Protein AF-A0A952PMK5-F1 (afdb_monomer)

Mean predicted aligned error: 14.44 Å

Foldseek 3Di:
DDDADPDPFDAAACVQAQAEEEECDLQWWVCLVLLLVLLQVLQQVVCVVVVLVDDGDDPVLCQPQPPQDALLRSLQRSCVVSVHAADCDDCTHSVVSSVSSVVSSVVCCVPVNIGTDVLSLVQLVQCVLSNRAYEYEYLAPCVVVNCVSHVPPVSHPYYQYVVNCVVVVHDGFPALRRVVVRCVVVVHQQLNYEYEEAGLRVLLSSVNSNHVFYEHAPCPVCQVSSVVSHHPHYDVTCNSHHHDRDDDDDDDDPPDPPVPPPQDPLPPPLQKDKDWDDDQVCQLLQQQLLWAFAQAKIWTNFALQDDDDPRDDTFIFGFQQKDWDWDDPPVDTDIFIFGDGAWGQSNKWKDFAPDDTDDPVQWAWPIWMWMQGLLLRKIKIWTFTAHPVGWTKIKIKMWHCFNPPRFKIKMKIKIAGAPDWGKMKIKGKTGRVDFAQLADPAPVPRGHNQKDWDDWDWDWQKTKTWIAGPGPRKIKIKMKGKAWVVCHPFGWDWDDDDRMTMIMGMDTGDHGDMTMMMMMMGMDIPPDPPDPHGRVVRVVCNVPPDDPVVSSVNSSVSSNVVCQQQPKDFDFDPVQSSDPLSSLLSSLSSLLSRLFHPVLLPDLHAAFQFRRSFTVVSSWDALLVLLQLLRCLFRPLSSLLSNLVSVQQLQVQQQVVLVVLVFGFGQFFRTDGNRRHHNQDQWDADNVVRDTDGDDQSLASCSLLSSLLSLVLSCLFAVPPVSCLPGNLRSLVRSLRSLLGQWDQDPVLRFTKRWQGDFVFPLQQPAVPDPGTIFIAQPLSLLSSLVSLVVSVVCLVPPDPVSSVVSCVVVVPDVVSNVSSLRNSQGHDWDADPVRATDRGPCLVVAAADPDWLPDPCPLVSVVVCCVVVVNHPNRHNATAADGLLVCLQSDDLVVVLVSCVSNVGHSVNPPLVVVCVPCVRRYNPLDLVRLLSLLSSLLSVLLVDDDDPVVVSVVSVVSSVVSLVCLSCCSVVVSNSPSSSSRGHRSSSSSSSSSCVVCSQWVFDRDPQETETEGDHDPRTQWIWHWTRGNNWIWIWIDGRFKIKIFTAADPGDWGWYHYDHDIDTHDHGDMDMDTRDDSPPPPPPVVPPPPDDDDDDDDDD

Solvent-accessible surface area (backbone atoms only — not comparable to full-atom values): 57722 Å² total; per-residue (Å²): 132,81,89,69,77,84,75,72,87,74,67,50,32,64,90,67,31,55,32,41,39,30,32,39,62,60,45,40,27,58,43,50,62,53,50,48,53,24,47,35,55,47,47,35,53,48,46,60,75,67,65,68,84,68,83,70,68,45,74,65,54,39,65,74,37,31,59,86,50,52,61,50,56,17,47,49,47,45,34,46,75,70,74,44,84,62,49,64,71,59,94,77,11,35,51,41,55,39,50,53,28,49,55,48,37,54,50,47,43,73,75,72,50,60,56,63,35,65,51,39,52,52,47,48,53,49,37,49,75,51,71,25,43,33,30,39,38,39,74,44,72,53,48,69,59,52,28,59,77,55,68,48,60,87,69,37,83,46,72,39,29,30,53,54,35,60,76,69,70,47,50,63,57,48,44,28,48,53,62,52,50,46,29,55,76,71,72,46,58,43,59,30,22,34,33,38,26,54,48,50,46,49,27,30,8,32,48,71,49,51,36,56,38,27,39,21,34,26,75,82,76,45,43,69,56,26,46,77,37,45,22,76,42,70,35,72,46,56,76,79,57,60,67,48,72,77,91,66,95,78,89,90,72,92,69,72,76,74,86,67,61,85,66,58,74,71,87,82,43,62,47,51,53,62,41,68,65,87,52,65,93,49,36,33,36,48,14,21,76,48,36,37,33,29,21,42,40,27,36,28,39,43,56,38,54,58,58,78,60,98,43,33,62,64,42,20,33,46,68,66,44,54,38,63,46,81,46,67,56,100,92,54,72,41,82,44,66,28,48,45,47,42,59,40,64,60,41,48,39,39,24,57,63,90,53,68,71,54,41,81,92,73,41,50,76,77,46,41,38,34,36,36,32,59,59,41,54,35,42,36,38,39,41,33,33,30,44,92,90,62,48,36,38,38,42,38,36,43,35,36,35,31,64,72,55,64,43,36,30,41,40,37,41,35,44,31,30,68,72,38,64,48,39,40,31,41,40,41,34,38,36,51,74,51,50,43,43,65,59,49,67,46,87,91,57,42,68,46,74,52,68,41,80,75,46,69,41,27,54,42,53,36,34,32,42,29,33,30,36,78,69,67,64,53,36,40,12,39,19,33,43,50,47,31,85,94,52,79,88,66,76,44,54,35,38,65,54,99,53,29,18,33,28,36,39,78,42,86,43,49,61,70,39,74,50,52,42,40,35,41,36,20,52,32,36,71,81,58,82,97,61,95,48,27,61,61,50,11,45,51,48,48,71,70,47,72,55,74,67,59,49,51,52,52,25,32,56,45,36,49,58,49,44,75,47,69,47,74,47,74,37,52,36,86,93,50,60,76,54,62,62,55,33,40,42,46,50,24,48,43,52,43,44,22,49,57,24,84,59,30,43,84,42,80,32,67,60,23,50,14,31,65,36,36,34,29,78,33,39,27,25,49,56,42,48,63,36,33,44,74,41,40,30,35,57,44,41,62,40,50,53,19,37,49,47,34,54,57,76,21,42,72,40,7,29,54,46,14,47,74,74,71,19,49,36,29,36,58,42,40,27,26,66,86,70,25,52,70,59,56,55,69,53,46,64,39,74,95,73,74,43,79,40,80,49,65,65,71,32,30,59,46,42,39,37,40,51,41,47,48,49,49,51,43,39,61,32,46,63,46,58,69,53,35,73,74,48,42,49,59,55,33,41,25,34,22,39,16,49,50,49,55,37,42,79,36,79,93,76,72,24,24,41,51,67,52,30,29,51,71,22,66,19,40,45,28,52,72,90,54,94,58,69,24,36,38,26,32,29,53,45,46,52,36,40,23,52,37,25,49,50,34,53,51,49,53,68,74,38,58,69,69,59,35,52,50,51,30,64,73,70,68,62,49,72,67,58,53,51,44,36,58,50,42,36,33,26,44,48,68,34,64,40,97,89,51,37,59,29,60,23,62,69,47,85,78,36,38,76,55,98,55,50,64,87,39,92,62,26,71,62,48,49,54,52,48,31,65,72,46,75,63,35,42,40,59,32,52,46,27,32,22,54,34,64,54,40,52,52,53,77,37,55,72,70,54,49,36,51,54,37,42,56,36,74,42,68,50,74,28,64,40,63,68,64,49,45,70,60,46,55,63,30,34,67,51,66,37,62,56,20,29,41,35,48,24,46,33,37,44,52,50,57,71,71,64,79,73,95,53,61,69,62,47,52,53,41,52,51,50,22,52,52,32,39,51,51,34,51,36,23,60,83,73,39,65,47,89,75,60,55,30,46,18,10,41,51,37,28,30,31,27,22,37,47,32,38,60,52,29,52,34,30,39,54,43,79,53,95,77,28,45,31,35,54,68,51,60,58,92,54,42,52,32,44,36,40,47,36,34,48,46,76,34,47,36,37,40,43,37,43,76,55,33,38,38,43,34,30,49,79,64,90,39,65,69,43,40,42,25,47,83,94,44,77,45,81,46,41,56,58,37,70,50,80,45,78,49,80,72,88,82,61,72,76,71,69,74,73,75,78,80,83,85,90,87,87,80,82,92,79,88,136

Secondary structure (DSSP, 8-state):
-----------B-TTT-SEEEEESBTTTBTHHHHHHHHHHHHHHHHHHHTT--PPPP-HHHIIIIITTS-HHHHHHHHHHHTT----SSSTTSHHHHHHHHHHHHHHHHHHH---B-HHHHHHHHHHHHTT-EEEEE-S-TTHHHHHHHTT-GGG-SEEE-HHHHHHTTPPPTTSSHHHHHHHHHHT--GGGEEEEESSHHHHHHHHHTT-SEEEEE-TTS-HHHHHHTT-SEEESSGGG--B--------------GGGSTT--TTT-TTEEEE-S--GGGHHHHHHHT-EE-SSEEE-S--TT--SSSS----EEETT-EEEEEES-TT--EEEEEE--B-B---EEEEETTSPPP-GGGSEEEEEEEEEETTTTEEEEEEEEE-TT--EEEEEEEEEE-SSSTTEEEEEEEEEESS--EEEEEEEEEE----B-TT--SGGGS-B--EEEEEEEEETTEEEEEEEETTT--EEEEEEEEE-TT-TTPPPEEEEETTEEEEEEEEEE-TT-EEEEEEEEEEEETT-TT-S-HHHHHHHHHHHPPPHHHHHHHHHHHHHHHHHHH--EEEE-GGG---HHHHHHHHHHHHHHHHS-GGGGGS-----TTTTSS-GGGG-B-TTHHHHHHHHHTT-HHHHHHHHHHHHHHHHHHHHHHHHTT-SS----SSB-SS------SEEEETTTTEEEE--GGG-TTHHHHHHHHHHHHHHHH--HHHIIIIIHHHHHHHHHHHHHHSEEETTTTEEE--SB--S-TT-SS-TT-SS--BS--HHHHHHHHHHHHHHHHHHHHS-HHHHHHHHHHHT--HHHHHHHHHHHHHB---B-TTSSBPSSTTGGGSBPPSS-TTSTTHHHHHHHHHHHTTT--TTBS-BSS-SGGGHHHHS-HHHHHHHHHHTT--GGGG-HHHHHHHHGGGB---SHHHHHHHHHHHHHHHHH--SS-HHHHHHHHHHHHHHHHHHHTHHHHT-STT--GGG---HHHHHHHHHHHHHHHH--EEETTEEEE-----TTEEEEEEEEEETTEEEEEEEESSEEEEEEPS-SPPPEEEEETTEEEEE-TT-EEEEE---TTSTTSSSSSSSSS---------

Structure (mmCIF, N/CA/C/O backbone):
data_AF-A0A952PMK5-F1
#
_entry.id   AF-A0A952PMK5-F1
#
loop_
_atom_site.group_PDB
_atom_site.id
_atom_site.type_symbol
_atom_site.label_atom_id
_atom_site.label_alt_id
_atom_site.label_comp_id
_atom_site.label_asym_id
_atom_site.label_entity_id
_atom_site.label_seq_id
_atom_site.pdbx_PDB_ins_code
_atom_site.Cartn_x
_atom_site.Cartn_y
_atom_site.Cartn_z
_atom_site.occupancy
_atom_site.B_iso_or_equiv
_atom_site.auth_seq_id
_atom_site.auth_comp_id
_atom_site.auth_asym_id
_atom_site.auth_atom_id
_atom_site.pdbx_PDB_model_num
ATOM 1 N N . MET A 1 1 ? -0.906 -18.983 42.241 1.00 35.78 1 MET A N 1
ATOM 2 C CA . MET A 1 1 ? 0.050 -18.140 41.499 1.00 35.78 1 MET A CA 1
ATOM 3 C C . MET A 1 1 ? 0.805 -17.336 42.536 1.00 35.78 1 MET A C 1
ATOM 5 O O . MET A 1 1 ? 0.188 -16.537 43.225 1.00 35.78 1 MET A O 1
ATOM 9 N N . GLU A 1 2 ? 2.070 -17.681 42.762 1.00 33.12 2 GLU A N 1
ATOM 10 C CA . GLU A 1 2 ? 2.926 -17.054 43.776 1.00 33.12 2 GLU A CA 1
ATOM 11 C C . GLU A 1 2 ? 3.092 -15.553 43.499 1.00 33.12 2 GLU A C 1
ATOM 13 O O . GLU A 1 2 ? 3.230 -15.149 42.343 1.00 33.12 2 GLU A O 1
ATOM 18 N N . GLN A 1 3 ? 3.046 -14.738 44.559 1.00 31.05 3 GLN A N 1
ATOM 19 C CA . GLN A 1 3 ? 3.328 -13.302 44.518 1.00 31.05 3 GLN A CA 1
ATOM 20 C C . GLN A 1 3 ? 4.788 -13.083 44.105 1.00 31.05 3 GLN A C 1
ATOM 22 O O . GLN A 1 3 ? 5.682 -13.029 44.943 1.00 31.05 3 GLN A O 1
ATOM 27 N N . ILE A 1 4 ? 5.022 -12.940 42.806 1.00 40.47 4 ILE A N 1
ATOM 28 C CA . ILE A 1 4 ? 6.187 -12.220 42.305 1.00 40.47 4 ILE A CA 1
ATOM 29 C C . ILE A 1 4 ? 5.824 -10.749 42.446 1.00 40.47 4 ILE A C 1
ATOM 31 O O . ILE A 1 4 ? 4.832 -10.291 41.873 1.00 40.47 4 ILE A O 1
ATOM 35 N N . SER A 1 5 ? 6.561 -10.027 43.287 1.00 34.00 5 SER A N 1
ATOM 36 C CA . SER A 1 5 ? 6.461 -8.575 43.379 1.00 34.00 5 SER A CA 1
ATOM 37 C C . SER A 1 5 ? 6.538 -7.990 41.969 1.00 34.00 5 SER A C 1
ATOM 39 O O . SER A 1 5 ? 7.529 -8.212 41.279 1.00 34.00 5 SER A O 1
ATOM 41 N N . LYS A 1 6 ? 5.490 -7.275 41.537 1.00 32.09 6 LYS A N 1
ATOM 42 C CA . LYS A 1 6 ? 5.514 -6.456 40.318 1.00 32.09 6 LYS A CA 1
ATOM 43 C C . LYS A 1 6 ? 6.758 -5.566 40.382 1.00 32.09 6 LYS A C 1
ATOM 45 O O . LYS A 1 6 ? 6.817 -4.666 41.216 1.00 32.09 6 LYS A O 1
ATOM 50 N N . VAL A 1 7 ? 7.748 -5.850 39.544 1.00 36.47 7 VAL A N 1
ATOM 51 C CA . VAL A 1 7 ? 8.939 -5.016 39.406 1.00 36.47 7 VAL A CA 1
ATOM 52 C C . VAL A 1 7 ? 8.532 -3.809 38.569 1.00 36.47 7 VAL A C 1
ATOM 54 O O . VAL A 1 7 ? 8.264 -3.924 37.377 1.00 36.47 7 VAL A O 1
ATOM 57 N N . THR A 1 8 ? 8.449 -2.640 39.197 1.00 34.69 8 THR A N 1
ATOM 58 C CA . THR A 1 8 ? 8.642 -1.372 38.487 1.00 34.69 8 THR A CA 1
ATOM 59 C C . THR A 1 8 ? 10.049 -1.432 37.879 1.00 34.69 8 THR A C 1
ATOM 61 O O . THR A 1 8 ? 10.964 -1.747 38.642 1.00 34.69 8 THR A O 1
ATOM 64 N N . PRO A 1 9 ? 10.272 -1.177 36.576 1.00 39.84 9 PRO A N 1
ATOM 65 C CA . PRO A 1 9 ? 11.605 -1.291 35.983 1.00 39.84 9 PRO A CA 1
ATOM 66 C C . PRO A 1 9 ? 12.585 -0.373 36.725 1.00 39.84 9 PRO A C 1
ATOM 68 O O . PRO A 1 9 ? 12.537 0.846 36.572 1.00 39.84 9 PRO A O 1
ATOM 71 N N . GLN A 1 10 ? 13.443 -0.925 37.585 1.00 49.12 10 GLN A N 1
ATOM 72 C CA . GLN A 1 10 ? 14.534 -0.156 38.171 1.00 49.12 10 GLN A CA 1
ATOM 73 C C . GLN A 1 10 ? 15.705 -0.187 37.195 1.00 49.12 10 GLN A C 1
ATOM 75 O O . GLN A 1 10 ? 16.315 -1.223 36.949 1.00 49.12 10 GLN A O 1
ATOM 80 N N . GLN A 1 11 ? 15.967 0.978 36.613 1.00 55.50 11 GLN A N 1
ATOM 81 C CA . GLN A 1 11 ? 16.985 1.229 35.602 1.00 55.50 11 GLN A CA 1
ATOM 82 C C . GLN A 1 11 ? 18.400 0.957 36.141 1.00 55.50 11 GLN A C 1
ATOM 84 O O . GLN A 1 11 ? 18.839 1.601 37.102 1.00 55.50 11 GLN A O 1
ATOM 89 N N . ILE A 1 12 ? 19.135 0.041 35.499 1.00 67.19 12 ILE A N 1
ATOM 90 C CA . ILE A 1 12 ? 20.589 -0.088 35.677 1.00 67.19 12 ILE A CA 1
ATOM 91 C C . ILE A 1 12 ? 21.238 0.974 34.791 1.00 67.19 12 ILE A C 1
ATOM 93 O O . ILE A 1 12 ? 21.326 0.789 33.580 1.00 67.19 12 ILE A O 1
ATOM 97 N N . SER A 1 13 ? 21.659 2.096 35.378 1.00 70.19 13 SER A N 1
ATOM 98 C CA . SER A 1 13 ? 22.316 3.182 34.645 1.00 70.19 13 SER A CA 1
ATOM 99 C C . SER A 1 13 ? 23.808 3.283 34.997 1.00 70.19 13 SER A C 1
ATOM 101 O O . SER A 1 13 ? 24.175 3.061 36.159 1.00 70.19 13 SER A O 1
ATOM 103 N N . PRO A 1 14 ? 24.672 3.692 34.044 1.00 73.56 14 PRO A N 1
ATOM 104 C CA . PRO A 1 14 ? 26.091 3.961 34.308 1.00 73.56 14 PRO A CA 1
ATOM 105 C C . PRO A 1 14 ? 26.322 5.059 35.361 1.00 73.56 14 PRO A C 1
ATOM 107 O O . PRO A 1 14 ? 27.393 5.164 35.953 1.00 73.56 14 PRO A O 1
ATOM 110 N N . GLU A 1 15 ? 25.316 5.900 35.625 1.00 75.75 15 GLU A N 1
ATOM 111 C CA . GLU A 1 15 ? 25.385 6.927 36.669 1.00 75.75 15 GLU A CA 1
ATOM 112 C C . GLU A 1 15 ? 25.345 6.319 38.080 1.00 75.75 15 GLU A C 1
ATOM 114 O O . GLU A 1 15 ? 25.969 6.848 39.010 1.00 75.75 15 GLU A O 1
ATOM 119 N N . LYS A 1 16 ? 24.654 5.183 38.240 1.00 78.94 16 LYS A N 1
ATOM 120 C CA . LYS A 1 16 ? 24.459 4.496 39.525 1.00 78.94 16 LYS A CA 1
ATOM 121 C C . LYS A 1 16 ? 25.433 3.340 39.740 1.00 78.94 16 LYS A C 1
ATOM 123 O O . LYS A 1 16 ? 25.912 3.182 40.861 1.00 78.94 16 LYS A O 1
ATOM 128 N N . PHE A 1 17 ? 25.743 2.574 38.696 1.00 90.31 17 PHE A N 1
ATOM 129 C CA . PHE A 1 17 ? 26.560 1.365 38.801 1.00 90.31 17 PHE A CA 1
ATOM 130 C C . PHE A 1 17 ? 27.661 1.328 37.739 1.00 90.31 17 PHE A C 1
ATOM 132 O O . PHE A 1 17 ? 27.417 1.620 36.573 1.00 90.31 17 PHE A O 1
ATOM 139 N N . ASP A 1 18 ? 28.861 0.913 38.143 1.00 91.38 18 ASP A N 1
ATOM 140 C CA . ASP A 1 18 ? 30.046 0.839 37.281 1.00 91.38 18 ASP A CA 1
ATOM 141 C C . ASP A 1 18 ? 30.396 -0.607 36.881 1.00 91.38 18 ASP A C 1
ATOM 143 O O . ASP A 1 18 ? 31.176 -0.813 35.947 1.00 91.38 18 ASP A O 1
ATOM 147 N N . ALA A 1 19 ? 29.848 -1.616 37.576 1.00 95.81 19 ALA A N 1
ATOM 148 C CA . ALA A 1 19 ? 30.075 -3.028 37.265 1.00 95.81 19 ALA A CA 1
ATOM 149 C C . ALA A 1 19 ? 28.893 -3.952 37.600 1.00 95.81 19 ALA A C 1
ATOM 151 O O . ALA A 1 19 ? 28.117 -3.686 38.520 1.00 95.81 19 ALA A O 1
ATOM 152 N N . VAL A 1 20 ? 28.826 -5.091 36.906 1.00 96.38 20 VAL A N 1
ATOM 153 C CA . VAL A 1 20 ? 27.953 -6.228 37.232 1.00 96.38 20 VAL A CA 1
ATOM 154 C C . VAL A 1 20 ? 28.777 -7.513 37.323 1.00 96.38 20 VAL A C 1
ATOM 156 O O . VAL A 1 20 ? 29.552 -7.844 36.423 1.00 96.38 20 VAL A O 1
ATOM 159 N N . LEU A 1 21 ? 28.622 -8.225 38.436 1.00 97.06 21 LEU A N 1
ATOM 160 C CA . LEU A 1 21 ? 29.323 -9.455 38.772 1.00 97.06 21 LEU A CA 1
ATOM 161 C C . LEU A 1 21 ? 28.330 -10.616 38.675 1.00 97.06 21 LEU A C 1
ATOM 163 O O . LEU A 1 21 ? 27.336 -10.647 39.400 1.00 97.06 21 LEU A O 1
ATOM 167 N N . PHE A 1 22 ? 28.604 -11.559 37.784 1.00 95.94 22 PHE A N 1
ATOM 168 C CA . PHE A 1 22 ? 27.735 -12.689 37.483 1.00 95.94 22 PHE A CA 1
ATOM 169 C C . PHE A 1 22 ? 28.282 -13.964 38.098 1.00 95.94 22 PHE A C 1
ATOM 171 O O . PHE A 1 22 ? 29.460 -14.273 37.906 1.00 95.94 22 PHE A O 1
ATOM 178 N N . ASP A 1 23 ? 27.425 -14.747 38.747 1.00 93.00 23 ASP A N 1
ATOM 179 C CA . ASP A 1 23 ? 27.735 -16.164 38.893 1.00 93.00 23 ASP A CA 1
ATOM 180 C C . ASP A 1 23 ? 27.766 -16.867 37.536 1.00 93.00 23 ASP A C 1
ATOM 182 O O . ASP A 1 23 ? 27.170 -16.415 36.557 1.00 93.00 23 ASP A O 1
ATOM 186 N N . MET A 1 24 ? 28.492 -17.974 37.459 1.00 88.69 24 MET A N 1
ATOM 187 C CA . MET A 1 24 ? 28.540 -18.779 36.250 1.00 88.69 24 MET A CA 1
ATOM 188 C C . MET A 1 24 ? 27.384 -19.775 36.179 1.00 88.69 24 MET A C 1
ATOM 190 O O . MET A 1 24 ? 26.672 -19.819 35.171 1.00 88.69 24 MET A O 1
ATOM 194 N N . ASP A 1 25 ? 27.230 -20.591 37.216 1.00 82.62 25 ASP A N 1
ATOM 195 C CA . ASP A 1 25 ? 26.389 -21.775 37.200 1.00 82.62 25 ASP A CA 1
ATOM 196 C C . ASP A 1 25 ? 24.928 -21.351 37.396 1.00 82.62 25 ASP A C 1
ATOM 198 O O . ASP A 1 25 ? 24.595 -20.676 38.351 1.00 82.62 25 ASP A O 1
ATOM 202 N N . GLY A 1 26 ? 24.041 -21.674 36.449 1.00 77.31 26 GLY A N 1
ATOM 203 C CA . GLY A 1 26 ? 22.619 -21.314 36.558 1.00 77.31 26 GLY A CA 1
ATOM 204 C C . GLY A 1 26 ? 22.286 -19.847 36.240 1.00 77.31 26 GLY A C 1
ATOM 205 O O . GLY A 1 26 ? 21.140 -19.545 35.902 1.00 77.31 26 GLY A O 1
ATOM 206 N N . VAL A 1 27 ? 23.284 -18.962 36.188 1.00 88.19 27 VAL A N 1
ATOM 207 C CA . VAL A 1 27 ? 23.134 -17.567 35.736 1.00 88.19 27 VAL A CA 1
ATOM 208 C C . VAL A 1 27 ? 23.626 -17.377 34.298 1.00 88.19 27 VAL A C 1
ATOM 210 O O . VAL A 1 27 ? 22.841 -16.975 33.436 1.00 88.19 27 VAL A O 1
ATOM 213 N N . VAL A 1 28 ? 24.894 -17.683 34.001 1.00 89.31 28 VAL A N 1
ATOM 214 C CA . VAL A 1 28 ? 25.497 -17.495 32.662 1.00 89.31 28 VAL A CA 1
ATOM 215 C C . VAL A 1 28 ? 25.409 -18.766 31.822 1.00 89.31 28 VAL A C 1
ATOM 217 O O . VAL A 1 28 ? 25.159 -18.691 30.617 1.00 89.31 28 VAL A O 1
ATOM 220 N N . THR A 1 29 ? 25.564 -19.939 32.434 1.00 86.06 29 THR A N 1
ATOM 221 C CA . THR A 1 29 ? 25.568 -21.233 31.741 1.00 86.06 29 THR A CA 1
ATOM 222 C C . THR A 1 29 ? 24.644 -22.257 32.403 1.00 86.06 29 THR A C 1
ATOM 224 O O . THR A 1 29 ? 24.410 -22.251 33.613 1.00 86.06 29 THR A O 1
ATOM 227 N N . ARG A 1 30 ? 24.126 -23.205 31.612 1.00 84.56 30 ARG A N 1
ATOM 228 C CA . ARG A 1 30 ? 23.276 -24.326 32.067 1.00 84.56 30 ARG A CA 1
ATOM 229 C C . ARG A 1 30 ? 24.090 -25.472 32.687 1.00 84.56 30 ARG A C 1
ATOM 231 O O . ARG A 1 30 ? 23.775 -26.652 32.530 1.00 84.56 30 ARG A O 1
ATOM 238 N N . THR A 1 31 ? 25.163 -25.148 33.396 1.00 76.75 31 THR A N 1
ATOM 239 C CA . THR A 1 31 ? 26.104 -26.116 33.981 1.00 76.75 31 THR A CA 1
ATOM 240 C C . THR A 1 31 ? 25.569 -26.806 35.228 1.00 76.75 31 THR A C 1
ATOM 242 O O . THR A 1 31 ? 26.007 -27.920 35.507 1.00 76.75 31 THR A O 1
ATOM 245 N N . ALA A 1 32 ? 24.590 -26.231 35.936 1.00 71.94 32 ALA A N 1
ATOM 246 C CA . ALA A 1 32 ? 23.985 -26.837 37.128 1.00 71.94 32 ALA A CA 1
ATOM 247 C C . ALA A 1 32 ? 23.433 -28.251 36.854 1.00 71.94 32 ALA A C 1
ATOM 249 O O . ALA A 1 32 ? 23.673 -29.185 37.623 1.00 71.94 32 ALA A O 1
ATOM 250 N N . ALA A 1 33 ? 22.786 -28.454 35.699 1.00 76.00 33 ALA A N 1
ATOM 251 C CA . ALA A 1 33 ? 22.315 -29.772 35.281 1.00 76.00 33 ALA A CA 1
ATOM 252 C C . ALA A 1 33 ? 23.484 -30.744 35.052 1.00 76.00 33 ALA A C 1
ATOM 254 O O . ALA A 1 33 ? 23.447 -31.881 35.518 1.00 76.00 33 ALA A O 1
ATOM 255 N N . VAL A 1 34 ? 24.554 -30.305 34.387 1.00 82.25 34 VAL A N 1
ATOM 256 C CA . VAL A 1 34 ? 25.745 -31.134 34.132 1.00 82.25 34 VAL A CA 1
ATOM 257 C C . VAL A 1 34 ? 26.470 -31.477 35.439 1.00 82.25 34 VAL A C 1
ATOM 259 O O . VAL A 1 34 ? 26.890 -32.618 35.647 1.00 82.25 34 VAL A O 1
ATOM 262 N N . HIS A 1 35 ? 26.559 -30.520 36.365 1.00 81.38 35 HIS A N 1
ATOM 263 C CA . HIS A 1 35 ? 27.079 -30.724 37.713 1.00 81.38 35 HIS A CA 1
ATOM 264 C C . HIS A 1 35 ? 26.263 -31.765 38.477 1.00 81.38 35 HIS A C 1
ATOM 266 O O . HIS A 1 35 ? 26.861 -32.685 39.041 1.00 81.38 35 HIS A O 1
ATOM 272 N N . PHE A 1 36 ? 24.933 -31.662 38.458 1.00 84.50 36 PHE A N 1
ATOM 273 C CA . PHE A 1 36 ? 24.046 -32.641 39.079 1.00 84.50 36 PHE A CA 1
ATOM 274 C C . PHE A 1 36 ? 24.262 -34.049 38.514 1.00 84.50 36 PHE A C 1
ATOM 276 O O . PHE A 1 36 ? 24.431 -34.990 39.287 1.00 84.50 36 PHE A O 1
ATOM 283 N N . HIS A 1 37 ? 24.333 -34.203 37.188 1.00 85.44 37 HIS A N 1
ATOM 284 C CA . HIS A 1 37 ? 24.560 -35.509 36.559 1.00 85.44 37 HIS A CA 1
ATOM 285 C C . HIS A 1 37 ? 25.905 -36.121 36.969 1.00 85.44 37 HIS A C 1
ATOM 287 O O . HIS A 1 37 ? 25.951 -37.292 37.347 1.00 85.44 37 HIS A O 1
ATOM 293 N N . ALA A 1 38 ? 26.981 -35.328 36.963 1.00 87.56 38 ALA A N 1
ATOM 294 C CA . ALA A 1 38 ? 28.298 -35.788 37.397 1.00 87.56 38 ALA A CA 1
ATOM 295 C C . ALA A 1 38 ? 28.290 -36.220 38.874 1.00 87.56 38 ALA A C 1
ATOM 297 O O . ALA A 1 38 ? 28.812 -37.281 39.213 1.00 87.56 38 ALA A O 1
ATOM 298 N N . TRP A 1 39 ? 27.657 -35.434 39.750 1.00 90.06 39 TRP A N 1
ATOM 299 C CA . TRP A 1 39 ? 27.522 -35.769 41.169 1.00 90.06 39 TRP A CA 1
ATOM 300 C C . TRP A 1 39 ? 26.688 -37.013 41.412 1.00 90.06 39 TRP A C 1
ATOM 302 O O . TRP A 1 39 ? 27.092 -37.871 42.192 1.00 90.06 39 TRP A O 1
ATOM 312 N N . LYS A 1 40 ? 25.552 -37.128 40.726 1.00 90.69 40 LYS A N 1
ATOM 313 C CA . LYS A 1 40 ? 24.663 -38.277 40.837 1.00 90.69 40 LYS A CA 1
ATOM 314 C C . LYS A 1 40 ? 25.382 -39.562 40.465 1.00 90.69 40 LYS A C 1
ATOM 316 O O . LYS A 1 40 ? 25.350 -40.506 41.240 1.00 90.69 40 LYS A O 1
ATOM 321 N N . GLN A 1 41 ? 26.079 -39.579 39.331 1.00 89.00 41 GLN A N 1
ATOM 322 C CA . GLN A 1 41 ? 26.845 -40.753 38.923 1.00 89.00 41 GLN A CA 1
ATOM 323 C C . GLN A 1 41 ? 27.944 -41.093 39.940 1.00 89.00 41 GLN A C 1
ATOM 325 O O . GLN A 1 41 ? 28.083 -42.252 40.314 1.00 89.00 41 GLN A O 1
ATOM 330 N N . THR A 1 42 ? 28.705 -40.100 40.418 1.00 90.56 42 THR A N 1
ATOM 331 C CA . THR A 1 42 ? 29.776 -40.343 41.397 1.00 90.56 42 THR A CA 1
ATOM 332 C C . THR A 1 42 ? 29.236 -40.861 42.732 1.00 90.56 42 THR A C 1
ATOM 334 O O . THR A 1 42 ? 29.776 -41.826 43.268 1.00 90.56 42 THR A O 1
ATOM 337 N N . PHE A 1 43 ? 28.180 -40.256 43.278 1.00 90.69 43 PHE A N 1
ATOM 338 C CA . PHE A 1 43 ? 27.631 -40.662 44.570 1.00 90.69 43 PHE A CA 1
ATOM 339 C C . PHE A 1 43 ? 26.817 -41.950 44.501 1.00 90.69 43 PHE A C 1
ATOM 341 O O . PHE A 1 43 ? 26.931 -42.753 45.422 1.00 90.69 43 PHE A O 1
ATOM 348 N N . ASP A 1 44 ? 26.036 -42.185 43.446 1.00 88.62 44 ASP A N 1
ATOM 349 C CA . ASP A 1 44 ? 25.254 -43.420 43.319 1.00 88.62 44 ASP A CA 1
ATOM 350 C C . ASP A 1 44 ? 26.180 -44.635 43.197 1.00 88.62 44 ASP A C 1
ATOM 352 O O . ASP A 1 44 ? 26.001 -45.613 43.923 1.00 88.62 44 ASP A O 1
ATOM 356 N N . GLU A 1 45 ? 27.233 -44.546 42.379 1.00 86.19 45 GLU A N 1
ATOM 357 C CA . GLU A 1 45 ? 28.236 -45.613 42.281 1.00 86.19 45 GLU A CA 1
ATOM 358 C C . GLU A 1 45 ? 29.004 -45.811 43.587 1.00 86.19 45 GLU A C 1
ATOM 360 O O . GLU A 1 45 ? 29.307 -46.942 43.972 1.00 86.19 45 GLU A O 1
ATOM 365 N N . PHE A 1 46 ? 29.296 -44.723 44.304 1.00 85.00 46 PHE A N 1
ATOM 366 C CA . PHE A 1 46 ? 29.910 -44.808 45.620 1.00 85.00 46 PHE A CA 1
ATOM 367 C C . PHE A 1 46 ? 28.977 -45.531 46.609 1.00 85.00 46 PHE A C 1
ATOM 369 O O . PHE A 1 46 ? 29.365 -46.526 47.217 1.00 85.00 46 PHE A O 1
ATOM 376 N N . LEU A 1 47 ? 27.718 -45.113 46.737 1.00 85.25 47 LEU A N 1
ATOM 377 C CA . LEU A 1 47 ? 26.748 -45.738 47.645 1.00 85.25 47 LEU A CA 1
ATOM 378 C C . LEU A 1 47 ? 26.491 -47.217 47.303 1.00 85.25 47 LEU A C 1
ATOM 380 O O . LEU A 1 47 ? 26.370 -48.046 48.212 1.00 85.25 47 LEU A O 1
ATOM 384 N N . GLU A 1 48 ? 26.479 -47.567 46.015 1.00 82.38 48 GLU A N 1
ATOM 385 C CA . GLU A 1 48 ? 26.344 -48.945 45.537 1.00 82.38 48 GLU A CA 1
ATOM 386 C C . GLU A 1 48 ? 27.578 -49.798 45.879 1.00 82.38 48 GLU A C 1
ATOM 388 O O . GLU A 1 48 ? 27.441 -50.902 46.421 1.00 82.38 48 GLU A O 1
ATOM 393 N N . LYS A 1 49 ? 28.792 -49.265 45.669 1.00 77.50 49 LYS A N 1
ATOM 394 C CA . LYS A 1 49 ? 30.061 -49.939 45.997 1.00 77.50 49 LYS A CA 1
ATOM 395 C C . LYS A 1 49 ? 30.184 -50.255 47.492 1.00 77.50 49 LYS A C 1
ATOM 397 O O . LYS A 1 49 ? 30.634 -51.346 47.846 1.00 77.50 49 LYS A O 1
ATOM 402 N N . TYR A 1 50 ? 29.751 -49.350 48.371 1.00 70.88 50 TYR A N 1
ATOM 403 C CA . TYR A 1 50 ? 29.822 -49.537 49.830 1.00 70.88 50 TYR A CA 1
ATOM 404 C C . TYR A 1 50 ? 28.604 -50.254 50.430 1.00 70.88 50 TYR A C 1
ATOM 406 O O . TYR A 1 50 ? 28.546 -50.432 51.648 1.00 70.88 50 TYR A O 1
ATOM 414 N N . LYS A 1 51 ? 27.652 -50.706 49.594 1.00 66.12 51 LYS A N 1
ATOM 415 C CA . LYS A 1 51 ? 26.440 -51.453 49.991 1.00 66.12 51 LYS A CA 1
ATOM 416 C C . LYS A 1 51 ? 25.728 -50.841 51.198 1.00 66.12 51 LYS A C 1
ATOM 418 O O . LYS A 1 51 ? 25.268 -51.556 52.089 1.00 66.12 51 LYS A O 1
ATOM 423 N N . THR A 1 52 ? 25.647 -49.517 51.237 1.00 64.25 52 THR A N 1
ATOM 424 C CA . THR A 1 52 ? 25.170 -48.791 52.421 1.00 64.25 52 THR A CA 1
ATOM 425 C C . THR A 1 52 ? 23.667 -48.965 52.648 1.00 64.25 52 THR A C 1
ATOM 427 O O . THR A 1 52 ? 23.185 -48.712 53.746 1.00 64.25 52 THR A O 1
ATOM 430 N N . GLY A 1 53 ? 22.921 -49.431 51.634 1.00 64.25 53 GLY A N 1
ATOM 431 C CA . GLY A 1 53 ? 21.460 -49.564 51.679 1.00 64.25 53 GLY A CA 1
ATOM 432 C C . GLY A 1 53 ? 20.728 -48.216 51.707 1.00 64.25 53 GLY A C 1
ATOM 433 O O . GLY A 1 53 ? 19.509 -48.183 51.870 1.00 64.25 53 GLY A O 1
ATOM 434 N N . GLU A 1 54 ? 21.472 -47.119 51.558 1.00 74.25 54 GLU A N 1
ATOM 435 C CA . GLU A 1 54 ? 20.973 -45.750 51.573 1.00 74.25 54 GLU A CA 1
ATOM 436 C C . GLU A 1 54 ? 20.332 -45.373 50.233 1.00 74.25 54 GLU A C 1
ATOM 438 O O . GLU A 1 54 ? 20.598 -45.969 49.187 1.00 74.25 54 GLU A O 1
ATOM 443 N N . LYS A 1 55 ? 19.454 -44.367 50.266 1.00 80.75 55 LYS A N 1
ATOM 44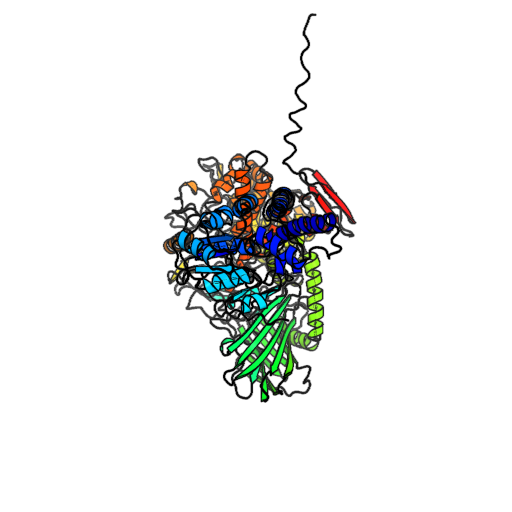4 C CA . LYS A 1 55 ? 18.760 -43.893 49.061 1.00 80.75 55 LYS A CA 1
ATOM 445 C C . LYS A 1 55 ? 19.749 -43.234 48.079 1.00 80.75 55 LYS A C 1
ATOM 447 O O . LYS A 1 55 ? 20.650 -42.533 48.548 1.00 80.75 55 LYS A O 1
ATOM 452 N N . PRO A 1 56 ? 19.541 -43.389 46.753 1.00 86.12 56 PRO A N 1
ATOM 453 C CA . PRO A 1 56 ? 20.330 -42.707 45.725 1.00 86.12 56 PRO A CA 1
ATOM 454 C C . PRO A 1 56 ? 20.355 -41.188 45.903 1.00 86.12 56 PRO A C 1
ATOM 456 O O . PRO A 1 56 ? 19.423 -40.612 46.471 1.00 86.12 56 PRO A O 1
ATOM 459 N N . PHE A 1 57 ? 21.381 -40.539 45.360 1.00 88.75 57 PHE A N 1
ATOM 460 C CA . PHE A 1 57 ? 21.520 -39.088 45.343 1.00 88.75 57 PHE A CA 1
ATOM 461 C C . PHE A 1 57 ? 20.385 -38.444 44.535 1.00 88.75 57 PHE A C 1
ATOM 463 O O . PHE A 1 57 ? 20.123 -38.810 43.378 1.00 88.75 57 PHE A O 1
ATOM 470 N N . THR A 1 58 ? 19.690 -37.492 45.158 1.00 86.25 58 THR A N 1
ATOM 471 C CA . THR A 1 58 ? 18.530 -36.798 44.582 1.00 86.25 58 THR A CA 1
ATOM 472 C C . THR A 1 58 ? 18.816 -35.324 44.305 1.00 86.25 58 THR A C 1
ATOM 474 O O . THR A 1 58 ? 19.773 -34.752 44.821 1.00 86.25 58 THR A O 1
ATOM 477 N N . GLN A 1 59 ? 17.947 -34.677 43.520 1.00 80.00 59 GLN A N 1
ATOM 478 C CA . GLN A 1 59 ? 18.024 -33.231 43.271 1.00 80.00 59 GLN A CA 1
ATOM 479 C C . GLN A 1 59 ? 17.961 -32.418 44.576 1.00 80.00 59 GLN A C 1
ATOM 481 O O . GLN A 1 59 ? 18.646 -31.411 44.710 1.00 80.00 59 GLN A O 1
ATOM 486 N N . GLN A 1 60 ? 17.183 -32.874 45.563 1.00 78.50 60 GLN A N 1
ATOM 487 C CA . GLN A 1 60 ? 17.099 -32.206 46.861 1.00 78.50 60 GLN A CA 1
ATOM 488 C C . GLN A 1 60 ? 18.412 -32.322 47.646 1.00 78.50 60 GLN A C 1
ATOM 490 O O . GLN A 1 60 ? 18.835 -31.352 48.266 1.00 78.50 60 GLN A O 1
ATOM 495 N N . ASP A 1 61 ? 19.084 -33.478 47.590 1.00 84.00 61 ASP A N 1
ATOM 496 C CA . ASP A 1 61 ? 20.399 -33.648 48.219 1.00 84.00 61 ASP A CA 1
ATOM 497 C C . ASP A 1 61 ? 21.449 -32.730 47.578 1.00 84.00 61 ASP A C 1
ATOM 499 O O . ASP A 1 61 ? 22.295 -32.181 48.285 1.00 84.00 61 ASP A O 1
ATOM 503 N N . TYR A 1 62 ? 21.372 -32.527 46.258 1.00 82.81 62 TYR A N 1
ATOM 504 C CA . TYR A 1 62 ? 22.230 -31.581 45.548 1.00 82.81 62 TYR A CA 1
ATOM 505 C C . TYR A 1 62 ? 22.061 -30.161 46.091 1.00 82.81 62 TYR A C 1
ATOM 507 O O . TYR A 1 62 ? 23.037 -29.590 46.571 1.00 82.81 62 TYR A O 1
ATOM 515 N N . LEU A 1 63 ? 20.828 -29.646 46.119 1.00 75.62 63 LEU A N 1
ATOM 516 C CA . LEU A 1 63 ? 20.530 -28.298 46.616 1.00 75.62 63 LEU A CA 1
ATOM 517 C C . LEU A 1 63 ? 20.927 -28.106 48.089 1.00 75.62 63 LEU A C 1
ATOM 519 O O . LEU A 1 63 ? 21.390 -27.041 48.476 1.00 75.62 63 LEU A O 1
ATOM 523 N N . THR A 1 64 ? 20.751 -29.129 48.930 1.00 76.06 64 THR A N 1
ATOM 524 C CA . THR A 1 64 ? 20.993 -29.010 50.378 1.00 76.06 64 THR A CA 1
ATOM 525 C C . THR A 1 64 ? 22.465 -29.167 50.770 1.00 76.06 64 THR A C 1
ATOM 527 O O . THR A 1 64 ? 22.938 -28.476 51.675 1.00 76.06 64 THR A O 1
ATOM 530 N N . TYR A 1 65 ? 23.199 -30.088 50.142 1.00 79.69 65 TYR A N 1
ATOM 531 C CA . TYR A 1 65 ? 24.535 -30.471 50.616 1.00 79.69 65 TYR A CA 1
ATOM 532 C C . TYR A 1 65 ? 25.673 -30.045 49.694 1.00 79.69 65 TYR A C 1
ATOM 534 O O . TYR A 1 65 ? 26.802 -29.953 50.167 1.00 79.69 65 TYR A O 1
ATOM 542 N N . VAL A 1 66 ? 25.405 -29.789 48.413 1.00 80.94 66 VAL A N 1
ATOM 543 C CA . VAL A 1 66 ? 26.451 -29.702 47.382 1.00 80.94 66 VAL A CA 1
ATOM 544 C C . VAL A 1 66 ? 26.438 -28.374 46.632 1.00 80.94 66 VAL A C 1
ATOM 546 O O . VAL A 1 66 ? 27.504 -27.851 46.309 1.00 80.94 66 VAL A O 1
ATOM 549 N N . ASP A 1 67 ? 25.257 -27.846 46.334 1.00 75.44 67 ASP A N 1
ATOM 550 C CA . ASP A 1 67 ? 25.094 -26.656 45.509 1.00 75.44 67 ASP A CA 1
ATOM 551 C C . ASP A 1 67 ? 25.751 -25.422 46.149 1.00 75.44 67 ASP A C 1
ATOM 553 O O . ASP A 1 67 ? 25.690 -25.221 47.365 1.00 75.44 67 ASP A O 1
ATOM 557 N N . GLY A 1 68 ? 26.459 -24.632 45.339 1.00 65.25 68 GLY A N 1
ATOM 558 C CA . GLY A 1 68 ? 27.182 -23.434 45.789 1.00 65.25 68 GLY A CA 1
ATOM 559 C C . GLY A 1 68 ? 28.401 -23.657 46.705 1.00 65.25 68 GLY A C 1
ATOM 560 O O . GLY A 1 68 ? 28.992 -22.672 47.153 1.00 65.25 68 GLY A O 1
ATOM 561 N N . LYS A 1 69 ? 28.814 -24.904 46.990 1.00 71.69 69 LYS A N 1
ATOM 562 C CA . LYS A 1 69 ? 29.943 -25.221 47.893 1.00 71.69 69 LYS A CA 1
ATOM 563 C C . LYS A 1 69 ? 31.189 -25.744 47.162 1.00 71.69 69 LYS A C 1
ATOM 565 O O . LYS A 1 69 ? 31.079 -26.337 46.083 1.00 71.69 69 LYS A O 1
ATOM 570 N N . PRO A 1 70 ? 32.393 -25.600 47.758 1.00 73.75 70 PRO A N 1
ATOM 571 C CA . PRO A 1 70 ? 33.581 -26.318 47.310 1.00 73.75 70 PRO A CA 1
ATOM 572 C C . PRO A 1 70 ? 33.334 -27.828 47.238 1.00 73.75 70 PRO A C 1
ATOM 574 O O . PRO A 1 70 ? 32.572 -28.403 48.016 1.00 73.75 70 PRO A O 1
ATOM 577 N N . ARG A 1 71 ? 33.983 -28.488 46.280 1.00 83.88 71 ARG A N 1
ATOM 578 C CA . ARG A 1 71 ? 33.676 -29.874 45.910 1.00 83.88 71 ARG A CA 1
ATOM 579 C C . ARG A 1 71 ? 33.913 -30.850 47.060 1.00 83.88 71 ARG A C 1
ATOM 581 O O . ARG A 1 71 ? 33.101 -31.737 47.294 1.00 83.88 71 ARG A O 1
ATOM 588 N N . GLU A 1 72 ? 35.020 -30.674 47.760 1.00 83.50 72 GLU A N 1
ATOM 589 C CA . GLU A 1 72 ? 35.452 -31.472 48.900 1.00 83.50 72 GLU A CA 1
ATOM 590 C C . GLU A 1 72 ? 34.489 -31.297 50.091 1.00 83.50 72 GLU A C 1
ATOM 592 O O . GLU A 1 72 ? 34.133 -32.272 50.754 1.00 83.50 72 GLU A O 1
ATOM 597 N N . ASP A 1 73 ? 33.972 -30.082 50.293 1.00 80.75 73 ASP A N 1
ATOM 598 C CA . ASP A 1 73 ? 32.965 -29.791 51.317 1.00 80.75 73 ASP A CA 1
ATOM 599 C C . ASP A 1 73 ? 31.616 -30.433 50.980 1.00 80.75 73 ASP A C 1
ATOM 601 O O . ASP A 1 73 ? 30.999 -31.050 51.846 1.00 80.75 73 ASP A O 1
ATOM 605 N N . GLY A 1 74 ? 31.202 -30.389 49.710 1.00 84.44 74 GLY A N 1
ATOM 606 C CA . GLY A 1 74 ? 29.996 -31.075 49.240 1.00 84.44 74 GLY A CA 1
ATOM 607 C C . GLY A 1 74 ? 30.059 -32.597 49.422 1.00 84.44 74 GLY A C 1
ATOM 608 O O . GLY A 1 74 ? 29.073 -33.213 49.828 1.00 84.44 74 GLY A O 1
ATOM 609 N N . VAL A 1 75 ? 31.229 -33.214 49.194 1.00 88.19 75 VAL A N 1
ATOM 610 C CA . VAL A 1 75 ? 31.461 -34.637 49.514 1.00 88.19 75 VAL A CA 1
ATOM 611 C C . VAL A 1 75 ? 31.315 -34.880 51.012 1.00 88.19 75 VAL A C 1
ATOM 613 O O . VAL A 1 75 ? 30.614 -35.812 51.410 1.00 88.19 75 VAL A O 1
ATOM 616 N N . ARG A 1 76 ? 31.948 -34.047 51.847 1.00 87.25 76 ARG A N 1
ATOM 617 C CA . ARG A 1 76 ? 31.927 -34.206 53.305 1.00 87.25 76 ARG A CA 1
ATOM 618 C C . ARG A 1 76 ? 30.511 -34.094 53.862 1.00 87.25 76 ARG A C 1
ATOM 620 O O . ARG A 1 76 ? 30.095 -34.971 54.620 1.00 87.25 76 ARG A O 1
ATOM 627 N N . ASP A 1 77 ? 29.771 -33.068 53.460 1.00 85.44 77 ASP A N 1
ATOM 628 C CA . ASP A 1 77 ? 28.423 -32.786 53.952 1.00 85.44 77 ASP A CA 1
ATOM 629 C C . ASP A 1 77 ? 27.426 -33.860 53.503 1.00 85.44 77 ASP A C 1
ATOM 631 O O . ASP A 1 77 ? 26.678 -34.397 54.330 1.00 85.44 77 ASP A O 1
ATOM 635 N N . PHE A 1 78 ? 27.447 -34.243 52.220 1.00 89.81 78 PHE A N 1
ATOM 636 C CA . PHE A 1 78 ? 26.539 -35.268 51.710 1.00 89.81 78 PHE A CA 1
ATOM 637 C C . PHE A 1 78 ? 26.821 -36.641 52.334 1.00 89.81 78 PHE A C 1
ATOM 639 O O . PHE A 1 78 ? 25.896 -37.288 52.833 1.00 89.81 78 PHE A O 1
ATOM 646 N N . LEU A 1 79 ? 28.081 -37.084 52.372 1.00 86.75 79 LEU A N 1
ATOM 647 C CA . LEU A 1 79 ? 28.424 -38.389 52.946 1.00 86.75 79 LEU A CA 1
ATOM 648 C C . LEU A 1 79 ? 28.184 -38.426 54.461 1.00 86.75 79 LEU A C 1
ATOM 650 O O . LEU A 1 79 ? 27.634 -39.410 54.966 1.00 86.75 79 LEU A O 1
ATOM 654 N N . SER A 1 80 ? 28.459 -37.332 55.178 1.00 85.44 80 SER A N 1
ATOM 655 C CA . SER A 1 80 ? 28.129 -37.216 56.605 1.00 85.44 80 SER A CA 1
ATOM 656 C C . SER A 1 80 ? 26.621 -37.286 56.853 1.00 85.44 80 SER A C 1
ATOM 658 O O . SER A 1 80 ? 26.197 -37.912 57.827 1.00 85.44 80 SER A O 1
ATOM 660 N N . SER A 1 81 ? 25.790 -36.740 55.951 1.00 85.38 81 SER A N 1
ATOM 661 C CA . SER A 1 81 ? 24.324 -36.887 56.017 1.00 85.38 81 SER A CA 1
ATOM 662 C C . SER A 1 81 ? 23.874 -38.354 55.941 1.00 85.38 81 SER A C 1
ATOM 664 O O . SER A 1 81 ? 22.841 -38.722 56.502 1.00 85.38 81 SER A O 1
ATOM 666 N N . ARG A 1 82 ? 24.677 -39.208 55.294 1.00 86.12 82 ARG A N 1
ATOM 667 C CA . ARG A 1 82 ? 24.496 -40.665 55.199 1.00 86.12 82 ARG A CA 1
ATOM 668 C C . ARG A 1 82 ? 25.310 -41.437 56.244 1.00 86.12 82 ARG A C 1
ATOM 670 O O . ARG A 1 82 ? 25.407 -42.657 56.168 1.00 86.12 82 ARG A O 1
ATOM 677 N N . LYS A 1 83 ? 25.861 -40.743 57.250 1.00 83.81 83 LYS A N 1
ATOM 678 C CA . LYS A 1 83 ? 26.700 -41.290 58.337 1.00 83.81 83 LYS A CA 1
ATOM 679 C C . LYS A 1 83 ? 27.972 -41.988 57.843 1.00 83.81 83 LYS A C 1
ATOM 681 O O . LYS A 1 83 ? 28.504 -42.863 58.526 1.00 83.81 83 LYS A O 1
ATOM 686 N N . ILE A 1 84 ? 28.464 -41.588 56.675 1.00 83.38 84 ILE A N 1
ATOM 687 C CA . ILE A 1 84 ? 29.701 -42.082 56.077 1.00 83.38 84 ILE A CA 1
ATOM 688 C C . ILE A 1 84 ? 30.780 -41.029 56.326 1.00 83.38 84 ILE A C 1
ATOM 690 O O . ILE A 1 84 ? 30.660 -39.891 55.881 1.00 83.38 84 ILE A O 1
ATOM 694 N N . LEU A 1 85 ? 31.832 -41.415 57.045 1.00 82.81 85 LEU A N 1
ATOM 695 C CA . LEU A 1 85 ? 33.001 -40.573 57.292 1.00 82.81 85 LEU A CA 1
ATOM 696 C C . LEU A 1 85 ? 34.180 -41.138 56.509 1.00 82.81 85 LEU A C 1
ATOM 698 O O . LEU A 1 85 ? 34.555 -42.294 56.709 1.00 82.81 85 LEU A O 1
ATOM 702 N N . LEU A 1 86 ? 34.751 -40.321 55.630 1.00 83.31 86 LEU A N 1
ATOM 703 C CA . LEU A 1 86 ? 35.949 -40.663 54.873 1.00 83.31 86 LEU A CA 1
ATOM 704 C C . LEU A 1 86 ? 37.172 -39.938 55.438 1.00 83.31 86 LEU A C 1
ATOM 706 O O . LEU A 1 86 ? 37.032 -38.820 55.939 1.00 83.31 86 LEU A O 1
ATOM 710 N N . PRO A 1 87 ? 38.370 -40.547 55.359 1.00 84.94 87 PRO A N 1
ATOM 711 C CA . PRO A 1 87 ? 39.609 -39.807 55.559 1.00 84.94 87 PRO A CA 1
ATOM 712 C C . PRO A 1 87 ? 39.735 -38.700 54.498 1.00 84.94 87 PRO A C 1
ATOM 714 O O . PRO A 1 87 ? 39.121 -38.781 53.435 1.00 84.94 87 PRO A O 1
ATOM 717 N N . GLU A 1 88 ? 40.523 -37.661 54.776 1.00 82.25 88 GLU A N 1
ATOM 718 C CA . GLU A 1 88 ? 40.709 -36.547 53.829 1.00 82.25 88 GLU A CA 1
ATOM 719 C C . GLU A 1 88 ? 41.563 -36.973 52.613 1.00 82.25 88 GLU A C 1
ATOM 721 O O . GLU A 1 88 ? 41.180 -36.711 51.474 1.00 82.25 88 GLU A O 1
ATOM 726 N N . GLU A 1 89 ? 42.629 -37.757 52.826 1.00 76.94 89 GLU A N 1
ATOM 727 C CA . GLU A 1 89 ? 43.565 -38.222 51.783 1.00 76.94 89 GLU A CA 1
ATOM 728 C C . GLU A 1 89 ? 43.600 -39.764 51.665 1.00 76.94 89 GLU A C 1
ATOM 730 O O . GLU A 1 89 ? 43.336 -40.478 52.639 1.00 76.94 89 GLU A O 1
ATOM 735 N N . GLY A 1 90 ? 43.933 -40.288 50.476 1.00 77.25 90 GLY A N 1
ATOM 736 C CA . GLY A 1 90 ? 44.038 -41.728 50.174 1.00 77.25 90 GLY A CA 1
ATOM 737 C C . GLY A 1 90 ? 43.136 -42.206 49.024 1.00 77.25 90 GLY A C 1
ATOM 738 O O . GLY A 1 90 ? 42.379 -41.431 48.452 1.00 77.25 90 GLY A O 1
ATOM 739 N N . ASP A 1 91 ? 43.201 -43.497 48.679 1.00 71.25 91 ASP A N 1
ATOM 740 C CA . ASP A 1 91 ? 42.466 -44.071 47.529 1.00 71.25 91 ASP A CA 1
ATOM 741 C C . ASP A 1 91 ? 40.934 -44.118 47.722 1.00 71.25 91 ASP A C 1
ATOM 743 O O . ASP A 1 91 ? 40.184 -44.233 46.753 1.00 71.25 91 ASP A O 1
ATOM 747 N N . GLU A 1 92 ? 40.469 -44.012 48.970 1.00 81.56 92 GLU A N 1
ATOM 748 C CA . GLU A 1 92 ? 39.055 -43.971 49.364 1.00 81.56 92 GLU A CA 1
ATOM 749 C C . GLU A 1 92 ? 38.829 -42.840 50.378 1.00 81.56 92 GLU A C 1
ATOM 751 O O . GLU A 1 92 ? 38.504 -43.050 51.546 1.00 81.56 92 GLU A O 1
ATOM 756 N N . SER A 1 93 ? 39.085 -41.620 49.919 1.00 86.19 93 SER A N 1
ATOM 757 C CA . SER A 1 93 ? 39.050 -40.387 50.704 1.00 86.19 93 SER A CA 1
ATOM 758 C C . SER A 1 93 ? 38.094 -39.342 50.121 1.00 86.19 93 SER A C 1
ATOM 760 O O . SER A 1 93 ? 37.636 -39.477 48.979 1.00 86.19 93 SER A O 1
ATOM 762 N N . VAL A 1 94 ? 37.834 -38.268 50.874 1.00 86.69 94 VAL A N 1
ATOM 763 C CA . VAL A 1 94 ? 37.099 -37.082 50.389 1.00 86.69 94 VAL A CA 1
ATOM 764 C C . VAL A 1 94 ? 37.722 -36.551 49.090 1.00 86.69 94 VAL A C 1
ATOM 766 O O . VAL A 1 94 ? 37.008 -36.312 48.111 1.00 86.69 94 VAL A O 1
ATOM 769 N N . GLU A 1 95 ? 39.053 -36.453 49.042 1.00 83.56 95 GLU A N 1
ATOM 770 C CA . GLU A 1 95 ? 39.804 -36.020 47.859 1.00 83.56 95 GLU A CA 1
ATOM 771 C C . GLU A 1 95 ? 39.596 -36.957 46.655 1.00 83.56 95 GLU A C 1
ATOM 773 O O . GLU A 1 95 ? 39.353 -36.495 45.535 1.00 83.56 95 GLU A O 1
ATOM 778 N N . SER A 1 96 ? 39.625 -38.278 46.868 1.00 85.56 96 SER A N 1
ATOM 779 C CA . SER A 1 96 ? 39.461 -39.260 45.787 1.00 85.56 96 SER A CA 1
ATOM 780 C C . SER A 1 96 ? 38.084 -39.172 45.110 1.00 85.56 96 SER A C 1
ATOM 782 O O . SER A 1 96 ? 37.994 -39.202 43.878 1.00 85.56 96 SER A O 1
ATOM 784 N N . VAL A 1 97 ? 37.014 -38.979 45.891 1.00 87.19 97 VAL A N 1
ATOM 785 C CA . VAL A 1 97 ? 35.634 -38.850 45.393 1.00 87.19 97 VAL A CA 1
ATOM 786 C C . VAL A 1 97 ? 35.460 -37.520 44.657 1.00 87.19 97 VAL A C 1
ATOM 788 O O . VAL A 1 97 ? 34.905 -37.479 43.554 1.00 87.19 97 VAL A O 1
ATOM 791 N N . ALA A 1 98 ? 36.010 -36.434 45.207 1.00 85.12 98 ALA A N 1
ATOM 792 C CA . ALA A 1 98 ? 36.008 -35.126 44.556 1.00 85.12 98 ALA A CA 1
ATOM 793 C C . ALA A 1 98 ? 36.753 -35.150 43.205 1.00 85.12 98 ALA A C 1
ATOM 795 O O . ALA A 1 98 ? 36.296 -34.540 42.228 1.00 85.12 98 ALA A O 1
ATOM 796 N N . LYS A 1 99 ? 37.866 -35.890 43.113 1.00 85.81 99 LYS A N 1
ATOM 797 C CA . LYS A 1 99 ? 38.633 -36.072 41.871 1.00 85.81 99 LYS A CA 1
ATOM 798 C C . LYS A 1 99 ? 37.861 -36.878 40.826 1.00 85.81 99 LYS A C 1
ATOM 800 O O . LYS A 1 99 ? 37.824 -36.471 39.664 1.00 85.81 99 LYS A O 1
ATOM 805 N N . GLN A 1 100 ? 37.193 -37.961 41.227 1.00 87.38 100 GLN A N 1
ATOM 806 C CA . GLN A 1 100 ? 36.354 -38.763 40.325 1.00 87.38 100 GLN A CA 1
ATOM 807 C C . GLN A 1 100 ? 35.195 -37.949 39.740 1.00 87.38 100 GLN A C 1
ATOM 809 O O . GLN A 1 100 ? 34.968 -37.993 38.530 1.00 87.38 100 GLN A O 1
ATOM 814 N N . LYS A 1 101 ? 34.517 -37.133 40.560 1.00 88.69 101 LYS A N 1
ATOM 815 C CA . LYS A 1 101 ? 33.487 -36.213 40.054 1.00 88.69 101 LYS A CA 1
ATOM 816 C C . LYS A 1 101 ? 34.055 -35.218 39.049 1.00 88.69 101 LYS A C 1
ATOM 818 O O . LYS A 1 101 ? 33.391 -34.900 38.063 1.00 88.69 101 LYS A O 1
ATOM 823 N N . ASN A 1 102 ? 35.259 -34.690 39.294 1.00 88.12 102 ASN A N 1
ATOM 824 C CA . ASN A 1 102 ? 35.881 -33.741 38.370 1.00 88.12 102 ASN A CA 1
ATOM 825 C C . ASN A 1 102 ? 36.090 -34.343 36.986 1.00 88.12 102 ASN A C 1
ATOM 827 O O . ASN A 1 102 ? 35.772 -33.700 35.994 1.00 88.12 102 ASN A O 1
ATOM 831 N N . GLN A 1 103 ? 36.626 -35.563 36.950 1.00 87.06 103 GLN A N 1
ATOM 832 C CA . GLN A 1 103 ? 36.945 -36.253 35.710 1.00 87.06 103 GLN A CA 1
ATOM 833 C C . GLN A 1 103 ? 35.687 -36.439 34.853 1.00 87.06 103 GLN A C 1
ATOM 835 O O . GLN A 1 103 ? 35.660 -36.016 33.703 1.00 87.06 103 GLN A O 1
ATOM 840 N N . ARG A 1 104 ? 34.604 -36.934 35.462 1.00 86.94 104 ARG A N 1
ATOM 841 C CA . ARG A 1 104 ? 33.307 -37.111 34.786 1.00 86.94 104 ARG A CA 1
ATOM 842 C C . ARG A 1 104 ? 32.696 -35.806 34.319 1.00 86.94 104 ARG A C 1
ATOM 844 O O . ARG A 1 104 ? 32.083 -35.740 33.264 1.00 86.94 104 ARG A O 1
ATOM 851 N N . PHE A 1 105 ? 32.844 -34.756 35.118 1.00 86.62 105 PHE A N 1
ATOM 852 C CA . PHE A 1 105 ? 32.361 -33.442 34.731 1.00 86.62 105 PHE A CA 1
ATOM 853 C C . PHE A 1 105 ? 33.099 -32.914 33.492 1.00 86.62 105 PHE A C 1
ATOM 855 O O . PHE A 1 105 ? 32.444 -32.416 32.585 1.00 86.62 105 PHE A O 1
ATOM 862 N N . LEU A 1 106 ? 34.430 -33.053 33.435 1.00 85.81 106 LEU A N 1
ATOM 863 C CA . LEU A 1 106 ? 35.224 -32.651 32.269 1.00 85.81 106 LEU A CA 1
ATOM 864 C C . LEU A 1 106 ? 34.852 -33.465 31.019 1.00 85.81 106 LEU A C 1
ATOM 866 O O . LEU A 1 106 ? 34.681 -32.893 29.948 1.00 85.81 106 LEU A O 1
ATOM 870 N N . GLU A 1 107 ? 34.655 -34.776 31.161 1.00 84.81 107 GLU A N 1
ATOM 871 C CA . GLU A 1 107 ? 34.175 -35.637 30.070 1.00 84.81 107 GLU A CA 1
ATOM 872 C C . GLU A 1 107 ? 32.809 -35.168 29.547 1.00 84.81 107 GLU A C 1
ATOM 874 O O . GLU A 1 107 ? 32.649 -34.937 28.350 1.00 84.81 107 GLU A O 1
ATOM 879 N N . LEU A 1 108 ? 31.851 -34.913 30.445 1.00 83.62 108 LEU A N 1
ATOM 880 C CA . LEU A 1 108 ? 30.508 -34.469 30.068 1.00 83.62 108 LEU A CA 1
ATOM 881 C C . LEU A 1 108 ? 30.501 -33.121 29.333 1.00 83.62 108 LEU A C 1
ATOM 883 O O . LEU A 1 108 ? 29.757 -32.985 28.363 1.00 83.62 108 LEU A O 1
ATOM 887 N N . ILE A 1 109 ? 31.308 -32.138 29.752 1.00 86.25 109 ILE A N 1
ATOM 888 C CA . ILE A 1 109 ? 31.334 -30.828 29.077 1.00 86.25 109 ILE A CA 1
ATOM 889 C C . ILE A 1 109 ? 32.028 -30.878 27.709 1.00 86.25 109 ILE A C 1
ATOM 891 O O . ILE A 1 109 ? 31.661 -30.100 26.833 1.00 86.25 109 ILE A O 1
ATOM 895 N N . HIS A 1 110 ? 32.998 -31.776 27.498 1.00 81.31 110 HIS A N 1
ATOM 896 C CA . HIS A 1 110 ? 33.662 -31.926 26.198 1.00 81.31 110 HIS A CA 1
ATOM 897 C C . HIS A 1 110 ? 32.845 -32.770 25.212 1.00 81.31 110 HIS A C 1
ATOM 899 O O . HIS A 1 110 ? 32.866 -32.479 24.020 1.00 81.31 110 HIS A O 1
ATOM 905 N N . GLU A 1 111 ? 32.117 -33.784 25.686 1.00 78.88 111 GLU A N 1
ATOM 906 C CA . GLU A 1 111 ? 31.294 -34.643 24.823 1.00 78.88 111 GLU A CA 1
ATOM 907 C C . GLU A 1 111 ? 29.937 -34.025 24.477 1.00 78.88 111 GLU A C 1
ATOM 909 O O . GLU A 1 111 ? 29.484 -34.136 23.340 1.00 78.88 111 GLU A O 1
ATOM 914 N N . LYS A 1 112 ? 29.266 -33.402 25.454 1.00 74.88 112 LYS A N 1
ATOM 915 C CA . LYS A 1 112 ? 27.893 -32.895 25.289 1.00 74.88 112 LYS A CA 1
ATOM 916 C C . LYS A 1 112 ? 27.810 -31.377 25.152 1.00 74.88 112 LYS A C 1
ATOM 918 O O . LYS A 1 112 ? 26.738 -30.865 24.850 1.00 74.88 112 LYS A O 1
ATOM 923 N N . GLY A 1 113 ? 28.919 -30.669 25.362 1.00 78.75 113 GLY A N 1
ATOM 924 C CA . GLY A 1 113 ? 28.935 -29.212 25.406 1.00 78.75 113 GLY A CA 1
ATOM 925 C C . GLY A 1 113 ? 28.251 -28.643 26.653 1.00 78.75 113 GLY A C 1
ATOM 926 O O . GLY A 1 113 ? 27.756 -29.360 27.526 1.00 78.75 113 GLY A O 1
ATOM 927 N N . VAL A 1 114 ? 28.247 -27.315 26.742 1.00 82.06 114 VAL A N 1
ATOM 928 C CA . VAL A 1 114 ? 27.537 -26.546 27.769 1.00 82.06 114 VAL A CA 1
ATOM 929 C C . VAL A 1 114 ? 26.809 -25.411 27.068 1.00 82.06 114 VAL A C 1
ATOM 931 O O . VAL A 1 114 ? 27.427 -24.632 26.349 1.00 82.06 114 VAL A O 1
ATOM 934 N N . GLU A 1 115 ? 25.508 -25.293 27.297 1.00 80.88 115 GLU A N 1
ATOM 935 C CA . GLU A 1 115 ? 24.711 -24.216 26.714 1.00 80.88 115 GLU A CA 1
ATOM 936 C C . GLU A 1 115 ? 24.770 -22.948 27.585 1.00 80.88 115 GLU A C 1
ATOM 938 O O . GLU A 1 115 ? 24.534 -23.027 28.800 1.00 80.88 115 GLU A O 1
ATOM 943 N N . PRO A 1 116 ? 25.068 -21.769 27.011 1.00 87.88 116 PRO A N 1
ATOM 944 C CA . PRO A 1 116 ? 24.855 -20.494 27.686 1.00 87.88 116 PRO A CA 1
ATOM 945 C C . PRO A 1 116 ? 23.363 -20.163 27.822 1.00 87.88 116 PRO A C 1
ATOM 947 O O . PRO A 1 116 ? 22.529 -20.616 27.039 1.00 87.88 116 PRO A O 1
ATOM 950 N N . TYR A 1 117 ? 23.015 -19.309 28.783 1.00 84.06 117 TYR A N 1
ATOM 951 C CA . TYR A 1 117 ? 21.724 -18.623 28.763 1.00 84.06 117 TYR A CA 1
ATOM 952 C C . TYR A 1 117 ? 21.809 -17.424 27.816 1.00 84.06 117 TYR A C 1
ATOM 954 O O . TYR A 1 117 ? 22.453 -16.423 28.129 1.00 84.06 117 TYR A O 1
ATOM 962 N N . GLU A 1 118 ? 21.150 -17.514 26.661 1.00 81.69 118 GLU A N 1
ATOM 963 C CA . GLU A 1 118 ? 21.186 -16.472 25.623 1.00 81.69 118 GLU A CA 1
ATOM 964 C C . GLU A 1 118 ? 20.733 -15.102 26.135 1.00 81.69 118 GLU A C 1
ATOM 966 O O . GLU A 1 118 ? 21.336 -14.084 25.805 1.00 81.69 118 GLU A O 1
ATOM 971 N N . THR A 1 119 ? 19.720 -15.072 27.001 1.00 81.06 119 THR A N 1
ATOM 972 C CA . THR A 1 119 ? 19.217 -13.840 27.618 1.00 81.06 119 THR A CA 1
ATOM 973 C C . THR A 1 119 ? 20.241 -13.202 28.555 1.00 81.06 119 THR A C 1
ATOM 975 O O . THR A 1 119 ? 20.425 -11.986 28.525 1.00 81.06 119 THR A O 1
ATOM 978 N N . THR A 1 120 ? 20.992 -14.006 29.314 1.00 85.75 120 THR A N 1
ATOM 979 C CA . THR A 1 120 ? 22.117 -13.527 30.130 1.00 85.75 120 THR A CA 1
ATOM 980 C C . THR A 1 120 ? 23.251 -12.992 29.254 1.00 85.75 120 THR A C 1
ATOM 982 O O . THR A 1 120 ? 23.811 -11.937 29.548 1.00 85.75 120 THR A O 1
ATOM 985 N N . VAL A 1 121 ? 23.571 -13.665 28.144 1.00 87.81 121 VAL A N 1
ATOM 986 C CA . VAL A 1 121 ? 24.590 -13.201 27.184 1.00 87.81 121 VAL A CA 1
ATOM 987 C C . VAL A 1 121 ? 24.174 -11.880 26.528 1.00 87.81 121 VAL A C 1
ATOM 989 O O . VAL A 1 121 ? 24.993 -10.967 26.406 1.00 87.81 121 VAL A O 1
ATOM 992 N N . ALA A 1 122 ? 22.909 -11.742 26.133 1.00 77.50 122 ALA A N 1
ATOM 993 C CA . ALA A 1 122 ? 22.367 -10.501 25.587 1.00 77.50 122 ALA A CA 1
ATOM 994 C C . ALA A 1 122 ? 22.453 -9.356 26.609 1.00 77.50 122 ALA A C 1
ATOM 996 O O . ALA A 1 122 ? 22.936 -8.272 26.277 1.00 77.50 122 ALA A O 1
ATOM 997 N N . PHE A 1 123 ? 22.082 -9.619 27.863 1.00 83.75 123 PHE A N 1
ATOM 998 C CA . PHE A 1 123 ? 22.174 -8.656 28.958 1.00 83.75 123 PHE A CA 1
ATOM 999 C C . PHE A 1 123 ? 23.623 -8.210 29.230 1.00 83.75 123 PHE A C 1
ATOM 1001 O O . PHE A 1 123 ? 23.901 -7.013 29.298 1.00 83.75 123 PHE A O 1
ATOM 1008 N N . ILE A 1 124 ? 24.582 -9.143 29.282 1.00 88.38 124 ILE A N 1
ATOM 1009 C CA . ILE A 1 124 ? 26.014 -8.824 29.426 1.00 88.38 124 ILE A CA 1
ATOM 1010 C C . ILE A 1 124 ? 26.501 -7.941 28.268 1.00 88.38 124 ILE A C 1
ATOM 1012 O O . ILE A 1 124 ? 27.191 -6.946 28.491 1.00 88.38 124 ILE A O 1
ATOM 1016 N N . ASN A 1 125 ? 26.107 -8.246 27.029 1.00 83.81 125 ASN A N 1
ATOM 1017 C CA . ASN A 1 125 ? 26.455 -7.416 25.874 1.00 83.81 125 ASN A CA 1
ATOM 1018 C C . ASN A 1 125 ? 25.871 -5.998 25.972 1.00 83.81 125 ASN A C 1
ATOM 1020 O O . ASN A 1 125 ? 26.542 -5.040 25.586 1.00 83.81 125 ASN A O 1
ATOM 1024 N N . GLN A 1 126 ? 24.657 -5.842 26.504 1.00 78.56 126 GLN A N 1
ATOM 1025 C CA . GLN A 1 126 ? 24.049 -4.527 26.732 1.00 78.56 126 GLN A CA 1
ATOM 1026 C C . GLN A 1 126 ? 24.791 -3.726 27.810 1.00 78.56 126 GLN A C 1
ATOM 1028 O O . GLN A 1 126 ? 25.085 -2.552 27.591 1.00 78.56 126 GLN A O 1
ATOM 1033 N N . LEU A 1 127 ? 25.183 -4.353 28.923 1.00 83.38 127 LEU A N 1
ATOM 1034 C CA . LEU A 1 127 ? 25.996 -3.702 29.961 1.00 83.38 127 LEU A CA 1
ATOM 1035 C C . LEU A 1 127 ? 27.337 -3.211 29.409 1.00 83.38 127 LEU A C 1
ATOM 1037 O O . LEU A 1 127 ? 27.735 -2.072 29.654 1.00 83.38 127 LEU A O 1
ATOM 1041 N N . ARG A 1 128 ? 27.998 -4.032 28.586 1.00 84.44 128 ARG A N 1
ATOM 1042 C CA . ARG A 1 128 ? 29.253 -3.655 27.921 1.00 84.44 128 ARG A CA 1
ATOM 1043 C C . ARG A 1 128 ? 29.056 -2.504 26.933 1.00 84.44 128 ARG A C 1
ATOM 1045 O O . ARG A 1 128 ? 29.883 -1.596 26.900 1.00 84.44 128 ARG A O 1
ATOM 1052 N N . LYS A 1 129 ? 27.958 -2.499 26.162 1.00 76.00 129 LYS A N 1
ATOM 1053 C CA . LYS A 1 129 ? 27.575 -1.367 25.290 1.00 76.00 129 LYS A CA 1
ATOM 1054 C C . LYS A 1 129 ? 27.364 -0.078 26.106 1.00 76.00 129 LYS A C 1
ATOM 1056 O O . LYS A 1 129 ? 27.743 0.989 25.636 1.00 76.00 129 LYS A O 1
ATOM 1061 N N . ALA A 1 130 ? 26.844 -0.184 27.330 1.00 73.69 130 ALA A N 1
ATOM 1062 C CA . ALA A 1 130 ? 26.675 0.927 28.274 1.00 73.69 130 ALA A CA 1
ATOM 1063 C C . ALA A 1 130 ? 27.956 1.293 29.061 1.00 73.69 130 ALA A C 1
ATOM 1065 O O . ALA A 1 130 ? 27.904 2.116 29.974 1.00 73.69 130 ALA A O 1
ATOM 1066 N N . ASN A 1 131 ? 29.111 0.708 28.715 1.00 82.88 131 ASN A N 1
ATOM 1067 C CA . ASN A 1 131 ? 30.402 0.919 29.379 1.00 82.88 131 ASN A CA 1
ATOM 1068 C C . ASN A 1 131 ? 30.423 0.522 30.874 1.00 82.88 131 ASN A C 1
ATOM 1070 O O . ASN A 1 131 ? 31.227 1.044 31.649 1.00 82.88 131 ASN A O 1
ATOM 1074 N N . ILE A 1 132 ? 29.555 -0.414 31.270 1.00 89.81 132 ILE A N 1
ATOM 1075 C CA . ILE A 1 132 ? 29.531 -1.035 32.598 1.00 89.81 132 ILE A CA 1
ATOM 1076 C C . ILE A 1 132 ? 30.414 -2.286 32.556 1.00 89.81 132 ILE A C 1
ATOM 1078 O O . ILE A 1 132 ? 30.274 -3.130 31.667 1.00 89.81 132 ILE A O 1
ATOM 1082 N N . LYS A 1 133 ? 31.339 -2.406 33.512 1.00 95.31 133 LYS A N 1
ATOM 1083 C CA . LYS A 1 133 ? 32.277 -3.534 33.576 1.00 95.31 133 LYS A CA 1
ATOM 1084 C C . LYS A 1 133 ? 31.573 -4.822 33.984 1.00 95.31 133 LYS A C 1
ATOM 1086 O O . LYS A 1 133 ? 30.563 -4.813 34.682 1.00 95.31 133 LYS A O 1
ATOM 1091 N N . THR A 1 134 ? 32.135 -5.947 33.582 1.00 96.81 134 THR A N 1
ATOM 1092 C CA . THR A 1 134 ? 31.519 -7.265 33.748 1.00 96.81 134 THR A CA 1
ATOM 1093 C C . THR A 1 134 ? 32.529 -8.246 34.320 1.00 96.81 134 THR A C 1
ATOM 1095 O O . THR A 1 134 ? 33.655 -8.338 33.835 1.00 96.81 134 THR A O 1
ATOM 1098 N N . ALA A 1 135 ? 32.145 -8.975 35.363 1.00 96.25 135 ALA A N 1
ATOM 1099 C CA . ALA A 1 135 ? 32.982 -10.000 35.984 1.00 96.25 135 ALA A CA 1
ATOM 1100 C C . ALA A 1 135 ? 32.224 -11.317 36.098 1.00 96.25 135 ALA A C 1
ATOM 1102 O O . ALA A 1 135 ? 31.024 -11.314 36.365 1.00 96.25 135 ALA A O 1
ATOM 1103 N N . LEU A 1 136 ? 32.939 -12.428 35.936 1.00 94.56 136 LEU A N 1
ATOM 1104 C CA . LEU A 1 136 ? 32.427 -13.756 36.258 1.00 94.56 136 LEU A CA 1
ATOM 1105 C C . LEU A 1 136 ? 32.985 -14.209 37.608 1.00 94.56 136 LEU A C 1
ATOM 1107 O O . LEU A 1 136 ? 34.188 -14.114 37.843 1.00 94.56 136 LEU A O 1
ATOM 1111 N N . VAL A 1 137 ? 32.146 -14.753 38.477 1.00 92.25 137 VAL A N 1
ATOM 1112 C CA . VAL A 1 137 ? 32.553 -15.317 39.765 1.00 92.25 137 VAL A CA 1
ATOM 1113 C C . VAL A 1 137 ? 32.050 -16.751 39.838 1.00 92.25 137 VAL A C 1
ATOM 1115 O O . VAL A 1 137 ? 30.888 -17.019 39.577 1.00 92.25 137 VAL A O 1
ATOM 1118 N N . THR A 1 138 ? 32.920 -17.707 40.157 1.00 87.94 138 THR A N 1
ATOM 1119 C CA . THR A 1 138 ? 32.513 -19.107 40.342 1.00 87.94 138 THR A CA 1
ATOM 1120 C C . THR A 1 138 ? 33.406 -19.808 41.357 1.00 87.94 138 THR A C 1
ATOM 1122 O O . THR A 1 138 ? 34.628 -19.664 41.348 1.00 87.94 138 THR A O 1
ATOM 1125 N N . ALA A 1 139 ? 32.806 -20.642 42.209 1.00 78.19 139 ALA A N 1
ATOM 1126 C CA . ALA A 1 139 ? 33.545 -21.520 43.120 1.00 78.19 139 ALA A CA 1
ATOM 1127 C C . ALA A 1 139 ? 34.214 -22.706 42.390 1.00 78.19 139 ALA A C 1
ATOM 1129 O O . ALA A 1 139 ? 35.015 -23.443 42.972 1.00 78.19 139 ALA A O 1
ATOM 1130 N N . SER A 1 140 ? 33.903 -22.918 41.107 1.00 81.88 140 SER A N 1
ATOM 1131 C CA . SER A 1 140 ? 34.444 -24.018 40.316 1.00 81.88 140 SER A CA 1
ATOM 1132 C C . SER A 1 140 ? 35.890 -23.753 39.893 1.00 81.88 140 SER A C 1
ATOM 1134 O O . SER A 1 140 ? 36.205 -22.739 39.269 1.00 81.88 140 SER A O 1
ATOM 1136 N N . LYS A 1 141 ? 36.779 -24.728 40.134 1.00 82.38 141 LYS A N 1
ATOM 1137 C CA . LYS A 1 141 ? 38.142 -24.746 39.564 1.00 82.38 141 LYS A CA 1
ATOM 1138 C C . LYS A 1 141 ? 38.143 -24.885 38.027 1.00 82.38 141 LYS A C 1
ATOM 1140 O O . LYS A 1 141 ? 39.174 -24.676 37.403 1.00 82.38 141 LYS A O 1
ATOM 1145 N N . ASN A 1 142 ? 36.996 -25.207 37.417 1.00 85.06 142 ASN A N 1
ATOM 1146 C CA . ASN A 1 142 ? 36.857 -25.430 35.973 1.00 85.06 142 ASN A CA 1
ATOM 1147 C C . ASN A 1 142 ? 36.281 -24.220 35.213 1.00 85.06 142 ASN A C 1
ATOM 1149 O O . ASN A 1 142 ? 36.010 -24.344 34.022 1.00 85.06 142 ASN A O 1
ATOM 1153 N N . GLY A 1 143 ? 36.076 -23.067 35.867 1.00 83.00 143 GLY A N 1
ATOM 1154 C CA . GLY A 1 143 ? 35.413 -21.906 35.252 1.00 83.00 143 GLY A CA 1
ATOM 1155 C C . GLY A 1 143 ? 36.049 -21.449 33.933 1.00 83.00 143 GLY A C 1
ATOM 1156 O O . GLY A 1 143 ? 35.348 -21.201 32.956 1.00 83.00 143 GLY A O 1
ATOM 1157 N N . VAL A 1 144 ? 37.385 -21.440 33.859 1.00 84.38 144 VAL A N 1
ATOM 1158 C CA . VAL A 1 144 ? 38.119 -21.084 32.629 1.00 84.38 144 VAL A CA 1
ATOM 1159 C C . VAL A 1 144 ? 37.849 -22.071 31.492 1.00 84.38 144 VAL A C 1
ATOM 1161 O O . VAL A 1 144 ? 37.708 -21.662 30.343 1.00 84.38 144 VAL A O 1
ATOM 1164 N N . GLU A 1 145 ? 37.777 -23.366 31.793 1.00 83.81 145 GLU A N 1
ATOM 1165 C CA . GLU A 1 145 ? 37.558 -24.391 30.770 1.00 83.81 145 GLU A CA 1
ATOM 1166 C C . GLU A 1 145 ? 36.128 -24.332 30.224 1.00 83.81 145 GLU A C 1
ATOM 1168 O O . GLU A 1 145 ? 35.922 -24.413 29.015 1.00 83.81 145 GLU A O 1
ATOM 1173 N N . ILE A 1 146 ? 35.149 -24.064 31.092 1.00 85.44 146 ILE A N 1
ATOM 1174 C CA . ILE A 1 146 ? 33.754 -23.852 30.688 1.00 85.44 146 ILE A CA 1
ATOM 1175 C C . ILE A 1 146 ? 33.646 -22.633 29.769 1.00 85.44 146 ILE A C 1
ATOM 1177 O O . ILE A 1 146 ? 33.040 -22.741 28.709 1.00 85.44 146 ILE A O 1
ATOM 1181 N N . LEU A 1 147 ? 34.290 -21.510 30.107 1.00 84.88 147 LEU A N 1
ATOM 1182 C CA . LEU A 1 147 ? 34.307 -20.317 29.251 1.00 84.88 147 LEU A CA 1
ATOM 1183 C C . LEU A 1 147 ? 34.923 -20.563 27.865 1.00 84.88 147 LEU A C 1
ATOM 1185 O O . LEU A 1 147 ? 34.488 -19.948 26.891 1.00 84.88 147 LEU A O 1
ATOM 1189 N N . LYS A 1 148 ? 35.921 -21.449 27.757 1.00 82.94 148 LYS A N 1
ATOM 1190 C CA . LYS A 1 148 ? 36.512 -21.828 26.464 1.00 82.94 148 LYS A CA 1
ATOM 1191 C C . LYS A 1 148 ? 35.559 -22.679 25.635 1.00 82.94 148 LYS A C 1
ATOM 1193 O O . LYS A 1 148 ? 35.379 -22.392 24.454 1.00 82.94 148 LYS A O 1
ATOM 1198 N N . VAL A 1 149 ? 34.944 -23.694 26.246 1.00 82.81 149 VAL A N 1
ATOM 1199 C CA . VAL A 1 149 ? 33.985 -24.582 25.568 1.00 82.81 149 VAL A CA 1
ATOM 1200 C C . VAL A 1 149 ? 32.758 -23.797 25.095 1.00 82.81 149 VAL A C 1
ATOM 1202 O O . VAL A 1 149 ? 32.282 -24.024 23.986 1.00 82.81 149 VAL A O 1
ATOM 1205 N N . THR A 1 150 ? 32.294 -22.817 25.877 1.00 82.19 150 THR A N 1
ATOM 1206 C CA . THR A 1 150 ? 31.154 -21.954 25.521 1.00 82.19 150 THR A CA 1
ATOM 1207 C C . THR A 1 150 ? 31.527 -20.726 24.686 1.00 82.19 150 THR A C 1
ATOM 1209 O O . THR A 1 150 ? 30.638 -20.009 24.232 1.00 82.19 150 THR A O 1
ATOM 1212 N N . LYS A 1 151 ? 32.823 -20.472 24.455 1.00 87.88 151 LYS A N 1
ATOM 1213 C CA . LYS A 1 151 ? 33.355 -19.290 23.746 1.00 87.88 151 LYS A CA 1
ATOM 1214 C C . LYS A 1 151 ? 32.926 -17.941 24.359 1.00 87.88 151 LYS A C 1
ATOM 1216 O O . LYS A 1 151 ? 32.818 -16.948 23.645 1.00 87.88 151 LYS A O 1
ATOM 1221 N N . LEU A 1 152 ? 32.722 -17.877 25.678 1.00 88.94 152 LEU A N 1
ATOM 1222 C CA . LEU A 1 152 ? 32.243 -16.673 26.382 1.00 88.94 152 LEU A CA 1
ATOM 1223 C C . LEU A 1 152 ? 33.355 -15.843 27.038 1.00 88.94 152 LEU A C 1
ATOM 1225 O O . LEU A 1 152 ? 33.067 -14.821 27.658 1.00 88.94 152 LEU A O 1
ATOM 1229 N N . SER A 1 153 ? 34.625 -16.246 26.925 1.00 87.19 153 SER A N 1
ATOM 1230 C CA . SER A 1 153 ? 35.741 -15.569 27.605 1.00 87.19 153 SER A CA 1
ATOM 1231 C C . SER A 1 153 ? 35.828 -14.065 27.316 1.00 87.19 153 SER A C 1
ATOM 1233 O O . SER A 1 153 ? 36.244 -13.308 28.183 1.00 87.19 153 SER A O 1
ATOM 1235 N N . SER A 1 154 ? 35.421 -13.615 26.124 1.00 86.94 154 SER A N 1
ATOM 1236 C CA . SER A 1 154 ? 35.468 -12.200 25.725 1.00 86.94 154 SER A CA 1
ATOM 1237 C C . SER A 1 154 ? 34.380 -11.323 26.353 1.00 86.94 154 SER A C 1
ATOM 1239 O O . SER A 1 154 ? 34.388 -10.111 26.140 1.00 86.94 154 SER A O 1
ATOM 1241 N N . LEU A 1 155 ? 33.419 -11.914 27.067 1.00 90.50 155 LEU A N 1
ATOM 1242 C CA . LEU A 1 155 ? 32.294 -11.190 27.660 1.00 90.50 155 LEU A CA 1
ATOM 1243 C C . LEU A 1 155 ? 32.594 -10.618 29.046 1.00 90.50 155 LEU A C 1
ATOM 1245 O O . LEU A 1 155 ? 31.803 -9.816 29.526 1.00 90.50 155 LEU A O 1
ATOM 1249 N N . PHE A 1 156 ? 33.706 -10.999 29.674 1.00 93.81 156 PHE A N 1
ATOM 1250 C CA . PHE A 1 156 ? 34.047 -10.586 31.032 1.00 93.81 156 PHE A CA 1
ATOM 1251 C C . PHE A 1 156 ? 35.408 -9.894 31.055 1.00 93.81 156 PHE A C 1
ATOM 1253 O O . PHE A 1 156 ? 36.365 -10.360 30.439 1.00 93.81 156 PHE A O 1
ATOM 1260 N N . ASP A 1 157 ? 35.495 -8.781 31.780 1.00 93.25 157 ASP A N 1
ATOM 1261 C CA . ASP A 1 157 ? 36.729 -8.010 31.952 1.00 93.25 157 ASP A CA 1
ATOM 1262 C C . ASP A 1 157 ? 37.659 -8.657 32.991 1.00 93.25 157 ASP A C 1
ATOM 1264 O O . ASP A 1 157 ? 38.874 -8.478 32.932 1.00 93.25 157 ASP A O 1
ATOM 1268 N N . THR A 1 158 ? 37.098 -9.436 33.922 1.00 93.31 158 THR A N 1
ATOM 1269 C CA . THR A 1 158 ? 37.846 -10.336 34.809 1.00 93.31 158 THR A CA 1
ATOM 1270 C C . THR A 1 158 ? 37.006 -11.551 35.210 1.00 93.31 158 THR A C 1
ATOM 1272 O O . THR A 1 158 ? 35.781 -11.557 35.057 1.00 93.31 158 THR A O 1
ATOM 1275 N N . TYR A 1 159 ? 37.650 -12.587 35.740 1.00 91.31 159 TYR A N 1
ATOM 1276 C CA . TYR A 1 159 ? 36.985 -13.765 36.283 1.00 91.31 159 TYR A CA 1
ATOM 1277 C C . TYR A 1 159 ? 37.671 -14.241 37.564 1.00 91.31 159 TYR A C 1
ATOM 1279 O O . TYR A 1 159 ? 38.870 -14.488 37.558 1.00 91.31 159 TYR A O 1
ATOM 1287 N N . VAL A 1 160 ? 36.895 -14.440 38.632 1.00 89.88 160 VAL A N 1
ATOM 1288 C CA . VAL A 1 160 ? 37.359 -15.041 39.891 1.00 89.88 160 VAL A CA 1
ATOM 1289 C C . VAL A 1 160 ? 36.865 -16.478 39.948 1.00 89.88 160 VAL A C 1
ATOM 1291 O O . VAL A 1 160 ? 35.664 -16.740 40.018 1.00 89.88 160 VAL A O 1
ATOM 1294 N N . THR A 1 161 ? 37.797 -17.428 39.886 1.00 87.00 161 THR A N 1
ATOM 1295 C CA . THR A 1 161 ? 37.479 -18.867 39.845 1.00 87.00 161 THR A CA 1
ATOM 1296 C C . THR A 1 161 ? 37.882 -19.584 41.130 1.00 87.00 161 THR A C 1
ATOM 1298 O O . THR A 1 161 ? 38.608 -19.049 41.973 1.00 87.00 161 THR A O 1
ATOM 1301 N N . GLY A 1 162 ? 37.481 -20.851 41.267 1.00 79.38 162 GLY A N 1
ATOM 1302 C CA . GLY A 1 162 ? 37.881 -21.690 42.398 1.00 79.38 162 GLY A CA 1
ATOM 1303 C C . GLY A 1 162 ? 39.393 -21.945 42.495 1.00 79.38 162 GLY A C 1
ATOM 1304 O O . GLY A 1 162 ? 39.865 -22.342 43.558 1.00 79.38 162 GLY A O 1
ATOM 1305 N N . VAL A 1 163 ? 40.161 -21.728 41.417 1.00 82.44 163 VAL A N 1
ATOM 1306 C CA . VAL A 1 163 ? 41.637 -21.785 41.450 1.00 82.44 163 VAL A CA 1
ATOM 1307 C C . VAL A 1 163 ? 42.186 -20.562 42.180 1.00 82.44 163 VAL A C 1
ATOM 1309 O O . VAL A 1 163 ? 42.909 -20.698 43.161 1.00 82.44 163 VAL A O 1
ATOM 1312 N N . GLU A 1 164 ? 41.755 -19.375 41.764 1.00 80.25 164 GLU A N 1
ATOM 1313 C CA . GLU A 1 164 ? 42.199 -18.103 42.335 1.00 80.25 164 GLU A CA 1
ATOM 1314 C C . GLU A 1 164 ? 41.742 -17.927 43.789 1.00 80.25 164 GLU A C 1
ATOM 1316 O O . GLU A 1 164 ? 42.503 -17.470 44.640 1.00 80.25 164 GLU A O 1
ATOM 1321 N N . THR A 1 165 ? 40.532 -18.395 44.110 1.00 82.38 165 THR A N 1
ATOM 1322 C CA . THR A 1 165 ? 40.012 -18.434 45.488 1.00 82.38 165 THR A CA 1
ATOM 1323 C C . THR A 1 165 ? 40.958 -19.205 46.420 1.00 82.38 165 THR A C 1
ATOM 1325 O O . THR A 1 165 ? 41.187 -18.787 47.556 1.00 82.38 165 THR A O 1
ATOM 1328 N N . ALA A 1 166 ? 41.541 -20.312 45.942 1.00 79.88 166 ALA A N 1
ATOM 1329 C CA . ALA A 1 166 ? 42.470 -21.131 46.718 1.00 79.88 166 ALA A CA 1
ATOM 1330 C C . ALA A 1 166 ? 43.864 -20.492 46.835 1.00 79.88 166 ALA A C 1
ATOM 1332 O O . ALA A 1 166 ? 44.458 -20.540 47.913 1.00 79.88 166 ALA A O 1
ATOM 1333 N N . GLU A 1 167 ? 44.367 -19.880 45.759 1.00 83.62 167 GLU A N 1
ATOM 1334 C CA . GLU A 1 167 ? 45.664 -19.186 45.735 1.00 83.62 167 GLU A CA 1
ATOM 1335 C C . GLU A 1 167 ? 45.690 -17.958 46.653 1.00 83.62 167 GLU A C 1
ATOM 1337 O O . GLU A 1 167 ? 46.688 -17.706 47.327 1.00 83.62 167 GLU A O 1
ATOM 1342 N N . LEU A 1 168 ? 44.578 -17.223 46.720 1.00 83.44 168 LEU A N 1
ATOM 1343 C CA . LEU A 1 168 ? 44.431 -16.011 47.530 1.00 83.44 168 LEU A CA 1
ATOM 1344 C C . LEU A 1 168 ? 43.862 -16.275 48.936 1.00 83.44 168 LEU A C 1
ATOM 1346 O O . LEU A 1 168 ? 43.657 -15.334 49.701 1.00 83.44 168 LEU A O 1
ATOM 1350 N N . HIS A 1 169 ? 43.622 -17.542 49.299 1.00 85.25 169 HIS A N 1
ATOM 1351 C CA . HIS A 1 169 ? 43.025 -17.954 50.578 1.00 85.25 169 HIS A CA 1
ATOM 1352 C C . HIS A 1 169 ? 41.699 -17.235 50.914 1.00 85.25 169 HIS A C 1
ATOM 1354 O O . HIS A 1 169 ? 41.424 -16.928 52.079 1.00 85.25 169 HIS A O 1
ATOM 1360 N N . LEU A 1 170 ? 40.869 -16.979 49.899 1.00 85.25 170 LEU A N 1
ATOM 1361 C CA . LEU A 1 170 ? 39.575 -16.307 50.044 1.00 85.25 170 LEU A CA 1
ATOM 1362 C C . LEU A 1 170 ? 38.519 -17.271 50.594 1.00 85.25 170 LEU A C 1
ATOM 1364 O O . LEU A 1 170 ? 38.497 -18.457 50.250 1.00 85.25 170 LEU A O 1
ATOM 1368 N N . LYS A 1 171 ? 37.603 -16.774 51.430 1.00 83.56 171 LYS A N 1
ATOM 1369 C CA . LYS A 1 171 ? 36.473 -17.586 51.902 1.00 83.56 171 LYS A CA 1
ATOM 1370 C C . LYS A 1 171 ? 35.398 -17.689 50.815 1.00 83.56 171 LYS A C 1
ATOM 1372 O O . LYS A 1 171 ? 35.002 -16.691 50.223 1.00 83.56 171 LYS A O 1
ATOM 1377 N N . GLY A 1 172 ? 34.900 -18.901 50.569 1.00 78.31 172 GLY A N 1
ATOM 1378 C CA . GLY A 1 172 ? 33.801 -19.134 49.625 1.00 78.31 172 GLY A CA 1
ATOM 1379 C C . GLY A 1 172 ? 32.451 -18.582 50.105 1.00 78.31 172 GLY A C 1
ATOM 1380 O O . GLY A 1 172 ? 32.285 -18.225 51.276 1.00 78.31 172 GLY A O 1
ATOM 1381 N N . LYS A 1 173 ? 31.463 -18.552 49.200 1.00 84.31 173 LYS A N 1
ATOM 1382 C CA . LYS A 1 173 ? 30.064 -18.198 49.506 1.00 84.31 173 LYS A CA 1
ATOM 1383 C C . LYS A 1 173 ? 29.559 -19.056 50.693 1.00 84.31 173 LYS A C 1
ATOM 1385 O O . LYS A 1 173 ? 29.842 -20.254 50.717 1.00 84.31 173 LYS A O 1
ATOM 1390 N N . PRO A 1 174 ? 28.870 -18.486 51.703 1.00 82.81 174 PRO A N 1
ATOM 1391 C CA . PRO A 1 174 ? 28.227 -17.171 51.716 1.00 82.81 174 PRO A CA 1
ATOM 1392 C C . PRO A 1 174 ? 29.108 -16.012 52.221 1.00 82.81 174 PRO A C 1
ATOM 1394 O O . PRO A 1 174 ? 28.589 -14.931 52.498 1.00 82.81 174 PRO A O 1
ATOM 1397 N N . ALA A 1 175 ? 30.422 -16.194 52.396 1.00 88.19 175 ALA A N 1
ATOM 1398 C CA . ALA A 1 175 ? 31.313 -15.059 52.650 1.00 88.19 175 ALA A CA 1
ATOM 1399 C C . ALA A 1 175 ? 31.442 -14.192 51.374 1.00 88.19 175 ALA A C 1
ATOM 1401 O O . ALA A 1 175 ? 31.393 -14.742 50.270 1.00 88.19 175 ALA A O 1
ATOM 1402 N N . PRO A 1 176 ? 31.569 -12.856 51.488 1.00 92.75 176 PRO A N 1
ATOM 1403 C CA . PRO A 1 176 ? 31.596 -11.948 50.336 1.00 92.75 176 PRO A CA 1
ATOM 1404 C C . PRO A 1 176 ? 32.943 -11.901 49.600 1.00 92.75 176 PRO A C 1
ATOM 1406 O O . PRO A 1 176 ? 33.041 -11.254 48.561 1.00 92.75 176 PRO A O 1
ATOM 1409 N N . ASP A 1 177 ? 33.980 -12.562 50.124 1.00 92.31 177 ASP A N 1
ATOM 1410 C CA . ASP A 1 177 ? 35.381 -12.421 49.710 1.00 92.31 177 ASP A CA 1
ATOM 1411 C C . ASP A 1 177 ? 35.590 -12.597 48.191 1.00 92.31 177 ASP A C 1
ATOM 1413 O O . ASP A 1 177 ? 36.346 -11.843 47.588 1.00 92.31 177 ASP A O 1
ATOM 1417 N N . THR A 1 178 ? 34.885 -13.537 47.549 1.00 91.00 178 THR A N 1
ATOM 1418 C CA . THR A 1 178 ? 35.011 -13.801 46.098 1.00 91.00 178 THR A CA 1
ATOM 1419 C C . THR A 1 178 ? 34.407 -12.698 45.220 1.00 91.00 178 THR A C 1
ATOM 1421 O O . THR A 1 178 ? 35.029 -12.290 44.239 1.00 91.00 178 THR A O 1
ATOM 1424 N N . PHE A 1 179 ? 33.243 -12.152 45.586 1.00 94.44 179 PHE A N 1
ATOM 1425 C CA . PHE A 1 179 ? 32.665 -10.998 44.891 1.00 94.44 179 PHE A CA 1
ATOM 1426 C C . PHE A 1 179 ? 33.453 -9.712 45.174 1.00 94.44 179 PHE A C 1
ATOM 1428 O O . PHE A 1 179 ? 33.651 -8.901 44.270 1.00 94.44 179 PHE A O 1
ATOM 1435 N N . LEU A 1 180 ? 33.947 -9.526 46.404 1.00 95.12 180 LEU A N 1
ATOM 1436 C CA . LEU A 1 180 ? 34.788 -8.377 46.760 1.00 95.12 180 LEU A CA 1
ATOM 1437 C C . LEU A 1 180 ? 36.103 -8.377 45.974 1.00 95.12 180 LEU A C 1
ATOM 1439 O O . LEU A 1 180 ? 36.494 -7.331 45.459 1.00 95.12 180 LEU A O 1
ATOM 1443 N N . GLN A 1 181 ? 36.730 -9.544 45.808 1.00 94.94 181 GLN A N 1
ATOM 1444 C CA . GLN A 1 181 ? 37.924 -9.699 44.980 1.00 94.94 181 GLN A CA 1
ATOM 1445 C C . GLN A 1 181 ? 37.657 -9.324 43.515 1.00 94.94 181 GLN A C 1
ATOM 1447 O O . GLN A 1 181 ? 38.459 -8.621 42.901 1.00 94.94 181 GLN A O 1
ATOM 1452 N N . ALA A 1 182 ? 36.527 -9.755 42.946 1.00 95.12 182 ALA A N 1
ATOM 1453 C CA . ALA A 1 182 ? 36.157 -9.407 41.574 1.00 95.12 182 ALA A CA 1
ATOM 1454 C C . ALA A 1 182 ? 35.918 -7.894 41.410 1.00 95.12 182 ALA A C 1
ATOM 1456 O O . ALA A 1 182 ? 36.378 -7.295 40.437 1.00 95.12 182 ALA A O 1
ATOM 1457 N N . ALA A 1 183 ? 35.261 -7.250 42.380 1.00 95.25 183 ALA A N 1
ATOM 1458 C CA . ALA A 1 183 ? 35.078 -5.798 42.385 1.00 95.25 183 ALA A CA 1
ATOM 1459 C C . ALA A 1 183 ? 36.420 -5.047 42.493 1.00 95.25 183 ALA A C 1
ATOM 1461 O O . ALA A 1 183 ? 36.645 -4.079 41.762 1.00 95.25 183 ALA A O 1
ATOM 1462 N N . GLU A 1 184 ? 37.339 -5.529 43.337 1.00 95.25 184 GLU A N 1
ATOM 1463 C CA . GLU A 1 184 ? 38.693 -4.982 43.478 1.00 95.25 184 GLU A CA 1
ATOM 1464 C C . GLU A 1 184 ? 39.493 -5.088 42.171 1.00 95.25 184 GLU A C 1
ATOM 1466 O O . GLU A 1 184 ? 40.073 -4.093 41.731 1.00 95.25 184 GLU A O 1
ATOM 1471 N N . GLN A 1 185 ? 39.463 -6.242 41.495 1.00 95.50 185 GLN A N 1
ATOM 1472 C CA . GLN A 1 185 ? 40.123 -6.434 40.195 1.00 95.50 185 GLN A CA 1
ATOM 1473 C C . GLN A 1 185 ? 39.552 -5.525 39.098 1.00 95.50 185 GLN A C 1
ATOM 1475 O O . GLN A 1 185 ? 40.298 -5.026 38.254 1.00 95.50 185 GLN A O 1
ATOM 1480 N N . LEU A 1 186 ? 38.241 -5.262 39.121 1.00 95.12 186 LEU A N 1
ATOM 1481 C CA . LEU A 1 186 ? 37.603 -4.296 38.221 1.00 95.12 186 LEU A CA 1
ATOM 1482 C C . LEU A 1 186 ? 37.876 -2.833 38.613 1.00 95.12 186 LEU A C 1
ATOM 1484 O O . LEU A 1 186 ? 37.580 -1.926 37.825 1.00 95.12 186 LEU A O 1
ATOM 1488 N N . GLY A 1 187 ? 38.437 -2.579 39.798 1.00 94.12 187 GLY A N 1
ATOM 1489 C CA . GLY A 1 187 ? 38.653 -1.241 40.344 1.00 94.12 187 GLY A CA 1
ATOM 1490 C C . GLY A 1 187 ? 37.351 -0.507 40.679 1.00 94.12 187 GLY A C 1
ATOM 1491 O O . GLY A 1 187 ? 37.295 0.715 40.535 1.00 94.12 187 GLY A O 1
ATOM 1492 N N . VAL A 1 188 ? 36.301 -1.236 41.072 1.00 95.12 188 VAL A N 1
ATOM 1493 C CA . VAL A 1 188 ? 34.959 -0.703 41.365 1.00 95.12 188 VAL A CA 1
ATOM 1494 C C . VAL A 1 188 ? 34.625 -0.897 42.844 1.00 95.12 188 VAL A C 1
ATOM 1496 O O . VAL A 1 188 ? 34.936 -1.927 43.437 1.00 95.12 188 VAL A O 1
ATOM 1499 N N . LYS A 1 189 ? 33.994 0.106 43.468 1.00 95.06 189 LYS A N 1
ATOM 1500 C CA . LYS A 1 189 ? 33.533 -0.008 44.859 1.00 95.06 189 LYS A CA 1
ATOM 1501 C C . LYS A 1 189 ? 32.289 -0.908 44.940 1.00 95.06 189 LYS A C 1
ATOM 1503 O O . LYS A 1 189 ? 31.435 -0.785 44.064 1.00 95.06 189 LYS A O 1
ATOM 1508 N N . PRO A 1 190 ? 32.130 -1.749 45.982 1.00 95.44 190 PRO A N 1
ATOM 1509 C CA . PRO A 1 190 ? 30.979 -2.652 46.093 1.00 95.44 190 PRO A CA 1
ATOM 1510 C C . PRO A 1 190 ? 29.620 -1.944 45.989 1.00 95.44 190 PRO A C 1
ATOM 1512 O O . PRO A 1 190 ? 28.739 -2.405 45.270 1.00 95.44 190 PRO A O 1
ATOM 1515 N N . ASP A 1 191 ? 29.471 -0.768 46.602 1.00 94.62 191 ASP A N 1
ATOM 1516 C CA . ASP A 1 191 ? 28.243 0.042 46.568 1.00 94.62 191 ASP A CA 1
ATOM 1517 C C . ASP A 1 191 ? 27.883 0.593 45.173 1.00 94.62 191 ASP A C 1
ATOM 1519 O O . ASP A 1 191 ? 26.752 1.023 44.958 1.00 94.62 191 ASP A O 1
ATOM 1523 N N . ARG A 1 192 ? 28.817 0.539 44.214 1.00 93.75 192 ARG A N 1
ATOM 1524 C CA . ARG A 1 192 ? 28.612 0.862 42.792 1.00 93.75 192 ARG A CA 1
ATOM 1525 C C . ARG A 1 192 ? 28.617 -0.373 41.888 1.00 93.75 192 ARG A C 1
ATOM 1527 O O . ARG A 1 192 ? 28.740 -0.236 40.674 1.00 93.75 192 ARG A O 1
ATOM 1534 N N . ALA A 1 193 ? 28.476 -1.572 42.443 1.00 94.94 193 ALA A N 1
ATOM 1535 C CA . ALA A 1 193 ? 28.426 -2.810 41.678 1.00 94.94 193 ALA A CA 1
ATOM 1536 C C . ALA A 1 193 ? 27.175 -3.642 41.992 1.00 94.94 193 ALA A C 1
ATOM 1538 O O . ALA A 1 193 ? 26.641 -3.600 43.102 1.00 94.94 193 ALA A O 1
ATOM 1539 N N . ILE A 1 194 ? 26.723 -4.399 40.993 1.00 96.00 194 ILE A N 1
ATOM 1540 C CA . ILE A 1 194 ? 25.568 -5.300 41.075 1.00 96.00 194 ILE A CA 1
ATOM 1541 C C . ILE A 1 194 ? 26.064 -6.745 41.134 1.00 96.00 194 ILE A C 1
ATOM 1543 O O . ILE A 1 194 ? 26.972 -7.105 40.388 1.00 96.00 194 ILE A O 1
ATOM 1547 N N . VAL A 1 195 ? 25.450 -7.581 41.971 1.00 96.56 195 VAL A N 1
ATOM 1548 C CA . VAL A 1 195 ? 25.675 -9.038 41.992 1.00 96.56 195 VAL A CA 1
ATOM 1549 C C . VAL A 1 195 ? 24.467 -9.758 41.399 1.00 96.56 195 VAL A C 1
ATOM 1551 O O . VAL A 1 195 ? 23.336 -9.431 41.752 1.00 96.56 195 VAL A O 1
ATOM 1554 N N . VAL A 1 196 ? 24.698 -10.736 40.522 1.00 95.88 196 VAL A N 1
ATOM 1555 C CA . VAL A 1 196 ? 23.655 -11.566 39.899 1.00 95.88 196 VAL A CA 1
ATOM 1556 C C . VAL A 1 196 ? 23.884 -13.039 40.230 1.00 95.88 196 VAL A C 1
ATOM 1558 O O . VAL A 1 196 ? 24.926 -13.590 39.874 1.00 95.88 196 VAL A O 1
ATOM 1561 N N . GLU A 1 197 ? 22.904 -13.672 40.877 1.00 93.25 197 GLU A N 1
ATOM 1562 C CA . GLU A 1 197 ? 23.025 -15.021 41.445 1.00 93.25 197 GLU A CA 1
ATOM 1563 C C . GLU A 1 197 ? 21.707 -15.816 41.368 1.00 93.25 197 GLU A C 1
ATOM 1565 O O . GLU A 1 197 ? 20.635 -15.230 41.491 1.00 93.25 197 GLU A O 1
ATOM 1570 N N . ASP A 1 198 ? 21.754 -17.146 41.239 1.00 90.31 198 ASP A N 1
ATOM 1571 C CA . ASP A 1 198 ? 20.583 -18.040 41.297 1.00 90.31 198 ASP A CA 1
ATOM 1572 C C . ASP A 1 198 ? 20.470 -18.901 42.584 1.00 90.31 198 ASP A C 1
ATOM 1574 O O . ASP A 1 198 ? 19.424 -19.517 42.814 1.00 90.31 198 ASP A O 1
ATOM 1578 N N . ALA A 1 199 ? 21.493 -18.912 43.452 1.00 86.56 199 ALA A N 1
ATOM 1579 C CA . ALA A 1 199 ? 21.561 -19.669 44.709 1.00 86.56 199 ALA A CA 1
ATOM 1580 C C . ALA A 1 199 ? 21.499 -18.802 45.991 1.00 86.56 199 ALA A C 1
ATOM 1582 O O . ALA A 1 199 ? 22.053 -17.704 46.072 1.00 86.56 199 ALA A O 1
ATOM 1583 N N . GLU A 1 200 ? 20.897 -19.347 47.059 1.00 89.12 200 GLU A N 1
ATOM 1584 C CA . GLU A 1 200 ? 20.714 -18.670 48.361 1.00 89.12 200 GLU A CA 1
ATOM 1585 C C . GLU A 1 200 ? 22.042 -18.196 48.980 1.00 89.12 200 GLU A C 1
ATOM 1587 O O . GLU A 1 200 ? 22.161 -17.047 49.410 1.00 89.12 200 GLU A O 1
ATOM 1592 N N . ALA A 1 201 ? 23.075 -19.048 48.967 1.00 84.56 201 ALA A N 1
ATOM 1593 C CA . ALA A 1 201 ? 24.384 -18.725 49.539 1.00 84.56 201 ALA A CA 1
ATOM 1594 C C . ALA A 1 201 ? 25.108 -17.594 48.784 1.00 84.56 201 ALA A C 1
ATOM 1596 O O . ALA A 1 201 ? 25.858 -16.827 49.392 1.00 84.56 201 ALA A O 1
ATOM 1597 N N . GLY A 1 202 ? 24.907 -17.474 47.469 1.00 86.50 202 GLY A N 1
ATOM 1598 C CA . GLY A 1 202 ? 25.511 -16.401 46.680 1.00 86.50 202 GLY A CA 1
ATOM 1599 C C . GLY A 1 202 ? 24.763 -15.074 46.810 1.00 86.50 202 GLY A C 1
ATOM 1600 O O . GLY A 1 202 ? 25.406 -14.030 46.906 1.00 86.50 202 GLY A O 1
ATOM 1601 N N . VAL A 1 203 ? 23.434 -15.107 46.947 1.00 92.06 203 VAL A N 1
ATOM 1602 C CA . VAL A 1 203 ? 22.638 -13.916 47.279 1.00 92.06 203 VAL A CA 1
ATOM 1603 C C . VAL A 1 203 ? 23.042 -13.373 48.653 1.00 92.06 203 VAL A C 1
ATOM 1605 O O . VAL A 1 203 ? 23.299 -12.176 48.797 1.00 92.06 203 VAL A O 1
ATOM 1608 N N . GLU A 1 204 ? 23.195 -14.252 49.649 1.00 90.75 204 GLU A N 1
ATOM 1609 C CA . GLU A 1 204 ? 23.658 -13.865 50.987 1.00 90.75 204 GLU A CA 1
ATOM 1610 C C . GLU A 1 204 ? 25.085 -13.278 50.949 1.00 90.75 204 GLU A C 1
ATOM 1612 O O . GLU A 1 204 ? 25.387 -12.309 51.653 1.00 90.75 204 GLU A O 1
ATOM 1617 N N . SER A 1 205 ? 25.953 -13.826 50.090 1.00 91.00 205 SER A N 1
ATOM 1618 C CA . SER A 1 205 ? 27.305 -13.312 49.834 1.00 91.00 205 SER A CA 1
ATOM 1619 C C . SER A 1 205 ? 27.275 -11.892 49.251 1.00 91.00 205 SER A C 1
ATOM 1621 O O . SER A 1 205 ? 27.927 -10.996 49.796 1.00 91.00 205 SER A O 1
ATOM 1623 N N . GLY A 1 206 ? 26.449 -11.642 48.228 1.00 92.62 206 GLY A N 1
ATOM 1624 C CA . GLY A 1 206 ? 26.233 -10.304 47.668 1.00 92.62 206 GLY A CA 1
ATOM 1625 C C . GLY A 1 206 ? 25.703 -9.313 48.711 1.00 92.62 206 GLY A C 1
ATOM 1626 O O . GLY A 1 206 ? 26.216 -8.199 48.841 1.00 92.62 206 GLY A O 1
ATOM 1627 N N . LYS A 1 207 ? 24.747 -9.729 49.549 1.00 93.25 207 LYS A N 1
ATOM 1628 C CA . LYS A 1 207 ? 24.186 -8.851 50.586 1.00 93.25 207 LYS A CA 1
ATOM 1629 C C . LYS A 1 207 ? 25.208 -8.488 51.665 1.00 93.25 207 LYS A C 1
ATOM 1631 O O . LYS A 1 207 ? 25.321 -7.320 52.039 1.00 93.25 207 LYS A O 1
ATOM 1636 N N . LYS A 1 208 ? 25.986 -9.463 52.151 1.00 94.00 208 LYS A N 1
ATOM 1637 C CA . LYS A 1 208 ? 27.056 -9.249 53.149 1.00 94.00 208 LYS A CA 1
ATOM 1638 C C . LYS A 1 208 ? 28.210 -8.405 52.612 1.00 94.00 208 LYS A C 1
ATOM 1640 O O . LYS A 1 208 ? 28.870 -7.729 53.398 1.00 94.00 208 LYS A O 1
ATOM 1645 N N . GLY A 1 209 ? 28.446 -8.439 51.300 1.00 92.25 209 GLY A N 1
ATOM 1646 C CA . GLY A 1 209 ? 29.471 -7.639 50.629 1.00 92.25 209 GLY A CA 1
ATOM 1647 C C . GLY A 1 209 ? 29.141 -6.149 50.528 1.00 92.25 209 GLY A C 1
ATOM 1648 O O . GLY A 1 209 ? 30.017 -5.367 50.171 1.00 92.25 209 GLY A O 1
ATOM 1649 N N . GLY A 1 210 ? 27.909 -5.743 50.862 1.00 93.00 210 GLY A N 1
ATOM 1650 C CA . GLY A 1 210 ? 27.475 -4.349 50.760 1.00 93.00 210 GLY A CA 1
ATOM 1651 C C . GLY A 1 210 ? 27.371 -3.866 49.313 1.00 93.00 210 GLY A C 1
ATOM 1652 O O . GLY A 1 210 ? 27.620 -2.691 49.049 1.00 93.00 210 GLY A O 1
ATOM 1653 N N . PHE A 1 211 ? 27.052 -4.775 48.385 1.00 95.62 211 PHE A N 1
ATOM 1654 C CA . PHE A 1 211 ? 26.876 -4.435 46.980 1.00 95.62 211 PHE A CA 1
ATOM 1655 C C . PHE A 1 211 ? 25.655 -3.536 46.771 1.00 95.62 211 PHE A C 1
ATOM 1657 O O . PHE A 1 211 ? 24.664 -3.648 47.495 1.00 95.62 211 PHE A O 1
ATOM 1664 N N . GLY A 1 212 ? 25.739 -2.628 45.798 1.00 87.69 212 GLY A N 1
ATOM 1665 C CA . GLY A 1 212 ? 24.711 -1.612 45.558 1.00 87.69 212 GLY A CA 1
ATOM 1666 C C . GLY A 1 212 ? 23.351 -2.194 45.160 1.00 87.69 212 GLY A C 1
ATOM 1667 O O . GLY A 1 212 ? 22.326 -1.560 45.402 1.00 87.69 212 GLY A O 1
ATOM 1668 N N . MET A 1 213 ? 23.343 -3.398 44.578 1.00 93.19 213 MET A N 1
ATOM 1669 C CA . MET A 1 213 ? 22.137 -4.185 44.316 1.00 93.19 213 MET A CA 1
ATOM 1670 C C . MET A 1 213 ? 22.474 -5.674 44.152 1.00 93.19 213 MET A C 1
ATOM 1672 O O . MET A 1 213 ? 23.493 -6.024 43.551 1.00 93.19 213 MET A O 1
ATOM 1676 N N . VAL A 1 214 ? 21.597 -6.553 44.636 1.00 94.81 214 VAL A N 1
ATOM 1677 C CA . VAL A 1 214 ? 21.667 -8.008 44.433 1.00 94.81 214 VAL A CA 1
ATOM 1678 C C . VAL A 1 214 ? 20.437 -8.486 43.658 1.00 94.81 214 VAL A C 1
ATOM 1680 O O . VAL A 1 214 ? 19.307 -8.345 44.128 1.00 94.81 214 VAL A O 1
ATOM 1683 N N . ILE A 1 215 ? 20.656 -9.067 42.478 1.00 94.00 215 ILE A N 1
ATOM 1684 C CA . ILE A 1 215 ? 19.619 -9.638 41.612 1.00 94.00 215 ILE A CA 1
ATOM 1685 C C . ILE A 1 215 ? 19.627 -11.163 41.763 1.00 94.00 215 ILE A C 1
ATOM 1687 O O . ILE A 1 215 ? 20.609 -11.825 41.429 1.00 94.00 215 ILE A O 1
ATOM 1691 N N . GLY A 1 216 ? 18.513 -11.717 42.237 1.00 92.81 216 GLY A N 1
ATOM 1692 C CA . GLY A 1 216 ? 18.262 -13.155 42.290 1.00 92.81 216 GLY A CA 1
ATOM 1693 C C . GLY A 1 216 ? 17.587 -13.663 41.012 1.00 92.81 216 GLY A C 1
ATOM 1694 O O . GLY A 1 216 ? 16.525 -13.159 40.646 1.00 92.81 216 GLY A O 1
ATOM 1695 N N . VAL A 1 217 ? 18.139 -14.681 40.350 1.00 91.38 217 VAL A N 1
ATOM 1696 C CA . VAL A 1 217 ? 17.538 -15.314 39.160 1.00 91.38 217 VAL A CA 1
ATOM 1697 C C . VAL A 1 217 ? 16.872 -16.635 39.554 1.00 91.38 217 VAL A C 1
ATOM 1699 O O . VAL A 1 217 ? 17.533 -17.634 39.813 1.00 91.38 217 VAL A O 1
ATOM 1702 N N . ALA A 1 218 ? 15.542 -16.671 39.580 1.00 87.19 218 ALA A N 1
ATOM 1703 C CA . ALA A 1 218 ? 14.751 -17.793 40.089 1.00 87.19 218 ALA A CA 1
ATOM 1704 C C . ALA A 1 218 ? 14.615 -18.969 39.092 1.00 87.19 218 ALA A C 1
ATOM 1706 O O . ALA A 1 218 ? 13.501 -19.430 38.819 1.00 87.19 218 ALA A O 1
ATOM 1707 N N . ARG A 1 219 ? 15.730 -19.481 38.547 1.00 75.81 219 ARG A N 1
ATOM 1708 C CA . ARG A 1 219 ? 15.745 -20.567 37.537 1.00 75.81 219 ARG A CA 1
ATOM 1709 C C . ARG A 1 219 ? 15.121 -21.879 38.020 1.00 75.81 219 ARG A C 1
ATOM 1711 O O . ARG A 1 219 ? 14.589 -22.634 37.211 1.00 75.81 219 ARG A O 1
ATOM 1718 N N . SER A 1 220 ? 15.148 -22.127 39.328 1.00 67.06 220 SER A N 1
ATOM 1719 C CA . SER A 1 220 ? 14.685 -23.375 39.951 1.00 67.06 220 SER A CA 1
ATOM 1720 C C . SER A 1 220 ? 13.347 -23.226 40.689 1.00 67.06 220 SER A C 1
ATOM 1722 O O . SER A 1 220 ? 12.989 -24.083 41.495 1.00 67.06 220 SER A O 1
ATOM 1724 N N . GLY A 1 221 ? 12.613 -22.127 40.466 1.00 70.94 221 GLY A N 1
ATOM 1725 C CA . GLY A 1 221 ? 11.381 -21.824 41.210 1.00 70.94 221 GLY A CA 1
ATOM 1726 C C . GLY A 1 221 ? 11.623 -21.422 42.673 1.00 70.94 221 GLY A C 1
ATOM 1727 O O . GLY A 1 221 ? 10.706 -21.443 43.485 1.00 70.94 221 GLY A O 1
ATOM 1728 N N . ASN A 1 222 ? 12.854 -21.038 43.021 1.00 79.75 222 ASN A N 1
ATOM 1729 C CA . ASN A 1 222 ? 13.312 -20.688 44.370 1.00 79.75 222 ASN A CA 1
ATOM 1730 C C . ASN A 1 222 ? 13.176 -19.188 44.710 1.00 79.75 222 ASN A C 1
ATOM 1732 O O . ASN A 1 222 ? 13.794 -18.709 45.658 1.00 79.75 222 ASN A O 1
ATOM 1736 N N . GLY A 1 223 ? 12.360 -18.430 43.970 1.00 83.88 223 GLY A N 1
ATOM 1737 C CA . GLY A 1 223 ? 12.332 -16.964 44.063 1.00 83.88 223 GLY A CA 1
ATOM 1738 C C . GLY A 1 223 ? 12.029 -16.409 45.462 1.00 83.88 223 GLY A C 1
ATOM 1739 O O . GLY A 1 223 ? 12.631 -15.420 45.876 1.00 83.88 223 GLY A O 1
ATOM 1740 N N . LYS A 1 224 ? 11.162 -17.078 46.233 1.00 81.31 224 LYS A N 1
ATOM 1741 C CA . LYS A 1 224 ? 10.870 -16.692 47.623 1.00 81.31 224 LYS A CA 1
ATOM 1742 C C . LYS A 1 224 ? 12.094 -16.840 48.535 1.00 81.31 224 LYS A C 1
ATOM 1744 O O . LYS A 1 224 ? 12.359 -15.955 49.340 1.00 81.31 224 LYS A O 1
ATOM 1749 N N . ALA A 1 225 ? 12.845 -17.929 48.379 1.00 82.06 225 ALA A N 1
ATOM 1750 C CA . ALA A 1 225 ? 14.042 -18.180 49.171 1.00 82.06 225 ALA A CA 1
ATOM 1751 C C . ALA A 1 225 ? 15.159 -17.179 48.831 1.00 82.06 225 ALA A C 1
ATOM 1753 O O . ALA A 1 225 ? 15.814 -16.675 49.738 1.00 82.06 225 ALA A O 1
ATOM 1754 N N . LEU A 1 226 ? 15.319 -16.816 47.551 1.00 88.75 226 LEU A N 1
ATOM 1755 C CA . LEU A 1 226 ? 16.272 -15.781 47.126 1.00 88.75 226 LEU A CA 1
ATOM 1756 C C . LEU A 1 226 ? 15.945 -14.412 47.745 1.00 88.75 226 LEU A C 1
ATOM 1758 O O . LEU A 1 226 ? 16.838 -13.739 48.256 1.00 88.75 226 LEU A O 1
ATOM 1762 N N . ALA A 1 227 ? 14.667 -14.022 47.774 1.00 86.19 227 ALA A N 1
ATOM 1763 C CA . ALA A 1 227 ? 14.240 -12.786 48.433 1.00 86.19 227 ALA A CA 1
ATOM 1764 C C . ALA A 1 227 ? 14.512 -12.810 49.952 1.00 86.19 227 ALA A C 1
ATOM 1766 O O . ALA A 1 227 ? 15.041 -11.845 50.502 1.00 86.19 227 ALA A O 1
ATOM 1767 N N . GLU A 1 228 ? 14.204 -13.920 50.635 1.00 87.75 228 GLU A N 1
ATOM 1768 C CA . GLU A 1 228 ? 14.436 -14.083 52.082 1.00 87.75 228 GLU A CA 1
ATOM 1769 C C . GLU A 1 228 ? 15.930 -14.031 52.464 1.00 87.75 228 GLU A C 1
ATOM 1771 O O . GLU A 1 228 ? 16.261 -13.568 53.557 1.00 87.75 228 GLU A O 1
ATOM 1776 N N . HIS A 1 229 ? 16.830 -14.435 51.560 1.00 86.69 229 HIS A N 1
ATOM 1777 C CA . HIS A 1 229 ? 18.286 -14.419 51.766 1.00 86.69 229 HIS A CA 1
ATOM 1778 C C . HIS A 1 229 ? 18.973 -13.111 51.341 1.00 86.69 229 HIS A C 1
ATOM 1780 O O . HIS A 1 229 ? 20.192 -12.982 51.475 1.00 86.69 229 HIS A O 1
ATOM 1786 N N . GLY A 1 230 ? 18.203 -12.109 50.903 1.00 85.81 230 GLY A N 1
ATOM 1787 C CA . GLY A 1 230 ? 18.688 -10.740 50.728 1.00 85.81 230 GLY A CA 1
ATOM 1788 C C . GLY A 1 230 ? 18.812 -10.248 49.289 1.00 85.81 230 GLY A C 1
ATOM 1789 O O . GLY A 1 230 ? 19.495 -9.243 49.089 1.00 85.81 230 GLY A O 1
ATOM 1790 N N . ALA A 1 231 ? 18.169 -10.901 48.312 1.00 89.69 231 ALA A N 1
ATOM 1791 C CA . ALA A 1 231 ? 18.045 -10.355 46.961 1.00 89.69 231 ALA A CA 1
ATOM 1792 C C . ALA A 1 231 ? 17.153 -9.106 46.990 1.00 89.69 231 ALA A C 1
ATOM 1794 O O . ALA A 1 231 ? 16.045 -9.140 47.526 1.00 89.69 231 ALA A O 1
ATOM 1795 N N . ASP A 1 232 ? 17.629 -8.007 46.409 1.00 86.81 232 ASP A N 1
ATOM 1796 C CA . ASP A 1 232 ? 16.868 -6.758 46.326 1.00 86.81 232 ASP A CA 1
ATOM 1797 C C . ASP A 1 232 ? 15.810 -6.835 45.210 1.00 86.81 232 ASP A C 1
ATOM 1799 O O . ASP A 1 232 ? 14.734 -6.246 45.327 1.00 86.81 232 ASP A O 1
ATOM 1803 N N . ILE A 1 233 ? 16.092 -7.608 44.153 1.00 87.38 233 ILE A N 1
ATOM 1804 C CA . ILE A 1 233 ? 15.160 -7.937 43.068 1.00 87.38 233 ILE A CA 1
ATOM 1805 C C . ILE A 1 233 ? 15.255 -9.434 42.772 1.00 87.38 233 ILE A C 1
ATOM 1807 O O . ILE A 1 233 ? 16.347 -9.999 42.761 1.00 87.38 233 ILE A O 1
ATOM 1811 N N . VAL A 1 234 ? 14.115 -10.070 42.494 1.00 85.81 234 VAL A N 1
ATOM 1812 C CA . VAL A 1 234 ? 14.057 -11.454 42.015 1.00 85.81 234 VAL A CA 1
ATOM 1813 C C . VAL A 1 234 ? 13.366 -11.492 40.659 1.00 85.81 234 VAL A C 1
ATOM 1815 O O . VAL A 1 234 ? 12.224 -11.052 40.539 1.00 85.81 234 VAL A O 1
ATOM 1818 N N . VAL A 1 235 ? 14.050 -12.042 39.659 1.00 84.12 235 VAL A N 1
ATOM 1819 C CA . VAL A 1 235 ? 13.557 -12.188 38.282 1.00 84.12 235 VAL A CA 1
ATOM 1820 C C . VAL A 1 235 ? 13.538 -13.648 37.863 1.00 84.12 235 VAL A C 1
ATOM 1822 O O . VAL A 1 235 ? 14.295 -14.463 38.396 1.00 84.12 235 VAL A O 1
ATOM 1825 N N . ARG A 1 236 ? 12.687 -14.012 36.903 1.00 82.56 236 ARG A N 1
ATOM 1826 C CA . ARG A 1 236 ? 12.723 -15.376 36.332 1.00 82.56 236 ARG A CA 1
ATOM 1827 C C . ARG A 1 236 ? 13.815 -15.520 35.279 1.00 82.56 236 ARG A C 1
ATOM 1829 O O . ARG A 1 236 ? 14.365 -16.605 35.085 1.00 82.56 236 ARG A O 1
ATOM 1836 N N . ASP A 1 237 ? 14.111 -14.419 34.605 1.00 83.00 237 ASP A N 1
ATOM 1837 C CA . ASP A 1 237 ? 15.100 -14.317 33.549 1.00 83.00 237 ASP A CA 1
ATOM 1838 C C . ASP A 1 237 ? 15.666 -12.891 33.515 1.00 83.00 237 ASP A C 1
ATOM 1840 O O . ASP A 1 237 ? 14.959 -11.934 33.824 1.00 83.00 237 ASP A O 1
ATOM 1844 N N . LEU A 1 238 ? 16.937 -12.732 33.140 1.00 81.50 238 LEU A N 1
ATOM 1845 C CA . LEU A 1 238 ? 17.568 -11.410 33.075 1.00 81.50 238 LEU A CA 1
ATOM 1846 C C . LEU A 1 238 ? 17.004 -10.513 31.965 1.00 81.50 238 LEU A C 1
ATOM 1848 O O . LEU A 1 238 ? 17.219 -9.309 32.023 1.00 81.50 238 LEU A O 1
ATOM 1852 N N . ALA A 1 239 ? 16.221 -11.045 31.021 1.00 74.88 239 ALA A N 1
ATOM 1853 C CA . ALA A 1 239 ? 15.432 -10.244 30.083 1.00 74.88 239 ALA A CA 1
ATOM 1854 C C . ALA A 1 239 ? 14.392 -9.339 30.777 1.00 74.88 239 ALA A C 1
ATOM 1856 O O . ALA A 1 239 ? 13.927 -8.373 30.179 1.00 74.88 239 ALA A O 1
ATOM 1857 N N . GLU A 1 240 ? 14.036 -9.624 32.035 1.00 72.19 240 GLU A N 1
ATOM 1858 C CA . GLU A 1 240 ? 13.143 -8.787 32.849 1.00 72.19 240 GLU A CA 1
ATOM 1859 C C . GLU A 1 240 ? 13.851 -7.534 33.412 1.00 72.19 240 GLU A C 1
ATOM 1861 O O . GLU A 1 240 ? 13.196 -6.670 33.996 1.00 72.19 240 GLU A O 1
ATOM 1866 N N . VAL A 1 241 ? 15.174 -7.411 33.233 1.00 70.19 241 VAL A N 1
ATOM 1867 C CA . VAL A 1 241 ? 15.981 -6.267 33.682 1.00 70.19 241 VAL A CA 1
ATOM 1868 C C . VAL A 1 241 ? 16.660 -5.613 32.479 1.00 70.19 241 VAL A C 1
ATOM 1870 O O . VAL A 1 241 ? 17.447 -6.242 31.779 1.00 70.19 241 VAL A O 1
ATOM 1873 N N . LEU A 1 242 ? 16.392 -4.326 32.249 1.00 57.97 242 LEU A N 1
ATOM 1874 C CA . LEU A 1 242 ? 16.967 -3.570 31.133 1.00 57.97 242 LEU A CA 1
ATOM 1875 C C . LEU A 1 242 ? 17.940 -2.495 31.650 1.00 57.97 242 LEU A C 1
ATOM 1877 O O . LEU A 1 242 ? 17.551 -1.684 32.500 1.00 57.97 242 LEU A O 1
ATOM 1881 N N . PRO A 1 243 ? 19.192 -2.446 31.156 1.00 49.53 243 PRO A N 1
ATOM 1882 C CA . PRO A 1 243 ? 20.076 -1.310 31.384 1.00 49.53 243 PRO A CA 1
ATOM 1883 C C . PRO A 1 243 ? 19.550 -0.067 30.658 1.00 49.53 243 PRO A C 1
ATOM 1885 O O . PRO A 1 243 ? 19.121 -0.143 29.508 1.00 49.53 243 PRO A O 1
ATOM 1888 N N . GLU A 1 244 ? 19.602 1.089 31.313 1.00 41.88 244 GLU A N 1
ATOM 1889 C CA . GLU A 1 244 ? 19.289 2.371 30.685 1.00 41.88 244 GLU A CA 1
ATOM 1890 C C . GLU A 1 244 ? 20.462 2.756 29.777 1.00 41.88 244 GLU A C 1
ATOM 1892 O O . GLU A 1 244 ? 21.557 3.080 30.244 1.00 41.88 244 GLU A O 1
ATOM 1897 N N . LEU A 1 245 ? 20.254 2.645 28.464 1.00 39.75 245 LEU A N 1
ATOM 1898 C CA . LEU A 1 245 ? 21.242 3.043 27.469 1.00 39.75 245 LEU A CA 1
ATOM 1899 C C . LEU A 1 245 ? 21.337 4.571 27.471 1.00 39.75 245 LEU A C 1
ATOM 1901 O O . LEU A 1 245 ? 20.405 5.260 27.059 1.00 39.75 245 LEU A O 1
ATOM 1905 N N . THR A 1 246 ? 22.468 5.106 27.929 1.00 31.53 246 THR A N 1
ATOM 1906 C CA . THR A 1 246 ? 22.798 6.513 27.714 1.00 31.53 246 THR A CA 1
ATOM 1907 C C . THR A 1 246 ? 23.014 6.734 26.220 1.00 31.53 246 THR A C 1
ATOM 1909 O O . THR A 1 246 ? 23.935 6.194 25.607 1.00 31.53 246 THR A O 1
ATOM 1912 N N . ASP A 1 247 ? 22.112 7.507 25.625 1.00 36.16 247 ASP A N 1
ATOM 1913 C CA . ASP A 1 247 ? 22.120 7.856 24.212 1.00 36.16 247 ASP A CA 1
ATOM 1914 C C . ASP A 1 247 ? 23.383 8.651 23.851 1.00 36.16 247 ASP A C 1
ATOM 1916 O O . ASP A 1 247 ? 23.500 9.842 24.138 1.00 36.16 247 ASP A O 1
ATOM 1920 N N . LEU A 1 248 ? 24.346 7.975 23.224 1.00 27.12 248 LEU A N 1
ATOM 1921 C CA . LEU A 1 248 ? 25.436 8.588 22.475 1.00 27.12 248 LEU A CA 1
ATOM 1922 C C . LEU A 1 248 ? 25.779 7.702 21.275 1.00 27.12 248 LEU A C 1
ATOM 1924 O O . LEU A 1 248 ? 26.641 6.830 21.339 1.00 27.12 248 LEU A O 1
ATOM 1928 N N . SER A 1 249 ? 25.135 8.000 20.148 1.00 34.62 249 SER A N 1
ATOM 1929 C CA . SER A 1 249 ? 25.739 8.025 18.808 1.00 34.62 249 SER A CA 1
ATOM 1930 C C . SER A 1 249 ? 27.008 7.171 18.618 1.00 34.62 249 SER A C 1
ATOM 1932 O O . SER A 1 249 ? 28.125 7.683 18.668 1.00 34.62 249 SER A O 1
ATOM 1934 N N . ASN A 1 250 ? 26.861 5.879 18.314 1.00 28.70 250 ASN A N 1
ATOM 1935 C CA . ASN A 1 250 ? 27.936 5.113 17.687 1.00 28.70 250 ASN A CA 1
ATOM 1936 C C . ASN A 1 250 ? 27.402 3.996 16.786 1.00 28.70 250 ASN A C 1
ATOM 1938 O O . ASN A 1 250 ? 26.753 3.049 17.207 1.00 28.70 250 ASN A O 1
ATOM 1942 N N . CYS A 1 251 ? 27.683 4.173 15.501 1.00 26.14 251 CYS A N 1
ATOM 1943 C CA . CYS A 1 251 ? 27.241 3.346 14.393 1.00 26.14 251 CYS A CA 1
ATOM 1944 C C . CYS A 1 251 ? 27.990 2.022 14.285 1.00 26.14 251 CYS A C 1
ATOM 1946 O O . CYS A 1 251 ? 29.158 1.936 14.664 1.00 26.14 251 CYS A O 1
ATOM 1948 N N . GLY A 1 252 ? 27.353 1.083 13.584 1.00 30.75 252 GLY A N 1
ATOM 1949 C CA . GLY A 1 252 ? 28.045 -0.026 12.937 1.00 30.75 252 GLY A CA 1
ATOM 1950 C C . GLY A 1 252 ? 27.457 -1.408 13.178 1.00 30.75 252 GLY A C 1
ATOM 1951 O O . GLY A 1 252 ? 28.204 -2.361 13.019 1.00 30.75 252 GLY A O 1
ATOM 1952 N N . LYS A 1 253 ? 26.182 -1.532 13.571 1.00 27.88 253 LYS A N 1
ATOM 1953 C CA . LYS A 1 253 ? 25.362 -2.746 13.421 1.00 27.88 253 LYS A CA 1
ATOM 1954 C C . LYS A 1 253 ? 23.901 -2.309 13.301 1.00 27.88 253 LYS A C 1
ATOM 1956 O O . LYS A 1 253 ? 23.366 -1.768 14.264 1.00 27.88 253 LYS A O 1
ATOM 1961 N N . ASN A 1 254 ? 23.288 -2.500 12.136 1.00 28.30 254 ASN A N 1
ATOM 1962 C CA . ASN A 1 254 ? 21.839 -2.418 11.978 1.00 28.30 254 ASN A CA 1
ATOM 1963 C C . ASN A 1 254 ? 21.223 -3.642 12.681 1.00 28.30 254 ASN A C 1
ATOM 1965 O O . ASN A 1 254 ? 20.903 -4.642 12.054 1.00 28.30 254 ASN A O 1
ATOM 1969 N N . GLU A 1 255 ? 21.117 -3.602 14.010 1.00 27.97 255 GLU A N 1
ATOM 1970 C CA . GLU A 1 255 ? 20.030 -4.322 14.673 1.00 27.97 255 GLU A CA 1
ATOM 1971 C C . GLU A 1 255 ? 18.772 -3.485 14.389 1.00 27.97 255 GLU A C 1
ATOM 1973 O O . GLU A 1 255 ? 18.755 -2.290 14.695 1.00 27.97 255 GLU A O 1
ATOM 1978 N N . LEU A 1 256 ? 17.768 -4.093 13.737 1.00 29.84 256 LEU A N 1
ATOM 1979 C CA . LEU A 1 256 ? 16.415 -3.545 13.550 1.00 29.84 256 LEU A CA 1
ATOM 1980 C C . LEU A 1 256 ? 15.973 -2.758 14.802 1.00 29.84 256 LEU A C 1
ATOM 1982 O O . LEU A 1 256 ? 16.327 -3.183 15.905 1.00 29.84 256 LEU A O 1
ATOM 1986 N N . PRO A 1 257 ? 15.195 -1.661 14.687 1.00 27.16 257 PRO A N 1
ATOM 1987 C CA . PRO A 1 257 ? 14.824 -0.829 15.831 1.00 27.16 257 PRO A CA 1
ATOM 1988 C C . PRO A 1 257 ? 14.249 -1.668 16.988 1.00 27.16 257 PRO A C 1
ATOM 1990 O O . PRO A 1 257 ? 13.086 -2.068 16.973 1.00 27.16 257 PRO A O 1
ATOM 1993 N N . GLN A 1 258 ? 15.060 -1.922 18.023 1.00 30.75 258 GLN A N 1
ATOM 1994 C CA . GLN A 1 258 ? 14.665 -2.700 19.208 1.00 30.75 258 GLN A CA 1
ATOM 1995 C C . GLN A 1 258 ? 13.533 -2.029 20.007 1.00 30.75 258 GLN A C 1
ATOM 1997 O O . GLN A 1 258 ? 12.932 -2.666 20.865 1.00 30.75 258 GLN A O 1
ATOM 2002 N N . MET A 1 259 ? 13.183 -0.776 19.691 1.00 29.56 259 MET A N 1
ATOM 2003 C CA . MET A 1 259 ? 12.087 -0.034 20.322 1.00 29.56 259 MET A CA 1
ATOM 2004 C C . MET A 1 259 ? 10.672 -0.460 19.891 1.00 29.56 259 MET A C 1
ATOM 2006 O O . MET A 1 259 ? 9.721 0.037 20.478 1.00 29.56 259 MET A O 1
ATOM 2010 N N . ALA A 1 260 ? 10.494 -1.375 18.929 1.00 33.94 260 ALA A N 1
ATOM 2011 C CA . ALA A 1 260 ? 9.154 -1.784 18.470 1.00 33.94 260 ALA A CA 1
ATOM 2012 C C . ALA A 1 260 ? 8.753 -3.234 18.813 1.00 33.94 260 ALA A C 1
ATOM 2014 O O . ALA A 1 260 ? 7.620 -3.636 18.554 1.00 33.94 260 ALA A O 1
ATOM 2015 N N . MET A 1 261 ? 9.657 -4.042 19.379 1.00 30.42 261 MET A N 1
ATOM 2016 C CA . MET A 1 261 ? 9.383 -5.461 19.666 1.00 30.42 261 MET A CA 1
ATOM 2017 C C . MET A 1 261 ? 8.797 -5.727 21.059 1.00 30.42 261 MET A C 1
ATOM 2019 O O . MET A 1 261 ? 8.331 -6.836 21.303 1.00 30.42 261 MET A O 1
ATOM 2023 N N . SER A 1 262 ? 8.802 -4.752 21.972 1.00 33.31 262 SER A N 1
ATOM 2024 C CA . SER A 1 262 ? 8.288 -4.943 23.338 1.00 33.31 262 SER A CA 1
ATOM 2025 C C . SER A 1 262 ? 6.760 -4.991 23.433 1.00 33.31 262 SER A C 1
ATOM 2027 O O . SER A 1 262 ? 6.240 -5.417 24.460 1.00 33.31 262 SER A O 1
ATOM 2029 N N . ASP A 1 263 ? 6.050 -4.575 22.381 1.00 32.34 263 ASP A N 1
ATOM 2030 C CA . ASP A 1 263 ? 4.586 -4.439 22.392 1.00 32.34 263 ASP A CA 1
ATOM 2031 C C . ASP A 1 263 ? 3.848 -5.605 21.706 1.00 32.34 263 ASP A C 1
ATOM 2033 O O . ASP A 1 263 ? 2.616 -5.642 21.704 1.00 32.34 263 ASP A O 1
ATOM 2037 N N . LEU A 1 264 ? 4.580 -6.575 21.144 1.00 35.31 264 LEU A N 1
ATOM 2038 C CA . LEU A 1 264 ? 4.019 -7.718 20.421 1.00 35.31 264 LEU A CA 1
ATOM 2039 C C . LEU A 1 264 ? 4.154 -9.008 21.240 1.00 35.31 264 LEU A C 1
ATOM 2041 O O . LEU A 1 264 ? 5.253 -9.518 21.455 1.00 35.31 264 LEU A O 1
ATOM 2045 N N . ASP A 1 265 ? 3.023 -9.589 21.639 1.00 32.78 265 ASP A N 1
ATOM 2046 C CA . ASP A 1 265 ? 2.976 -10.964 22.146 1.00 32.78 265 ASP A CA 1
ATOM 2047 C C . ASP A 1 265 ? 3.009 -11.947 20.959 1.00 32.78 265 ASP A C 1
ATOM 2049 O O . ASP A 1 265 ? 1.985 -12.399 20.443 1.00 32.78 265 ASP A O 1
ATOM 2053 N N . VAL A 1 266 ? 4.220 -12.246 20.473 1.00 36.84 266 VAL A N 1
ATOM 2054 C CA . VAL A 1 266 ? 4.469 -13.058 19.260 1.00 36.84 266 VAL A CA 1
ATOM 2055 C C . VAL A 1 266 ? 4.254 -14.561 19.488 1.00 36.84 266 VAL A C 1
ATOM 2057 O O . VAL A 1 266 ? 4.583 -15.379 18.635 1.00 36.84 266 VAL A O 1
ATOM 2060 N N . THR A 1 267 ? 3.710 -14.983 20.631 1.00 35.84 267 THR A N 1
ATOM 2061 C CA . THR A 1 267 ? 3.630 -16.419 20.933 1.00 35.84 267 THR A CA 1
ATOM 2062 C C . THR A 1 267 ? 2.400 -17.117 20.337 1.00 35.84 267 THR A C 1
ATOM 2064 O O . THR A 1 267 ? 2.377 -18.348 20.310 1.00 35.84 267 THR A O 1
ATOM 2067 N N . LYS A 1 268 ? 1.413 -16.374 19.791 1.00 36.97 268 LYS A N 1
ATOM 2068 C CA . LYS A 1 268 ? 0.216 -16.925 19.099 1.00 36.97 268 LYS A CA 1
ATOM 2069 C C . LYS A 1 268 ? -0.420 -16.047 17.990 1.00 36.97 268 LYS A C 1
ATOM 2071 O O . LYS A 1 268 ? -1.453 -16.443 17.455 1.00 36.97 268 LYS A O 1
ATOM 2076 N N . ALA A 1 269 ? 0.126 -14.875 17.639 1.00 52.81 269 ALA A N 1
ATOM 2077 C CA . ALA A 1 269 ? -0.646 -13.798 16.992 1.00 52.81 269 ALA A CA 1
ATOM 2078 C C . ALA A 1 269 ? -0.111 -13.275 15.630 1.00 52.81 269 ALA A C 1
ATOM 2080 O O . ALA A 1 269 ? 0.002 -12.069 15.441 1.00 52.81 269 ALA A O 1
ATOM 2081 N N . ASN A 1 270 ? 0.139 -14.137 14.632 1.00 73.94 270 ASN A N 1
ATOM 2082 C CA . ASN A 1 270 ? 0.565 -13.701 13.277 1.00 73.94 270 ASN A CA 1
ATOM 2083 C C . ASN A 1 270 ? -0.516 -12.946 12.465 1.00 73.94 270 ASN A C 1
ATOM 2085 O O . ASN A 1 270 ? -0.278 -12.566 11.324 1.00 73.94 270 ASN A O 1
ATOM 2089 N N . TRP A 1 271 ? -1.708 -12.744 13.027 1.00 87.56 271 TRP A N 1
ATOM 2090 C CA . TRP A 1 271 ? -2.868 -12.140 12.357 1.00 87.56 271 TRP A CA 1
ATOM 2091 C C . TRP A 1 271 ? -3.399 -10.892 13.067 1.00 87.56 271 TRP A C 1
ATOM 2093 O O . TRP A 1 271 ? -4.419 -10.343 12.654 1.00 87.56 271 TRP A O 1
ATOM 2103 N N . ILE A 1 272 ? -2.758 -10.468 14.158 1.00 90.12 272 ILE A N 1
ATOM 2104 C CA . ILE A 1 272 ? -3.255 -9.382 15.001 1.00 90.12 272 ILE A CA 1
ATOM 2105 C C . ILE A 1 272 ? -2.197 -8.292 15.088 1.00 90.12 272 ILE A C 1
ATOM 2107 O O . ILE A 1 272 ? -1.121 -8.510 15.639 1.00 90.12 272 ILE A O 1
ATOM 2111 N N . VAL A 1 273 ? -2.533 -7.100 14.600 1.00 90.19 273 VAL A N 1
ATOM 2112 C CA . VAL A 1 273 ? -1.759 -5.889 14.885 1.00 90.19 273 VAL A CA 1
ATOM 2113 C C . VAL A 1 273 ? -2.285 -5.296 16.187 1.00 90.19 273 VAL A C 1
ATOM 2115 O O . VAL A 1 273 ? -3.463 -4.949 16.259 1.00 90.19 273 VAL A O 1
ATOM 2118 N N . SER A 1 274 ? -1.445 -5.212 17.221 1.00 88.81 274 SER A N 1
ATOM 2119 C CA . SER A 1 274 ? -1.843 -4.772 18.563 1.00 88.81 274 SER A CA 1
ATOM 2120 C C . SER A 1 274 ? -1.117 -3.512 19.022 1.00 88.81 274 SER A C 1
ATOM 2122 O O . SER A 1 274 ? 0.103 -3.425 18.919 1.00 88.81 274 SER A O 1
ATOM 2124 N N . TYR A 1 275 ? -1.864 -2.596 19.631 1.00 89.31 275 TYR A N 1
ATOM 2125 C CA . TYR A 1 275 ? -1.364 -1.417 20.330 1.00 89.31 275 TYR A CA 1
ATOM 2126 C C . TYR A 1 275 ? -1.836 -1.476 21.781 1.00 89.31 275 TYR A C 1
ATOM 2128 O O . TYR A 1 275 ? -3.034 -1.569 22.032 1.00 89.31 275 TYR A O 1
ATOM 2136 N N . ASN A 1 276 ? -0.911 -1.416 22.740 1.00 91.75 276 ASN A N 1
ATOM 2137 C CA . ASN A 1 276 ? -1.228 -1.538 24.173 1.00 91.75 276 ASN A CA 1
ATOM 2138 C C . ASN A 1 276 ? -1.147 -0.198 24.923 1.00 91.75 276 ASN A C 1
ATOM 2140 O O . ASN A 1 276 ? -1.172 -0.160 26.151 1.00 91.75 276 ASN A O 1
ATOM 2144 N N . LYS A 1 277 ? -0.987 0.908 24.187 1.00 91.69 277 LYS A N 1
ATOM 2145 C CA . LYS A 1 277 ? -0.947 2.270 24.725 1.00 91.69 277 LYS A CA 1
ATOM 2146 C C . LYS A 1 277 ? -1.627 3.246 23.774 1.00 91.69 277 LYS A C 1
ATOM 2148 O O . LYS A 1 277 ? -1.498 3.131 22.551 1.00 91.69 277 LYS A O 1
ATOM 2153 N N . TYR A 1 278 ? -2.314 4.219 24.352 1.00 93.50 278 TYR A N 1
ATOM 2154 C CA . TYR A 1 278 ? -2.763 5.408 23.645 1.00 93.50 278 TYR A CA 1
ATOM 2155 C C . TYR A 1 278 ? -1.602 6.403 23.545 1.00 93.50 278 TYR A C 1
ATOM 2157 O O . TYR A 1 278 ? -0.933 6.657 24.548 1.00 93.50 278 TYR A O 1
ATOM 2165 N N . ASP A 1 279 ? -1.331 6.903 22.341 1.00 92.00 279 ASP A N 1
ATOM 2166 C CA . ASP A 1 279 ? -0.265 7.873 22.082 1.00 92.00 279 ASP A CA 1
ATOM 2167 C C . ASP A 1 279 ? -0.727 8.879 21.014 1.00 92.00 279 ASP A C 1
ATOM 2169 O O . ASP A 1 279 ? -0.665 8.555 19.821 1.00 92.00 279 ASP A O 1
ATOM 2173 N N . PRO A 1 280 ? -1.162 10.087 21.426 1.00 92.44 280 PRO A N 1
ATOM 2174 C CA . PRO A 1 280 ? -1.684 11.111 20.524 1.00 92.44 280 PRO A CA 1
ATOM 2175 C C . PRO A 1 280 ? -0.763 11.443 19.343 1.00 92.44 280 PRO A C 1
ATOM 2177 O O . PRO A 1 280 ? -1.238 11.734 18.248 1.00 92.44 280 PRO A O 1
ATOM 2180 N N . GLU A 1 281 ? 0.562 11.367 19.512 1.00 90.06 281 GLU A N 1
ATOM 2181 C CA . GLU A 1 281 ? 1.502 11.728 18.441 1.00 90.06 281 GLU A CA 1
ATOM 2182 C C . GLU A 1 281 ? 1.474 10.741 17.261 1.00 90.06 281 GLU A C 1
ATOM 2184 O O . GLU A 1 281 ? 1.904 11.079 16.153 1.00 90.06 281 GLU A O 1
ATOM 2189 N N . THR A 1 282 ? 0.961 9.523 17.472 1.00 89.44 282 THR A N 1
ATOM 2190 C CA . THR A 1 282 ? 0.944 8.455 16.461 1.00 89.44 282 THR A CA 1
ATOM 2191 C C . THR A 1 282 ? -0.454 8.069 15.981 1.00 89.44 282 THR A C 1
ATOM 2193 O O . THR A 1 282 ? -0.563 7.224 15.084 1.00 89.44 282 THR A O 1
ATOM 2196 N N . GLU A 1 283 ? -1.513 8.701 16.497 1.00 92.19 283 GLU A N 1
ATOM 2197 C CA . GLU A 1 283 ? -2.902 8.322 16.204 1.00 92.19 283 GLU A CA 1
ATOM 2198 C C . GLU A 1 283 ? -3.245 8.439 14.716 1.00 92.19 283 GLU A C 1
ATOM 2200 O O . GLU A 1 283 ? -3.658 7.443 14.132 1.00 92.19 283 GLU A O 1
ATOM 2205 N N . MET A 1 284 ? -2.949 9.544 14.021 1.00 92.06 284 MET A N 1
ATOM 2206 C CA . MET A 1 284 ? -3.228 9.630 12.570 1.00 92.06 284 MET A CA 1
ATOM 2207 C C . MET A 1 284 ? -2.562 8.516 11.740 1.00 92.06 284 MET A C 1
ATOM 2209 O O . MET A 1 284 ? -3.107 8.071 10.727 1.00 92.06 284 MET A O 1
ATOM 2213 N N . LYS A 1 285 ? -1.377 8.034 12.140 1.00 91.31 285 LYS A N 1
ATOM 2214 C CA . LYS A 1 285 ? -0.743 6.872 11.492 1.00 91.31 285 LYS A CA 1
ATOM 2215 C C . LYS A 1 285 ? -1.510 5.594 11.818 1.00 91.31 285 LYS A C 1
ATOM 2217 O O . LYS A 1 285 ? -1.786 4.792 10.924 1.00 91.31 285 LYS A O 1
ATOM 2222 N N . ARG A 1 286 ? -1.850 5.401 13.093 1.00 93.50 286 ARG A N 1
ATOM 2223 C CA . ARG A 1 286 ? -2.631 4.257 13.572 1.00 93.50 286 ARG A CA 1
ATOM 2224 C C . ARG A 1 286 ? -3.983 4.180 12.871 1.00 93.50 286 ARG A C 1
ATOM 2226 O O . ARG A 1 286 ? -4.378 3.105 12.445 1.00 93.50 286 ARG A O 1
ATOM 2233 N N . GLU A 1 287 ? -4.646 5.307 12.669 1.00 95.88 287 GLU A N 1
ATOM 2234 C CA . GLU A 1 287 ? -5.895 5.419 11.925 1.00 95.88 287 GLU A CA 1
ATOM 2235 C C . GLU A 1 287 ? -5.763 4.970 10.464 1.00 95.88 287 GLU A C 1
ATOM 2237 O O . GLU A 1 287 ? -6.661 4.299 9.959 1.00 95.88 287 GLU A O 1
ATOM 2242 N N . SER A 1 288 ? -4.655 5.283 9.781 1.00 94.88 288 SER A N 1
ATOM 2243 C CA . SER A 1 288 ? -4.391 4.754 8.434 1.00 94.88 288 SER A CA 1
ATOM 2244 C C . SER A 1 288 ? -4.186 3.236 8.457 1.00 94.88 288 SER A C 1
ATOM 2246 O O . SER A 1 288 ? -4.784 2.515 7.662 1.00 94.88 288 SER A O 1
ATOM 2248 N N . LEU A 1 289 ? -3.355 2.736 9.380 1.00 94.94 289 LEU A N 1
ATOM 2249 C CA . LEU A 1 289 ? -3.011 1.311 9.479 1.00 94.94 289 LEU A CA 1
ATOM 2250 C C . LEU A 1 289 ? -4.197 0.438 9.909 1.00 94.94 289 LEU A C 1
ATOM 2252 O O . LEU A 1 289 ? -4.316 -0.698 9.454 1.00 94.94 289 LEU A O 1
ATOM 2256 N N . CYS A 1 290 ? -5.070 0.983 10.755 1.00 97.06 290 CYS A N 1
ATOM 2257 C CA . CYS A 1 290 ? -6.291 0.361 11.260 1.00 97.06 290 CYS A CA 1
ATOM 2258 C C . CYS A 1 290 ? -7.537 0.718 10.433 1.00 97.06 290 CYS A C 1
ATOM 2260 O O . CYS A 1 290 ? -8.654 0.486 10.903 1.00 97.06 290 CYS A O 1
ATOM 2262 N N . ALA A 1 291 ? -7.367 1.306 9.244 1.00 97.88 291 ALA A N 1
ATOM 2263 C CA . ALA A 1 291 ? -8.470 1.584 8.335 1.00 97.88 291 ALA A CA 1
ATOM 2264 C C . ALA A 1 291 ? -9.160 0.285 7.897 1.00 97.88 291 ALA A C 1
ATOM 2266 O O . ALA A 1 291 ? -8.509 -0.737 7.660 1.00 97.88 291 ALA A O 1
ATOM 2267 N N . LEU A 1 292 ? -10.483 0.353 7.774 1.00 98.62 292 LEU A N 1
ATOM 2268 C CA . LEU A 1 292 ? -11.341 -0.751 7.364 1.00 98.62 292 LEU A CA 1
ATOM 2269 C C . LEU A 1 292 ? -12.031 -0.405 6.045 1.00 98.62 292 LEU A C 1
ATOM 2271 O O . LEU A 1 292 ? -12.500 0.718 5.874 1.00 98.62 292 LEU A O 1
ATOM 2275 N N . GLY A 1 293 ? -12.118 -1.359 5.126 1.00 97.94 293 GLY A N 1
ATOM 2276 C CA . GLY A 1 293 ? -12.772 -1.183 3.835 1.00 97.94 293 GLY A CA 1
ATOM 2277 C C . GLY A 1 293 ? -12.962 -2.489 3.075 1.00 97.94 293 GLY A C 1
ATOM 2278 O O . GLY A 1 293 ? -12.497 -3.549 3.493 1.00 97.94 293 GLY A O 1
ATOM 2279 N N . ASN A 1 294 ? -13.667 -2.408 1.951 1.00 97.75 294 ASN A N 1
ATOM 2280 C CA . ASN A 1 294 ? -14.101 -3.583 1.189 1.00 97.75 294 ASN A CA 1
ATOM 2281 C C . ASN A 1 294 ? -13.977 -3.417 -0.334 1.00 97.75 294 ASN A C 1
ATOM 2283 O O . ASN A 1 294 ? -14.617 -4.148 -1.081 1.00 97.75 294 ASN A O 1
ATOM 2287 N N . GLY A 1 295 ? -13.200 -2.453 -0.822 1.00 95.88 295 GLY A N 1
ATOM 2288 C CA . GLY A 1 295 ? -13.027 -2.171 -2.253 1.00 95.88 295 GLY A CA 1
ATOM 2289 C C . GLY A 1 295 ? -14.095 -1.246 -2.838 1.00 95.88 295 GLY A C 1
ATOM 2290 O O . GLY A 1 295 ? -13.883 -0.711 -3.926 1.00 95.88 295 GLY A O 1
ATOM 2291 N N . TYR A 1 296 ? -15.197 -1.020 -2.114 1.00 97.62 296 TYR A N 1
ATOM 2292 C CA . TYR A 1 296 ? -16.230 -0.037 -2.443 1.00 97.62 296 TYR A CA 1
ATOM 2293 C C . TYR A 1 296 ? -16.093 1.216 -1.571 1.00 97.62 296 TYR A C 1
ATOM 2295 O O . TYR A 1 296 ? -15.848 2.304 -2.100 1.00 97.62 296 TYR A O 1
ATOM 2303 N N . PHE A 1 297 ? -16.169 1.064 -0.244 1.00 97.12 297 PHE A N 1
ATOM 2304 C CA . PHE A 1 297 ? -15.996 2.168 0.702 1.00 97.12 297 PHE A CA 1
ATOM 2305 C C . PHE A 1 297 ? -15.072 1.816 1.867 1.00 97.12 297 PHE A C 1
ATOM 2307 O O . PHE A 1 297 ? -14.771 0.649 2.132 1.00 97.12 297 PHE A O 1
ATOM 2314 N N . PHE A 1 298 ? -14.575 2.862 2.521 1.00 97.44 298 PHE A N 1
ATOM 2315 C CA . PHE A 1 298 ? -13.514 2.801 3.515 1.00 97.44 298 PHE A CA 1
ATOM 2316 C C . PHE A 1 298 ? -13.801 3.775 4.637 1.00 97.44 298 PHE A C 1
ATOM 2318 O O . PHE A 1 298 ? -14.298 4.874 4.400 1.00 97.44 298 PHE A O 1
ATOM 2325 N N . THR A 1 299 ? -13.408 3.400 5.846 1.00 97.50 299 THR A N 1
ATOM 2326 C CA . THR A 1 299 ? -13.334 4.304 6.984 1.00 97.50 299 THR A CA 1
ATOM 2327 C C . THR A 1 299 ? -11.971 4.171 7.641 1.00 97.50 299 THR A C 1
ATOM 2329 O O . THR A 1 299 ? -11.460 3.066 7.848 1.00 97.50 299 THR A O 1
ATOM 2332 N N . ARG A 1 300 ? -11.361 5.302 7.987 1.00 97.81 300 ARG A N 1
ATOM 2333 C CA . ARG A 1 300 ? -10.133 5.317 8.783 1.00 97.81 300 ARG A CA 1
ATOM 2334 C C . ARG A 1 300 ? -10.381 4.691 10.150 1.00 97.81 300 ARG A C 1
ATOM 2336 O O . ARG A 1 300 ? -11.493 4.719 10.676 1.00 97.81 300 ARG A O 1
ATOM 2343 N N . GLY A 1 301 ? -9.320 4.162 10.744 1.00 96.88 301 GLY A N 1
ATOM 2344 C CA . GLY A 1 301 ? -9.309 3.542 12.063 1.00 96.88 301 GLY A CA 1
ATOM 2345 C C . GLY A 1 301 ? -9.459 4.517 13.239 1.00 96.88 301 GLY A C 1
ATOM 2346 O O . GLY A 1 301 ? -9.025 4.164 14.333 1.00 96.88 301 GLY A O 1
ATOM 2347 N N . ALA A 1 302 ? -10.068 5.691 13.041 1.00 95.75 302 ALA A N 1
ATOM 2348 C CA . ALA A 1 302 ? -10.344 6.695 14.078 1.00 95.75 302 ALA A CA 1
ATOM 2349 C C . ALA A 1 302 ? -11.362 6.175 15.094 1.00 95.75 302 ALA A C 1
ATOM 2351 O O . ALA A 1 302 ? -12.234 5.399 14.726 1.00 95.75 302 ALA A O 1
ATOM 2352 N N . ALA A 1 303 ? -11.254 6.531 16.368 1.00 94.94 303 ALA A N 1
ATOM 2353 C CA . ALA A 1 303 ? -12.180 6.068 17.405 1.00 94.94 303 ALA A CA 1
ATOM 2354 C C . ALA A 1 303 ? -13.625 6.581 17.196 1.00 94.94 303 ALA A C 1
ATOM 2356 O O . ALA A 1 303 ? -13.832 7.560 16.483 1.00 94.94 303 ALA A O 1
ATOM 2357 N N . SER A 1 304 ? -14.637 5.948 17.806 1.00 96.06 304 SER A N 1
ATOM 2358 C CA . SER A 1 304 ? -16.034 6.422 17.692 1.00 96.06 304 SER A CA 1
ATOM 2359 C C . SER A 1 304 ? -16.297 7.731 18.450 1.00 96.06 304 SER A C 1
ATOM 2361 O O . SER A 1 304 ? -17.297 8.398 18.184 1.00 96.06 304 SER A O 1
ATOM 2363 N N . ASP A 1 305 ? -15.407 8.107 19.373 1.00 94.81 305 ASP A N 1
ATOM 2364 C CA . ASP A 1 305 ? -15.378 9.397 20.070 1.00 94.81 305 ASP A CA 1
ATOM 2365 C C . ASP A 1 305 ? -14.472 10.444 19.399 1.00 94.81 305 ASP A C 1
ATOM 2367 O O . ASP A 1 305 ? -14.473 11.603 19.811 1.00 94.81 305 ASP A O 1
ATOM 2371 N N . ALA A 1 306 ? -13.726 10.066 18.355 1.00 94.69 306 ALA A N 1
ATOM 2372 C CA . ALA A 1 306 ? -12.778 10.959 17.701 1.00 94.69 306 ALA A CA 1
ATOM 2373 C C . ALA A 1 306 ? -13.480 12.045 16.873 1.00 94.69 306 ALA A C 1
ATOM 2375 O O . ALA A 1 306 ? -14.420 11.788 16.113 1.00 94.69 306 ALA A O 1
ATOM 2376 N N . VAL A 1 307 ? -12.946 13.259 16.964 1.00 92.19 307 VAL A N 1
ATOM 2377 C CA . VAL A 1 307 ? -13.300 14.404 16.121 1.00 92.19 307 VAL A CA 1
ATOM 2378 C C . VAL A 1 307 ? -12.091 14.796 15.278 1.00 92.19 307 VAL A C 1
ATOM 2380 O O . VAL A 1 307 ? -10.964 14.501 15.647 1.00 92.19 307 VAL A O 1
ATOM 2383 N N . ALA A 1 308 ? -12.304 15.425 14.122 1.00 91.94 308 ALA A N 1
ATOM 2384 C CA . ALA A 1 308 ? -11.184 15.863 13.292 1.00 91.94 308 ALA A CA 1
ATOM 2385 C C . ALA A 1 308 ? -10.439 17.040 13.946 1.00 91.94 308 ALA A C 1
ATOM 2387 O O . ALA A 1 308 ? -11.016 18.118 14.112 1.00 91.94 308 ALA A O 1
ATOM 2388 N N . ASP A 1 309 ? -9.166 16.837 14.280 1.00 90.88 309 ASP A N 1
ATOM 2389 C CA . ASP A 1 309 ? -8.280 17.818 14.910 1.00 90.88 309 ASP A CA 1
ATOM 2390 C C . ASP A 1 309 ? -6.789 17.545 14.580 1.00 90.88 309 ASP A C 1
ATOM 2392 O O . ASP A 1 309 ? -6.465 16.994 13.527 1.00 90.88 309 ASP A O 1
ATOM 2396 N N . ASP A 1 310 ? -5.860 18.007 15.428 1.00 87.44 310 ASP A N 1
ATOM 2397 C CA . ASP A 1 310 ? -4.414 17.814 15.238 1.00 87.44 310 ASP A CA 1
ATOM 2398 C C . ASP A 1 310 ? -3.924 16.399 15.632 1.00 87.44 310 ASP A C 1
ATOM 2400 O O . ASP A 1 310 ? -2.797 16.035 15.282 1.00 87.44 310 ASP A O 1
ATOM 2404 N N . VAL A 1 311 ? -4.744 15.607 16.333 1.00 91.19 311 VAL A N 1
ATOM 2405 C CA . VAL A 1 311 ? -4.454 14.239 16.812 1.00 91.19 311 VAL A CA 1
ATOM 2406 C C . VAL A 1 311 ? -5.184 13.198 15.963 1.00 91.19 311 VAL A C 1
ATOM 2408 O O . VAL A 1 311 ? -4.593 12.194 15.555 1.00 91.19 311 VAL A O 1
ATOM 2411 N N . HIS A 1 312 ? -6.449 13.465 15.655 1.00 94.12 312 HIS A N 1
ATOM 2412 C CA . HIS A 1 312 ? -7.377 12.546 15.022 1.00 94.12 312 HIS A CA 1
ATOM 2413 C C . HIS A 1 312 ? -7.841 13.037 13.655 1.00 94.12 312 HIS A C 1
ATOM 2415 O O . HIS A 1 312 ? -8.133 14.216 13.441 1.00 94.12 312 HIS A O 1
ATOM 2421 N N . TYR A 1 313 ? -7.964 12.106 12.712 1.00 94.31 313 TYR A N 1
ATOM 2422 C CA . TYR A 1 313 ? -8.480 12.381 11.378 1.00 94.31 313 TYR A CA 1
ATOM 2423 C C . TYR A 1 313 ? -9.483 11.308 10.936 1.00 94.31 313 TYR A C 1
ATOM 2425 O O . TYR A 1 313 ? -9.152 10.439 10.118 1.00 94.31 313 TYR A O 1
ATOM 2433 N N . PRO A 1 314 ? -10.733 11.335 11.441 1.00 95.69 314 PRO A N 1
ATOM 2434 C CA . PRO A 1 314 ? -11.777 10.469 10.920 1.00 95.69 314 PRO A CA 1
ATOM 2435 C C . PRO A 1 314 ? -12.032 10.801 9.447 1.00 95.69 314 PRO A C 1
ATOM 2437 O O . PRO A 1 314 ? -12.239 11.954 9.067 1.00 95.69 314 PRO A O 1
ATOM 2440 N N . GLY A 1 315 ? -12.018 9.770 8.606 1.00 96.12 315 GLY A N 1
ATOM 2441 C CA . GLY A 1 315 ? -12.267 9.921 7.180 1.00 96.12 315 GLY A CA 1
ATOM 2442 C C . GLY A 1 315 ? -13.021 8.731 6.623 1.00 96.12 315 GLY A C 1
ATOM 2443 O O . GLY A 1 315 ? -12.649 7.590 6.906 1.00 96.12 315 GLY A O 1
ATOM 2444 N N . THR A 1 316 ? -14.067 9.011 5.850 1.00 98.00 316 THR A N 1
ATOM 2445 C CA . THR A 1 316 ? -14.851 8.012 5.114 1.00 98.00 316 THR A CA 1
ATOM 2446 C C . THR A 1 316 ? -14.697 8.283 3.622 1.00 98.00 316 THR A C 1
ATOM 2448 O O . THR A 1 316 ? -14.851 9.417 3.186 1.00 98.00 316 THR A O 1
ATOM 2451 N N . TYR A 1 317 ? -14.398 7.264 2.822 1.00 97.88 317 TYR A N 1
ATOM 2452 C CA . TYR A 1 317 ? -14.118 7.424 1.392 1.00 97.88 317 TYR A CA 1
ATOM 2453 C C . TYR A 1 317 ? -14.844 6.360 0.572 1.00 97.88 317 TYR A C 1
ATOM 2455 O O . TYR A 1 317 ? -15.060 5.248 1.046 1.00 97.88 317 TYR A O 1
ATOM 2463 N N . ILE A 1 318 ? -15.170 6.684 -0.680 1.00 96.88 318 ILE A N 1
ATOM 2464 C CA . ILE A 1 318 ? -15.669 5.730 -1.681 1.00 96.88 318 ILE A CA 1
ATOM 2465 C C . ILE A 1 318 ? -14.685 5.686 -2.846 1.00 96.88 318 ILE A C 1
ATOM 2467 O O . ILE A 1 318 ? -14.172 6.724 -3.277 1.00 96.88 318 ILE A O 1
ATOM 2471 N N . ALA A 1 319 ? -14.429 4.488 -3.368 1.00 96.31 319 ALA A N 1
ATOM 2472 C CA . ALA A 1 319 ? -13.514 4.282 -4.480 1.00 96.31 319 ALA A CA 1
ATOM 2473 C C . ALA A 1 319 ? -13.917 5.138 -5.698 1.00 96.31 319 ALA A C 1
ATOM 2475 O O . ALA A 1 319 ? -15.033 5.060 -6.216 1.00 96.31 319 ALA A O 1
ATOM 2476 N N . GLY A 1 320 ? -12.994 5.988 -6.154 1.00 94.25 320 GLY A N 1
ATOM 2477 C CA . GLY A 1 320 ? -13.199 6.880 -7.299 1.00 94.25 320 GLY A CA 1
ATOM 2478 C C . GLY A 1 320 ? -14.080 8.114 -7.039 1.00 94.25 320 GLY A C 1
ATOM 2479 O O . GLY A 1 320 ? -14.443 8.814 -7.995 1.00 94.25 320 GLY A O 1
ATOM 2480 N N . ALA A 1 321 ? -14.461 8.408 -5.792 1.00 96.06 321 ALA A N 1
ATOM 2481 C CA . ALA A 1 321 ? -15.270 9.578 -5.442 1.00 96.06 321 ALA A CA 1
ATOM 2482 C C . ALA A 1 321 ? -14.428 10.866 -5.404 1.00 96.06 321 ALA A C 1
ATOM 2484 O O . ALA A 1 321 ? -13.987 11.307 -4.347 1.00 96.06 321 ALA A O 1
ATOM 2485 N N . TYR A 1 322 ? -14.220 11.475 -6.573 1.00 96.06 322 TYR A N 1
ATOM 2486 C CA . TYR A 1 322 ? -13.467 12.722 -6.710 1.00 96.06 322 TYR A CA 1
ATOM 2487 C C . TYR A 1 322 ? -14.356 13.967 -6.824 1.00 96.06 322 TYR A C 1
ATOM 2489 O O . TYR A 1 322 ? -15.489 13.919 -7.328 1.00 96.06 322 TYR A O 1
ATOM 2497 N N . ASN A 1 323 ? -13.812 15.106 -6.404 1.00 95.31 323 ASN A N 1
ATOM 2498 C CA . ASN A 1 323 ? -14.394 16.424 -6.624 1.00 95.31 323 ASN A CA 1
ATOM 2499 C C . ASN A 1 323 ? -13.292 17.479 -6.782 1.00 95.31 323 ASN A C 1
ATOM 2501 O O . ASN A 1 323 ? -12.213 17.339 -6.210 1.00 95.31 323 ASN A O 1
ATOM 2505 N N . SER A 1 324 ? -13.550 18.535 -7.555 1.00 91.19 324 SER A N 1
ATOM 2506 C CA . SER A 1 324 ? -12.538 19.565 -7.817 1.00 91.19 324 SER A CA 1
ATOM 2507 C C . SER A 1 324 ? -12.653 20.758 -6.869 1.00 91.19 324 SER A C 1
ATOM 2509 O O . SER A 1 324 ? -13.741 21.140 -6.437 1.00 91.19 324 SER A O 1
ATOM 2511 N N . SER A 1 325 ? -11.508 21.361 -6.563 1.00 86.00 325 SER A N 1
ATOM 2512 C CA . SER A 1 325 ? -11.368 22.665 -5.916 1.00 86.00 325 SER A CA 1
ATOM 2513 C C . SER A 1 325 ? -10.383 23.545 -6.704 1.00 86.00 325 SER A C 1
ATOM 2515 O O . SER A 1 325 ? -9.629 23.056 -7.548 1.00 86.00 325 SER A O 1
ATOM 2517 N N . ARG A 1 326 ? -10.412 24.866 -6.479 1.00 80.94 326 ARG A N 1
ATOM 2518 C CA . ARG A 1 326 ? -9.467 25.822 -7.085 1.00 80.94 326 ARG A CA 1
ATOM 2519 C C . ARG A 1 326 ? -8.358 26.129 -6.086 1.00 80.94 326 ARG A C 1
ATOM 2521 O O . ARG A 1 326 ? -8.648 26.606 -4.990 1.00 80.94 326 ARG A O 1
ATOM 2528 N N . LEU A 1 327 ? -7.111 25.861 -6.471 1.00 75.00 327 LEU A N 1
ATOM 2529 C CA . LEU A 1 327 ? -5.927 25.999 -5.620 1.00 75.00 327 LEU A CA 1
ATOM 2530 C C . LEU A 1 327 ? -4.738 26.556 -6.403 1.00 75.00 327 LEU A C 1
ATOM 2532 O O . LEU A 1 327 ? -4.640 26.360 -7.609 1.00 75.00 327 LEU A O 1
ATOM 2536 N N . GLY A 1 328 ? -3.820 27.240 -5.721 1.00 67.94 328 GLY A N 1
ATOM 2537 C CA . GLY A 1 328 ? -2.571 27.717 -6.316 1.00 67.94 328 GLY A CA 1
ATOM 2538 C C . GLY A 1 328 ? -2.086 29.047 -5.735 1.00 67.94 328 GLY A C 1
ATOM 2539 O O . GLY A 1 328 ? -2.744 29.635 -4.874 1.00 67.94 328 GLY A O 1
ATOM 2540 N N . PRO A 1 329 ? -0.918 29.547 -6.177 1.00 69.38 329 PRO A N 1
ATOM 2541 C CA . PRO A 1 329 ? -0.498 30.906 -5.858 1.00 69.38 329 PRO A CA 1
ATOM 2542 C C . PRO A 1 329 ? -1.524 31.918 -6.386 1.00 69.38 329 PRO A C 1
ATOM 2544 O O . PRO A 1 329 ? -2.127 31.713 -7.433 1.00 69.38 329 PRO A O 1
ATOM 2547 N N . SER A 1 330 ? -1.653 33.077 -5.734 1.00 70.88 330 SER A N 1
ATOM 2548 C CA . SER A 1 330 ? -2.607 34.127 -6.144 1.00 70.88 330 SER A CA 1
ATOM 2549 C C . SER A 1 330 ? -2.431 34.633 -7.585 1.00 70.88 330 SER A C 1
ATOM 2551 O O . SER A 1 330 ? -3.322 35.282 -8.128 1.00 70.88 330 SER A O 1
ATOM 2553 N N . SER A 1 331 ? -1.279 34.364 -8.206 1.00 68.94 331 SER A N 1
ATOM 2554 C CA . SER A 1 331 ? -0.987 34.675 -9.606 1.00 68.94 331 SER A CA 1
ATOM 2555 C C . SER A 1 331 ? -1.499 33.634 -10.608 1.00 68.94 331 SER A C 1
ATOM 2557 O O . SER A 1 331 ? -1.603 33.963 -11.787 1.00 68.94 331 SER A O 1
ATOM 2559 N N . GLU A 1 332 ? -1.755 32.396 -10.177 1.00 76.19 332 GLU A N 1
ATOM 2560 C CA . GLU A 1 332 ? -2.146 31.273 -11.036 1.00 76.19 332 GLU A CA 1
ATOM 2561 C C . GLU A 1 332 ? -2.880 30.193 -10.217 1.00 76.19 332 GLU A C 1
ATOM 2563 O O . GLU A 1 332 ? -2.255 29.322 -9.614 1.00 76.19 332 GLU A O 1
ATOM 2568 N N . GLU A 1 333 ? -4.215 30.247 -10.205 1.00 76.19 333 GLU A N 1
ATOM 2569 C CA . GLU A 1 333 ? -5.056 29.171 -9.667 1.00 76.19 333 GLU A CA 1
ATOM 2570 C C . GLU A 1 333 ? -5.280 28.081 -10.723 1.00 76.19 333 GLU A C 1
ATOM 2572 O O . GLU A 1 333 ? -5.503 28.365 -11.904 1.00 76.19 333 GLU A O 1
ATOM 2577 N N . PHE A 1 334 ? -5.277 26.825 -10.291 1.00 78.62 334 PHE A N 1
ATOM 2578 C CA . PHE A 1 334 ? -5.533 25.648 -11.111 1.00 78.62 334 PHE A CA 1
ATOM 2579 C C . PHE A 1 334 ? -6.562 24.725 -10.444 1.00 78.62 334 PHE A C 1
ATOM 2581 O O . PHE A 1 334 ? -6.871 24.849 -9.259 1.00 78.62 334 PHE A O 1
ATOM 2588 N N . ASP A 1 335 ? -7.151 23.832 -11.241 1.00 83.44 335 ASP A N 1
ATOM 2589 C CA . ASP A 1 335 ? -8.056 22.798 -10.732 1.00 83.44 335 ASP A CA 1
ATOM 2590 C C . ASP A 1 335 ? -7.248 21.720 -10.007 1.00 83.44 335 ASP A C 1
ATOM 2592 O O . ASP A 1 335 ? -6.389 21.081 -10.621 1.00 83.44 335 ASP A O 1
ATOM 2596 N N . ARG A 1 336 ? -7.550 21.486 -8.730 1.00 86.00 336 ARG A N 1
ATOM 2597 C CA . ARG A 1 336 ? -7.081 20.323 -7.975 1.00 86.00 336 ARG A CA 1
ATOM 2598 C C . ARG A 1 336 ? -8.270 19.405 -7.742 1.00 86.00 336 ARG A C 1
ATOM 2600 O O . ARG A 1 336 ? -9.209 19.750 -7.031 1.00 86.00 336 ARG A O 1
ATOM 2607 N N . GLU A 1 337 ? -8.250 18.265 -8.413 1.00 91.75 337 GLU A N 1
ATOM 2608 C CA . GLU A 1 337 ? -9.216 17.199 -8.178 1.00 91.75 337 GLU A CA 1
ATOM 2609 C C . GLU A 1 337 ? -8.731 16.353 -6.997 1.00 91.75 337 GLU A C 1
ATOM 2611 O O . GLU A 1 337 ? -7.533 16.128 -6.862 1.00 91.75 337 GLU A O 1
ATOM 2616 N N . GLU A 1 338 ? -9.633 15.971 -6.094 1.00 92.00 338 GLU A N 1
ATOM 2617 C CA . GLU A 1 338 ? -9.282 15.308 -4.835 1.00 92.00 338 GLU A CA 1
ATOM 2618 C C . GLU A 1 338 ? -10.298 14.229 -4.477 1.00 92.00 338 GLU A C 1
ATOM 2620 O O . GLU A 1 338 ? -11.494 14.382 -4.738 1.00 92.00 338 GLU A O 1
ATOM 2625 N N . LEU A 1 339 ? -9.823 13.138 -3.870 1.00 95.19 339 LEU A N 1
ATOM 2626 C CA . LEU A 1 339 ? -10.669 12.143 -3.215 1.00 95.19 339 LEU A CA 1
ATOM 2627 C C . LEU A 1 339 ? -11.458 12.807 -2.084 1.00 95.19 339 LEU A C 1
ATOM 2629 O O . LEU A 1 339 ? -10.869 13.401 -1.187 1.00 95.19 339 LEU A O 1
ATOM 2633 N N . VAL A 1 340 ? -12.782 12.695 -2.107 1.00 96.31 340 VAL A N 1
ATOM 2634 C CA . VAL A 1 340 ? -13.660 13.407 -1.172 1.00 96.31 340 VAL A CA 1
ATOM 2635 C C . VAL A 1 340 ? -13.766 12.668 0.159 1.00 96.31 340 VAL A C 1
ATOM 2637 O O . VAL A 1 340 ? -14.137 11.495 0.175 1.00 96.31 340 VAL A O 1
ATOM 2640 N N . ASN A 1 341 ? -13.532 13.374 1.268 1.00 97.00 341 ASN A N 1
ATOM 2641 C CA . ASN A 1 341 ? -13.909 12.903 2.598 1.00 97.00 341 ASN A CA 1
ATOM 2642 C C . ASN A 1 341 ? -15.437 13.015 2.771 1.00 97.00 341 ASN A C 1
ATOM 2644 O O . ASN A 1 341 ? -16.006 14.110 2.718 1.00 97.00 341 ASN A O 1
ATOM 2648 N N . LEU A 1 342 ? -16.102 11.870 2.899 1.00 97.62 342 LEU A N 1
ATOM 2649 C CA . LEU A 1 342 ? -17.553 11.699 2.995 1.00 97.62 342 LEU A CA 1
ATOM 2650 C C . LEU A 1 342 ? -18.049 11.825 4.442 1.00 97.62 342 LEU A C 1
ATOM 2652 O O . LEU A 1 342 ? -17.233 11.778 5.364 1.00 97.62 342 LEU A O 1
ATOM 2656 N N . PRO A 1 343 ? -19.372 11.987 4.669 1.00 98.25 343 PRO A N 1
ATOM 2657 C CA . PRO A 1 343 ? -19.904 12.133 6.017 1.00 98.25 343 PRO A CA 1
ATOM 2658 C C . PRO A 1 343 ? -19.441 11.019 6.956 1.00 98.25 343 PRO A C 1
ATOM 2660 O O . PRO A 1 343 ? -19.452 9.838 6.601 1.00 98.25 343 PRO A O 1
ATOM 2663 N N . ASN A 1 344 ? -19.033 11.408 8.160 1.00 98.19 344 ASN A N 1
ATOM 2664 C CA . ASN A 1 344 ? -18.496 10.491 9.150 1.00 98.19 344 ASN A CA 1
ATOM 2665 C C . ASN A 1 344 ? -19.640 9.802 9.904 1.00 98.19 344 ASN A C 1
ATOM 2667 O O . ASN A 1 344 ? -20.389 10.440 10.643 1.00 98.19 344 ASN A O 1
ATOM 2671 N N . TRP A 1 345 ? -19.762 8.488 9.728 1.00 98.31 345 TRP A N 1
ATOM 2672 C CA . TRP A 1 345 ? -20.784 7.664 10.379 1.00 98.31 345 TRP A CA 1
ATOM 2673 C C . TRP A 1 345 ? -20.326 7.070 11.721 1.00 98.31 345 TRP A C 1
ATOM 2675 O O . TRP A 1 345 ? -21.148 6.518 12.452 1.00 98.31 345 TRP A O 1
ATOM 2685 N N . LEU A 1 346 ? -19.035 7.167 12.059 1.00 98.25 346 LEU A N 1
ATOM 2686 C CA . LEU A 1 346 ? -18.460 6.589 13.278 1.00 98.25 346 LEU A CA 1
ATOM 2687 C C . LEU A 1 346 ? -18.960 7.186 14.607 1.00 98.25 346 LEU A C 1
ATOM 2689 O O . LEU A 1 346 ? -18.954 6.434 15.580 1.00 98.25 346 LEU A O 1
ATOM 2693 N N . PRO A 1 347 ? -19.399 8.458 14.718 1.00 98.06 347 PRO A N 1
ATOM 2694 C CA . PRO A 1 347 ? -19.786 9.033 16.002 1.00 98.06 347 PRO A CA 1
ATOM 2695 C C . PRO A 1 347 ? -20.801 8.177 16.778 1.00 98.06 347 PRO A C 1
ATOM 2697 O O . PRO A 1 347 ? -21.958 8.001 16.369 1.00 98.06 347 PRO A O 1
ATOM 2700 N N . LEU A 1 348 ? -20.329 7.617 17.895 1.00 98.06 348 LEU A N 1
ATOM 2701 C CA . LEU A 1 348 ? -21.092 6.861 18.886 1.00 98.06 348 LEU A CA 1
ATOM 2702 C C . LEU A 1 348 ? -20.355 6.974 20.224 1.00 98.06 348 LEU A C 1
ATOM 2704 O O . LEU A 1 348 ? -19.295 6.378 20.415 1.00 98.06 348 LEU A O 1
ATOM 2708 N N . THR A 1 349 ? -20.898 7.789 21.122 1.00 97.31 349 THR A N 1
ATOM 2709 C CA . THR A 1 349 ? -20.266 8.152 22.397 1.00 97.31 349 THR A CA 1
ATOM 2710 C C . THR A 1 349 ? -21.306 8.191 23.518 1.00 97.31 349 THR A C 1
ATOM 2712 O O . THR A 1 349 ? -22.508 8.029 23.287 1.00 97.31 349 THR A O 1
ATOM 2715 N N . PHE A 1 350 ? -20.850 8.394 24.748 1.00 97.38 350 PHE A N 1
ATOM 2716 C CA . PHE A 1 350 ? -21.690 8.446 25.934 1.00 97.38 350 PHE A CA 1
ATOM 2717 C C . PHE A 1 350 ? -21.224 9.523 26.915 1.00 97.38 350 PHE A C 1
ATOM 2719 O O . PHE A 1 350 ? -20.101 10.012 26.825 1.00 97.38 350 PHE A O 1
ATOM 2726 N N . SER A 1 351 ? -22.082 9.899 27.856 1.00 97.19 351 SER A N 1
ATOM 2727 C CA . SER A 1 351 ? -21.707 10.676 29.036 1.00 97.19 351 SER A CA 1
ATOM 2728 C C . SER A 1 351 ? -22.367 10.108 30.289 1.00 97.19 351 SER A C 1
ATOM 2730 O O . SER A 1 351 ? -23.390 9.420 30.219 1.00 97.19 351 SER A O 1
ATOM 2732 N N . ILE A 1 352 ? -21.745 10.367 31.438 1.00 96.44 352 ILE A N 1
ATOM 2733 C CA . ILE A 1 352 ? -22.221 9.931 32.752 1.00 96.44 352 ILE A CA 1
ATOM 2734 C C . ILE A 1 352 ? -22.871 11.135 33.438 1.00 96.44 352 ILE A C 1
ATOM 2736 O O . ILE A 1 352 ? -22.257 12.197 33.557 1.00 96.44 352 ILE A O 1
ATOM 2740 N N . ASP A 1 353 ? -24.124 10.975 33.860 1.00 93.31 353 ASP A N 1
ATOM 2741 C CA . ASP A 1 353 ? -24.973 12.016 34.436 1.00 93.31 353 ASP A CA 1
ATOM 2742 C C . ASP A 1 353 ? -24.977 13.303 33.588 1.00 93.31 353 ASP A C 1
ATOM 2744 O O . ASP A 1 353 ? -25.393 13.293 32.428 1.00 93.31 353 ASP A O 1
ATOM 2748 N N . ASP A 1 354 ? -24.543 14.428 34.154 1.00 89.75 354 ASP A N 1
ATOM 2749 C CA . ASP A 1 354 ? -24.441 15.728 33.480 1.00 89.75 354 ASP A CA 1
ATOM 2750 C C . ASP A 1 354 ? -22.991 16.082 33.095 1.00 89.75 354 ASP A C 1
ATOM 2752 O O . ASP A 1 354 ? -22.677 17.249 32.858 1.00 89.75 354 ASP A O 1
ATOM 2756 N N . GLY A 1 355 ? -22.107 15.080 33.035 1.00 90.19 355 GLY A N 1
ATOM 2757 C CA . GLY A 1 355 ? -20.721 15.226 32.595 1.00 90.19 355 GLY A CA 1
ATOM 2758 C C . GLY A 1 355 ? -20.562 15.475 31.089 1.00 90.19 355 GLY A C 1
ATOM 2759 O O . GLY A 1 355 ? -21.523 15.460 30.313 1.00 90.19 355 GLY A O 1
ATOM 2760 N N . ASN A 1 356 ? -19.311 15.686 30.672 1.00 93.50 356 ASN A N 1
ATOM 2761 C CA . ASN A 1 356 ? -18.945 15.824 29.261 1.00 93.50 356 ASN A CA 1
ATOM 2762 C C . ASN A 1 356 ? -19.137 14.501 28.503 1.00 93.50 356 ASN A C 1
ATOM 2764 O O . ASN A 1 356 ? -19.061 13.419 29.087 1.00 93.50 356 ASN A O 1
ATOM 2768 N N . TRP A 1 357 ? -19.337 14.592 27.185 1.00 96.00 357 TRP A N 1
ATOM 2769 C CA . TRP A 1 357 ? -19.218 13.433 26.299 1.00 96.00 357 TRP A CA 1
ATOM 2770 C C . TRP A 1 357 ? -17.824 12.820 26.426 1.00 96.00 357 TRP A C 1
ATOM 2772 O O . TRP A 1 357 ? -16.835 13.550 26.516 1.00 96.00 357 TRP A O 1
ATOM 2782 N N . PHE A 1 358 ? -17.759 11.492 26.446 1.00 96.94 358 PHE A N 1
ATOM 2783 C CA . PHE A 1 358 ? -16.510 10.757 26.530 1.00 96.94 358 PHE A CA 1
ATOM 2784 C C . PHE A 1 358 ? -15.587 11.153 25.374 1.00 96.94 358 PHE A C 1
ATOM 2786 O O . PHE A 1 358 ? -16.000 11.152 24.213 1.00 96.94 358 PHE A O 1
ATOM 2793 N N . SER A 1 359 ? -14.349 11.474 25.739 1.00 95.38 359 SER A N 1
ATOM 2794 C CA . SER A 1 359 ? -13.206 11.662 24.857 1.00 95.38 359 SER A CA 1
ATOM 2795 C C . SER A 1 359 ? -12.002 11.044 25.553 1.00 95.38 359 SER A C 1
ATOM 2797 O O . SER A 1 359 ? -11.747 11.333 26.730 1.00 95.38 359 SER A O 1
ATOM 2799 N N . ILE A 1 360 ? -11.269 10.192 24.839 1.00 95.06 360 ILE A N 1
ATOM 2800 C CA . ILE A 1 360 ? -10.071 9.538 25.374 1.00 95.06 360 ILE A CA 1
ATOM 2801 C C . ILE A 1 360 ? -8.998 10.542 25.840 1.00 95.06 360 ILE A C 1
ATOM 2803 O O . ILE A 1 360 ? -8.276 10.261 26.796 1.00 95.06 360 ILE A O 1
ATOM 2807 N N . ASP A 1 361 ? -8.943 11.732 25.235 1.00 92.06 361 ASP A N 1
ATOM 2808 C CA . ASP A 1 361 ? -7.994 12.799 25.579 1.00 92.06 361 ASP A CA 1
ATOM 2809 C C . ASP A 1 361 ? -8.321 13.519 26.896 1.00 92.06 361 ASP A C 1
ATOM 2811 O O . ASP A 1 361 ? -7.486 14.246 27.441 1.00 92.06 361 ASP A O 1
ATOM 2815 N N . GLU A 1 362 ? -9.531 13.334 27.431 1.00 93.31 362 GLU A N 1
ATOM 2816 C CA . GLU A 1 362 ? -9.999 14.017 28.640 1.00 93.31 362 GLU A CA 1
ATOM 2817 C C . GLU A 1 362 ? -10.003 13.147 29.909 1.00 93.31 362 GLU A C 1
ATOM 2819 O O . GLU A 1 362 ? -10.386 13.639 30.980 1.00 93.31 362 GLU A O 1
ATOM 2824 N N . VAL A 1 363 ? -9.585 11.880 29.816 1.00 96.00 363 VAL A N 1
ATOM 2825 C CA . VAL A 1 363 ? -9.689 10.886 30.900 1.00 96.00 363 VAL A CA 1
ATOM 2826 C C . VAL A 1 363 ? -8.333 10.336 31.350 1.00 96.00 363 VAL A C 1
ATOM 2828 O O . VAL A 1 363 ? -7.344 10.362 30.621 1.00 96.00 363 VAL A O 1
ATOM 2831 N N . GLU A 1 364 ? -8.279 9.799 32.570 1.00 97.38 364 GLU A N 1
ATOM 2832 C CA . GLU A 1 364 ? -7.119 9.052 33.063 1.00 97.38 364 GLU A CA 1
ATOM 2833 C C . GLU A 1 364 ? -7.213 7.595 32.586 1.00 97.38 364 GLU A C 1
ATOM 2835 O O . GLU A 1 364 ? -8.080 6.842 33.029 1.00 97.38 364 GLU A O 1
ATOM 2840 N N . ILE A 1 365 ? -6.332 7.189 31.670 1.00 97.88 365 ILE A N 1
ATOM 2841 C CA . ILE A 1 365 ? -6.309 5.829 31.115 1.00 97.88 365 ILE A CA 1
ATOM 2842 C C . ILE A 1 365 ? -5.586 4.882 32.085 1.00 97.88 365 ILE A C 1
ATOM 2844 O O . ILE A 1 365 ? -4.396 5.043 32.354 1.00 97.88 365 ILE A O 1
ATOM 2848 N N . GLU A 1 366 ? -6.292 3.862 32.571 1.00 97.62 366 GLU A N 1
ATOM 2849 C CA . GLU A 1 366 ? -5.737 2.792 33.410 1.00 97.62 366 GLU A CA 1
ATOM 2850 C C . GLU A 1 366 ? -5.142 1.653 32.569 1.00 97.62 366 GLU A C 1
ATOM 2852 O O . GLU A 1 366 ? -4.115 1.075 32.928 1.00 97.62 366 GLU A O 1
ATOM 2857 N N . ASP A 1 367 ? -5.816 1.301 31.472 1.00 97.75 367 ASP A N 1
ATOM 2858 C CA . ASP A 1 367 ? -5.451 0.209 30.570 1.00 97.75 367 ASP A CA 1
ATOM 2859 C C . ASP A 1 367 ? -5.986 0.508 29.166 1.00 97.75 367 ASP A C 1
ATOM 2861 O O . ASP A 1 367 ? -7.105 1.006 29.013 1.00 97.75 367 ASP A O 1
ATOM 2865 N N . PHE A 1 368 ? -5.199 0.198 28.140 1.00 97.25 368 PHE A N 1
ATOM 2866 C CA . PHE A 1 368 ? -5.563 0.433 26.746 1.00 97.25 368 PHE A CA 1
ATOM 2867 C C . PHE A 1 368 ? -5.139 -0.753 25.890 1.00 97.25 368 PHE A C 1
ATOM 2869 O O . PHE A 1 368 ? -4.003 -1.221 25.963 1.00 97.25 368 PHE A O 1
ATOM 2876 N N . SER A 1 369 ? -6.028 -1.202 25.013 1.00 95.62 369 SER A N 1
ATOM 2877 C CA . SER A 1 369 ? -5.690 -2.169 23.981 1.00 95.62 369 SER A CA 1
ATOM 2878 C C . SER A 1 369 ? -6.478 -1.894 22.711 1.00 95.62 369 SER A C 1
ATOM 2880 O O . SER A 1 369 ? -7.697 -1.805 22.744 1.00 95.62 369 SER A O 1
ATOM 2882 N N . GLN A 1 370 ? -5.805 -1.821 21.572 1.00 96.12 370 GLN A N 1
ATOM 2883 C CA . GLN A 1 370 ? -6.426 -1.774 20.254 1.00 96.12 370 GLN A CA 1
ATOM 2884 C C . GLN A 1 370 ? -5.835 -2.883 19.394 1.00 96.12 370 GLN A C 1
ATOM 2886 O O . GLN A 1 370 ? -4.618 -3.058 19.355 1.00 96.12 370 GLN A O 1
ATOM 2891 N N . LYS A 1 371 ? -6.687 -3.663 18.730 1.00 96.06 371 LYS A N 1
ATOM 2892 C CA . LYS A 1 371 ? -6.285 -4.854 17.975 1.00 96.06 371 LYS A CA 1
ATOM 2893 C C . LYS A 1 371 ? -6.987 -4.889 16.629 1.00 96.06 371 LYS A C 1
ATOM 2895 O O . LYS A 1 371 ? -8.206 -5.022 16.584 1.00 96.06 371 LYS A O 1
ATOM 2900 N N . LEU A 1 372 ? -6.234 -4.819 15.538 1.00 97.44 372 LEU A N 1
ATOM 2901 C CA . LEU A 1 372 ? -6.743 -5.116 14.202 1.00 97.44 372 LEU A CA 1
ATOM 2902 C C . LEU A 1 372 ? -6.553 -6.607 13.933 1.00 97.44 372 LEU A C 1
ATOM 2904 O O . LEU A 1 372 ? -5.419 -7.077 13.834 1.00 97.44 372 LEU A O 1
ATOM 2908 N N . ASN A 1 373 ? -7.655 -7.346 13.816 1.00 96.50 373 ASN A N 1
ATOM 2909 C CA . ASN A 1 373 ? -7.624 -8.742 13.406 1.00 96.50 373 ASN A CA 1
ATOM 2910 C C . ASN A 1 373 ? -7.710 -8.833 11.879 1.00 96.50 373 ASN A C 1
ATOM 2912 O O . ASN A 1 373 ? -8.787 -8.706 11.297 1.00 96.50 373 ASN A O 1
ATOM 2916 N N . LEU A 1 374 ? -6.570 -9.091 11.243 1.00 96.19 374 LEU A N 1
ATOM 2917 C CA . LEU A 1 374 ? -6.421 -9.177 9.789 1.00 96.19 374 LEU A CA 1
ATOM 2918 C C . LEU A 1 374 ? -7.160 -10.386 9.202 1.00 96.19 374 LEU A C 1
ATOM 2920 O O . LEU A 1 374 ? -7.660 -10.329 8.081 1.00 96.19 374 LEU A O 1
ATOM 2924 N N . GLN A 1 375 ? -7.271 -11.477 9.968 1.00 93.44 375 GLN A N 1
ATOM 2925 C CA . GLN A 1 375 ? -7.964 -12.691 9.531 1.00 93.44 375 GLN A CA 1
ATOM 2926 C C . GLN A 1 375 ? -9.483 -12.493 9.452 1.00 93.44 375 GLN A C 1
ATOM 2928 O O . GLN A 1 375 ? -10.156 -13.188 8.695 1.00 93.44 375 GLN A O 1
ATOM 2933 N N . GLN A 1 376 ? -10.019 -11.573 10.255 1.00 95.12 376 GLN A N 1
ATOM 2934 C CA . GLN A 1 376 ? -11.454 -11.312 10.371 1.00 95.12 376 GLN A CA 1
ATOM 2935 C C . GLN A 1 376 ? -11.874 -9.986 9.727 1.00 95.12 376 GLN A C 1
ATOM 2937 O O . GLN A 1 376 ? -13.060 -9.781 9.502 1.00 95.12 376 GLN A O 1
ATOM 2942 N N . GLY A 1 377 ? -10.932 -9.070 9.482 1.00 97.19 377 GLY A N 1
ATOM 2943 C CA . GLY A 1 377 ? -11.231 -7.694 9.089 1.00 97.19 377 GLY A CA 1
ATOM 2944 C C . GLY A 1 377 ? -12.080 -6.961 10.125 1.00 97.19 377 GLY A C 1
ATOM 2945 O O . GLY A 1 377 ? -13.060 -6.305 9.769 1.00 97.19 377 GLY A O 1
ATOM 2946 N N . ILE A 1 378 ? -11.727 -7.120 11.406 1.00 98.50 378 ILE A N 1
ATOM 2947 C CA . ILE A 1 378 ? -12.404 -6.483 12.543 1.00 98.50 378 ILE A CA 1
ATOM 2948 C C . ILE A 1 378 ? -11.371 -5.728 13.373 1.00 98.50 378 ILE A C 1
ATOM 2950 O O . ILE A 1 378 ? -10.319 -6.273 13.723 1.00 98.50 378 ILE A O 1
ATOM 2954 N N . LEU A 1 379 ? -11.683 -4.478 13.710 1.00 98.62 379 LEU A N 1
ATOM 2955 C CA . LEU A 1 379 ? -10.907 -3.695 14.664 1.00 98.62 379 LEU A CA 1
ATOM 2956 C C . LEU A 1 379 ? -11.576 -3.739 16.033 1.00 98.62 379 LEU A C 1
ATOM 2958 O O . LEU A 1 379 ? -12.767 -3.456 16.142 1.00 98.62 379 LEU A O 1
ATOM 2962 N N . TYR A 1 380 ? -10.787 -4.035 17.058 1.00 98.31 380 TYR A N 1
ATOM 2963 C CA . TYR A 1 380 ? -11.185 -4.041 18.458 1.00 98.31 380 TYR A CA 1
ATOM 2964 C C . TYR A 1 380 ? -10.486 -2.921 19.221 1.00 98.31 380 TYR A C 1
ATOM 2966 O O . TYR A 1 380 ? -9.308 -2.652 18.969 1.00 98.31 380 TYR A O 1
ATOM 2974 N N . ARG A 1 381 ? -11.171 -2.327 20.197 1.00 97.94 381 ARG A N 1
ATOM 2975 C CA . ARG A 1 381 ? -10.589 -1.391 21.166 1.00 97.94 381 ARG A CA 1
ATOM 2976 C C . ARG A 1 381 ? -11.137 -1.692 22.558 1.00 97.94 381 ARG A C 1
ATOM 2978 O O . ARG A 1 381 ? -12.322 -1.936 22.707 1.00 97.94 381 ARG A O 1
ATOM 2985 N N . GLU A 1 382 ? -10.290 -1.708 23.574 1.00 98.31 382 GLU A N 1
ATOM 2986 C CA . GLU A 1 382 ? -10.672 -1.765 24.984 1.00 98.31 382 GLU A CA 1
ATOM 2987 C C . GLU A 1 382 ? -9.940 -0.644 25.719 1.00 98.31 382 GLU A C 1
ATOM 2989 O O . GLU A 1 382 ? -8.718 -0.518 25.613 1.00 98.31 382 GLU A O 1
ATOM 2994 N N . VAL A 1 383 ? -10.688 0.163 26.464 1.00 98.38 383 VAL A N 1
ATOM 2995 C CA . VAL A 1 383 ? -10.157 1.242 27.295 1.00 98.38 383 VAL A CA 1
ATOM 2996 C C . VAL A 1 383 ? -10.745 1.098 28.691 1.00 98.38 383 VAL A C 1
ATOM 2998 O O . VAL A 1 383 ? -11.964 1.096 28.865 1.00 98.38 383 VAL A O 1
ATOM 3001 N N . LYS A 1 384 ? -9.880 0.983 29.697 1.00 98.38 384 LYS A N 1
ATOM 3002 C CA . LYS A 1 384 ? -10.255 1.142 31.104 1.00 98.38 384 LYS A CA 1
ATOM 3003 C C . LYS A 1 384 ? -9.774 2.508 31.537 1.00 98.38 384 LYS A C 1
ATOM 3005 O O . LYS A 1 384 ? -8.589 2.807 31.396 1.00 98.38 384 LYS A O 1
ATOM 3010 N N . PHE A 1 385 ? -10.677 3.335 32.030 1.00 98.00 385 PHE A N 1
ATOM 3011 C CA . PHE A 1 385 ? -10.348 4.710 32.361 1.00 98.00 385 PHE A CA 1
ATOM 3012 C C . PHE A 1 385 ? -11.111 5.186 33.585 1.00 98.00 385 PHE A C 1
ATOM 3014 O O . PHE A 1 385 ? -12.109 4.587 34.003 1.00 98.00 385 PHE A O 1
ATOM 3021 N N . LYS A 1 386 ? -10.633 6.302 34.118 1.00 97.75 386 LYS A N 1
ATOM 3022 C CA . LYS A 1 386 ? -11.261 7.061 35.181 1.00 97.75 386 LYS A CA 1
ATOM 3023 C C . LYS A 1 386 ? -11.529 8.486 34.705 1.00 97.75 386 LYS A C 1
ATOM 3025 O O . LYS A 1 386 ? -10.632 9.151 34.186 1.00 97.75 386 LYS A O 1
ATOM 3030 N N . ASP A 1 387 ? -12.768 8.943 34.847 1.00 95.25 387 ASP A N 1
ATOM 3031 C CA . ASP A 1 387 ? -13.134 10.321 34.506 1.00 95.25 387 ASP A CA 1
ATOM 3032 C C . ASP A 1 387 ? -12.748 11.327 35.615 1.00 95.25 387 ASP A C 1
ATOM 3034 O O . ASP A 1 387 ? -12.212 10.966 36.668 1.00 95.25 387 ASP A O 1
ATOM 3038 N N . LYS A 1 388 ? -13.028 12.616 35.382 1.00 93.56 388 LYS A N 1
ATOM 3039 C CA . LYS A 1 388 ? -12.709 13.711 36.320 1.00 93.56 388 LYS A CA 1
ATOM 3040 C C . LYS A 1 388 ? -13.489 13.636 37.643 1.00 93.56 388 LYS A C 1
ATOM 3042 O O . LYS A 1 388 ? -13.000 14.151 38.647 1.00 93.56 388 LYS A O 1
ATOM 3047 N N . GLU A 1 389 ? -14.658 12.998 37.651 1.00 93.62 389 GLU A N 1
ATOM 3048 C CA . GLU A 1 389 ? -15.495 12.787 38.845 1.00 93.62 389 GLU A CA 1
ATOM 3049 C C . GLU A 1 389 ? -15.111 11.496 39.597 1.00 93.62 389 GLU A C 1
ATOM 3051 O O . GLU A 1 389 ? -15.525 11.266 40.735 1.00 93.62 389 GLU A O 1
ATOM 3056 N N . GLY A 1 390 ? -14.239 10.676 39.007 1.00 94.31 390 GLY A N 1
ATOM 3057 C CA . GLY A 1 390 ? -13.689 9.462 39.591 1.00 94.31 390 GLY A CA 1
ATOM 3058 C C . GLY A 1 390 ? -14.435 8.181 39.223 1.00 94.31 390 GLY A C 1
ATOM 3059 O O . GLY A 1 390 ? -14.169 7.138 39.835 1.00 94.31 390 GLY A O 1
ATOM 3060 N N . HIS A 1 391 ? -15.325 8.237 38.234 1.00 95.81 391 HIS A N 1
ATOM 3061 C CA . HIS A 1 391 ? -16.013 7.069 37.705 1.00 95.81 391 HIS A CA 1
ATOM 3062 C C . HIS A 1 391 ? -15.041 6.194 36.913 1.00 95.81 391 HIS A C 1
ATOM 3064 O O . HIS A 1 391 ? -14.471 6.617 35.909 1.00 95.81 391 HIS A O 1
ATOM 3070 N N . GLU A 1 392 ? -14.872 4.953 37.356 1.00 97.44 392 GLU A N 1
ATOM 3071 C CA . GLU A 1 392 ? -14.133 3.912 36.652 1.00 97.44 392 GLU A CA 1
ATOM 3072 C C . GLU A 1 392 ? -15.069 3.213 35.666 1.00 97.44 392 GLU A C 1
ATOM 3074 O O . GLU A 1 392 ? -16.084 2.620 36.052 1.00 97.44 392 GLU A O 1
ATOM 3079 N N . THR A 1 393 ? -14.701 3.246 34.390 1.00 97.88 393 THR A N 1
ATOM 3080 C CA . THR A 1 393 ? -15.501 2.697 33.294 1.00 97.88 393 THR A CA 1
ATOM 3081 C C . THR A 1 393 ? -14.628 1.819 32.408 1.00 97.88 393 THR A C 1
ATOM 3083 O O . THR A 1 393 ? -13.445 2.098 32.201 1.00 97.88 393 THR A O 1
ATOM 3086 N N . THR A 1 394 ? -15.189 0.717 31.910 1.00 98.38 394 THR A N 1
ATOM 3087 C CA . THR A 1 394 ? -14.576 -0.044 30.812 1.00 98.38 394 THR A CA 1
ATOM 3088 C C . THR A 1 394 ? -15.408 0.129 29.554 1.00 98.38 394 THR A C 1
ATOM 3090 O O . THR A 1 394 ? -16.605 -0.141 29.568 1.00 98.38 394 THR A O 1
ATOM 3093 N N . LEU A 1 395 ? -14.755 0.574 28.487 1.00 98.44 395 LEU A N 1
ATOM 3094 C CA . LEU A 1 395 ? -15.302 0.698 27.144 1.00 98.44 395 LEU A CA 1
ATOM 3095 C C . LEU A 1 395 ? -14.680 -0.391 26.274 1.00 98.44 395 LEU A C 1
ATOM 3097 O O . LEU A 1 395 ? -13.453 -0.499 26.214 1.00 98.44 395 LEU A O 1
ATOM 3101 N N . ARG A 1 396 ? -15.506 -1.192 25.606 1.00 98.50 396 ARG A N 1
ATOM 3102 C CA . ARG A 1 396 ? -15.068 -2.157 24.590 1.00 98.50 396 ARG A CA 1
ATOM 3103 C C . ARG A 1 396 ? -15.743 -1.836 23.279 1.00 98.50 396 ARG A C 1
ATOM 3105 O O . ARG A 1 396 ? -16.931 -1.561 23.259 1.00 98.50 396 ARG A O 1
ATOM 3112 N N . GLU A 1 397 ? -15.005 -1.922 22.193 1.00 98.38 397 GLU A N 1
ATOM 3113 C CA . GLU A 1 397 ? -15.499 -1.619 20.862 1.00 98.38 397 GLU A CA 1
ATOM 3114 C C . GLU A 1 397 ? -15.080 -2.705 19.894 1.00 98.38 397 GLU A C 1
ATOM 3116 O O . GLU A 1 397 ? -13.963 -3.233 19.970 1.00 98.38 397 GLU A O 1
ATOM 3121 N N . ARG A 1 398 ? -15.959 -2.997 18.941 1.00 97.75 398 ARG A N 1
ATOM 3122 C CA . ARG A 1 398 ? -15.608 -3.754 17.741 1.00 97.75 398 ARG A CA 1
ATOM 3123 C C . ARG A 1 398 ? -16.296 -3.164 16.524 1.00 97.75 398 ARG A C 1
ATOM 3125 O O . ARG A 1 398 ? -17.441 -2.727 16.610 1.00 97.75 398 ARG A O 1
ATOM 3132 N N . ARG A 1 399 ? -15.613 -3.168 15.381 1.00 97.81 399 ARG A N 1
ATOM 3133 C CA . ARG A 1 399 ? -16.165 -2.645 14.124 1.00 97.81 399 ARG A CA 1
ATOM 3134 C C . ARG A 1 399 ? -15.626 -3.329 12.878 1.00 97.81 399 ARG A C 1
ATOM 3136 O O . ARG A 1 399 ? -14.516 -3.864 12.888 1.00 97.81 399 ARG A O 1
ATOM 3143 N N . PHE A 1 400 ? -16.395 -3.232 11.800 1.00 98.69 400 PHE A N 1
ATOM 3144 C CA . PHE A 1 400 ? -16.069 -3.758 10.478 1.00 98.69 400 PHE A CA 1
ATOM 3145 C C . PHE A 1 400 ? -16.686 -2.895 9.367 1.00 98.69 400 PHE A C 1
ATOM 3147 O O . PHE A 1 400 ? -17.758 -2.315 9.536 1.00 98.69 400 PHE A O 1
ATOM 3154 N N . VAL A 1 401 ? -16.027 -2.867 8.207 1.00 98.69 401 VAL A N 1
ATOM 3155 C CA . VAL A 1 401 ? -16.669 -2.576 6.917 1.00 98.69 401 VAL A CA 1
ATOM 3156 C C . VAL A 1 401 ? -16.893 -3.923 6.242 1.00 98.69 401 VAL A C 1
ATOM 3158 O O . VAL A 1 401 ? -15.967 -4.738 6.160 1.00 98.69 401 VAL A O 1
ATOM 3161 N N . HIS A 1 402 ? -18.135 -4.213 5.871 1.00 98.62 402 HIS A N 1
ATOM 3162 C CA . HIS A 1 402 ? -18.546 -5.577 5.582 1.00 98.62 402 HIS A CA 1
ATOM 3163 C C . HIS A 1 402 ? -18.073 -6.014 4.189 1.00 98.62 402 HIS A C 1
ATOM 3165 O O . HIS A 1 402 ? -18.270 -5.322 3.195 1.00 98.62 402 HIS A O 1
ATOM 3171 N N . MET A 1 403 ? -17.410 -7.165 4.104 1.00 97.69 403 MET A N 1
ATOM 3172 C CA . MET A 1 403 ? -16.745 -7.627 2.885 1.00 97.69 403 MET A CA 1
ATOM 3173 C C . MET A 1 403 ? -17.697 -8.361 1.933 1.00 97.69 403 MET A C 1
ATOM 3175 O O . MET A 1 403 ? -17.444 -8.399 0.735 1.00 97.69 403 MET A O 1
ATOM 3179 N N . HIS A 1 404 ? -18.803 -8.930 2.422 1.00 96.25 404 HIS A N 1
ATOM 3180 C CA . HIS A 1 404 ? -19.793 -9.586 1.556 1.00 96.25 404 HIS A CA 1
ATOM 3181 C C . HIS A 1 404 ? -20.838 -8.594 1.024 1.00 96.25 404 HIS A C 1
ATOM 3183 O O . HIS A 1 404 ? -20.910 -8.371 -0.178 1.00 96.25 404 HIS A O 1
ATOM 3189 N N . PHE A 1 405 ? -21.592 -7.946 1.912 1.00 97.38 405 PHE A N 1
ATOM 3190 C CA . PHE A 1 405 ? -22.441 -6.786 1.599 1.00 97.38 405 PHE A CA 1
ATOM 3191 C C . PHE A 1 405 ? -21.611 -5.501 1.445 1.00 97.38 405 PHE A C 1
ATOM 3193 O O . PHE A 1 405 ? -21.211 -4.905 2.444 1.00 97.38 405 PHE A O 1
ATOM 3200 N N . SER A 1 406 ? -21.356 -5.073 0.205 1.00 96.19 406 SER A N 1
ATOM 3201 C CA . SER A 1 406 ? -20.479 -3.936 -0.129 1.00 96.19 406 SER A CA 1
ATOM 3202 C C . SER A 1 406 ? -20.904 -2.598 0.479 1.00 96.19 406 SER A C 1
ATOM 3204 O O . SER A 1 406 ? -20.052 -1.738 0.693 1.00 96.19 406 SER A O 1
ATOM 3206 N N . HIS A 1 407 ? -22.195 -2.417 0.758 1.00 98.31 407 HIS A N 1
ATOM 3207 C CA . HIS A 1 407 ? -22.762 -1.154 1.232 1.00 98.31 407 HIS A CA 1
ATOM 3208 C C . HIS A 1 407 ? -22.855 -1.049 2.757 1.00 98.31 407 HIS A C 1
ATOM 3210 O O . HIS A 1 407 ? -23.153 0.034 3.249 1.00 98.31 407 HIS A O 1
ATOM 3216 N N . LEU A 1 408 ? -22.592 -2.130 3.504 1.00 98.75 408 LEU A N 1
ATOM 3217 C CA . LEU A 1 408 ? -22.808 -2.187 4.951 1.00 98.75 408 LEU A CA 1
ATOM 3218 C C . LEU A 1 408 ? -21.516 -2.043 5.768 1.00 98.75 408 LEU A C 1
ATOM 3220 O O . LEU A 1 408 ? -20.457 -2.573 5.429 1.00 98.75 408 LEU A O 1
ATOM 3224 N N . ALA A 1 409 ? -21.631 -1.385 6.916 1.00 98.81 409 ALA A N 1
ATOM 3225 C CA . ALA A 1 409 ? -20.656 -1.402 8.001 1.00 98.81 409 ALA A CA 1
ATOM 3226 C C . ALA A 1 409 ? -21.359 -1.516 9.354 1.00 98.81 409 ALA A C 1
ATOM 3228 O O . ALA A 1 409 ? -22.546 -1.215 9.490 1.00 98.81 409 ALA A O 1
ATOM 3229 N N . GLY A 1 410 ? -20.611 -1.938 10.368 1.00 98.50 410 GLY A N 1
ATOM 3230 C CA . GLY A 1 410 ? -21.112 -2.051 11.729 1.00 98.50 410 GLY A CA 1
ATOM 3231 C C . GLY A 1 410 ? -20.081 -1.600 12.752 1.00 98.50 410 GLY A C 1
ATOM 3232 O O . GLY A 1 410 ? -18.882 -1.843 12.592 1.00 98.50 410 GLY A O 1
ATOM 3233 N N . GLN A 1 411 ? -20.556 -0.987 13.832 1.00 98.50 411 GLN A N 1
ATOM 3234 C CA . GLN A 1 411 ? -19.795 -0.813 15.064 1.00 98.50 411 GLN A CA 1
ATOM 3235 C C . GLN A 1 411 ? -20.643 -1.144 16.294 1.00 98.50 411 GLN A C 1
ATOM 3237 O O . GLN A 1 411 ? -21.846 -0.898 16.320 1.00 98.50 411 GLN A O 1
ATOM 3242 N N . GLU A 1 412 ? -20.004 -1.676 17.324 1.00 98.62 412 GLU A N 1
ATOM 3243 C CA . GLU A 1 412 ? -20.600 -1.918 18.632 1.00 98.62 412 GLU A CA 1
ATOM 3244 C C . GLU A 1 412 ? -19.706 -1.297 19.700 1.00 98.62 412 GLU A C 1
ATOM 3246 O O . GLU A 1 412 ? -18.484 -1.460 19.631 1.00 98.62 412 GLU A O 1
ATOM 3251 N N . ILE A 1 413 ? -20.318 -0.630 20.683 1.00 98.50 413 ILE A N 1
ATOM 3252 C CA . ILE A 1 413 ? -19.661 -0.274 21.942 1.00 98.50 413 ILE A CA 1
ATOM 3253 C C . ILE A 1 413 ? -20.349 -0.992 23.109 1.00 98.50 413 ILE A C 1
ATOM 3255 O O . ILE A 1 413 ? -21.573 -1.013 23.199 1.00 98.50 413 ILE A O 1
ATOM 3259 N N . GLU A 1 414 ? -19.570 -1.574 24.013 1.00 98.25 414 GLU A N 1
ATOM 3260 C CA . GLU A 1 414 ? -20.013 -2.111 25.298 1.00 98.25 414 GLU A CA 1
ATOM 3261 C C . GLU A 1 414 ? -19.437 -1.239 26.415 1.00 98.25 414 GLU A C 1
ATOM 3263 O O . GLU A 1 414 ? -18.222 -1.039 26.499 1.00 98.25 414 GLU A O 1
ATOM 3268 N N . ILE A 1 415 ? -20.311 -0.743 27.287 1.00 98.25 415 ILE A N 1
ATOM 3269 C CA . ILE A 1 415 ? -19.950 0.106 28.424 1.00 98.25 415 ILE A CA 1
ATOM 3270 C C . ILE A 1 415 ? -20.223 -0.663 29.715 1.00 98.25 415 ILE A C 1
ATOM 3272 O O . ILE A 1 415 ? -21.323 -1.178 29.913 1.00 98.25 415 ILE A O 1
ATOM 3276 N N . GLU A 1 416 ? -19.228 -0.722 30.600 1.00 97.81 416 GLU A N 1
ATOM 3277 C CA . GLU A 1 416 ? -19.293 -1.369 31.914 1.00 97.81 416 GLU A CA 1
ATOM 3278 C C . GLU A 1 416 ? -18.993 -0.356 33.031 1.00 97.81 416 GLU A C 1
ATOM 3280 O O . GLU A 1 416 ? -17.885 0.190 33.105 1.00 97.81 416 GLU A O 1
ATOM 3285 N N . ALA A 1 417 ? -19.958 -0.138 33.930 1.00 96.50 417 ALA A N 1
ATOM 3286 C CA 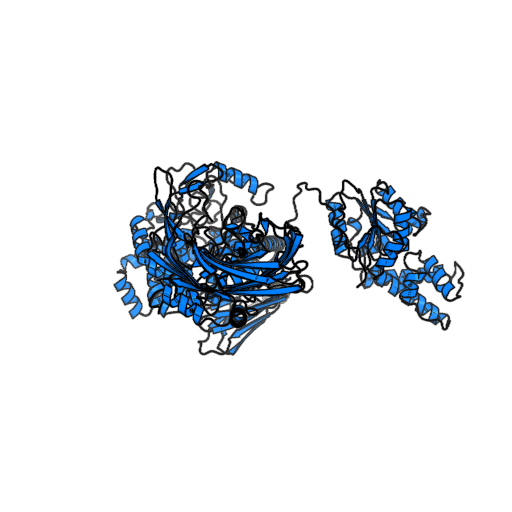. ALA A 1 417 ? -19.815 0.763 35.077 1.00 96.50 417 ALA A CA 1
ATOM 3287 C C . ALA A 1 417 ? -19.153 0.051 36.264 1.00 96.50 417 ALA A C 1
ATOM 3289 O O . ALA A 1 417 ? -19.808 -0.680 37.008 1.00 96.50 417 ALA A O 1
ATOM 3290 N N . ARG A 1 418 ? -17.847 0.240 36.485 1.00 96.75 418 ARG A N 1
ATOM 3291 C CA . ARG A 1 418 ? -17.106 -0.551 37.489 1.00 96.75 418 ARG A CA 1
ATOM 3292 C C . ARG A 1 418 ? -17.360 -0.105 38.927 1.00 96.75 418 ARG A C 1
ATOM 3294 O O . ARG A 1 418 ? -17.447 -0.949 39.824 1.00 96.75 418 ARG A O 1
ATOM 3301 N N . ASN A 1 419 ? -17.459 1.203 39.161 1.00 96.75 419 ASN A N 1
ATOM 3302 C CA . ASN A 1 419 ? -17.552 1.772 40.511 1.00 96.75 419 ASN A CA 1
ATOM 3303 C C . ASN A 1 419 ? -18.682 2.806 40.692 1.00 96.75 419 ASN A C 1
ATOM 3305 O O . ASN A 1 419 ? -18.704 3.490 41.714 1.00 96.75 419 ASN A O 1
ATOM 3309 N N . TRP A 1 420 ? -19.606 2.924 39.735 1.00 96.62 420 TRP A N 1
ATOM 3310 C CA . TRP A 1 420 ? -20.618 3.980 39.725 1.00 96.62 420 TRP A CA 1
ATOM 3311 C C . TRP A 1 420 ? -22.015 3.470 39.352 1.00 96.62 420 TRP A C 1
ATOM 3313 O O . TRP A 1 420 ? -22.192 2.359 38.859 1.00 96.62 420 TRP A O 1
ATOM 3323 N N . SER A 1 421 ? -23.033 4.267 39.663 1.00 97.25 421 SER A N 1
ATOM 3324 C CA . SER A 1 421 ? -24.431 4.073 39.263 1.00 97.25 421 SER A CA 1
ATOM 3325 C C . SER A 1 421 ? -25.037 5.450 39.043 1.00 97.25 421 SER A C 1
ATOM 3327 O O . SER A 1 421 ? -24.754 6.358 39.822 1.00 97.25 421 SER A O 1
ATOM 3329 N N . GLY A 1 422 ? -25.849 5.615 38.009 1.00 95.62 422 GLY A N 1
ATOM 3330 C CA . GLY A 1 422 ? -26.317 6.931 37.584 1.00 95.62 422 GLY A CA 1
ATOM 3331 C C . GLY A 1 422 ? -27.004 6.864 36.233 1.00 95.62 422 GLY A C 1
ATOM 3332 O O . GLY A 1 422 ? -27.485 5.805 35.829 1.00 95.62 422 GLY A O 1
ATOM 3333 N N . LYS A 1 423 ? -27.050 7.992 35.531 1.00 96.25 423 LYS A N 1
ATOM 3334 C CA . LYS A 1 423 ? -27.623 8.072 34.188 1.00 96.25 423 LYS A CA 1
ATOM 3335 C C . LYS A 1 423 ? -26.535 7.936 33.134 1.00 96.25 423 LYS A C 1
ATOM 3337 O O . LYS A 1 423 ? -25.601 8.729 33.109 1.00 96.25 423 LYS A O 1
ATOM 3342 N N . LEU A 1 424 ? -26.687 6.981 32.227 1.00 96.69 424 LEU A N 1
ATOM 3343 C CA . LEU A 1 424 ? -25.871 6.880 31.023 1.00 96.69 424 LEU A CA 1
ATOM 3344 C C . LEU A 1 424 ? -26.604 7.572 29.873 1.00 96.69 424 LEU A C 1
ATOM 3346 O O . LEU A 1 424 ? -27.653 7.102 29.429 1.00 96.69 424 LEU A O 1
ATOM 3350 N N . LYS A 1 425 ? -26.059 8.680 29.375 1.00 97.25 425 LYS A N 1
ATOM 3351 C CA . LYS A 1 425 ? -26.535 9.308 28.139 1.00 97.25 425 LYS A CA 1
ATOM 3352 C C . LYS A 1 425 ? -25.750 8.729 26.974 1.00 97.25 425 LYS A C 1
ATOM 3354 O O . LYS A 1 425 ? -24.528 8.693 27.035 1.00 97.25 425 LYS A O 1
ATOM 3359 N N . VAL A 1 426 ? -26.427 8.296 25.919 1.00 97.25 426 VAL A N 1
ATOM 3360 C CA . VAL A 1 426 ? -25.792 7.769 24.700 1.00 97.25 426 VAL A CA 1
ATOM 3361 C C . VAL A 1 426 ? -26.135 8.694 23.547 1.00 97.25 426 VAL A C 1
ATOM 3363 O O . VAL A 1 426 ? -27.281 9.126 23.438 1.00 97.25 426 VAL A O 1
ATOM 3366 N N . LYS A 1 427 ? -25.154 8.975 22.688 1.00 97.19 427 LYS A N 1
ATOM 3367 C CA . LYS A 1 427 ? -25.308 9.787 21.480 1.00 97.19 427 LYS A CA 1
ATOM 3368 C C . LYS A 1 427 ? -24.769 9.042 20.268 1.00 97.19 427 LYS A C 1
ATOM 3370 O O . LYS A 1 427 ? -23.620 8.603 20.272 1.00 97.19 427 LYS A O 1
ATOM 3375 N N . THR A 1 428 ? -25.581 8.965 19.222 1.00 98.00 428 THR A N 1
ATOM 3376 C CA . THR A 1 428 ? -25.212 8.471 17.891 1.00 98.00 428 THR A CA 1
ATOM 3377 C C . THR A 1 428 ? -25.392 9.596 16.876 1.00 98.00 428 THR A C 1
ATOM 3379 O O . THR A 1 428 ? -26.332 10.385 16.988 1.00 98.00 428 THR A O 1
ATOM 3382 N N . GLU A 1 429 ? -24.475 9.716 15.917 1.00 97.88 429 GLU A N 1
ATOM 3383 C CA . GLU A 1 429 ? -24.473 10.830 14.961 1.00 97.88 429 GLU A CA 1
ATOM 3384 C C . GLU A 1 429 ? -23.974 10.400 13.569 1.00 97.88 429 GLU A C 1
ATOM 3386 O O . GLU A 1 429 ? -23.169 9.473 13.440 1.00 97.88 429 GLU A O 1
ATOM 3391 N N . ILE A 1 430 ? -24.476 11.061 12.523 1.00 98.50 430 ILE A N 1
ATOM 3392 C CA . ILE A 1 430 ? -23.853 11.120 11.195 1.00 98.50 430 ILE A CA 1
ATOM 3393 C C . ILE A 1 430 ? -23.391 12.563 10.988 1.00 98.50 430 ILE A C 1
ATOM 3395 O O . ILE A 1 430 ? -24.220 13.475 10.924 1.00 98.50 430 ILE A O 1
ATOM 3399 N N . ASP A 1 431 ? -22.081 12.765 10.864 1.00 97.75 431 ASP A N 1
ATOM 3400 C CA . ASP A 1 431 ? -21.480 14.091 10.733 1.00 97.75 431 ASP A CA 1
ATOM 3401 C C . ASP A 1 431 ? -21.200 14.450 9.265 1.00 97.75 431 ASP A C 1
ATOM 3403 O O . ASP A 1 431 ? -20.249 13.959 8.654 1.00 97.75 431 ASP A O 1
ATOM 3407 N N . GLY A 1 432 ? -22.020 15.335 8.690 1.00 96.94 432 GLY A N 1
ATOM 3408 C CA . GLY A 1 432 ? -21.829 15.901 7.350 1.00 96.94 432 GLY A CA 1
ATOM 3409 C C . GLY A 1 432 ? -20.910 17.122 7.296 1.00 96.94 432 GLY A C 1
ATOM 3410 O O . GLY A 1 432 ? -20.602 17.605 6.201 1.00 96.94 432 GLY A O 1
ATOM 3411 N N . SER A 1 433 ? -20.442 17.620 8.445 1.00 94.94 433 SER A N 1
ATOM 3412 C CA . SER A 1 433 ? -19.626 18.837 8.534 1.00 94.94 433 SER A CA 1
ATOM 3413 C C . SER A 1 433 ? -18.175 18.655 8.064 1.00 94.94 433 SER A C 1
ATOM 3415 O O . SER A 1 433 ? -17.471 19.650 7.894 1.00 94.94 433 SER A O 1
ATOM 3417 N N . VAL A 1 434 ? -17.779 17.425 7.713 1.00 94.75 434 VAL A N 1
ATOM 3418 C CA . VAL A 1 434 ? -16.441 17.030 7.238 1.00 94.75 434 VAL A CA 1
ATOM 3419 C C . VAL A 1 434 ? -15.854 17.929 6.139 1.00 94.75 434 VAL A C 1
ATOM 3421 O O . VAL A 1 434 ? -16.562 18.485 5.287 1.00 94.75 434 VAL A O 1
ATOM 3424 N N . THR A 1 435 ? -14.525 18.031 6.145 1.00 93.62 435 THR A N 1
ATOM 3425 C CA . THR A 1 435 ? -13.712 18.726 5.137 1.00 93.62 435 THR A CA 1
ATOM 3426 C C . THR A 1 435 ? -12.519 17.865 4.744 1.00 93.62 435 THR A C 1
ATOM 3428 O O . THR A 1 435 ? -12.079 17.038 5.538 1.00 93.62 435 THR A O 1
ATOM 3431 N N . ASN A 1 436 ? -11.963 18.111 3.561 1.00 92.00 436 ASN A N 1
ATOM 3432 C CA . ASN A 1 436 ? -10.662 17.586 3.169 1.00 92.00 436 ASN A CA 1
ATOM 3433 C C . ASN A 1 436 ? -9.556 18.460 3.769 1.00 92.00 436 ASN A C 1
ATOM 3435 O O . ASN A 1 436 ? -9.432 19.639 3.418 1.00 92.00 436 ASN A O 1
ATOM 3439 N N . SER A 1 437 ? -8.780 17.893 4.690 1.00 86.44 437 SER A N 1
ATOM 3440 C CA . SER A 1 437 ? -7.621 18.536 5.319 1.00 86.44 437 SER A CA 1
ATOM 3441 C C . SER A 1 437 ? -6.431 17.598 5.537 1.00 86.44 437 SER A C 1
ATOM 3443 O O . SER A 1 437 ? -5.357 18.066 5.928 1.00 86.44 437 SER A O 1
ATOM 3445 N N . GLY A 1 438 ? -6.587 16.302 5.253 1.00 74.62 438 GLY A N 1
ATOM 3446 C CA . GLY A 1 438 ? -5.655 15.228 5.610 1.00 74.62 438 GLY A CA 1
ATOM 3447 C C . GLY A 1 438 ? -4.337 15.226 4.830 1.00 74.62 438 GLY A C 1
ATOM 3448 O O . GLY A 1 438 ? -3.374 14.605 5.269 1.00 74.62 438 GLY A O 1
ATOM 3449 N N . ASP A 1 439 ? -4.266 15.943 3.705 1.00 73.56 439 ASP A N 1
ATOM 3450 C CA . ASP A 1 439 ? -3.057 16.105 2.872 1.00 73.56 439 ASP A CA 1
ATOM 3451 C C . ASP A 1 439 ? -2.706 17.589 2.628 1.00 73.56 439 ASP A C 1
ATOM 3453 O O . ASP A 1 439 ? -1.979 17.940 1.695 1.00 73.56 439 ASP A O 1
ATOM 3457 N N . SER A 1 440 ? -3.249 18.508 3.438 1.00 62.78 440 SER A N 1
ATOM 3458 C CA . SER A 1 440 ? -3.055 19.946 3.220 1.00 62.78 440 SER A CA 1
ATOM 3459 C C . SER A 1 440 ? -1.652 20.403 3.651 1.00 62.78 440 SER A C 1
ATOM 3461 O O . SER A 1 440 ? -1.315 20.507 4.831 1.00 62.78 440 SER A O 1
ATOM 3463 N N . VAL A 1 441 ? -0.792 20.684 2.666 1.00 57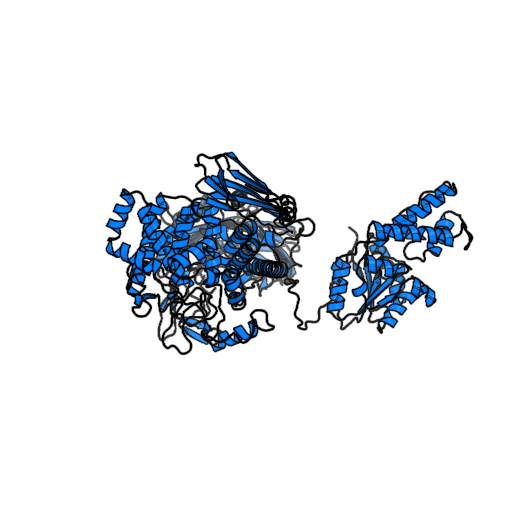.81 441 VAL A N 1
ATOM 3464 C CA . VAL A 1 441 ? 0.567 21.216 2.893 1.00 57.81 441 VAL A CA 1
ATOM 3465 C C . VAL A 1 441 ? 0.620 22.744 2.912 1.00 57.81 441 VAL A C 1
ATOM 3467 O O . VAL A 1 441 ? 1.485 23.300 3.595 1.00 57.81 441 VAL A O 1
ATOM 3470 N N . ASP A 1 442 ? -0.298 23.430 2.220 1.00 63.34 442 ASP A N 1
ATOM 3471 C CA . ASP A 1 442 ? -0.407 24.892 2.273 1.00 63.34 442 ASP A CA 1
ATOM 3472 C C . ASP A 1 442 ? -1.296 25.321 3.460 1.00 63.34 442 ASP A C 1
ATOM 3474 O O . ASP A 1 442 ? -2.483 24.986 3.493 1.00 63.34 442 ASP A O 1
ATOM 3478 N N . PRO A 1 443 ? -0.772 26.099 4.428 1.00 61.00 443 PRO A N 1
ATOM 3479 C CA . PRO A 1 443 ? -1.561 26.610 5.546 1.00 61.00 443 PRO A CA 1
ATOM 3480 C C . PRO A 1 443 ? -2.747 27.508 5.143 1.00 61.00 443 PRO A C 1
ATOM 3482 O O . PRO A 1 443 ? -3.644 27.689 5.964 1.00 61.00 443 PRO A O 1
ATOM 3485 N N . ASN A 1 444 ? -2.778 28.058 3.925 1.00 59.34 444 ASN A N 1
ATOM 3486 C CA . ASN A 1 444 ? -3.904 28.852 3.414 1.00 59.34 444 ASN A CA 1
ATOM 3487 C C . ASN A 1 444 ? -5.074 27.994 2.911 1.00 59.34 444 ASN A C 1
ATOM 3489 O O . ASN A 1 444 ? -6.183 28.502 2.764 1.00 59.34 444 ASN A O 1
ATOM 3493 N N . TYR A 1 445 ? -4.836 26.704 2.674 1.00 63.50 445 TYR A N 1
ATOM 3494 C CA . TYR A 1 445 ? -5.794 25.776 2.078 1.00 63.50 445 TYR A CA 1
ATOM 3495 C C . TYR A 1 445 ? -5.919 24.508 2.919 1.00 63.50 445 TYR A C 1
ATOM 3497 O O . TYR A 1 445 ? -5.859 23.387 2.421 1.00 63.50 445 TYR A O 1
ATOM 3505 N N . LYS A 1 446 ? -6.067 24.709 4.233 1.00 63.84 446 LYS A N 1
ATOM 3506 C CA . LYS A 1 446 ? -6.180 23.611 5.193 1.00 63.84 446 LYS A CA 1
ATOM 3507 C C . LYS A 1 446 ? -7.503 22.864 5.127 1.00 63.84 446 LYS A C 1
ATOM 3509 O O . LYS A 1 446 ? -7.510 21.703 5.485 1.00 63.84 446 LYS A O 1
ATOM 3514 N N . HIS A 1 447 ? -8.595 23.501 4.705 1.00 78.19 447 HIS A N 1
ATOM 3515 C CA . HIS A 1 447 ? -9.930 22.904 4.768 1.00 78.19 447 HIS A CA 1
ATOM 3516 C C . HIS A 1 447 ? -10.694 23.146 3.470 1.00 78.19 447 HIS A C 1
ATOM 3518 O O . HIS A 1 447 ? -11.238 24.232 3.249 1.00 78.19 447 HIS A O 1
ATOM 3524 N N . THR A 1 448 ? -10.766 22.124 2.624 1.00 86.88 448 THR A N 1
ATOM 3525 C CA . THR A 1 448 ? -11.587 22.163 1.413 1.00 86.88 448 THR A CA 1
ATOM 3526 C C . THR A 1 448 ? -12.942 21.522 1.701 1.00 86.88 448 THR A C 1
ATOM 3528 O O . THR A 1 448 ? -13.043 20.330 1.993 1.00 86.88 448 THR A O 1
ATOM 3531 N N . LYS A 1 449 ? -14.020 22.311 1.625 1.00 91.62 449 LYS A N 1
ATOM 3532 C CA . LYS A 1 449 ? -15.394 21.805 1.765 1.00 91.62 449 LYS A CA 1
ATOM 3533 C C . LYS A 1 449 ? -15.916 21.360 0.401 1.00 91.62 449 LYS A C 1
ATOM 3535 O O . LYS A 1 449 ? -16.267 22.200 -0.426 1.00 91.62 449 LYS A O 1
ATOM 3540 N N . HIS A 1 450 ? -15.993 20.051 0.172 1.00 94.88 450 HIS A N 1
ATOM 3541 C CA . HIS A 1 450 ? -16.498 19.481 -1.085 1.00 94.88 450 HIS A CA 1
ATOM 3542 C C . HIS A 1 450 ? -17.992 19.154 -1.073 1.00 94.88 450 HIS A C 1
ATOM 3544 O O . HIS A 1 450 ? -18.581 19.022 -2.144 1.00 94.88 450 HIS A O 1
ATOM 3550 N N . LEU A 1 451 ? -18.603 19.027 0.103 1.00 96.38 451 LEU A N 1
ATOM 3551 C CA . LEU A 1 451 ? -19.967 18.530 0.263 1.00 96.38 451 LEU A CA 1
ATOM 3552 C C . LEU A 1 451 ? -20.949 19.638 0.630 1.00 96.38 451 LEU A C 1
ATOM 3554 O O . LEU A 1 451 ? -20.598 20.610 1.299 1.00 96.38 451 LEU A O 1
ATOM 3558 N N . LYS A 1 452 ? -22.196 19.450 0.209 1.00 96.38 452 LYS A N 1
ATOM 3559 C CA . LYS A 1 452 ? -23.365 20.204 0.663 1.00 96.38 452 LYS A CA 1
ATOM 3560 C C . LYS A 1 452 ? -24.429 19.215 1.116 1.00 96.38 452 LYS A C 1
ATOM 3562 O O . LYS A 1 452 ? -24.719 18.268 0.384 1.00 96.38 452 LYS A O 1
ATOM 3567 N N . VAL A 1 453 ? -25.022 19.450 2.283 1.00 97.19 453 VAL A N 1
ATOM 3568 C CA . VAL A 1 453 ? -26.163 18.657 2.757 1.00 97.19 453 VAL A CA 1
ATOM 3569 C C . VAL A 1 453 ? -27.388 18.960 1.896 1.00 97.19 453 VAL A C 1
ATOM 3571 O O . VAL A 1 453 ? -27.724 20.119 1.651 1.00 97.19 453 VAL A O 1
ATOM 3574 N N . VAL A 1 454 ? -28.019 17.900 1.399 1.00 97.38 454 VAL A N 1
ATOM 3575 C CA . VAL A 1 454 ? -29.236 17.929 0.578 1.00 97.38 454 VAL A CA 1
ATOM 3576 C C . VAL A 1 454 ? -30.452 17.583 1.428 1.00 97.38 454 VAL A C 1
ATOM 3578 O O . VAL A 1 454 ? -31.488 18.230 1.307 1.00 97.38 454 VAL A O 1
ATOM 3581 N N . GLU A 1 455 ? -30.320 16.575 2.287 1.00 97.88 455 GLU A N 1
ATOM 3582 C CA . GLU A 1 455 ? -31.394 16.053 3.129 1.00 97.88 455 GLU A CA 1
ATOM 3583 C C . GLU A 1 455 ? -30.784 15.543 4.435 1.00 97.88 455 GLU A C 1
ATOM 3585 O O . GLU A 1 455 ? -29.719 14.925 4.421 1.00 97.88 455 GLU A O 1
ATOM 3590 N N . CYS A 1 456 ? -31.445 15.831 5.551 1.00 98.00 456 CYS A N 1
ATOM 3591 C CA . CYS A 1 456 ? -31.083 15.343 6.874 1.00 98.00 456 CYS A CA 1
ATOM 3592 C C . CYS A 1 456 ? -32.367 14.928 7.574 1.00 98.00 456 CYS A C 1
ATOM 3594 O O . CYS A 1 456 ? -33.303 15.729 7.661 1.00 98.00 456 CYS A O 1
ATOM 3596 N N . GLU A 1 457 ? -32.391 13.704 8.082 1.00 97.56 457 GLU A N 1
ATOM 3597 C CA . GLU A 1 457 ? -33.478 13.194 8.905 1.00 97.56 457 GLU A CA 1
ATOM 3598 C C . GLU A 1 457 ? -32.888 12.433 10.094 1.00 97.56 457 GLU A C 1
ATOM 3600 O O . GLU A 1 457 ? -31.869 11.753 9.988 1.00 97.56 457 GLU A O 1
ATOM 3605 N N . ALA A 1 458 ? -33.528 12.569 11.246 1.00 96.69 458 ALA A N 1
ATOM 3606 C CA . ALA A 1 458 ? -33.191 11.831 12.450 1.00 96.69 458 ALA A CA 1
ATOM 3607 C C . ALA A 1 458 ? -34.511 11.450 13.109 1.00 96.69 458 ALA A C 1
ATOM 3609 O O . ALA A 1 458 ? -35.218 12.318 13.628 1.00 96.69 458 ALA A O 1
ATOM 3610 N N . GLN A 1 459 ? -34.866 10.174 13.022 1.00 91.19 459 GLN A N 1
ATOM 3611 C CA . GLN A 1 459 ? -36.115 9.645 13.540 1.00 91.19 459 GLN A CA 1
ATOM 3612 C C . GLN A 1 459 ? -35.800 8.475 14.458 1.00 91.19 459 GLN A C 1
ATOM 3614 O O . GLN A 1 459 ? -35.250 7.468 14.028 1.00 91.19 459 GLN A O 1
ATOM 3619 N N . ASP A 1 460 ? -36.168 8.617 15.728 1.00 89.44 460 ASP A N 1
ATOM 3620 C CA . ASP A 1 460 ? -35.937 7.608 16.751 1.00 89.44 460 ASP A CA 1
ATOM 3621 C C . ASP A 1 460 ? -34.474 7.114 16.738 1.00 89.44 460 ASP A C 1
ATOM 3623 O O . ASP A 1 460 ? -33.540 7.888 16.977 1.00 89.44 460 ASP A O 1
ATOM 3627 N N . ASN A 1 461 ? -34.262 5.832 16.455 1.00 92.06 461 ASN A N 1
ATOM 3628 C CA . ASN A 1 461 ? -32.960 5.182 16.438 1.00 92.06 461 ASN A CA 1
ATOM 3629 C C . ASN A 1 461 ? -32.299 5.138 15.046 1.00 92.06 461 ASN A C 1
ATOM 3631 O O . ASN A 1 461 ? -31.228 4.536 14.893 1.00 92.06 461 ASN A O 1
ATOM 3635 N N . GLU A 1 462 ? -32.924 5.769 14.053 1.00 96.69 462 GLU A N 1
ATOM 3636 C CA . GLU A 1 462 ? -32.478 5.838 12.669 1.00 96.69 462 GLU A CA 1
ATOM 3637 C C . GLU A 1 462 ? -32.054 7.258 12.289 1.00 96.69 462 GLU A C 1
ATOM 3639 O O . GLU A 1 462 ? -32.740 8.253 12.536 1.00 96.69 462 GLU A O 1
ATOM 3644 N N . LEU A 1 463 ? -30.882 7.356 11.670 1.00 98.62 463 LEU A N 1
ATOM 3645 C CA . LEU A 1 463 ? -30.330 8.606 11.161 1.00 98.62 463 LEU A CA 1
ATOM 3646 C C . LEU A 1 463 ? -30.148 8.492 9.660 1.00 98.62 463 LEU A C 1
ATOM 3648 O O . LEU A 1 463 ? -29.726 7.446 9.172 1.00 98.62 463 LEU A O 1
ATOM 3652 N N . PHE A 1 464 ? -30.393 9.581 8.945 1.00 98.69 464 PHE A N 1
ATOM 3653 C CA . PHE A 1 464 ? -30.219 9.662 7.507 1.00 98.69 464 PHE A CA 1
ATOM 3654 C C . PHE A 1 464 ? -29.586 10.993 7.112 1.00 98.69 464 PHE A C 1
ATOM 3656 O O . PHE A 1 464 ? -29.999 12.067 7.556 1.00 98.69 464 PHE A O 1
ATOM 3663 N N . LEU A 1 465 ? -28.596 10.922 6.227 1.00 98.69 465 LEU A N 1
ATOM 3664 C CA . LEU A 1 465 ? -27.951 12.093 5.659 1.00 98.69 465 LEU A CA 1
ATOM 3665 C C . LEU A 1 465 ? -27.661 11.877 4.176 1.00 98.69 465 LEU A C 1
ATOM 3667 O O . LEU A 1 465 ? -26.965 10.940 3.785 1.00 98.69 465 LEU A O 1
ATOM 3671 N N . LYS A 1 466 ? -28.137 12.803 3.347 1.00 98.69 466 LYS A N 1
ATOM 3672 C CA . LYS A 1 466 ? -27.855 12.856 1.914 1.00 98.69 466 LYS A CA 1
ATOM 3673 C C . LYS A 1 466 ? -27.069 14.111 1.598 1.00 98.69 466 LYS A C 1
ATOM 3675 O O . LYS A 1 466 ? -27.486 15.220 1.932 1.00 98.69 466 LYS A O 1
ATOM 3680 N N . VAL A 1 467 ? -25.952 13.946 0.907 1.00 98.56 467 VAL A N 1
ATOM 3681 C CA . VAL A 1 467 ? -25.057 15.028 0.497 1.00 98.56 467 VAL A CA 1
ATOM 3682 C C . VAL A 1 467 ? -24.839 15.006 -1.011 1.00 98.56 467 VAL A C 1
ATOM 3684 O O . VAL A 1 467 ? -25.009 13.980 -1.670 1.00 98.56 467 VAL A O 1
ATOM 3687 N N . ALA A 1 468 ? -24.442 16.147 -1.564 1.00 98.19 468 ALA A N 1
ATOM 3688 C CA . ALA A 1 468 ? -23.972 16.261 -2.937 1.00 98.19 468 ALA A CA 1
ATOM 3689 C C . ALA A 1 468 ? -22.602 16.939 -2.975 1.00 98.19 468 ALA A C 1
ATOM 3691 O O . ALA A 1 468 ? -22.361 17.906 -2.242 1.00 98.19 468 ALA A O 1
ATOM 3692 N N . THR A 1 469 ? -21.715 16.468 -3.850 1.00 97.69 469 THR A N 1
ATOM 3693 C CA . THR A 1 469 ? -20.478 17.191 -4.145 1.00 97.69 469 THR A CA 1
ATOM 3694 C C . THR A 1 469 ? -20.793 18.505 -4.857 1.00 97.69 469 THR A C 1
ATOM 3696 O O . THR A 1 469 ? -21.727 18.610 -5.655 1.00 97.69 469 THR A O 1
ATOM 3699 N N . ASN A 1 470 ? -20.030 19.547 -4.539 1.00 94.50 470 ASN A N 1
ATOM 3700 C CA . ASN A 1 470 ? -20.323 20.908 -4.981 1.00 94.50 470 ASN A CA 1
ATOM 3701 C C . ASN A 1 470 ? -19.930 21.221 -6.439 1.00 94.50 470 ASN A C 1
ATOM 3703 O O . ASN A 1 470 ? -20.382 22.254 -6.936 1.00 94.50 470 ASN A O 1
ATOM 3707 N N . ASP A 1 471 ? -19.151 20.356 -7.099 1.00 94.00 471 ASP A N 1
ATOM 3708 C CA . ASP A 1 471 ? -18.704 20.512 -8.491 1.00 94.00 471 ASP A CA 1
ATOM 3709 C C . ASP A 1 471 ? -19.045 19.272 -9.344 1.00 94.00 471 ASP A C 1
ATOM 3711 O O . ASP A 1 471 ? -19.771 19.390 -10.330 1.00 94.00 471 ASP A O 1
ATOM 3715 N N . SER A 1 472 ? -18.645 18.063 -8.926 1.00 94.88 472 SER A N 1
ATOM 3716 C CA . SER A 1 472 ? -18.870 16.831 -9.703 1.00 94.88 472 SER A CA 1
ATOM 3717 C C . SER A 1 472 ? -20.321 16.323 -9.720 1.00 94.88 472 SER A C 1
ATOM 3719 O O . SER A 1 472 ? -20.661 15.477 -10.548 1.00 94.88 472 SER A O 1
ATOM 3721 N N . GLY A 1 473 ? -21.187 16.821 -8.829 1.00 95.75 473 GLY A N 1
ATOM 3722 C CA . GLY A 1 473 ? -22.602 16.441 -8.743 1.00 95.75 473 GLY A CA 1
ATOM 3723 C C . GLY A 1 473 ? -22.863 15.010 -8.250 1.00 95.75 473 GLY A C 1
ATOM 3724 O O . GLY A 1 473 ? -23.973 14.503 -8.410 1.00 95.75 473 GLY A O 1
ATOM 3725 N N . LEU A 1 474 ? -21.860 14.348 -7.666 1.00 97.56 474 LEU A N 1
ATOM 3726 C CA . LEU A 1 474 ? -22.001 13.040 -7.031 1.00 97.56 474 LEU A CA 1
ATOM 3727 C C . LEU A 1 474 ? -22.919 13.171 -5.813 1.00 97.56 474 LEU A C 1
ATOM 3729 O O . LEU A 1 474 ? -22.645 13.969 -4.918 1.00 97.56 474 LEU A O 1
ATOM 3733 N N . ILE A 1 475 ? -23.987 12.378 -5.773 1.00 98.50 475 ILE A N 1
ATOM 3734 C CA . ILE A 1 475 ? -24.886 12.292 -4.620 1.00 98.50 475 ILE A CA 1
ATOM 3735 C C . ILE A 1 475 ? -24.455 11.091 -3.789 1.00 98.50 475 ILE A C 1
ATOM 3737 O O . ILE A 1 475 ? -24.229 10.020 -4.351 1.00 98.50 475 ILE A O 1
ATOM 3741 N N . VAL A 1 476 ? -24.370 11.264 -2.475 1.00 98.62 476 VAL A N 1
ATOM 3742 C CA . VAL A 1 476 ? -24.048 10.205 -1.511 1.00 98.62 476 VAL A CA 1
ATOM 3743 C C . VAL A 1 476 ? -25.099 10.225 -0.407 1.00 98.62 476 VAL A C 1
ATOM 3745 O O . VAL A 1 476 ? -25.464 11.300 0.068 1.00 98.62 476 VAL A O 1
ATOM 3748 N N . ALA A 1 477 ? -25.600 9.059 -0.017 1.00 98.75 477 ALA A N 1
ATOM 3749 C CA . ALA A 1 477 ? -26.571 8.901 1.056 1.00 98.75 477 ALA A CA 1
ATOM 3750 C C . ALA A 1 477 ? -26.072 7.878 2.079 1.00 98.75 477 ALA A C 1
ATOM 3752 O O . ALA A 1 477 ? -25.646 6.782 1.709 1.00 98.75 477 ALA A O 1
ATOM 3753 N N . LEU A 1 478 ? -26.151 8.248 3.354 1.00 98.69 478 LEU A N 1
ATOM 3754 C CA . LEU A 1 478 ? -25.843 7.402 4.498 1.00 98.69 478 LEU A CA 1
ATOM 3755 C C . LEU A 1 478 ? -27.098 7.258 5.352 1.00 98.69 478 LEU A C 1
ATOM 3757 O O . LEU A 1 478 ? -27.797 8.243 5.592 1.00 98.69 478 LEU A O 1
ATOM 3761 N N . ALA A 1 479 ? -27.353 6.048 5.832 1.00 98.75 479 ALA A N 1
ATOM 3762 C CA . ALA A 1 479 ? -28.362 5.779 6.840 1.00 98.75 479 ALA A CA 1
ATOM 3763 C C . ALA A 1 479 ? -27.744 4.902 7.921 1.00 98.75 479 ALA A C 1
ATOM 3765 O O . ALA A 1 479 ? -26.882 4.068 7.631 1.00 98.75 479 ALA A O 1
ATOM 3766 N N . THR A 1 480 ? -28.163 5.087 9.167 1.00 98.69 480 THR A N 1
ATOM 3767 C CA . THR A 1 480 ? -27.700 4.254 10.275 1.00 98.69 480 THR A CA 1
ATOM 3768 C C . THR A 1 480 ? -28.849 3.864 11.176 1.00 98.69 480 THR A C 1
ATOM 3770 O O . THR A 1 480 ? -29.640 4.735 11.520 1.00 98.69 480 THR A O 1
ATOM 3773 N N . ARG A 1 481 ? -28.866 2.616 11.644 1.00 97.88 481 ARG A N 1
ATOM 3774 C CA . ARG A 1 481 ? -29.776 2.122 12.686 1.00 97.88 481 ARG A CA 1
ATOM 3775 C C . ARG A 1 481 ? -28.971 1.777 13.926 1.00 97.88 481 ARG A C 1
ATOM 3777 O O . ARG A 1 481 ? -28.061 0.947 13.864 1.00 97.88 481 ARG A O 1
ATOM 3784 N N . THR A 1 482 ? -29.301 2.412 15.045 1.00 98.06 482 THR A N 1
ATOM 3785 C CA . THR A 1 482 ? -28.682 2.138 16.348 1.00 98.06 482 THR A CA 1
ATOM 3786 C C . THR A 1 482 ? -29.638 1.306 17.201 1.00 98.06 482 THR A C 1
ATOM 3788 O O . THR A 1 482 ? -30.837 1.547 17.218 1.00 98.06 482 THR A O 1
ATOM 3791 N N . THR A 1 483 ? -29.152 0.285 17.894 1.00 96.94 483 THR A N 1
ATOM 3792 C CA . THR A 1 483 ? -29.976 -0.601 18.726 1.00 96.94 483 THR A CA 1
ATOM 3793 C C . THR A 1 483 ? -29.269 -0.905 20.034 1.00 96.94 483 THR A C 1
ATOM 3795 O O . THR A 1 483 ? -28.041 -0.891 20.114 1.00 96.94 483 THR A O 1
ATOM 3798 N N . ILE A 1 484 ? -30.057 -1.173 21.071 1.00 96.50 484 ILE A N 1
ATOM 3799 C CA . ILE A 1 484 ? -29.566 -1.604 22.377 1.00 96.50 484 ILE A CA 1
ATOM 3800 C C . ILE A 1 484 ? -30.310 -2.890 22.706 1.00 96.50 484 ILE A C 1
ATOM 3802 O O . ILE A 1 484 ? -31.445 -2.821 23.176 1.00 96.50 484 ILE A O 1
ATOM 3806 N N . PRO A 1 485 ? -29.728 -4.071 22.434 1.00 93.94 485 PRO A N 1
ATOM 3807 C CA . PRO A 1 485 ? -30.452 -5.337 22.542 1.00 93.94 485 PRO A CA 1
ATOM 3808 C C . PRO A 1 485 ? -31.071 -5.590 23.923 1.00 93.94 485 PRO A C 1
ATOM 3810 O O . PRO A 1 485 ? -32.132 -6.201 24.026 1.00 93.94 485 PRO A O 1
ATOM 3813 N N . SER A 1 486 ? -30.438 -5.099 24.993 1.00 93.12 486 SER A N 1
ATOM 3814 C CA . SER A 1 486 ? -30.965 -5.211 26.357 1.00 93.12 486 SER A CA 1
ATOM 3815 C C . SER A 1 486 ? -32.116 -4.241 26.659 1.00 93.12 486 SER A C 1
ATOM 3817 O O . SER A 1 486 ? -32.819 -4.440 27.646 1.00 93.12 486 SER A O 1
ATOM 3819 N N . HIS A 1 487 ? -32.305 -3.204 25.840 1.00 92.06 487 HIS A N 1
ATOM 3820 C CA . HIS A 1 487 ? -33.256 -2.110 26.041 1.00 92.06 487 HIS A CA 1
ATOM 3821 C C . HIS A 1 487 ? -33.975 -1.753 24.718 1.00 92.06 487 HIS A C 1
ATOM 3823 O O . HIS A 1 487 ? -33.774 -0.664 24.181 1.00 92.06 487 HIS A O 1
ATOM 3829 N N . PRO A 1 488 ? -34.804 -2.657 24.160 1.00 87.50 488 PRO A N 1
ATOM 3830 C CA . PRO A 1 488 ? -35.400 -2.470 22.833 1.00 87.50 488 PRO A CA 1
ATOM 3831 C C . PRO A 1 488 ? -36.464 -1.361 22.766 1.00 87.50 488 PRO A C 1
ATOM 3833 O O . PRO A 1 488 ? -36.668 -0.791 21.702 1.00 87.50 488 PRO A O 1
ATOM 3836 N N . ASP A 1 489 ? -37.117 -1.036 23.887 1.00 89.38 489 ASP A N 1
ATOM 3837 C CA . ASP A 1 489 ? -38.268 -0.118 23.944 1.00 89.38 489 ASP A CA 1
ATOM 3838 C C . ASP A 1 489 ? -37.901 1.296 24.451 1.00 89.38 489 ASP A C 1
ATOM 3840 O O . ASP A 1 489 ? -38.732 1.987 25.046 1.00 89.38 489 ASP A O 1
ATOM 3844 N N . VAL A 1 490 ? -36.642 1.722 24.293 1.00 90.38 490 VAL A N 1
ATOM 3845 C CA . VAL A 1 490 ? -36.189 3.050 24.750 1.00 90.38 490 VAL A CA 1
ATOM 3846 C C . VAL A 1 490 ? -36.600 4.156 23.787 1.00 90.38 490 VAL A C 1
ATOM 3848 O O . VAL A 1 490 ? -36.568 3.988 22.571 1.00 90.38 490 VAL A O 1
ATOM 3851 N N . GLU A 1 491 ? -36.970 5.309 24.343 1.00 92.56 491 GLU A N 1
ATOM 3852 C CA . GLU A 1 491 ? -37.355 6.487 23.566 1.00 92.56 491 GLU A CA 1
ATOM 3853 C C . GLU A 1 491 ? -36.110 7.273 23.150 1.00 92.56 491 GLU A C 1
ATOM 3855 O O . GLU A 1 491 ? -35.362 7.769 23.997 1.00 92.56 491 GLU A O 1
ATOM 3860 N N . TRP A 1 492 ? -35.905 7.383 21.841 1.00 94.88 492 TRP A N 1
ATOM 3861 C CA . TRP A 1 492 ? -34.807 8.121 21.231 1.00 94.88 492 TRP A CA 1
ATOM 3862 C C . TRP A 1 492 ? -35.231 9.546 20.878 1.00 94.88 492 TRP A C 1
ATOM 3864 O O . TRP A 1 492 ? -36.342 9.783 20.411 1.00 94.88 492 TRP A O 1
ATOM 3874 N N . ASN A 1 493 ? -34.325 10.503 21.062 1.00 95.25 493 ASN A N 1
ATOM 3875 C CA . ASN A 1 493 ? -34.549 11.903 20.716 1.00 95.25 493 ASN A CA 1
ATOM 3876 C C . ASN A 1 493 ? -33.699 12.307 19.504 1.00 95.25 493 ASN A C 1
ATOM 3878 O O . ASN A 1 493 ? -32.588 12.830 19.651 1.00 95.25 493 ASN A O 1
ATOM 3882 N N . GLY A 1 494 ? -34.241 12.044 18.313 1.00 95.69 494 GLY A N 1
ATOM 3883 C CA . GLY A 1 494 ? -33.639 12.385 17.027 1.00 95.69 494 GLY A CA 1
ATOM 3884 C C . GLY A 1 494 ? -33.826 13.857 16.648 1.00 95.69 494 GLY A C 1
ATOM 3885 O O . GLY A 1 494 ? -34.904 14.431 16.810 1.00 95.69 494 GLY A O 1
ATOM 3886 N N . ARG A 1 495 ? -32.773 14.481 16.118 1.00 96.62 495 ARG A N 1
ATOM 3887 C CA . ARG A 1 495 ? -32.801 15.842 15.565 1.00 96.62 495 ARG A CA 1
ATOM 3888 C C . ARG A 1 495 ? -31.715 16.056 14.513 1.00 96.62 495 ARG A C 1
ATOM 3890 O O . ARG A 1 495 ? -30.666 15.419 14.542 1.00 96.62 495 ARG A O 1
ATOM 3897 N N . CYS A 1 496 ? -31.956 17.008 13.619 1.00 96.75 496 CYS A N 1
ATOM 3898 C CA . CYS A 1 496 ? -30.937 17.531 12.714 1.00 96.75 496 CYS A CA 1
ATOM 3899 C C . CYS A 1 496 ? -30.419 18.871 13.233 1.00 96.75 496 CYS A C 1
ATOM 3901 O O . CYS A 1 496 ? -31.205 19.789 13.481 1.00 96.75 496 CYS A O 1
ATOM 3903 N N . GLU A 1 497 ? -29.103 18.989 13.371 1.00 94.00 497 GLU A N 1
ATOM 3904 C CA . GLU A 1 497 ? -28.418 20.203 13.815 1.00 94.00 497 GLU A CA 1
ATOM 3905 C C . GLU A 1 497 ? -27.326 20.556 12.806 1.00 94.00 497 GLU A C 1
ATOM 3907 O O . GLU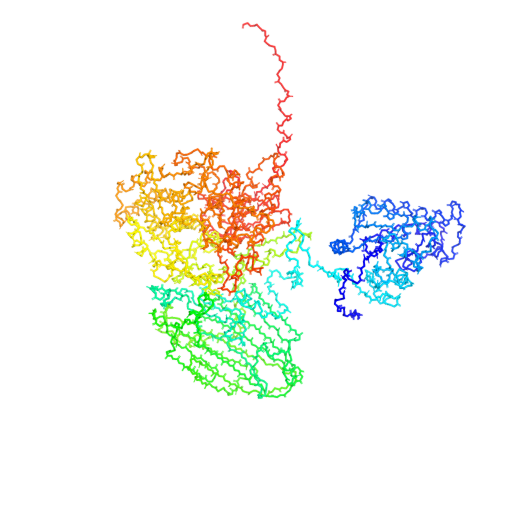 A 1 497 ? -26.423 19.765 12.552 1.00 94.00 497 GLU A O 1
ATOM 3912 N N . GLU A 1 498 ? -27.412 21.751 12.218 1.00 89.19 498 GLU A N 1
ATOM 3913 C CA . GLU A 1 498 ? -26.491 22.218 11.173 1.00 89.19 498 GLU A CA 1
ATOM 3914 C C . GLU A 1 498 ? -26.394 21.242 9.982 1.00 89.19 498 GLU A C 1
ATOM 3916 O O . GLU A 1 498 ? -27.305 21.180 9.158 1.00 89.19 498 GLU A O 1
ATOM 3921 N N . GLU A 1 499 ? -25.295 20.492 9.889 1.00 95.19 499 GLU A N 1
ATOM 3922 C CA . GLU A 1 499 ? -25.007 19.498 8.849 1.00 95.19 499 GLU A CA 1
ATOM 3923 C C . GLU A 1 499 ? -24.948 18.066 9.419 1.00 95.19 499 GLU A C 1
ATOM 3925 O O . GLU A 1 499 ? -24.318 17.187 8.831 1.00 95.19 499 GLU A O 1
ATOM 3930 N N . ARG A 1 500 ? -25.564 17.831 10.584 1.00 97.12 500 ARG A N 1
ATOM 3931 C CA . ARG A 1 500 ? -25.465 16.586 11.358 1.00 97.12 500 ARG A CA 1
ATOM 3932 C C . ARG A 1 500 ? -26.844 16.015 11.668 1.00 97.12 500 ARG A C 1
ATOM 3934 O O . ARG A 1 500 ? -27.751 16.752 12.057 1.00 97.12 500 ARG A O 1
ATOM 3941 N N . ALA A 1 501 ? -26.977 14.698 11.547 1.00 98.19 501 ALA A N 1
ATOM 3942 C CA . ALA A 1 501 ? -28.117 13.945 12.068 1.00 98.19 501 ALA A CA 1
ATOM 3943 C C . ALA A 1 501 ? -27.701 13.322 13.404 1.00 98.19 501 ALA A C 1
ATOM 3945 O O . ALA A 1 501 ? -26.680 12.639 13.455 1.00 98.19 501 ALA A O 1
ATOM 3946 N N . ILE A 1 502 ? -28.445 13.574 14.481 1.00 97.88 502 ILE A N 1
ATOM 3947 C CA . ILE A 1 502 ? -28.072 13.190 15.850 1.00 97.88 502 ILE A CA 1
ATOM 3948 C C . ILE A 1 502 ? -29.268 12.524 16.523 1.00 97.88 502 ILE A C 1
ATOM 3950 O O . ILE A 1 502 ? -30.395 12.993 16.382 1.00 97.88 502 ILE A O 1
ATOM 3954 N N . SER A 1 503 ? -29.030 11.469 17.299 1.00 97.50 503 SER A N 1
ATOM 3955 C CA . SER A 1 503 ? -30.031 10.923 18.216 1.00 97.50 503 SER A CA 1
ATOM 3956 C C . SER A 1 503 ? -29.415 10.578 19.567 1.00 97.50 503 SER A C 1
ATOM 3958 O O . SER A 1 503 ? -28.269 10.125 19.654 1.00 97.50 503 SER A O 1
ATOM 3960 N N . GLU A 1 504 ? -30.173 10.834 20.630 1.00 96.88 504 GLU A N 1
ATOM 3961 C CA . GLU A 1 504 ? -29.743 10.652 22.015 1.00 96.88 504 GLU A CA 1
ATOM 3962 C C . GLU A 1 504 ? -30.771 9.873 22.831 1.00 96.88 504 GLU A C 1
ATOM 3964 O O . GLU A 1 504 ? -31.978 10.008 22.627 1.00 96.88 504 GLU A O 1
ATOM 3969 N N . ILE A 1 505 ? -30.284 9.117 23.813 1.00 96.25 505 ILE A N 1
ATOM 3970 C CA . ILE A 1 505 ? -31.104 8.452 24.832 1.00 96.25 505 ILE A CA 1
ATOM 3971 C C . ILE A 1 505 ? -30.489 8.635 26.214 1.00 96.25 505 ILE A C 1
ATOM 3973 O O . ILE A 1 505 ? -29.319 8.994 26.359 1.00 96.25 505 ILE A O 1
ATOM 3977 N N . THR A 1 506 ? -31.265 8.334 27.250 1.00 96.12 506 THR A N 1
ATOM 3978 C CA . THR A 1 506 ? -30.775 8.235 28.626 1.00 96.12 506 THR A CA 1
ATOM 3979 C C . THR A 1 506 ? -31.244 6.926 29.242 1.00 96.12 506 THR A C 1
ATOM 3981 O O . THR A 1 506 ? -32.435 6.625 29.211 1.00 96.12 506 THR A O 1
ATOM 3984 N N . LEU A 1 507 ? -30.311 6.176 29.817 1.00 95.31 507 LEU A N 1
ATOM 3985 C CA . LEU A 1 507 ? -30.547 4.912 30.507 1.00 95.31 507 LEU A CA 1
ATOM 3986 C C . LEU A 1 507 ? -30.176 5.057 31.983 1.00 95.31 507 LEU A C 1
ATOM 3988 O O . LEU A 1 507 ? -29.215 5.753 32.312 1.00 95.31 507 LEU A O 1
ATOM 3992 N N . ASP A 1 508 ? -30.907 4.385 32.866 1.00 93.44 508 ASP A N 1
ATOM 3993 C CA . ASP A 1 508 ? -30.458 4.196 34.244 1.00 93.44 508 ASP A CA 1
ATOM 3994 C C . ASP A 1 508 ? -29.441 3.050 34.275 1.00 93.44 508 ASP A C 1
ATOM 3996 O O . ASP A 1 508 ? -29.662 2.006 33.666 1.00 93.44 508 ASP A O 1
ATOM 4000 N N . PHE A 1 509 ? -28.328 3.250 34.974 1.00 92.62 509 PHE A N 1
ATOM 4001 C CA . PHE A 1 509 ? -27.199 2.326 35.004 1.00 92.62 509 PHE A CA 1
ATOM 4002 C C . PHE A 1 509 ? -26.830 1.965 36.440 1.00 92.62 509 PHE A C 1
ATOM 4004 O O . PHE A 1 509 ? -26.714 2.839 37.309 1.00 92.62 509 PHE A O 1
ATOM 4011 N N . THR A 1 510 ? -26.609 0.679 36.694 1.00 93.81 510 THR A N 1
ATOM 4012 C CA . THR A 1 510 ? -26.185 0.168 38.001 1.00 93.81 510 THR A CA 1
ATOM 4013 C C . THR A 1 510 ? -24.737 -0.316 37.992 1.00 93.81 510 THR A C 1
ATOM 4015 O O . THR A 1 510 ? -24.183 -0.709 36.969 1.00 93.81 510 THR A O 1
ATOM 4018 N N . GLN A 1 511 ? -24.085 -0.283 39.154 1.00 94.81 511 GLN A N 1
ATOM 4019 C CA . GLN A 1 511 ? -22.698 -0.724 39.273 1.00 94.81 511 GLN A CA 1
ATOM 4020 C C . GLN A 1 511 ? -22.571 -2.207 38.891 1.00 94.81 511 GLN A C 1
ATOM 4022 O O . GLN A 1 511 ? -23.278 -3.062 39.424 1.00 94.81 511 GLN A O 1
ATOM 4027 N N . GLY A 1 512 ? -21.619 -2.509 38.009 1.00 91.69 512 GLY A N 1
ATOM 4028 C CA . GLY A 1 512 ? -21.361 -3.834 37.445 1.00 91.69 512 GLY A CA 1
ATOM 4029 C C . GLY A 1 512 ? -22.214 -4.170 36.219 1.00 91.69 512 GLY A C 1
ATOM 4030 O O . GLY A 1 512 ? -22.014 -5.230 35.624 1.00 91.69 512 GLY A O 1
ATOM 4031 N N . GLU A 1 513 ? -23.150 -3.301 35.837 1.00 92.12 513 GLU A N 1
ATOM 4032 C CA . GLU A 1 513 ? -23.969 -3.467 34.641 1.00 92.12 513 GLU A CA 1
ATOM 4033 C C . GLU A 1 513 ? -23.156 -3.242 33.363 1.00 92.12 513 GLU A C 1
ATOM 4035 O O . GLU A 1 513 ? -22.205 -2.454 33.335 1.00 92.12 513 GLU A O 1
ATOM 4040 N N . LYS A 1 514 ? -23.546 -3.962 32.305 1.00 95.69 514 LYS A N 1
ATOM 4041 C CA . LYS A 1 514 ? -22.987 -3.855 30.959 1.00 95.69 514 LYS A CA 1
ATOM 4042 C C . LYS A 1 514 ? -24.100 -3.585 29.966 1.00 95.69 514 LYS A C 1
ATOM 4044 O O . LYS A 1 514 ? -25.094 -4.312 29.959 1.00 95.69 514 LYS A O 1
ATOM 4049 N N . VAL A 1 515 ? -23.903 -2.613 29.085 1.00 96.38 515 VAL A N 1
ATOM 4050 C CA . VAL A 1 515 ? -24.817 -2.366 27.965 1.00 96.38 515 VAL A CA 1
ATOM 4051 C C . VAL A 1 515 ? -24.034 -2.311 26.668 1.00 96.38 515 VAL A C 1
ATOM 4053 O O . VAL A 1 515 ? -23.045 -1.589 26.570 1.00 96.38 515 VAL A O 1
ATOM 4056 N N . SER A 1 516 ? -24.504 -3.092 25.694 1.00 97.25 516 SER A N 1
ATOM 4057 C CA . SER A 1 516 ? -24.031 -3.069 24.314 1.00 97.25 516 SER A CA 1
ATOM 4058 C C . SER A 1 516 ? -24.944 -2.186 23.465 1.00 97.25 516 SER A C 1
ATOM 4060 O O . SER A 1 516 ? -26.171 -2.303 23.534 1.00 97.25 516 SER A O 1
ATOM 4062 N N . ILE A 1 517 ? -24.333 -1.308 22.675 1.00 98.31 517 ILE A N 1
ATOM 4063 C CA . ILE A 1 517 ? -24.985 -0.407 21.730 1.00 98.31 517 ILE A CA 1
ATOM 4064 C C . ILE A 1 517 ? -24.417 -0.714 20.348 1.00 98.31 517 ILE A C 1
ATOM 4066 O O . ILE A 1 517 ? -23.222 -0.543 20.105 1.00 98.31 517 ILE A O 1
ATOM 4070 N N . GLN A 1 518 ? -25.280 -1.159 19.442 1.00 98.50 518 GLN A N 1
ATOM 4071 C CA . GLN A 1 518 ? -24.920 -1.629 18.107 1.00 98.50 518 GLN A CA 1
ATOM 4072 C C . GLN A 1 518 ? -25.420 -0.638 17.062 1.00 98.50 518 GLN A C 1
ATOM 4074 O O . GLN A 1 518 ? -26.601 -0.299 17.052 1.00 98.50 518 GLN A O 1
ATOM 4079 N N . LYS A 1 519 ? -24.546 -0.190 16.164 1.00 98.62 519 LYS A N 1
ATOM 4080 C CA . LYS A 1 519 ? -24.866 0.726 15.065 1.00 98.62 519 LYS A CA 1
ATOM 4081 C C . LYS A 1 519 ? -24.501 0.078 13.736 1.00 98.62 519 LYS A C 1
ATOM 4083 O O . LYS A 1 519 ? -23.336 -0.243 13.503 1.00 98.62 519 LYS A O 1
ATOM 4088 N N . ILE A 1 520 ? -25.493 -0.083 12.869 1.00 98.81 520 ILE A N 1
ATOM 4089 C CA . ILE A 1 520 ? -25.324 -0.521 11.478 1.00 98.81 520 ILE A CA 1
ATOM 4090 C C . ILE A 1 520 ? -25.417 0.714 10.586 1.00 98.81 520 ILE A C 1
ATOM 4092 O O . ILE A 1 520 ? -26.250 1.583 10.835 1.00 98.81 520 ILE A O 1
ATOM 4096 N N . CYS A 1 521 ? -24.560 0.799 9.575 1.00 98.81 521 CYS A N 1
ATOM 4097 C CA . CYS A 1 521 ? -24.502 1.881 8.599 1.00 98.81 521 CYS A CA 1
ATOM 4098 C C . CYS A 1 521 ? -24.610 1.304 7.188 1.00 98.81 521 CYS A C 1
ATOM 4100 O O . CYS A 1 521 ? -23.932 0.318 6.894 1.00 98.81 521 CYS A O 1
ATOM 4102 N N . ALA A 1 522 ? -25.403 1.937 6.325 1.00 98.81 522 ALA A N 1
ATOM 4103 C CA . ALA A 1 522 ? -25.365 1.709 4.888 1.00 98.81 522 ALA A CA 1
ATOM 4104 C C . ALA A 1 522 ? -24.897 2.968 4.147 1.00 98.81 522 ALA A C 1
ATOM 4106 O O . ALA A 1 522 ? -25.174 4.092 4.580 1.00 98.81 522 ALA A O 1
ATOM 4107 N N . VAL A 1 523 ? -24.222 2.782 3.010 1.00 98.62 523 VAL A N 1
ATOM 4108 C CA . VAL A 1 523 ? -23.737 3.872 2.153 1.00 98.62 523 VAL A CA 1
ATOM 4109 C C . VAL A 1 523 ? -24.025 3.570 0.683 1.00 98.62 523 VAL A C 1
ATOM 4111 O O . VAL A 1 523 ? -23.588 2.543 0.169 1.00 98.62 523 VAL A O 1
ATOM 4114 N N . TYR A 1 524 ? -24.692 4.498 -0.006 1.00 98.62 524 TYR A N 1
ATOM 4115 C CA . TYR A 1 524 ? -24.913 4.453 -1.456 1.00 98.62 524 TYR A CA 1
ATOM 4116 C C . TYR A 1 524 ? -24.552 5.783 -2.119 1.00 98.62 524 TYR A C 1
ATOM 4118 O O . TYR A 1 524 ? -24.570 6.855 -1.506 1.00 98.62 524 TYR A O 1
ATOM 4126 N N . THR A 1 525 ? -24.277 5.728 -3.415 1.00 98.25 525 THR A N 1
ATOM 4127 C CA . THR A 1 525 ? -23.992 6.862 -4.285 1.00 98.25 525 THR A CA 1
ATOM 4128 C C . THR A 1 525 ? -24.848 6.841 -5.540 1.00 98.25 525 THR A C 1
ATOM 4130 O O . THR A 1 525 ? -25.363 5.812 -5.966 1.00 98.25 525 THR A O 1
ATOM 4133 N N . SER A 1 526 ? -24.931 7.979 -6.229 1.00 97.69 526 SER A N 1
ATOM 4134 C CA . SER A 1 526 ? -25.578 8.052 -7.545 1.00 97.69 526 SER A CA 1
ATOM 4135 C C . SER A 1 526 ? -24.857 7.276 -8.657 1.00 97.69 526 SER A C 1
ATOM 4137 O O . SER A 1 526 ? -25.290 7.350 -9.807 1.00 97.69 526 SER A O 1
ATOM 4139 N N . ARG A 1 527 ? -23.756 6.573 -8.356 1.00 95.62 527 ARG A N 1
ATOM 4140 C CA . ARG A 1 527 ? -23.025 5.712 -9.298 1.00 95.62 527 ARG A CA 1
ATOM 4141 C C . ARG A 1 527 ? -23.355 4.229 -9.144 1.00 95.62 527 ARG A C 1
ATOM 4143 O O . ARG A 1 527 ? -22.908 3.450 -9.981 1.00 95.62 527 ARG A O 1
ATOM 4150 N N . ASP A 1 528 ? -24.105 3.845 -8.116 1.00 96.62 528 ASP A N 1
ATOM 4151 C CA . ASP A 1 528 ? -24.448 2.441 -7.908 1.00 96.62 528 ASP A CA 1
ATOM 4152 C C . ASP A 1 528 ? -25.460 1.957 -8.943 1.00 96.62 528 ASP A C 1
ATOM 4154 O O . ASP A 1 528 ? -26.371 2.676 -9.364 1.00 96.62 528 ASP A O 1
ATOM 4158 N N . ASN A 1 529 ? -25.287 0.710 -9.370 1.00 94.25 529 ASN A N 1
ATOM 4159 C CA . ASN A 1 529 ? -26.139 0.092 -10.372 1.00 94.25 529 ASN A CA 1
ATOM 4160 C C . ASN A 1 529 ? -27.395 -0.502 -9.725 1.00 94.25 529 ASN A C 1
ATOM 4162 O O . ASN A 1 529 ? -27.334 -1.089 -8.651 1.00 94.25 529 ASN A O 1
ATOM 4166 N N . GLY A 1 530 ? -28.530 -0.427 -10.424 1.00 94.25 530 GLY A N 1
ATOM 4167 C CA . GLY A 1 530 ? -29.754 -1.127 -10.017 1.00 94.25 530 GLY A CA 1
ATOM 4168 C C . GLY A 1 530 ? -30.595 -0.435 -8.939 1.00 94.25 530 GLY A C 1
ATOM 4169 O O . GLY A 1 530 ? -31.591 -1.014 -8.520 1.00 94.25 530 GLY A O 1
ATOM 4170 N N . ILE A 1 531 ? -30.258 0.796 -8.544 1.00 96.56 531 ILE A N 1
ATOM 4171 C CA . ILE A 1 531 ? -31.031 1.595 -7.578 1.00 96.56 531 ILE A CA 1
ATOM 4172 C C . ILE A 1 531 ? -31.917 2.646 -8.271 1.00 96.56 531 ILE A C 1
ATOM 4174 O O . ILE A 1 531 ? -31.600 3.109 -9.369 1.00 96.56 531 ILE A O 1
ATOM 4178 N N . TYR A 1 532 ? -33.022 3.053 -7.631 1.00 95.81 532 TYR A N 1
ATOM 4179 C CA . TYR A 1 532 ? -33.833 4.192 -8.096 1.00 95.81 532 TYR A CA 1
ATOM 4180 C C . TYR A 1 532 ? -33.144 5.525 -7.779 1.00 95.81 532 TYR A C 1
ATOM 4182 O O . TYR A 1 532 ? -32.913 6.341 -8.672 1.00 95.81 532 TYR A O 1
ATOM 4190 N N . GLU A 1 533 ? -32.792 5.733 -6.510 1.00 96.94 533 GLU A N 1
ATOM 4191 C CA . GLU A 1 533 ? -31.954 6.839 -6.050 1.00 96.94 533 GLU A CA 1
ATOM 4192 C C . GLU A 1 533 ? -31.276 6.483 -4.712 1.00 96.94 533 GLU A C 1
ATOM 4194 O O . GLU A 1 533 ? -31.823 5.659 -3.970 1.00 96.94 533 GLU A O 1
ATOM 4199 N N . PRO A 1 534 ? -30.113 7.084 -4.379 1.00 98.00 534 PRO A N 1
ATOM 4200 C CA . PRO A 1 534 ? -29.297 6.648 -3.242 1.00 98.00 534 PRO A CA 1
ATOM 4201 C C . PRO A 1 534 ? -30.026 6.675 -1.899 1.00 98.00 534 PRO A C 1
ATOM 4203 O O . PRO A 1 534 ? -29.833 5.781 -1.093 1.00 98.00 534 PRO A O 1
ATOM 4206 N N . GLY A 1 535 ? -30.887 7.666 -1.653 1.00 97.75 535 GLY A N 1
ATOM 4207 C CA . GLY A 1 535 ? -31.572 7.819 -0.370 1.00 97.75 535 GLY A CA 1
ATOM 4208 C C . GLY A 1 535 ? -32.497 6.652 -0.023 1.00 97.75 535 GLY A C 1
ATOM 4209 O O . GLY A 1 535 ? -32.474 6.167 1.103 1.00 97.75 535 GLY A O 1
ATOM 4210 N N . SER A 1 536 ? -33.301 6.203 -0.984 1.00 97.56 536 SER A N 1
ATOM 4211 C CA . SER A 1 536 ? -34.199 5.054 -0.862 1.00 97.56 536 SER A CA 1
ATOM 4212 C C . SER A 1 536 ? -33.421 3.760 -0.661 1.00 97.56 536 SER A C 1
ATOM 4214 O O . SER A 1 536 ? -33.697 3.048 0.296 1.00 97.56 536 SER A O 1
ATOM 4216 N N . ALA A 1 537 ? -32.388 3.524 -1.478 1.00 98.25 537 ALA A N 1
ATOM 4217 C CA . ALA A 1 537 ? -31.557 2.329 -1.383 1.00 98.25 537 ALA A CA 1
ATOM 4218 C C . ALA A 1 537 ? -30.858 2.225 -0.022 1.00 98.25 537 ALA A C 1
ATOM 4220 O O . ALA A 1 537 ? -30.875 1.167 0.593 1.00 98.25 537 ALA A O 1
ATOM 4221 N N . THR A 1 538 ? -30.303 3.328 0.497 1.00 98.00 538 THR A N 1
ATOM 4222 C CA . THR A 1 538 ? -29.630 3.302 1.799 1.00 98.00 538 THR A CA 1
ATOM 4223 C C . THR A 1 538 ? -30.587 3.014 2.958 1.00 98.00 538 THR A C 1
ATOM 4225 O O . THR A 1 538 ? -30.205 2.307 3.886 1.00 98.00 538 THR A O 1
ATOM 4228 N N . ARG A 1 539 ? -31.815 3.551 2.928 1.00 97.50 539 ARG A N 1
ATOM 4229 C CA . ARG A 1 539 ? -32.825 3.270 3.965 1.00 97.50 539 ARG A CA 1
ATOM 4230 C C . ARG A 1 539 ? -33.286 1.812 3.904 1.00 97.50 539 ARG A C 1
ATOM 4232 O O . ARG A 1 539 ? -33.229 1.132 4.919 1.00 97.50 539 ARG A O 1
ATOM 4239 N N . GLU A 1 540 ? -33.632 1.326 2.711 1.00 97.50 540 GLU A N 1
ATOM 4240 C CA . GLU A 1 540 ? -34.020 -0.076 2.488 1.00 97.50 540 GLU A CA 1
ATOM 4241 C C . GLU A 1 540 ? -32.915 -1.046 2.942 1.00 97.50 540 GLU A C 1
ATOM 4243 O O . GLU A 1 540 ? -33.195 -2.011 3.646 1.00 97.50 540 GLU A O 1
ATOM 4248 N N . GLU A 1 541 ? -31.647 -0.755 2.630 1.00 98.00 541 GLU A N 1
ATOM 4249 C CA . GLU A 1 541 ? -30.508 -1.587 3.038 1.00 98.00 541 GLU A CA 1
ATOM 4250 C C . GLU A 1 541 ? -30.342 -1.654 4.564 1.00 98.00 541 GLU A C 1
ATOM 4252 O O . GLU A 1 541 ? -30.012 -2.709 5.101 1.00 98.00 541 GLU A O 1
ATOM 4257 N N . VAL A 1 542 ? -30.563 -0.547 5.283 1.00 97.38 542 VAL A N 1
ATOM 4258 C CA . VAL A 1 542 ? -30.507 -0.535 6.754 1.00 97.38 542 VAL A CA 1
ATOM 4259 C C . VAL A 1 542 ? -31.690 -1.280 7.366 1.00 97.38 542 VAL A C 1
ATOM 4261 O O . VAL A 1 542 ? -31.491 -2.018 8.336 1.00 97.38 542 VAL A O 1
ATOM 4264 N N . ASP A 1 543 ? -32.889 -1.116 6.810 1.00 95.88 543 ASP A N 1
ATOM 4265 C CA . ASP A 1 543 ? -34.099 -1.806 7.263 1.00 95.88 543 ASP A CA 1
ATOM 4266 C C . ASP A 1 543 ? -33.934 -3.325 7.138 1.00 95.88 543 ASP A C 1
ATOM 4268 O O . ASP A 1 543 ? -34.126 -4.056 8.120 1.00 95.88 543 ASP A O 1
ATOM 4272 N N . ASP A 1 544 ? -33.479 -3.777 5.967 1.00 97.06 544 ASP A N 1
ATOM 4273 C CA . ASP A 1 544 ? -33.287 -5.186 5.617 1.00 97.06 544 ASP A CA 1
ATOM 4274 C C . ASP A 1 544 ? -31.981 -5.786 6.172 1.00 97.06 544 ASP A C 1
ATOM 4276 O O . ASP A 1 544 ? -31.781 -7.006 6.099 1.00 97.06 544 ASP A O 1
ATOM 4280 N N . ALA A 1 545 ? -31.090 -4.968 6.749 1.00 97.81 545 ALA A N 1
ATOM 4281 C CA . ALA A 1 545 ? -29.810 -5.434 7.266 1.00 97.81 545 ALA A CA 1
ATOM 4282 C C . ALA A 1 545 ? -29.998 -6.537 8.331 1.00 97.81 545 ALA A C 1
ATOM 4284 O O . ALA A 1 545 ? -30.790 -6.354 9.270 1.00 97.81 545 ALA A O 1
ATOM 4285 N N . PRO A 1 546 ? -29.223 -7.641 8.253 1.00 97.50 546 PRO A N 1
ATOM 4286 C CA . PRO A 1 546 ? -29.171 -8.660 9.298 1.00 97.50 546 PRO A CA 1
ATOM 4287 C C . PRO A 1 546 ? -28.785 -8.092 10.670 1.00 97.50 546 PRO A C 1
ATOM 4289 O O . PRO A 1 546 ? -28.370 -6.935 10.805 1.00 97.50 546 PRO A O 1
ATOM 4292 N N . SER A 1 547 ? -28.890 -8.922 11.712 1.00 96.81 547 SER A N 1
ATOM 4293 C CA . SER A 1 547 ? -28.423 -8.515 13.037 1.00 96.81 547 SER A CA 1
ATOM 4294 C C . SER A 1 547 ? -26.914 -8.244 13.030 1.00 96.81 547 SER A C 1
ATOM 4296 O O . SER A 1 547 ? -26.173 -8.744 12.180 1.00 96.81 547 SER A O 1
ATOM 4298 N N . PHE A 1 548 ? -26.440 -7.454 13.995 1.00 97.62 548 PHE A N 1
ATOM 4299 C CA . PHE A 1 548 ? -25.018 -7.135 14.104 1.00 97.62 548 PHE A CA 1
ATOM 4300 C C . PHE A 1 548 ? -24.148 -8.397 14.206 1.00 97.62 548 PHE A C 1
ATOM 4302 O O . PHE A 1 548 ? -23.119 -8.491 13.541 1.00 97.62 548 PHE A O 1
ATOM 4309 N N . ASP A 1 549 ? -24.572 -9.377 15.008 1.00 95.88 549 ASP A N 1
ATOM 4310 C CA . ASP A 1 549 ? -23.824 -10.620 15.190 1.00 95.88 549 ASP A CA 1
ATOM 4311 C C . ASP A 1 549 ? -23.851 -11.499 13.927 1.00 95.88 549 ASP A C 1
ATOM 4313 O O . ASP A 1 549 ? -22.806 -12.039 13.565 1.00 95.88 549 ASP A O 1
ATOM 4317 N N . ASP A 1 550 ? -24.973 -11.557 13.192 1.00 98.00 550 ASP A N 1
ATOM 4318 C CA . ASP A 1 550 ? -25.033 -12.260 11.897 1.00 98.00 550 ASP A CA 1
ATOM 4319 C C . ASP A 1 550 ? -24.058 -11.641 10.880 1.00 98.00 550 ASP A C 1
ATOM 4321 O O . ASP A 1 550 ? -23.352 -12.360 10.169 1.00 98.00 550 ASP A O 1
ATOM 4325 N N . LEU A 1 551 ? -23.970 -10.304 10.836 1.00 98.50 551 LEU A N 1
ATOM 4326 C CA . LEU A 1 551 ? -23.011 -9.591 9.986 1.00 98.50 551 LEU A CA 1
ATOM 4327 C C . LEU A 1 551 ? -21.558 -9.884 10.388 1.00 98.50 551 LEU A C 1
ATOM 4329 O O . LEU A 1 551 ? -20.697 -10.039 9.521 1.00 98.50 551 LEU A O 1
ATOM 4333 N N . VAL A 1 552 ? -21.259 -9.989 11.687 1.00 97.81 552 VAL A N 1
ATOM 4334 C CA . VAL A 1 552 ? -19.923 -10.386 12.167 1.00 97.81 552 VAL A CA 1
ATOM 4335 C C . VAL A 1 552 ? -19.584 -11.811 11.720 1.00 97.81 552 VAL A C 1
ATOM 4337 O O . VAL A 1 552 ? -18.464 -12.053 11.264 1.00 97.81 552 VAL A O 1
ATOM 4340 N N . GLU A 1 553 ? -20.524 -12.751 11.814 1.00 96.44 553 GLU A N 1
ATOM 4341 C CA . GLU A 1 553 ? -20.314 -14.130 11.358 1.00 96.44 553 GLU A CA 1
ATOM 4342 C C . GLU A 1 553 ? -20.034 -14.187 9.847 1.00 96.44 553 GLU A C 1
ATOM 4344 O O . GLU A 1 553 ? -19.013 -14.752 9.430 1.00 96.44 553 GLU A O 1
ATOM 4349 N N . SER A 1 554 ? -20.857 -13.528 9.021 1.00 97.25 554 SER A N 1
ATOM 4350 C CA . SER A 1 554 ? -20.650 -13.499 7.566 1.00 97.25 554 SER A CA 1
ATOM 4351 C C . SER A 1 554 ? -19.385 -12.746 7.145 1.00 97.25 554 SER A C 1
ATOM 4353 O O . SER A 1 554 ? -18.734 -13.142 6.171 1.00 97.25 554 SER A O 1
ATOM 4355 N N . GLN A 1 555 ? -18.985 -11.705 7.881 1.00 97.19 555 GLN A N 1
ATOM 4356 C CA . GLN A 1 555 ? -17.706 -11.013 7.696 1.00 97.19 555 GLN A CA 1
ATOM 4357 C C . GLN A 1 555 ? -16.536 -11.990 7.868 1.00 97.19 555 GLN A C 1
ATOM 4359 O O . GLN A 1 555 ? -15.687 -12.109 6.979 1.00 97.19 555 GLN A O 1
ATOM 4364 N N . ILE A 1 556 ? -16.505 -12.722 8.986 1.00 95.94 556 ILE A N 1
ATOM 4365 C CA . ILE A 1 556 ? -15.431 -13.672 9.310 1.00 95.94 556 ILE A CA 1
ATOM 4366 C C . ILE A 1 556 ? -15.340 -14.776 8.250 1.00 95.94 556 ILE A C 1
ATOM 4368 O O . ILE A 1 556 ? -14.240 -15.131 7.817 1.00 95.94 556 ILE A O 1
ATOM 4372 N N . ASP A 1 557 ? -16.475 -15.318 7.814 1.00 93.69 557 ASP A N 1
ATOM 4373 C CA . ASP A 1 557 ? -16.509 -16.377 6.801 1.00 93.69 557 ASP A CA 1
ATOM 4374 C C . ASP A 1 557 ? -16.052 -15.885 5.418 1.00 93.69 557 ASP A C 1
ATOM 4376 O O . ASP A 1 557 ? -15.340 -16.599 4.695 1.00 93.69 557 ASP A O 1
ATOM 4380 N N . THR A 1 558 ? -16.384 -14.642 5.069 1.00 96.56 558 THR A N 1
ATOM 4381 C CA . THR A 1 558 ? -15.948 -14.015 3.814 1.00 96.56 558 THR A CA 1
ATOM 4382 C C . THR A 1 558 ? -14.443 -13.775 3.813 1.00 96.56 558 THR A C 1
ATOM 4384 O O . THR A 1 558 ? -13.756 -14.184 2.874 1.00 96.56 558 THR A O 1
ATOM 4387 N N . TRP A 1 559 ? -13.893 -13.210 4.891 1.00 96.25 559 TRP A N 1
ATOM 4388 C CA . TRP A 1 559 ? -12.446 -13.032 5.027 1.00 96.25 559 TRP A CA 1
ATOM 4389 C C . TRP A 1 559 ? -11.692 -14.360 5.043 1.00 96.25 559 TRP A C 1
ATOM 4391 O O . TRP A 1 559 ? -10.658 -14.479 4.386 1.00 96.25 559 TRP A O 1
ATOM 4401 N N . ARG A 1 560 ? -12.223 -15.399 5.702 1.00 91.88 560 ARG A N 1
ATOM 4402 C CA . ARG A 1 560 ? -11.638 -16.750 5.651 1.00 91.88 560 ARG A CA 1
ATOM 4403 C C . ARG A 1 560 ? -11.518 -17.255 4.209 1.00 91.88 560 ARG A C 1
ATOM 4405 O O . ARG A 1 560 ? -10.508 -17.862 3.861 1.00 91.88 560 ARG A O 1
ATOM 4412 N N . SER A 1 561 ? -12.522 -16.990 3.375 1.00 90.69 561 SER A N 1
ATOM 4413 C CA . SER A 1 561 ? -12.542 -17.392 1.961 1.00 90.69 561 SER A CA 1
ATOM 4414 C C . SER A 1 561 ? -11.567 -16.584 1.094 1.00 90.69 561 SER A C 1
ATOM 4416 O O . SER A 1 561 ? -10.967 -17.138 0.170 1.00 90.69 561 SER A O 1
ATOM 4418 N N . LEU A 1 562 ? -11.361 -15.299 1.401 1.00 93.06 562 LEU A N 1
ATOM 4419 C CA . LEU A 1 562 ? -10.327 -14.477 0.761 1.00 93.06 562 LEU A CA 1
ATOM 4420 C C . LEU A 1 562 ? -8.922 -14.967 1.132 1.00 93.06 562 LEU A C 1
ATOM 4422 O O . LEU A 1 562 ? -8.097 -15.198 0.250 1.00 93.06 562 LEU A O 1
ATOM 4426 N N . TRP A 1 563 ? -8.657 -15.225 2.415 1.00 92.50 563 TRP A N 1
ATOM 4427 C CA . TRP A 1 563 ? -7.346 -15.705 2.860 1.00 92.50 563 TRP A CA 1
ATOM 4428 C C . TRP A 1 563 ? -6.975 -17.067 2.264 1.00 92.50 563 TRP A C 1
ATOM 4430 O O . TRP A 1 563 ? -5.824 -17.271 1.902 1.00 92.50 563 TRP A O 1
ATOM 4440 N N . GLN A 1 564 ? -7.934 -17.964 2.012 1.00 85.62 564 GLN A N 1
ATOM 4441 C CA . GLN A 1 564 ? -7.660 -19.213 1.279 1.00 85.62 564 GLN A CA 1
ATOM 4442 C C . GLN A 1 564 ? -7.072 -19.004 -0.130 1.00 85.62 564 GLN A C 1
ATOM 4444 O O . GLN A 1 564 ? -6.452 -19.922 -0.671 1.00 85.62 564 GLN A O 1
ATOM 4449 N N . GLN A 1 565 ? -7.296 -17.837 -0.739 1.00 86.81 565 GLN A N 1
ATOM 4450 C CA . GLN A 1 565 ? -6.790 -17.490 -2.067 1.00 86.81 565 GLN A CA 1
ATOM 4451 C C . GLN A 1 565 ? -5.513 -16.648 -1.999 1.00 86.81 565 GLN A C 1
ATOM 4453 O O . GLN A 1 565 ? -4.643 -16.824 -2.848 1.00 86.81 565 GLN A O 1
ATOM 4458 N N . PHE A 1 566 ? -5.383 -15.765 -1.007 1.00 91.56 566 PHE A N 1
ATOM 4459 C CA . PHE A 1 566 ? -4.322 -14.752 -0.947 1.00 91.56 566 PHE A CA 1
ATOM 4460 C C . PHE A 1 566 ? -3.204 -15.041 0.059 1.00 91.56 566 PHE A C 1
ATOM 4462 O O . PHE A 1 566 ? -2.155 -14.409 -0.035 1.00 91.56 566 PHE A O 1
ATOM 4469 N N . ASP A 1 567 ? -3.392 -15.984 0.985 1.00 89.50 567 ASP A N 1
ATOM 4470 C CA . ASP A 1 567 ? -2.394 -16.289 2.011 1.00 89.50 567 ASP A CA 1
ATOM 4471 C C . ASP A 1 567 ? -1.072 -16.811 1.406 1.00 89.50 567 ASP A C 1
ATOM 4473 O O . ASP A 1 567 ? -1.043 -17.526 0.390 1.00 89.50 567 ASP A O 1
ATOM 4477 N N . LEU A 1 568 ? 0.025 -16.422 2.055 1.00 87.88 568 LEU A N 1
ATOM 4478 C CA . LEU A 1 568 ? 1.389 -16.876 1.814 1.00 87.88 568 LEU A CA 1
ATOM 4479 C C . LEU A 1 568 ? 1.870 -17.542 3.104 1.00 87.88 568 LEU A C 1
ATOM 4481 O O . LEU A 1 568 ? 2.419 -16.893 3.995 1.00 87.88 568 LEU A O 1
ATOM 4485 N N . PHE A 1 569 ? 1.668 -18.854 3.204 1.00 84.81 569 PHE A N 1
ATOM 4486 C CA . PHE A 1 569 ? 2.045 -19.596 4.397 1.00 84.81 569 PHE A CA 1
ATOM 4487 C C . PHE A 1 569 ? 3.566 -19.758 4.464 1.00 84.81 569 PHE A C 1
ATOM 4489 O O . PHE A 1 569 ? 4.167 -20.417 3.609 1.00 84.81 569 PHE A O 1
ATOM 4496 N N . LEU A 1 570 ? 4.167 -19.172 5.501 1.00 83.56 570 LEU A N 1
ATOM 4497 C CA . LEU A 1 570 ? 5.596 -19.231 5.796 1.00 83.56 570 LEU A CA 1
ATOM 4498 C C . LEU A 1 570 ? 5.845 -20.064 7.056 1.00 83.56 570 LEU A C 1
ATOM 4500 O O . LEU A 1 570 ? 5.436 -19.683 8.153 1.00 83.56 570 LEU A O 1
ATOM 4504 N N . GLU A 1 571 ? 6.559 -21.177 6.911 1.00 80.75 571 GLU A N 1
ATOM 4505 C CA . GLU A 1 571 ? 6.989 -22.022 8.027 1.00 80.75 571 GLU A CA 1
ATOM 4506 C C . GLU A 1 571 ? 8.465 -21.751 8.333 1.00 80.75 571 GLU A C 1
ATOM 4508 O O . GLU A 1 571 ? 9.340 -22.135 7.559 1.00 80.75 571 GLU A O 1
ATOM 4513 N N . ALA A 1 572 ? 8.756 -21.067 9.442 1.00 73.56 572 ALA A N 1
ATOM 4514 C CA . ALA A 1 572 ? 10.130 -20.855 9.908 1.00 73.56 572 ALA A CA 1
ATOM 4515 C C . ALA A 1 572 ? 10.681 -22.074 10.655 1.00 73.56 572 ALA A C 1
ATOM 4517 O O . ALA A 1 572 ? 9.925 -22.846 11.247 1.00 73.56 572 ALA A O 1
ATOM 4518 N N . SER A 1 573 ? 12.009 -22.195 10.708 1.00 67.50 573 SER A N 1
ATOM 4519 C CA . SER A 1 573 ? 12.668 -23.128 11.627 1.00 67.50 573 SER A CA 1
ATOM 4520 C C . SER A 1 573 ? 12.438 -22.727 13.093 1.00 67.50 573 SER A C 1
ATOM 4522 O O . SER A 1 573 ? 12.215 -21.553 13.396 1.00 67.50 573 SER A O 1
ATOM 4524 N N . GLU A 1 574 ? 12.502 -23.690 14.024 1.00 59.31 574 GLU A N 1
ATOM 4525 C CA . GLU A 1 574 ? 12.294 -23.441 15.466 1.00 59.31 574 GLU A CA 1
ATOM 4526 C C . GLU A 1 574 ? 13.242 -22.361 16.028 1.00 59.31 574 GLU A C 1
ATOM 4528 O O . GLU A 1 574 ? 12.858 -21.597 16.909 1.00 59.31 574 GLU A O 1
ATOM 4533 N N . GLU A 1 575 ? 14.445 -22.236 15.462 1.00 49.38 575 GLU A N 1
ATOM 4534 C CA . GLU A 1 575 ? 15.454 -21.225 15.812 1.00 49.38 575 GLU A CA 1
ATOM 4535 C C . GLU A 1 575 ? 15.056 -19.795 15.375 1.00 49.38 575 GLU A C 1
ATOM 4537 O O . GLU A 1 575 ? 15.482 -18.812 15.979 1.00 49.38 575 GLU A O 1
ATOM 4542 N N . HIS A 1 576 ? 14.180 -19.662 14.371 1.00 50.25 576 HIS A N 1
ATOM 4543 C CA . HIS A 1 576 ? 13.771 -18.390 13.757 1.00 50.25 576 HIS A CA 1
ATOM 4544 C C . HIS A 1 576 ? 12.260 -18.112 13.889 1.00 50.25 576 HIS A C 1
ATOM 4546 O O . HIS A 1 576 ? 11.725 -17.234 13.211 1.00 50.25 576 HIS A O 1
ATOM 4552 N N . SER A 1 577 ? 11.559 -18.812 14.790 1.00 45.88 577 SER A N 1
ATOM 4553 C CA . SER A 1 577 ? 10.088 -18.844 14.904 1.00 45.88 577 SER A CA 1
ATOM 4554 C C . SER A 1 577 ? 9.402 -17.509 15.258 1.00 45.88 577 SER A C 1
ATOM 4556 O O . SER A 1 577 ? 8.176 -17.445 15.319 1.00 45.88 577 SER A O 1
ATOM 4558 N N . LYS A 1 578 ? 10.158 -16.429 15.493 1.00 47.31 578 LYS A N 1
ATOM 4559 C CA . LYS A 1 578 ? 9.658 -15.090 15.866 1.00 47.31 578 LYS A CA 1
ATOM 4560 C C . LYS A 1 578 ? 9.400 -14.185 14.649 1.00 47.31 578 LYS A C 1
ATOM 4562 O O . LYS A 1 578 ? 9.687 -12.989 14.702 1.00 47.31 578 LYS A O 1
ATOM 4567 N N . LEU A 1 579 ? 8.919 -14.735 13.532 1.00 51.34 579 LEU A N 1
ATOM 4568 C CA . LEU A 1 579 ? 8.819 -14.002 12.266 1.00 51.34 579 LEU A CA 1
ATOM 4569 C C . LEU A 1 579 ? 7.764 -12.872 12.299 1.00 51.34 579 LEU A C 1
ATOM 4571 O O . LEU A 1 579 ? 6.636 -13.035 11.839 1.00 51.34 579 LEU A O 1
ATOM 4575 N N . ILE A 1 580 ? 8.202 -11.675 12.701 1.00 53.94 580 ILE A N 1
ATOM 4576 C CA . ILE A 1 580 ? 7.602 -10.374 12.349 1.00 53.94 580 ILE A CA 1
ATOM 4577 C C . ILE A 1 580 ? 7.210 -10.283 10.851 1.00 53.94 580 ILE A C 1
ATOM 4579 O O . ILE A 1 580 ? 6.162 -9.701 10.566 1.00 53.94 580 ILE A O 1
ATOM 4583 N N . PRO A 1 581 ? 7.943 -10.891 9.886 1.00 70.19 581 PRO A N 1
ATOM 4584 C CA . PRO A 1 581 ? 7.551 -10.875 8.477 1.00 70.19 581 PRO A CA 1
ATOM 4585 C C . PRO A 1 581 ? 6.160 -11.413 8.162 1.00 70.19 581 PRO A C 1
ATOM 4587 O O . PRO A 1 581 ? 5.500 -10.850 7.298 1.00 70.19 581 PRO A O 1
ATOM 4590 N N . SER A 1 582 ? 5.687 -12.463 8.845 1.00 78.69 582 SER A N 1
ATOM 4591 C CA . SER A 1 582 ? 4.374 -13.048 8.526 1.00 78.69 582 SER A CA 1
ATOM 4592 C C . SER A 1 582 ? 3.243 -12.071 8.853 1.00 78.69 582 SER A C 1
ATOM 4594 O O . SER A 1 582 ? 2.373 -11.850 8.016 1.00 78.69 582 SER A O 1
ATOM 4596 N N . LEU A 1 583 ? 3.302 -11.405 10.013 1.00 84.44 583 LEU A N 1
ATOM 4597 C CA . LEU A 1 583 ? 2.316 -10.387 10.382 1.00 84.44 583 LEU A CA 1
ATOM 4598 C C . LEU A 1 583 ? 2.317 -9.208 9.399 1.00 84.44 583 LEU A C 1
ATOM 4600 O O . LEU A 1 583 ? 1.250 -8.762 8.986 1.00 84.44 583 LEU A O 1
ATOM 4604 N N . LEU A 1 584 ? 3.495 -8.707 9.011 1.00 87.75 584 LEU A N 1
ATOM 4605 C CA . LEU A 1 584 ? 3.597 -7.5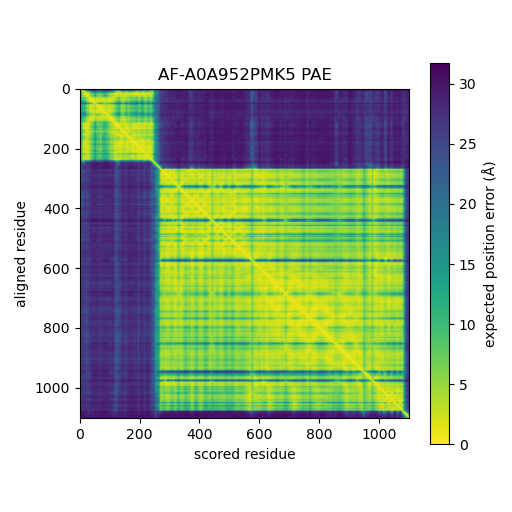87 8.070 1.00 87.75 584 LEU A CA 1
ATOM 4606 C C . LEU A 1 584 ? 3.139 -7.974 6.655 1.00 87.75 584 LEU A C 1
ATOM 4608 O O . LEU A 1 584 ? 2.471 -7.182 5.995 1.00 87.75 584 LEU A O 1
ATOM 4612 N N . LEU A 1 585 ? 3.421 -9.200 6.202 1.00 89.38 585 LEU A N 1
ATOM 4613 C CA . LEU A 1 585 ? 2.908 -9.713 4.928 1.00 89.38 585 LEU A CA 1
ATOM 4614 C C . LEU A 1 585 ? 1.383 -9.827 4.944 1.00 89.38 585 LEU A C 1
ATOM 4616 O O . LEU A 1 585 ? 0.735 -9.433 3.972 1.00 89.38 585 LEU A O 1
ATOM 4620 N N . HIS A 1 586 ? 0.798 -10.305 6.046 1.00 92.06 586 HIS A N 1
ATOM 4621 C CA . HIS A 1 586 ? -0.654 -10.315 6.212 1.00 92.06 586 HIS A CA 1
ATOM 4622 C C . HIS A 1 586 ? -1.223 -8.897 6.268 1.00 92.06 586 HIS A C 1
ATOM 4624 O O . HIS A 1 586 ? -2.255 -8.650 5.659 1.00 92.06 586 HIS A O 1
ATOM 4630 N N . LEU A 1 587 ? -0.564 -7.946 6.938 1.00 94.31 587 LEU A N 1
ATOM 4631 C CA . LEU A 1 587 ? -1.012 -6.551 6.987 1.00 94.31 587 LEU A CA 1
ATOM 4632 C C . LEU A 1 587 ? -1.025 -5.921 5.588 1.00 94.31 587 LEU A C 1
ATOM 4634 O O . LEU A 1 587 ? -2.011 -5.300 5.190 1.00 94.31 587 LEU A O 1
ATOM 4638 N N . ASN A 1 588 ? 0.042 -6.124 4.820 1.00 95.19 588 ASN A N 1
ATOM 4639 C CA . ASN A 1 588 ? 0.155 -5.591 3.468 1.00 95.19 588 ASN A CA 1
ATOM 4640 C C . ASN A 1 588 ? -0.857 -6.260 2.523 1.00 95.19 588 ASN A C 1
ATOM 4642 O O . ASN A 1 588 ? -1.530 -5.572 1.755 1.00 95.19 588 ASN A O 1
ATOM 4646 N N . SER A 1 589 ? -1.041 -7.581 2.630 1.00 95.31 589 SER A N 1
ATOM 4647 C CA . SER A 1 589 ? -2.051 -8.331 1.864 1.00 95.31 589 SER A CA 1
ATOM 4648 C C . SER A 1 589 ? -3.477 -7.912 2.229 1.00 95.31 589 SER A C 1
ATOM 4650 O O . SER A 1 589 ? -4.316 -7.747 1.346 1.00 95.31 589 SER A O 1
ATOM 4652 N N . PHE A 1 590 ? -3.744 -7.684 3.517 1.00 97.25 590 PHE A N 1
ATOM 4653 C CA . PHE A 1 590 ? -5.022 -7.192 4.027 1.00 97.25 590 PHE A CA 1
ATOM 4654 C C . PHE A 1 590 ? -5.375 -5.861 3.365 1.00 97.25 590 PHE A C 1
ATOM 4656 O O . PHE A 1 590 ? -6.437 -5.735 2.767 1.00 97.25 590 PHE A O 1
ATOM 4663 N N . HIS A 1 591 ? -4.455 -4.896 3.363 1.00 97.31 591 HIS A N 1
ATOM 4664 C CA . HIS A 1 591 ? -4.676 -3.599 2.720 1.00 97.31 591 HIS A CA 1
ATOM 4665 C C . HIS A 1 591 ? -4.800 -3.667 1.191 1.00 97.31 591 HIS A C 1
ATOM 4667 O O . HIS A 1 591 ? -5.573 -2.892 0.619 1.00 97.31 591 HIS A O 1
ATOM 4673 N N . CYS A 1 592 ? -4.128 -4.616 0.525 1.00 95.94 592 CYS A N 1
ATOM 4674 C CA . CYS A 1 592 ? -4.370 -4.903 -0.897 1.00 95.94 592 CYS A CA 1
ATOM 4675 C C . CYS A 1 592 ? -5.824 -5.333 -1.131 1.00 95.94 592 CYS A C 1
ATOM 4677 O O . CYS A 1 592 ? -6.503 -4.757 -1.979 1.00 95.94 592 CYS A O 1
ATOM 4679 N N . LEU A 1 593 ? -6.300 -6.306 -0.347 1.00 95.19 593 LEU A N 1
ATOM 4680 C CA . LEU A 1 593 ? -7.655 -6.860 -0.434 1.00 95.19 593 LEU A CA 1
ATOM 4681 C C . LEU A 1 593 ? -8.736 -5.841 -0.092 1.00 95.19 593 LEU A C 1
ATOM 4683 O O . LEU A 1 593 ? -9.804 -5.849 -0.699 1.00 95.19 593 LEU A O 1
ATOM 4687 N N . GLN A 1 594 ? -8.460 -4.955 0.866 1.00 95.06 594 GLN A N 1
ATOM 4688 C CA . GLN A 1 594 ? -9.358 -3.848 1.154 1.00 95.06 594 GLN A CA 1
ATOM 4689 C C . GLN A 1 594 ? -9.397 -2.884 -0.023 1.00 95.06 594 GLN A C 1
ATOM 4691 O O . GLN A 1 594 ? -10.482 -2.488 -0.407 1.00 95.06 594 GLN A O 1
ATOM 4696 N N . THR A 1 595 ? -8.254 -2.507 -0.606 1.00 96.12 595 THR A N 1
ATOM 4697 C CA . THR A 1 595 ? -8.189 -1.488 -1.669 1.00 96.12 595 THR A CA 1
ATOM 4698 C C . THR A 1 595 ? -8.816 -1.953 -2.983 1.00 96.12 595 THR A C 1
ATOM 4700 O O . THR A 1 595 ? -9.487 -1.159 -3.647 1.00 96.12 595 THR A O 1
ATOM 4703 N N . ALA A 1 596 ? -8.603 -3.217 -3.353 1.00 94.00 596 ALA A N 1
ATOM 4704 C CA . ALA A 1 596 ? -9.140 -3.828 -4.561 1.00 94.00 596 ALA A CA 1
ATOM 4705 C C . ALA A 1 596 ? -9.673 -5.235 -4.242 1.00 94.00 596 ALA A C 1
ATOM 4707 O O . ALA A 1 596 ? -8.904 -6.176 -4.043 1.00 94.00 596 ALA A O 1
ATOM 4708 N N . SER A 1 597 ? -11.000 -5.365 -4.200 1.00 94.31 597 SER A N 1
ATOM 4709 C CA . SER A 1 597 ? -11.721 -6.593 -3.845 1.00 94.31 597 SER A CA 1
ATOM 4710 C C . SER A 1 597 ? -12.606 -7.064 -5.008 1.00 94.31 597 SER A C 1
ATOM 4712 O O . SER A 1 597 ? -12.627 -6.453 -6.080 1.00 94.31 597 SER A O 1
ATOM 4714 N N . SER A 1 598 ? -13.400 -8.120 -4.804 1.00 93.06 598 SER A N 1
ATOM 4715 C CA . SER A 1 598 ? -14.431 -8.527 -5.771 1.00 93.06 598 SER A CA 1
ATOM 4716 C C . SER A 1 598 ? -15.415 -7.404 -6.118 1.00 93.06 598 SER A C 1
ATOM 4718 O O . SER A 1 598 ? -15.918 -7.370 -7.237 1.00 93.06 598 SER A O 1
ATOM 4720 N N . HIS A 1 599 ? -15.654 -6.462 -5.202 1.00 95.25 599 HIS A N 1
ATOM 4721 C CA . HIS A 1 599 ? -16.554 -5.325 -5.430 1.00 95.25 599 HIS A CA 1
ATOM 4722 C C . HIS A 1 599 ? -15.977 -4.301 -6.404 1.00 95.25 599 HIS A C 1
ATOM 4724 O O . HIS A 1 599 ? -16.721 -3.524 -6.988 1.00 95.25 599 HIS A O 1
ATOM 4730 N N . THR A 1 600 ? -14.665 -4.318 -6.641 1.00 94.88 600 THR A N 1
ATOM 4731 C CA . THR A 1 600 ? -13.996 -3.413 -7.584 1.00 94.88 600 THR A CA 1
ATOM 4732 C C . THR A 1 600 ? -14.299 -3.750 -9.049 1.00 94.88 600 THR A C 1
ATOM 4734 O O . THR A 1 600 ? -14.150 -2.884 -9.909 1.00 94.88 600 THR A O 1
ATOM 4737 N N . VAL A 1 601 ? -14.753 -4.974 -9.355 1.00 94.44 601 VAL A N 1
ATOM 4738 C CA . VAL A 1 601 ? -14.938 -5.473 -10.734 1.00 94.44 601 VAL A CA 1
ATOM 4739 C C . VAL A 1 601 ? -15.895 -4.606 -11.563 1.00 94.44 601 VAL A C 1
ATOM 4741 O O . VAL A 1 601 ? -15.644 -4.374 -12.751 1.00 94.44 601 VAL A O 1
ATOM 4744 N N . ASP A 1 602 ? -16.950 -4.088 -10.933 1.00 89.75 602 ASP A N 1
ATOM 4745 C CA . ASP A 1 602 ? -17.976 -3.270 -11.589 1.00 89.75 602 ASP A CA 1
ATOM 4746 C C . ASP A 1 602 ? -17.786 -1.760 -11.379 1.00 89.75 602 ASP A C 1
ATOM 4748 O O . ASP A 1 602 ? -18.530 -0.952 -11.945 1.00 89.75 602 ASP A O 1
ATOM 4752 N N . LEU A 1 603 ? -16.767 -1.354 -10.617 1.00 93.75 603 LEU A N 1
ATOM 4753 C CA . LEU A 1 603 ? -16.479 0.052 -10.355 1.00 93.75 603 LEU A CA 1
ATOM 4754 C C . LEU A 1 603 ? -15.645 0.674 -11.475 1.00 93.75 603 LEU A C 1
ATOM 4756 O O . LEU A 1 603 ? -14.843 0.036 -12.162 1.00 93.75 603 LEU A O 1
ATOM 4760 N N . ASP A 1 604 ? -15.819 1.980 -11.655 1.00 94.81 604 ASP A N 1
ATOM 4761 C CA . ASP A 1 604 ? -14.994 2.769 -12.560 1.00 94.81 604 ASP A CA 1
ATOM 4762 C C . ASP A 1 604 ? -13.830 3.429 -11.815 1.00 94.81 604 ASP A C 1
ATOM 4764 O O . ASP A 1 604 ? -13.812 4.642 -11.607 1.00 94.81 604 ASP A O 1
ATOM 4768 N N . THR A 1 605 ? -12.871 2.610 -11.380 1.00 94.25 605 THR A N 1
ATOM 4769 C CA . THR A 1 605 ? -11.758 3.050 -10.535 1.00 94.25 605 THR A CA 1
ATOM 4770 C C . THR A 1 605 ? -10.427 2.393 -10.910 1.00 94.25 605 THR A C 1
ATOM 4772 O O . THR A 1 605 ? -10.400 1.296 -11.468 1.00 94.25 605 THR A O 1
ATOM 4775 N N . GLY A 1 606 ? -9.322 3.086 -10.626 1.00 94.44 606 GLY A N 1
ATOM 4776 C CA . GLY A 1 606 ? -7.963 2.541 -10.673 1.00 94.44 606 GLY A CA 1
ATOM 4777 C C . GLY A 1 606 ? -7.454 2.187 -9.272 1.00 94.44 606 GLY A C 1
ATOM 4778 O O . GLY A 1 606 ? -8.231 2.117 -8.323 1.00 94.44 606 GLY A O 1
ATOM 4779 N N . ILE A 1 607 ? -6.138 2.000 -9.129 1.00 94.75 607 ILE A N 1
ATOM 4780 C CA . ILE A 1 607 ? -5.499 1.835 -7.815 1.00 94.75 607 ILE A CA 1
ATOM 4781 C C . ILE A 1 607 ? -4.780 3.135 -7.435 1.00 94.75 607 ILE A C 1
ATOM 4783 O O . ILE A 1 607 ? -3.831 3.521 -8.122 1.00 94.75 607 ILE A O 1
ATOM 4787 N N . PRO A 1 608 ? -5.187 3.809 -6.350 1.00 95.56 608 PRO A N 1
ATOM 4788 C CA . PRO A 1 608 ? -4.502 4.999 -5.869 1.00 95.56 608 PRO A CA 1
ATOM 4789 C C . PRO A 1 608 ? -3.211 4.647 -5.116 1.00 95.56 608 PRO A C 1
ATOM 4791 O O . PRO A 1 608 ? -3.138 3.638 -4.409 1.00 95.56 608 PRO A O 1
ATOM 4794 N N . ALA A 1 609 ? -2.207 5.527 -5.184 1.00 93.44 609 ALA A N 1
ATOM 4795 C CA . ALA A 1 609 ? -0.901 5.319 -4.536 1.00 93.44 609 ALA A CA 1
ATOM 4796 C C . ALA A 1 609 ? -0.982 5.162 -3.000 1.00 93.44 609 ALA A C 1
ATOM 4798 O O . ALA A 1 609 ? -0.065 4.617 -2.374 1.00 93.44 609 ALA A O 1
ATOM 4799 N N . ARG A 1 610 ? -2.079 5.635 -2.382 1.00 93.56 610 ARG A N 1
ATOM 4800 C CA . ARG A 1 610 ? -2.329 5.573 -0.931 1.00 93.56 610 ARG A CA 1
ATOM 4801 C C . ARG A 1 610 ? -3.424 4.604 -0.482 1.00 93.56 610 ARG A C 1
ATOM 4803 O O . ARG A 1 610 ? -3.899 4.663 0.658 1.00 93.56 610 ARG A O 1
ATOM 4810 N N . GLY A 1 611 ? -3.862 3.730 -1.387 1.00 94.50 611 GLY A N 1
ATOM 4811 C CA . GLY A 1 611 ? -5.134 3.037 -1.206 1.00 94.50 611 GLY A CA 1
ATOM 4812 C C . GLY A 1 611 ? -6.267 4.054 -1.010 1.00 94.50 611 GLY A C 1
ATOM 4813 O O . GLY A 1 611 ? -6.133 5.232 -1.341 1.00 94.50 611 GLY A O 1
ATOM 4814 N N . TRP A 1 612 ? -7.372 3.618 -0.420 1.00 94.56 612 TRP A N 1
ATOM 4815 C CA . TRP A 1 612 ? -8.498 4.498 -0.073 1.00 94.56 612 TRP A CA 1
ATOM 4816 C C . TRP A 1 612 ? -8.499 4.866 1.419 1.00 94.56 612 TRP A C 1
ATOM 4818 O O . TRP A 1 612 ? -9.544 5.063 2.029 1.00 94.56 612 TRP A O 1
ATOM 4828 N N . THR A 1 613 ? -7.312 4.894 2.032 1.00 94.25 613 THR A N 1
ATOM 4829 C CA . THR A 1 613 ? -7.130 5.015 3.493 1.00 94.25 613 THR A CA 1
ATOM 4830 C C . THR A 1 613 ? -6.851 6.447 3.961 1.00 94.25 613 THR A C 1
ATOM 4832 O O . THR A 1 613 ? -6.764 6.713 5.163 1.00 94.25 613 THR A O 1
ATOM 4835 N N . GLY A 1 614 ? -6.719 7.390 3.030 1.00 92.12 614 GLY A N 1
ATOM 4836 C CA . GLY A 1 614 ? -6.468 8.793 3.322 1.00 92.12 614 GLY A CA 1
ATOM 4837 C C . GLY A 1 614 ? -6.323 9.637 2.060 1.00 92.12 614 GLY A C 1
ATOM 4838 O O . GLY A 1 614 ? -6.461 9.149 0.940 1.00 92.12 614 GLY A O 1
ATOM 4839 N N . GLU A 1 615 ? -6.053 10.922 2.261 1.00 92.44 615 GLU A N 1
ATOM 4840 C CA . GLU A 1 615 ? -6.053 11.946 1.208 1.00 92.44 615 GLU A CA 1
ATOM 4841 C C . GLU A 1 615 ? -4.687 12.150 0.543 1.00 92.44 615 GLU A C 1
ATOM 4843 O O . GLU A 1 615 ? -4.562 12.978 -0.360 1.00 92.44 615 GLU A O 1
ATOM 4848 N N . GLY A 1 616 ? -3.655 11.421 0.979 1.00 90.25 616 GLY A N 1
ATOM 4849 C CA . GLY A 1 616 ? -2.315 11.517 0.414 1.00 90.25 616 GLY A CA 1
ATOM 4850 C C . GLY A 1 616 ? -2.316 11.291 -1.100 1.00 90.25 616 GLY A C 1
ATOM 4851 O O . GLY A 1 616 ? -2.993 10.395 -1.608 1.00 90.25 616 GLY A O 1
ATOM 4852 N N . TYR A 1 617 ? -1.567 12.122 -1.830 1.00 90.25 617 TYR A N 1
ATOM 4853 C CA . TYR A 1 617 ? -1.593 12.146 -3.302 1.00 90.25 617 TYR A CA 1
ATOM 4854 C C . TYR A 1 617 ? -3.000 12.345 -3.890 1.00 90.25 617 TYR A C 1
ATOM 4856 O O . TYR A 1 617 ? -3.263 11.934 -5.017 1.00 90.25 617 TYR A O 1
ATOM 4864 N N . GLN A 1 618 ? -3.917 12.949 -3.128 1.00 92.06 618 GLN A N 1
ATOM 4865 C CA . GLN A 1 618 ? -5.289 13.255 -3.541 1.00 92.06 618 GLN A CA 1
ATOM 4866 C C . GLN A 1 618 ? -6.122 12.025 -3.941 1.00 92.06 618 GLN A C 1
ATOM 4868 O O . GLN A 1 618 ? -7.165 12.156 -4.582 1.00 92.06 618 GLN A O 1
ATOM 4873 N N . GLY A 1 619 ? -5.670 10.820 -3.581 1.00 93.56 619 GLY A N 1
ATOM 4874 C CA . GLY A 1 619 ? -6.233 9.567 -4.081 1.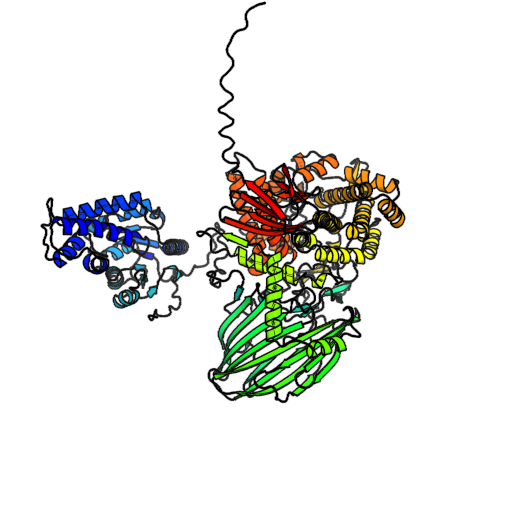00 93.56 619 GLY A CA 1
ATOM 4875 C C . GLY A 1 619 ? -6.025 9.359 -5.585 1.00 93.56 619 GLY A C 1
ATOM 4876 O O . GLY A 1 619 ? -6.786 8.615 -6.197 1.00 93.56 619 GLY A O 1
ATOM 4877 N N . HIS A 1 620 ? -5.049 10.021 -6.211 1.00 96.38 620 HIS A N 1
ATOM 4878 C CA . HIS A 1 620 ? -4.752 9.870 -7.634 1.00 96.38 620 HIS A CA 1
ATOM 4879 C C . HIS A 1 620 ? -4.082 8.535 -7.963 1.00 96.38 620 HIS A C 1
ATOM 4881 O O . HIS A 1 620 ? -3.445 7.882 -7.130 1.00 96.38 620 HIS A O 1
ATOM 4887 N N . ILE A 1 621 ? -4.232 8.152 -9.227 1.00 97.25 621 ILE A N 1
ATOM 4888 C CA . ILE A 1 621 ? -3.765 6.901 -9.810 1.00 97.25 621 ILE A CA 1
ATOM 4889 C C . ILE A 1 621 ? -2.530 7.193 -10.666 1.00 97.25 621 ILE A C 1
ATOM 4891 O O . ILE A 1 621 ? -2.603 7.945 -11.642 1.00 97.25 621 ILE A O 1
ATOM 4895 N N . PHE A 1 622 ? -1.418 6.563 -10.294 1.00 96.56 622 PHE A N 1
ATOM 4896 C CA . PHE A 1 622 ? -0.087 6.705 -10.892 1.00 96.56 622 PHE A CA 1
ATOM 4897 C C . PHE A 1 622 ? 0.290 5.422 -11.649 1.00 96.56 622 PHE A C 1
ATOM 4899 O O . PHE A 1 622 ? -0.575 4.602 -11.952 1.00 96.56 622 PHE A O 1
ATOM 4906 N N . TRP A 1 623 ? 1.577 5.231 -11.936 1.00 96.31 623 TRP A N 1
ATOM 4907 C CA . TRP A 1 623 ? 2.163 3.971 -12.406 1.00 96.31 623 TRP A CA 1
ATOM 4908 C C . TRP A 1 623 ? 2.301 2.882 -11.321 1.00 96.31 623 TRP A C 1
ATOM 4910 O O . TRP A 1 623 ? 2.789 1.794 -11.611 1.00 96.31 623 TRP A O 1
ATOM 4920 N N . ASP A 1 624 ? 1.899 3.151 -10.071 1.00 95.06 624 ASP A N 1
ATOM 4921 C CA . ASP A 1 624 ? 1.996 2.215 -8.938 1.00 95.06 624 ASP A CA 1
ATOM 4922 C C . ASP A 1 624 ? 1.280 0.878 -9.193 1.00 95.06 624 ASP A C 1
ATOM 4924 O O . ASP A 1 624 ? 1.635 -0.137 -8.591 1.00 95.06 624 ASP A O 1
ATOM 4928 N N . ASP A 1 625 ? 0.317 0.846 -10.123 1.00 93.31 625 ASP A N 1
ATOM 4929 C CA . ASP A 1 625 ? -0.316 -0.385 -10.601 1.00 93.31 625 ASP A CA 1
ATOM 4930 C C . ASP A 1 625 ? 0.709 -1.412 -11.123 1.00 93.31 625 ASP A C 1
ATOM 4932 O O . ASP A 1 625 ? 0.504 -2.611 -10.940 1.00 93.31 625 ASP A O 1
ATOM 4936 N N . LEU A 1 626 ? 1.864 -0.968 -11.632 1.00 95.88 626 LEU A N 1
ATOM 4937 C CA . LEU A 1 626 ? 3.017 -1.802 -12.001 1.00 95.88 626 LEU A CA 1
ATOM 4938 C C . LEU A 1 626 ? 3.540 -2.687 -10.857 1.00 95.88 626 LEU A C 1
ATOM 4940 O O . LEU A 1 626 ? 4.052 -3.778 -11.105 1.00 95.88 626 LEU A O 1
ATOM 4944 N N . PHE A 1 627 ? 3.411 -2.230 -9.609 1.00 95.56 627 PHE A N 1
ATOM 4945 C CA . PHE A 1 627 ? 3.848 -2.958 -8.414 1.00 95.56 627 PHE A CA 1
ATOM 4946 C C . PHE A 1 627 ? 2.721 -3.775 -7.775 1.00 95.56 627 PHE A C 1
ATOM 4948 O O . PHE A 1 627 ? 2.994 -4.713 -7.030 1.00 95.56 627 PHE A O 1
ATOM 4955 N N . VAL A 1 628 ? 1.457 -3.456 -8.077 1.00 95.81 628 VAL A N 1
ATOM 4956 C CA . VAL A 1 628 ? 0.298 -4.189 -7.544 1.00 95.81 628 VAL A CA 1
ATOM 4957 C C . VAL A 1 628 ? -0.104 -5.359 -8.439 1.00 95.81 628 VAL A C 1
ATOM 4959 O O . VAL A 1 628 ? -0.422 -6.443 -7.946 1.00 95.81 628 VAL A O 1
ATOM 4962 N N . PHE A 1 629 ? -0.065 -5.167 -9.758 1.00 95.81 629 PHE A N 1
ATOM 4963 C CA . PHE A 1 629 ? -0.511 -6.142 -10.755 1.00 95.81 629 PHE A CA 1
ATOM 4964 C C . PHE A 1 629 ? 0.173 -7.511 -10.656 1.00 95.81 629 PHE A C 1
ATOM 4966 O O . PHE A 1 629 ? -0.543 -8.509 -10.765 1.00 95.81 629 PHE A O 1
ATOM 4973 N N . PRO A 1 630 ? 1.494 -7.612 -10.406 1.00 93.62 630 PRO A N 1
ATOM 4974 C CA . PRO A 1 630 ? 2.153 -8.906 -10.226 1.00 93.62 630 PRO A CA 1
ATOM 4975 C C . PRO A 1 630 ? 1.503 -9.779 -9.141 1.00 93.62 630 PRO A C 1
ATOM 4977 O O . PRO A 1 630 ? 1.371 -10.989 -9.325 1.00 93.62 630 PRO A O 1
ATOM 4980 N N . PHE A 1 631 ? 1.003 -9.164 -8.062 1.00 93.12 631 PHE A N 1
ATOM 4981 C CA . PHE A 1 631 ? 0.275 -9.875 -7.015 1.00 93.12 631 PHE A CA 1
ATOM 4982 C C . PHE A 1 631 ? -1.147 -10.248 -7.455 1.00 93.12 631 PHE A C 1
ATOM 4984 O O . PHE A 1 631 ? -1.528 -11.418 -7.409 1.00 93.12 631 PHE A O 1
ATOM 4991 N N . ILE A 1 632 ? -1.940 -9.268 -7.903 1.00 93.62 632 ILE A N 1
ATOM 4992 C CA . ILE A 1 632 ? -3.379 -9.471 -8.145 1.00 93.62 632 ILE A CA 1
ATOM 4993 C C . ILE A 1 632 ? -3.684 -10.281 -9.412 1.00 93.62 632 ILE A C 1
ATOM 4995 O O . ILE A 1 632 ? -4.641 -11.057 -9.407 1.00 93.62 632 ILE A O 1
ATOM 4999 N N . ASN A 1 633 ? -2.858 -10.185 -10.463 1.00 95.12 633 ASN A N 1
ATOM 5000 C CA . ASN A 1 633 ? -3.051 -10.923 -11.719 1.00 95.12 633 ASN A CA 1
ATOM 5001 C C . ASN A 1 633 ? -3.137 -12.431 -11.468 1.00 95.12 633 ASN A C 1
ATOM 5003 O O . ASN A 1 633 ? -3.979 -13.115 -12.044 1.00 95.12 633 ASN A O 1
ATOM 5007 N N . LEU A 1 634 ? -2.271 -12.932 -10.585 1.00 94.19 634 LEU A N 1
ATOM 5008 C CA . LEU A 1 634 ? -2.134 -14.347 -10.254 1.00 94.19 634 LEU A CA 1
ATOM 5009 C C . LEU A 1 634 ? -3.102 -14.812 -9.160 1.00 94.19 634 LEU A C 1
ATOM 5011 O O . LEU A 1 634 ? -2.962 -15.928 -8.667 1.00 94.19 634 LEU A O 1
ATOM 5015 N N . ARG A 1 635 ? -4.059 -13.982 -8.735 1.00 91.94 635 ARG A N 1
ATOM 5016 C CA . ARG A 1 635 ? -5.029 -14.325 -7.682 1.00 91.94 635 ARG A CA 1
ATOM 5017 C C . ARG A 1 635 ? -6.458 -14.052 -8.141 1.00 91.94 635 ARG A C 1
ATOM 5019 O O . ARG A 1 635 ? -7.281 -14.960 -8.122 1.00 91.94 635 ARG A O 1
ATOM 5026 N N . MET A 1 636 ? -6.728 -12.835 -8.614 1.00 93.06 636 MET A N 1
ATOM 5027 C CA . MET A 1 636 ? -8.043 -12.379 -9.076 1.00 93.06 636 MET A CA 1
ATOM 5028 C C . MET A 1 636 ? -7.911 -11.545 -10.365 1.00 93.06 636 MET A C 1
ATOM 5030 O O . MET A 1 636 ? -8.024 -10.317 -10.323 1.00 93.06 636 MET A O 1
ATOM 5034 N N . PRO A 1 637 ? -7.691 -12.181 -11.532 1.00 94.44 637 PRO A N 1
ATOM 5035 C CA . PRO A 1 637 ? -7.498 -11.469 -12.799 1.00 94.44 637 PRO A CA 1
ATOM 5036 C C . PRO A 1 637 ? -8.690 -10.585 -13.205 1.00 94.44 637 PRO A C 1
ATOM 5038 O O . PRO A 1 637 ? -8.495 -9.583 -13.891 1.00 94.44 637 PRO A O 1
ATOM 5041 N N . ASP A 1 638 ? -9.911 -10.889 -12.760 1.00 94.75 638 ASP A N 1
ATOM 5042 C CA . ASP A 1 638 ? -11.092 -10.064 -13.052 1.00 94.75 638 ASP A CA 1
ATOM 5043 C C . ASP A 1 638 ? -10.964 -8.638 -12.490 1.00 94.75 638 ASP A C 1
ATOM 5045 O O . ASP A 1 638 ? -11.376 -7.671 -13.137 1.00 94.75 638 ASP A O 1
ATOM 5049 N N . ILE A 1 639 ? -10.318 -8.492 -11.325 1.00 95.62 639 ILE A N 1
ATOM 5050 C CA . ILE A 1 639 ? -10.003 -7.187 -10.733 1.00 95.62 639 ILE A CA 1
ATOM 5051 C C . ILE A 1 639 ? -9.003 -6.452 -11.628 1.00 95.62 639 ILE A C 1
ATOM 5053 O O . ILE A 1 639 ? -9.247 -5.306 -12.004 1.00 95.62 639 ILE A O 1
ATOM 5057 N N . SER A 1 640 ? -7.916 -7.107 -12.044 1.00 96.00 640 SER A N 1
ATOM 5058 C CA . SER A 1 640 ? -6.934 -6.512 -12.961 1.00 96.00 640 SER A CA 1
ATOM 5059 C C . SER A 1 640 ? -7.576 -6.029 -14.264 1.00 96.00 640 SER A C 1
ATOM 5061 O O . SER A 1 640 ? -7.280 -4.931 -14.740 1.00 96.00 640 SER A O 1
ATOM 5063 N N . ALA A 1 641 ? -8.513 -6.803 -14.820 1.00 97.06 641 ALA A N 1
ATOM 5064 C CA . ALA A 1 641 ? -9.260 -6.420 -16.013 1.00 97.06 641 ALA A CA 1
ATOM 5065 C C . ALA A 1 641 ? -10.109 -5.159 -15.787 1.00 97.06 641 ALA A C 1
ATOM 5067 O O . ALA A 1 641 ? -10.184 -4.298 -16.668 1.00 97.06 641 ALA A O 1
ATOM 5068 N N . ALA A 1 642 ? -10.761 -5.033 -14.627 1.00 96.44 642 ALA A N 1
ATOM 5069 C CA . ALA A 1 642 ? -11.536 -3.847 -14.259 1.00 96.44 642 ALA A CA 1
ATOM 5070 C C . ALA A 1 642 ? -10.645 -2.601 -14.116 1.00 96.44 642 ALA A C 1
ATOM 5072 O O . ALA A 1 642 ? -10.944 -1.556 -14.700 1.00 96.44 642 ALA A O 1
ATOM 5073 N N . LEU A 1 643 ? -9.495 -2.743 -13.456 1.00 96.88 643 LEU A N 1
ATOM 5074 C CA . LEU A 1 643 ? -8.509 -1.673 -13.279 1.00 96.88 643 LEU A CA 1
ATOM 5075 C C . LEU A 1 643 ? -7.889 -1.214 -14.612 1.00 96.88 643 LEU A C 1
ATOM 5077 O O . LEU A 1 643 ? -7.650 -0.024 -14.823 1.00 96.88 643 LEU A O 1
ATOM 5081 N N . LEU A 1 644 ? -7.684 -2.124 -15.569 1.00 98.12 644 LEU A N 1
ATOM 5082 C CA . LEU A 1 644 ? -7.278 -1.750 -16.929 1.00 98.12 644 LEU A CA 1
ATOM 5083 C C . LEU A 1 644 ? -8.429 -1.127 -17.734 1.00 98.12 644 LEU A C 1
ATOM 5085 O O . LEU A 1 644 ? -8.203 -0.215 -18.532 1.00 98.12 644 LEU A O 1
ATOM 5089 N N . LYS A 1 645 ? -9.677 -1.565 -17.522 1.00 98.06 645 LYS A N 1
ATOM 5090 C CA . LYS A 1 645 ? -10.865 -0.938 -18.132 1.00 98.06 645 LYS A CA 1
ATOM 5091 C C . LYS A 1 645 ? -11.050 0.511 -17.668 1.00 98.06 645 LYS A C 1
ATOM 5093 O O . LYS A 1 645 ? -11.497 1.335 -18.469 1.00 98.06 645 LYS A O 1
ATOM 5098 N N . TYR A 1 646 ? -10.647 0.853 -16.442 1.00 98.00 646 TYR A N 1
ATOM 5099 C CA . TYR A 1 646 ? -10.548 2.250 -16.008 1.00 98.00 646 TYR A CA 1
ATOM 5100 C C . TYR A 1 646 ? -9.647 3.062 -16.956 1.00 98.00 646 TYR A C 1
ATOM 5102 O O . TYR A 1 646 ? -10.101 4.081 -17.484 1.00 98.00 646 TYR A O 1
ATOM 5110 N N . ARG A 1 647 ? -8.434 2.579 -17.277 1.00 97.94 647 ARG A N 1
ATOM 5111 C CA . ARG A 1 647 ? -7.535 3.235 -18.252 1.00 97.94 647 ARG A CA 1
ATOM 5112 C C . ARG A 1 647 ? -8.181 3.325 -19.633 1.00 97.94 647 ARG A C 1
ATOM 5114 O O . ARG A 1 647 ? -8.187 4.398 -20.231 1.00 97.94 647 ARG A O 1
ATOM 5121 N N . TYR A 1 648 ? -8.812 2.252 -20.108 1.00 98.50 648 TYR A N 1
ATOM 5122 C CA . TYR A 1 648 ? -9.485 2.245 -21.412 1.00 98.50 648 TYR A CA 1
ATOM 5123 C C . TYR A 1 648 ? -10.542 3.353 -21.537 1.00 98.50 648 TYR A C 1
ATOM 5125 O O . TYR A 1 648 ? -10.573 4.081 -22.528 1.00 98.50 648 TYR A O 1
ATOM 5133 N N . ARG A 1 649 ? -11.372 3.558 -20.507 1.00 98.19 649 ARG A N 1
ATOM 5134 C CA . ARG A 1 649 ? -12.387 4.629 -20.497 1.00 98.19 649 ARG A CA 1
ATOM 5135 C C . ARG A 1 649 ? -11.780 6.042 -20.547 1.00 98.19 649 ARG A C 1
ATOM 5137 O O . ARG A 1 649 ? -12.458 6.970 -20.981 1.00 98.19 649 ARG A O 1
ATOM 5144 N N . ARG A 1 650 ? -10.506 6.207 -20.165 1.00 98.19 650 ARG A N 1
ATOM 5145 C CA . ARG A 1 650 ? -9.745 7.472 -20.218 1.00 98.19 650 ARG A CA 1
ATOM 5146 C C . ARG A 1 650 ? -8.908 7.622 -21.496 1.00 98.19 650 ARG A C 1
ATOM 5148 O O . ARG A 1 650 ? -8.315 8.678 -21.719 1.00 98.19 650 ARG A O 1
ATOM 5155 N N . LEU A 1 651 ? -8.908 6.624 -22.384 1.00 98.50 651 LEU A N 1
ATOM 5156 C CA . LEU A 1 651 ? -8.171 6.648 -23.650 1.00 98.50 651 LEU A CA 1
ATOM 5157 C C . LEU A 1 651 ? -8.460 7.892 -24.522 1.00 98.50 651 LEU A C 1
ATOM 5159 O O . LEU A 1 651 ? -7.513 8.442 -25.089 1.00 98.50 651 LEU A O 1
ATOM 5163 N N . PRO A 1 652 ? -9.707 8.406 -24.632 1.00 98.25 652 PRO A N 1
ATOM 5164 C CA . PRO A 1 652 ? -9.962 9.636 -25.381 1.00 98.25 652 PRO A CA 1
ATOM 5165 C C . PRO A 1 652 ? -9.212 10.862 -24.847 1.00 98.25 652 PRO A C 1
ATOM 5167 O O . PRO A 1 652 ? -8.797 11.704 -25.640 1.00 98.25 652 PRO A O 1
ATOM 5170 N N . GLU A 1 653 ? -9.029 10.983 -23.530 1.00 98.31 653 GLU A N 1
ATOM 5171 C CA . GLU A 1 653 ? -8.275 12.098 -22.947 1.00 98.31 653 GLU A CA 1
ATOM 5172 C C . GLU A 1 653 ? -6.766 11.890 -23.116 1.00 98.31 653 GLU A C 1
ATOM 5174 O O . GLU A 1 653 ? -6.069 12.821 -23.519 1.00 98.31 653 GLU A O 1
ATOM 5179 N N . ALA A 1 654 ? -6.280 10.653 -22.971 1.00 98.69 654 ALA A N 1
ATOM 5180 C CA . ALA A 1 654 ? -4.890 10.297 -23.266 1.00 98.69 654 ALA A CA 1
ATOM 5181 C C . ALA A 1 654 ? -4.486 10.641 -24.717 1.00 98.69 654 ALA A C 1
ATOM 5183 O O . ALA A 1 654 ? -3.380 11.125 -24.969 1.00 98.69 654 ALA A O 1
ATOM 5184 N N . ARG A 1 655 ? -5.400 10.478 -25.686 1.00 98.62 655 ARG A N 1
ATOM 5185 C CA . ARG A 1 655 ? -5.193 10.921 -27.079 1.00 98.62 655 ARG A CA 1
ATOM 5186 C C . ARG A 1 655 ? -5.040 12.438 -27.204 1.00 98.62 655 ARG A C 1
ATOM 5188 O O . ARG A 1 655 ? -4.193 12.923 -27.952 1.00 98.62 655 ARG A O 1
ATOM 5195 N N . LYS A 1 656 ? -5.826 13.218 -26.452 1.00 98.56 656 LYS A N 1
ATOM 5196 C CA . LYS A 1 656 ? -5.691 14.687 -26.435 1.00 98.56 656 LYS A CA 1
ATOM 5197 C C . LYS A 1 656 ? -4.372 15.125 -25.806 1.00 98.56 656 LYS A C 1
ATOM 5199 O O . LYS A 1 656 ? -3.794 16.110 -26.259 1.00 98.56 656 LYS A O 1
ATOM 5204 N N . ILE A 1 657 ? -3.900 14.417 -24.783 1.00 98.19 657 ILE A N 1
ATOM 5205 C CA . ILE A 1 657 ? -2.594 14.672 -24.167 1.00 98.19 657 ILE A CA 1
ATOM 5206 C C . ILE A 1 657 ? -1.472 14.401 -25.182 1.00 98.19 657 ILE A C 1
ATOM 5208 O O . ILE A 1 657 ? -0.628 15.273 -25.375 1.00 98.19 657 ILE A O 1
ATOM 5212 N N . ALA A 1 658 ? -1.506 13.278 -25.910 1.00 98.38 658 ALA A N 1
ATOM 5213 C CA . ALA A 1 658 ? -0.528 12.990 -26.969 1.00 98.38 658 ALA A CA 1
ATOM 5214 C C . ALA A 1 658 ? -0.456 14.114 -28.022 1.00 98.38 658 ALA A C 1
ATOM 5216 O O . ALA A 1 658 ? 0.632 14.591 -28.350 1.00 98.38 658 ALA A O 1
ATOM 5217 N N . LEU A 1 659 ? -1.612 14.624 -28.466 1.00 98.00 659 LEU A N 1
ATOM 5218 C CA . LEU A 1 659 ? -1.679 15.757 -29.397 1.00 98.00 659 LEU A CA 1
ATOM 5219 C C . LEU A 1 659 ? -1.046 17.036 -28.828 1.00 98.00 659 LEU A C 1
ATOM 5221 O O . LEU A 1 659 ? -0.399 17.774 -29.572 1.00 98.00 659 LEU A O 1
ATOM 5225 N N . LYS A 1 660 ? -1.183 17.303 -27.521 1.00 96.38 660 LYS A N 1
ATOM 5226 C CA . LYS A 1 660 ? -0.519 18.444 -26.857 1.00 96.38 660 LYS A CA 1
ATOM 5227 C C . LYS A 1 660 ? 1.006 18.298 -26.843 1.00 96.38 660 LYS A C 1
ATOM 5229 O O . LYS A 1 660 ? 1.697 19.309 -26.935 1.00 96.38 660 LYS A O 1
ATOM 5234 N N . TYR A 1 661 ? 1.519 17.069 -26.789 1.00 95.06 661 TYR A N 1
ATOM 5235 C CA . TYR A 1 661 ? 2.945 16.767 -26.964 1.00 95.06 661 TYR A CA 1
ATOM 5236 C C . TYR A 1 661 ? 3.404 16.800 -28.434 1.00 95.06 661 TYR A C 1
ATOM 5238 O O . TYR A 1 661 ? 4.588 16.615 -28.713 1.00 95.06 661 TYR A O 1
ATOM 5246 N N . GLY A 1 662 ? 2.498 17.066 -29.383 1.00 96.38 662 GLY A N 1
ATOM 5247 C CA . GLY A 1 662 ? 2.797 17.065 -30.815 1.00 96.38 662 GLY A CA 1
ATOM 5248 C C . GLY A 1 662 ? 2.944 15.664 -31.415 1.00 96.38 662 GLY A C 1
ATOM 5249 O O . GLY A 1 662 ? 3.540 15.534 -32.481 1.00 96.38 662 GLY A O 1
ATOM 5250 N N . ALA A 1 663 ? 2.412 14.638 -30.749 1.00 97.62 663 ALA A N 1
ATOM 5251 C CA . ALA A 1 663 ? 2.430 13.244 -31.183 1.00 97.62 663 ALA A CA 1
ATOM 5252 C C . ALA A 1 663 ? 1.010 12.739 -31.508 1.00 97.62 663 ALA A C 1
ATOM 5254 O O . ALA A 1 663 ? 0.005 13.357 -31.147 1.00 97.62 663 ALA A O 1
ATOM 5255 N N . ARG A 1 664 ? 0.918 11.603 -32.204 1.00 98.06 664 ARG A N 1
ATOM 5256 C CA . ARG A 1 664 ? -0.329 10.830 -32.357 1.00 98.06 664 ARG A CA 1
ATOM 5257 C C . ARG A 1 664 ? -0.397 9.774 -31.247 1.00 98.06 664 ARG A C 1
ATOM 5259 O O . ARG A 1 664 ? 0.511 9.695 -30.432 1.00 98.06 664 ARG A O 1
ATOM 5266 N N . GLY A 1 665 ? -1.439 8.949 -31.200 1.00 98.44 665 GLY A N 1
ATOM 5267 C CA . GLY A 1 665 ? -1.524 7.885 -30.194 1.00 98.44 665 GLY A CA 1
ATOM 5268 C C . GLY A 1 665 ? -2.146 8.331 -28.880 1.00 98.44 665 GLY A C 1
ATOM 5269 O O . GLY A 1 665 ? -2.911 9.293 -28.848 1.00 98.44 665 GLY A O 1
ATOM 5270 N N . ALA A 1 666 ? -1.822 7.625 -27.801 1.00 98.69 666 ALA A N 1
ATOM 5271 C CA . ALA A 1 666 ? -2.289 7.904 -26.451 1.00 98.69 666 ALA A CA 1
ATOM 5272 C C . ALA A 1 666 ? -1.115 8.105 -25.487 1.00 98.69 666 ALA A C 1
ATOM 5274 O O . ALA A 1 666 ? -0.246 7.246 -25.371 1.00 98.69 666 ALA A O 1
ATOM 5275 N N . CYS A 1 667 ? -1.143 9.229 -24.770 1.00 98.62 667 CYS A N 1
ATOM 5276 C CA . CYS A 1 667 ? -0.268 9.526 -23.644 1.00 98.62 667 CYS A CA 1
ATOM 5277 C C . CYS A 1 667 ? -1.143 9.678 -22.399 1.00 98.62 667 CYS A C 1
ATOM 5279 O O . CYS A 1 667 ? -1.772 10.714 -22.194 1.00 98.62 667 CYS A O 1
ATOM 5281 N N . PHE A 1 668 ? -1.232 8.632 -21.589 1.00 98.56 668 PHE A N 1
ATOM 5282 C CA . PHE A 1 668 ? -1.884 8.678 -20.289 1.00 98.56 668 PHE A CA 1
ATOM 5283 C C . PHE A 1 668 ? -1.183 9.686 -19.368 1.00 98.56 668 PHE A C 1
ATOM 5285 O O . PHE A 1 668 ? 0.035 9.862 -19.480 1.00 98.56 668 PHE A O 1
ATOM 5292 N N . PRO A 1 669 ? -1.945 10.368 -18.494 1.00 97.44 669 PRO A N 1
ATOM 5293 C CA . PRO A 1 669 ? -1.382 11.337 -17.564 1.00 97.44 669 PRO A CA 1
ATOM 5294 C C . PRO A 1 669 ? -0.534 10.660 -16.486 1.00 97.44 669 PRO A C 1
ATOM 5296 O O . PRO A 1 669 ? -0.777 9.497 -16.146 1.00 97.44 669 PRO A O 1
ATOM 5299 N N . TRP A 1 670 ? 0.401 11.413 -15.909 1.00 97.44 670 TRP A N 1
ATOM 5300 C CA . TRP A 1 670 ? 1.176 10.969 -14.749 1.00 97.44 670 TRP A CA 1
ATOM 5301 C C . TRP A 1 670 ? 0.274 10.765 -13.529 1.00 97.44 670 TRP A C 1
ATOM 5303 O O . TRP A 1 670 ? 0.313 9.709 -12.898 1.00 97.44 670 TRP A O 1
ATOM 5313 N N . GLN A 1 671 ? -0.606 11.734 -13.255 1.00 96.19 671 GLN A N 1
ATOM 5314 C CA . GLN A 1 671 ? -1.644 11.610 -12.234 1.00 96.19 671 GLN A CA 1
ATOM 5315 C C . GLN A 1 671 ? -3.016 11.561 -12.890 1.00 96.19 671 GLN A C 1
ATOM 5317 O O . GLN A 1 671 ? -3.439 12.510 -13.556 1.00 96.19 671 GLN A O 1
ATOM 5322 N N . SER A 1 672 ? -3.722 10.452 -12.688 1.00 97.00 672 SER A N 1
ATOM 5323 C CA . SER A 1 672 ? -5.077 10.246 -13.191 1.00 97.00 672 SER A CA 1
ATOM 5324 C C . SER A 1 672 ? -6.100 10.210 -12.058 1.00 97.00 672 SER A C 1
ATOM 5326 O O . SER A 1 672 ? -5.803 9.765 -10.952 1.00 97.00 672 SER A O 1
ATOM 5328 N N . ALA A 1 673 ? -7.317 10.662 -12.348 1.00 95.88 673 ALA A N 1
ATOM 5329 C CA . ALA A 1 673 ? -8.435 10.680 -11.407 1.00 95.88 673 ALA A CA 1
ATOM 5330 C C . ALA A 1 673 ? -9.750 10.363 -12.141 1.00 95.88 673 ALA A C 1
ATOM 5332 O O . ALA A 1 673 ? -9.850 9.323 -12.799 1.00 95.88 673 ALA A O 1
ATOM 5333 N N . SER A 1 674 ? -10.763 11.232 -12.068 1.00 94.81 674 SER A N 1
ATOM 5334 C CA . SER A 1 674 ? -12.104 10.906 -12.559 1.00 94.81 674 SER A CA 1
ATOM 5335 C C . SER A 1 674 ? -12.206 10.860 -14.086 1.00 94.81 674 SER A C 1
ATOM 5337 O O . SER A 1 674 ? -12.783 9.919 -14.614 1.00 94.81 674 SER A O 1
ATOM 5339 N N . ASP A 1 675 ? -11.642 11.815 -14.825 1.00 93.62 675 ASP A N 1
ATOM 5340 C CA . ASP A 1 675 ? -11.903 11.980 -16.268 1.00 93.62 675 ASP A CA 1
ATOM 5341 C C . ASP A 1 675 ? -10.702 11.673 -17.175 1.00 93.62 675 ASP A C 1
ATOM 5343 O O . ASP A 1 675 ? -10.829 11.663 -18.400 1.00 93.62 675 ASP A O 1
ATOM 5347 N N . GLY A 1 676 ? -9.542 11.381 -16.583 1.00 94.31 676 GLY A N 1
ATOM 5348 C CA . GLY A 1 676 ? -8.315 11.062 -17.312 1.00 94.31 676 GLY A CA 1
ATOM 5349 C C . GLY A 1 676 ? -7.505 12.261 -17.781 1.00 94.31 676 GLY A C 1
ATOM 5350 O O . GLY A 1 676 ? -6.530 12.061 -18.506 1.00 94.31 676 GLY A O 1
ATOM 5351 N N . LYS A 1 677 ? -7.872 13.488 -17.387 1.00 95.19 677 LYS A N 1
ATOM 5352 C CA . LYS A 1 677 ? -6.999 14.651 -17.586 1.00 95.19 677 LYS A CA 1
ATOM 5353 C C . LYS A 1 677 ? -5.742 14.511 -16.735 1.00 95.19 677 LYS A C 1
ATOM 5355 O O . LYS A 1 677 ? -5.739 13.807 -15.732 1.00 95.19 677 LYS A O 1
ATOM 5360 N N . GLU A 1 678 ? -4.693 15.224 -17.131 1.00 95.12 678 GLU A N 1
ATOM 5361 C CA . GLU A 1 678 ? -3.505 15.381 -16.296 1.00 95.12 678 GLU A CA 1
ATOM 5362 C C . GLU A 1 678 ? -3.860 16.133 -15.012 1.00 95.12 678 GLU A C 1
ATOM 5364 O O . GLU A 1 678 ? -4.329 17.274 -15.077 1.00 95.12 678 GLU A O 1
ATOM 5369 N N . ARG A 1 679 ? -3.666 15.471 -13.866 1.00 93.94 679 ARG A N 1
ATOM 5370 C CA . ARG A 1 679 ? -3.924 16.020 -12.527 1.00 93.94 679 ARG A CA 1
ATOM 5371 C C . ARG A 1 679 ? -2.660 16.344 -11.750 1.00 93.94 679 ARG A C 1
ATOM 5373 O O . ARG A 1 679 ? -2.768 16.797 -10.614 1.00 93.94 679 ARG A O 1
ATOM 5380 N N . THR A 1 680 ? -1.487 16.174 -12.359 1.00 91.50 680 THR A N 1
ATOM 5381 C CA . THR A 1 680 ? -0.236 16.670 -11.788 1.00 91.50 680 THR A CA 1
ATOM 5382 C C . THR A 1 680 ? -0.384 18.172 -11.532 1.00 91.50 680 THR A C 1
ATOM 5384 O O . THR A 1 680 ? -0.633 18.919 -12.485 1.00 91.50 680 THR A O 1
ATOM 5387 N N . PRO A 1 681 ? -0.264 18.634 -10.274 1.00 85.06 681 PRO A N 1
ATOM 5388 C CA . PRO A 1 681 ? -0.346 20.053 -9.955 1.00 85.06 681 PRO A CA 1
ATOM 5389 C C . PRO A 1 681 ? 0.689 20.846 -10.755 1.00 85.06 681 PRO A C 1
ATOM 5391 O O . PRO A 1 681 ? 1.800 20.372 -10.950 1.00 85.06 681 PRO A O 1
ATOM 5394 N N . ASN A 1 682 ? 0.394 22.083 -11.163 1.00 85.31 682 ASN A N 1
ATOM 5395 C CA . ASN A 1 682 ? 1.431 22.941 -11.765 1.00 85.31 682 ASN A CA 1
ATOM 5396 C C . ASN A 1 682 ? 2.530 23.297 -10.747 1.00 85.31 682 ASN A C 1
ATOM 5398 O O . ASN A 1 682 ? 3.675 23.583 -11.114 1.00 85.31 682 ASN A O 1
ATOM 5402 N N . TYR A 1 683 ? 2.157 23.307 -9.466 1.00 86.56 683 TYR A N 1
ATOM 5403 C CA . TYR A 1 683 ? 3.011 23.662 -8.349 1.00 86.56 683 TYR A CA 1
ATOM 5404 C C . TYR A 1 683 ? 2.711 22.789 -7.132 1.00 86.56 683 TYR A C 1
ATOM 5406 O O . TYR A 1 683 ? 1.558 22.444 -6.878 1.00 86.56 683 TYR A O 1
ATOM 5414 N N . TRP A 1 684 ? 3.734 22.532 -6.323 1.00 83.81 684 TRP A N 1
ATOM 5415 C CA . TRP A 1 684 ? 3.598 21.955 -4.987 1.00 83.81 684 TRP A CA 1
ATOM 5416 C C . TRP A 1 684 ? 4.191 22.897 -3.934 1.00 83.81 684 TRP A C 1
ATOM 5418 O O . TRP A 1 684 ? 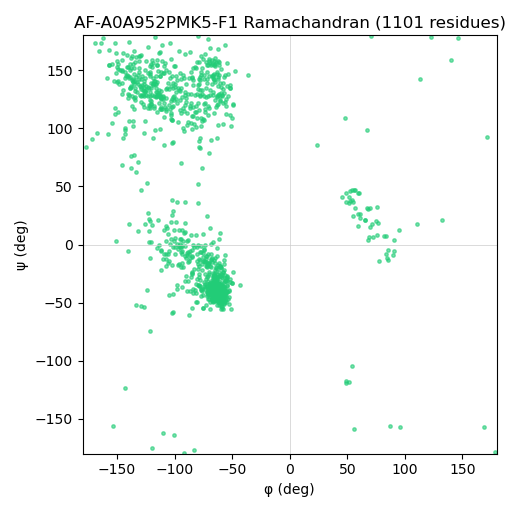5.067 23.717 -4.223 1.00 83.81 684 TRP A O 1
ATOM 5428 N N . TRP A 1 685 ? 3.690 22.815 -2.703 1.00 83.50 685 TRP A N 1
ATOM 5429 C CA . TRP A 1 685 ? 4.125 23.688 -1.614 1.00 83.50 685 TRP A CA 1
ATOM 5430 C C . TRP A 1 685 ? 5.292 23.077 -0.830 1.00 83.50 685 TRP A C 1
ATOM 5432 O O . TRP A 1 685 ? 5.154 22.012 -0.224 1.00 83.50 685 TRP A O 1
ATOM 5442 N N . MET A 1 686 ? 6.437 23.767 -0.788 1.00 84.19 686 MET A N 1
ATOM 5443 C CA . MET A 1 686 ? 7.607 23.326 -0.025 1.00 84.19 686 MET A CA 1
ATOM 5444 C C . MET A 1 686 ? 7.620 23.927 1.380 1.00 84.19 686 MET A C 1
ATOM 5446 O O . MET A 1 686 ? 8.060 25.063 1.593 1.00 84.19 686 MET A O 1
ATOM 5450 N N . LYS A 1 687 ? 7.191 23.134 2.366 1.00 78.44 687 LYS A N 1
ATOM 5451 C CA . LYS A 1 687 ? 7.050 23.553 3.769 1.00 78.44 687 LYS A CA 1
ATOM 5452 C C . LYS A 1 687 ? 8.342 24.121 4.365 1.00 78.44 687 LYS A C 1
ATOM 5454 O O . LYS A 1 687 ? 8.298 25.121 5.071 1.00 78.44 687 LYS A O 1
ATOM 5459 N N . GLU A 1 688 ? 9.501 23.540 4.062 1.00 80.94 688 GLU A N 1
ATOM 5460 C CA . GLU A 1 688 ? 10.800 23.922 4.642 1.00 80.94 688 GLU A CA 1
ATOM 5461 C C . GLU A 1 688 ? 11.310 25.288 4.165 1.00 80.94 688 GLU A C 1
ATOM 5463 O O . GLU A 1 688 ? 12.268 25.828 4.738 1.00 80.94 688 GLU A O 1
ATOM 5468 N N . ARG A 1 689 ? 10.722 25.804 3.081 1.00 83.12 689 ARG A N 1
ATOM 5469 C CA . ARG A 1 689 ? 11.088 27.066 2.430 1.00 83.12 689 ARG A CA 1
ATOM 5470 C C . ARG A 1 689 ? 9.935 28.072 2.375 1.00 83.12 689 ARG A C 1
ATOM 5472 O O . ARG A 1 689 ? 10.203 29.236 2.103 1.00 83.12 689 ARG A O 1
ATOM 5479 N N . HIS A 1 690 ? 8.706 27.644 2.674 1.00 84.38 690 HIS A N 1
ATOM 5480 C CA . HIS A 1 690 ? 7.482 28.438 2.543 1.00 84.38 690 HIS A CA 1
ATOM 5481 C C . HIS A 1 690 ? 7.326 29.051 1.140 1.00 84.38 690 HIS A C 1
ATOM 5483 O O . HIS A 1 690 ? 7.046 30.242 0.999 1.00 84.38 690 HIS A O 1
ATOM 5489 N N . GLU A 1 691 ? 7.553 28.248 0.098 1.00 86.44 691 GLU A N 1
ATOM 5490 C CA . GLU A 1 691 ? 7.447 28.684 -1.297 1.00 86.44 691 GLU A CA 1
ATOM 5491 C C . GLU A 1 691 ? 6.777 27.617 -2.177 1.00 86.44 691 GLU A C 1
ATOM 5493 O O . GLU A 1 691 ? 6.902 26.416 -1.925 1.00 86.44 691 GLU A O 1
ATOM 5498 N N . TRP A 1 692 ? 6.086 28.068 -3.228 1.00 85.12 692 TRP A N 1
ATOM 5499 C CA . TRP A 1 692 ? 5.567 27.208 -4.291 1.00 85.12 692 TRP A CA 1
ATOM 5500 C C . TRP A 1 692 ? 6.693 26.824 -5.253 1.00 85.12 692 TRP A C 1
ATOM 5502 O O . TRP A 1 692 ? 7.391 27.692 -5.786 1.00 85.12 692 TRP A O 1
ATOM 5512 N N . ILE A 1 693 ? 6.850 25.526 -5.498 1.00 87.62 693 ILE A N 1
ATOM 5513 C CA . ILE A 1 693 ? 7.826 24.959 -6.429 1.00 87.62 693 ILE A CA 1
ATOM 5514 C C . ILE A 1 693 ? 7.091 24.444 -7.652 1.00 87.62 693 ILE A C 1
ATOM 5516 O O . ILE A 1 693 ? 6.068 23.778 -7.529 1.00 87.62 693 ILE A O 1
ATOM 5520 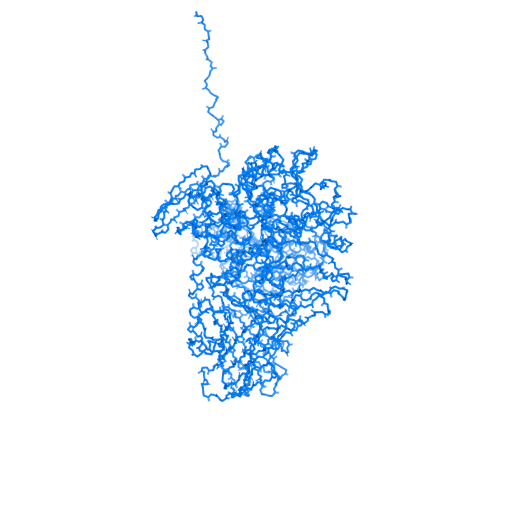N N . LYS A 1 694 ? 7.612 24.763 -8.838 1.00 88.56 694 LYS A N 1
ATOM 5521 C CA . LYS A 1 694 ? 7.045 24.266 -10.088 1.00 88.56 694 LYS A CA 1
ATOM 5522 C C . LYS A 1 694 ? 7.226 22.753 -10.173 1.00 88.56 694 LYS A C 1
ATOM 5524 O O . LYS A 1 694 ? 8.329 22.241 -9.949 1.00 88.56 694 LYS A O 1
ATOM 5529 N N . ASP A 1 695 ? 6.144 22.069 -10.504 1.00 89.94 695 ASP A N 1
ATOM 5530 C CA . ASP A 1 695 ? 6.143 20.635 -10.730 1.00 89.94 695 ASP A CA 1
ATOM 5531 C C . ASP A 1 695 ? 6.316 20.347 -12.227 1.00 89.94 695 ASP A C 1
ATOM 5533 O O . ASP A 1 695 ? 5.711 20.983 -13.100 1.00 89.94 695 ASP A O 1
ATOM 5537 N N . HIS A 1 696 ? 7.189 19.398 -12.529 1.00 92.62 696 HIS A N 1
ATOM 5538 C CA . HIS A 1 696 ? 7.500 18.978 -13.888 1.00 92.62 696 HIS A CA 1
ATOM 5539 C C . HIS A 1 696 ? 7.208 17.494 -14.129 1.00 92.62 696 HIS A C 1
ATOM 5541 O O . HIS A 1 696 ? 7.427 17.031 -15.246 1.00 92.62 696 HIS A O 1
ATOM 5547 N N . THR A 1 697 ? 6.675 16.773 -13.138 1.00 94.06 697 THR A N 1
ATOM 5548 C CA . THR A 1 697 ? 6.467 15.313 -13.173 1.00 94.06 697 THR A CA 1
ATOM 5549 C C . THR A 1 697 ? 5.446 14.857 -14.221 1.00 94.06 697 THR A C 1
ATOM 5551 O O . THR A 1 697 ? 5.517 13.732 -14.688 1.00 94.06 697 THR A O 1
ATOM 5554 N N . HIS A 1 698 ? 4.616 15.754 -14.773 1.00 94.69 698 HIS A N 1
ATOM 5555 C CA . HIS A 1 698 ? 3.813 15.475 -15.979 1.00 94.69 698 HIS A CA 1
ATOM 5556 C C . HIS A 1 698 ? 4.652 15.049 -17.206 1.00 94.69 698 HIS A C 1
ATOM 5558 O O . HIS A 1 698 ? 4.100 14.569 -18.196 1.00 94.69 698 HIS A O 1
ATOM 5564 N N . ARG A 1 699 ? 5.981 15.236 -17.166 1.00 96.75 699 ARG A N 1
ATOM 5565 C CA . ARG A 1 699 ? 6.949 14.773 -18.177 1.00 96.75 699 ARG A CA 1
ATOM 5566 C C . ARG A 1 699 ? 7.381 13.314 -17.995 1.00 96.75 699 ARG A C 1
ATOM 5568 O O . ARG A 1 699 ? 8.145 12.814 -18.824 1.00 96.75 699 ARG A O 1
ATOM 5575 N N . GLU A 1 700 ? 6.903 12.628 -16.962 1.00 97.75 700 GLU A N 1
ATOM 5576 C CA . GLU A 1 700 ? 7.107 11.195 -16.729 1.00 97.75 700 GLU A CA 1
ATOM 5577 C C . GLU A 1 700 ? 6.221 10.347 -17.645 1.00 97.75 700 GLU A C 1
ATOM 5579 O O . GLU A 1 700 ? 5.318 9.619 -17.235 1.00 97.75 700 GLU A O 1
ATOM 5584 N N . ILE A 1 701 ? 6.496 10.428 -18.946 1.00 98.00 701 ILE A N 1
ATOM 5585 C CA . ILE A 1 701 ? 5.724 9.716 -19.969 1.00 98.00 701 ILE A CA 1
ATOM 5586 C C . ILE A 1 701 ? 5.919 8.193 -19.912 1.00 98.00 701 ILE A C 1
ATOM 5588 O O . ILE A 1 701 ? 5.204 7.460 -20.600 1.00 98.00 701 ILE A O 1
ATOM 5592 N N . HIS A 1 702 ? 6.860 7.705 -19.094 1.00 98.06 702 HIS A N 1
ATOM 5593 C CA . HIS A 1 702 ? 7.142 6.281 -18.899 1.00 98.06 702 HIS A CA 1
ATOM 5594 C C . HIS A 1 702 ? 5.963 5.512 -18.280 1.00 98.06 702 HIS A C 1
ATOM 5596 O O . HIS A 1 702 ? 5.836 4.315 -18.544 1.00 98.06 702 HIS A O 1
ATOM 5602 N N . VAL A 1 703 ? 5.016 6.200 -17.619 1.00 98.19 703 VAL A N 1
ATOM 5603 C CA . VAL A 1 703 ? 3.723 5.630 -17.183 1.00 98.19 703 VAL A CA 1
ATOM 5604 C C . VAL A 1 703 ? 2.994 4.896 -18.314 1.00 98.19 703 VAL A C 1
ATOM 5606 O O . VAL A 1 703 ? 2.356 3.870 -18.094 1.00 98.19 703 VAL A O 1
ATOM 5609 N N . ASN A 1 704 ? 3.141 5.359 -19.557 1.00 98.62 704 ASN A N 1
ATOM 5610 C CA . ASN A 1 704 ? 2.557 4.707 -20.726 1.00 98.62 704 ASN A CA 1
ATOM 5611 C C . ASN A 1 704 ? 3.169 3.329 -20.984 1.00 98.62 704 ASN A C 1
ATOM 5613 O O . ASN A 1 704 ? 2.457 2.372 -21.282 1.00 98.62 704 ASN A O 1
ATOM 5617 N N . GLY A 1 705 ? 4.485 3.213 -20.825 1.00 98.38 705 GLY A N 1
ATOM 5618 C CA . GLY A 1 705 ? 5.175 1.935 -20.906 1.00 98.38 705 GLY A CA 1
ATOM 5619 C C . GLY A 1 705 ? 4.780 0.991 -19.767 1.00 98.38 705 GLY A C 1
ATOM 5620 O O . GLY A 1 705 ? 4.597 -0.200 -20.008 1.00 98.38 705 GLY A O 1
ATOM 5621 N N . ALA A 1 706 ? 4.567 1.512 -18.554 1.00 98.31 706 ALA A N 1
ATOM 5622 C CA . ALA A 1 706 ? 4.064 0.729 -17.422 1.00 98.31 706 ALA A CA 1
ATOM 5623 C C . ALA A 1 706 ? 2.643 0.192 -17.680 1.00 98.31 706 ALA A C 1
ATOM 5625 O O . ALA A 1 706 ? 2.380 -0.991 -17.467 1.00 98.31 706 ALA A O 1
ATOM 5626 N N . ILE A 1 707 ? 1.744 1.014 -18.235 1.00 98.69 707 ILE A N 1
ATOM 5627 C CA . ILE A 1 707 ? 0.393 0.587 -18.636 1.00 98.69 707 ILE A CA 1
ATOM 5628 C C . ILE A 1 707 ? 0.463 -0.495 -19.723 1.00 98.69 707 ILE A C 1
ATOM 5630 O O . ILE A 1 707 ? -0.215 -1.518 -19.616 1.00 98.69 707 ILE A O 1
ATOM 5634 N N . ALA A 1 708 ? 1.300 -0.310 -20.748 1.00 98.75 708 ALA A N 1
ATOM 5635 C CA . ALA A 1 708 ? 1.522 -1.315 -21.788 1.00 98.75 708 ALA A CA 1
ATOM 5636 C C . ALA A 1 708 ? 2.057 -2.637 -21.209 1.00 98.75 708 ALA A C 1
ATOM 5638 O O . ALA A 1 708 ? 1.598 -3.717 -21.593 1.00 98.75 708 ALA A O 1
ATOM 5639 N N . TYR A 1 709 ? 2.981 -2.553 -20.250 1.00 98.62 709 TYR A N 1
ATOM 5640 C CA . TYR A 1 709 ? 3.508 -3.702 -19.523 1.00 98.62 709 TYR A CA 1
ATOM 5641 C C . TYR A 1 709 ? 2.415 -4.429 -18.737 1.00 98.62 709 TYR A C 1
ATOM 5643 O O . TYR A 1 709 ? 2.261 -5.641 -18.886 1.00 98.62 709 TYR A O 1
ATOM 5651 N N . ASN A 1 710 ? 1.587 -3.696 -17.993 1.00 98.38 710 ASN A N 1
ATOM 5652 C CA . ASN A 1 710 ? 0.475 -4.256 -17.227 1.00 98.38 710 ASN A CA 1
ATOM 5653 C C . ASN A 1 710 ? -0.567 -4.947 -18.117 1.00 98.38 710 ASN A C 1
ATOM 5655 O O . ASN A 1 710 ? -1.026 -6.035 -17.770 1.00 98.38 710 ASN A O 1
ATOM 5659 N N . ILE A 1 711 ? -0.895 -4.376 -19.285 1.00 98.50 711 ILE A N 1
ATOM 5660 C CA . ILE A 1 711 ? -1.781 -5.011 -20.279 1.00 98.50 711 ILE A CA 1
ATOM 5661 C C . ILE A 1 711 ? -1.201 -6.353 -20.734 1.00 98.50 711 ILE A C 1
ATOM 5663 O O . ILE A 1 711 ? -1.911 -7.360 -20.761 1.00 98.50 711 ILE A O 1
ATOM 5667 N N . TRP A 1 712 ? 0.088 -6.375 -21.084 1.00 97.56 712 TRP A N 1
ATOM 5668 C CA . TRP A 1 712 ? 0.741 -7.586 -21.572 1.00 97.56 712 TRP A CA 1
ATOM 5669 C C . TRP A 1 712 ? 0.840 -8.657 -20.485 1.00 97.56 712 TRP A C 1
ATOM 5671 O O . TRP A 1 712 ? 0.484 -9.806 -20.732 1.00 97.56 712 TRP A O 1
ATOM 5681 N N . GLN A 1 713 ? 1.267 -8.295 -19.273 1.00 96.88 713 GLN A N 1
ATOM 5682 C CA . GLN A 1 713 ? 1.378 -9.238 -18.157 1.00 96.88 713 GLN A CA 1
ATOM 5683 C C . GLN A 1 713 ? 0.019 -9.792 -17.731 1.00 96.88 713 GLN A C 1
ATOM 5685 O O . GLN A 1 713 ? -0.104 -10.992 -17.486 1.00 96.88 713 GLN A O 1
ATOM 5690 N N . TYR A 1 714 ? -1.019 -8.953 -17.709 1.00 97.62 714 TYR A N 1
ATOM 5691 C CA . TYR A 1 714 ? -2.385 -9.416 -17.485 1.00 97.62 714 TYR A CA 1
ATOM 5692 C C . TYR A 1 714 ? -2.783 -10.476 -18.520 1.00 97.62 714 TYR A C 1
ATOM 5694 O O . TYR A 1 714 ? -3.234 -11.559 -18.149 1.00 97.62 714 TYR A O 1
ATOM 5702 N N . TYR A 1 715 ? -2.558 -10.209 -19.810 1.00 96.19 715 TYR A N 1
ATOM 5703 C CA . TYR A 1 715 ? -2.875 -11.169 -20.866 1.00 96.19 715 TYR A CA 1
ATOM 5704 C C . TYR A 1 715 ? -2.055 -12.462 -20.746 1.00 96.19 715 TYR A C 1
ATOM 5706 O O . TYR A 1 715 ? -2.609 -13.547 -20.907 1.00 96.19 715 TYR A O 1
ATOM 5714 N N . GLN A 1 716 ? -0.772 -12.374 -20.380 1.00 94.12 716 GLN A N 1
ATOM 5715 C CA . GLN A 1 716 ? 0.072 -13.553 -20.161 1.00 94.12 716 GLN A CA 1
ATOM 5716 C C . GLN A 1 716 ? -0.462 -14.463 -19.050 1.00 94.12 716 GLN A C 1
ATOM 5718 O O . GLN A 1 716 ? -0.390 -15.691 -19.183 1.00 94.12 716 GLN A O 1
ATOM 5723 N N . VAL A 1 717 ? -1.004 -13.872 -17.982 1.00 96.06 717 VAL A N 1
ATOM 5724 C CA . VAL A 1 717 ? -1.546 -14.590 -16.822 1.00 96.06 717 VAL A CA 1
ATOM 5725 C C . VAL A 1 717 ? -2.959 -15.107 -17.065 1.00 96.06 717 VAL A C 1
ATOM 5727 O O . VAL A 1 717 ? -3.233 -16.277 -16.800 1.00 96.06 717 VAL A O 1
ATOM 5730 N N . ALA A 1 718 ? -3.860 -14.261 -17.559 1.00 95.50 718 ALA A N 1
ATOM 5731 C CA . ALA A 1 718 ? -5.279 -14.583 -17.679 1.00 95.50 718 ALA A CA 1
ATOM 5732 C C . ALA A 1 718 ? -5.624 -15.319 -18.983 1.00 95.50 718 ALA A C 1
ATOM 5734 O O . ALA A 1 718 ? -6.582 -16.088 -19.010 1.00 95.50 718 ALA A O 1
ATOM 5735 N N . LEU A 1 719 ? -4.855 -15.092 -20.057 1.00 94.44 719 LEU A N 1
ATOM 5736 C CA . LEU A 1 719 ? -5.200 -15.471 -21.433 1.00 94.44 719 LEU A CA 1
ATOM 5737 C C . LEU A 1 719 ? -6.611 -14.985 -21.839 1.00 94.44 719 LEU A C 1
ATOM 5739 O O . LEU A 1 719 ? -7.344 -15.648 -22.572 1.00 94.44 719 LEU A O 1
ATOM 5743 N N . ASP A 1 720 ? -7.008 -13.803 -21.353 1.00 95.44 720 ASP A N 1
ATOM 5744 C CA . ASP A 1 720 ? -8.306 -13.207 -21.670 1.00 95.44 720 ASP A CA 1
ATOM 5745 C C . ASP A 1 720 ? -8.277 -12.547 -23.060 1.00 95.44 720 ASP A C 1
ATOM 5747 O O . ASP A 1 720 ? -7.981 -11.359 -23.234 1.00 95.44 720 ASP A O 1
ATOM 5751 N N . HIS A 1 721 ? -8.600 -13.347 -24.076 1.00 94.06 721 HIS A N 1
ATOM 5752 C CA . HIS A 1 721 ? -8.751 -12.885 -25.454 1.00 94.06 721 HIS A CA 1
ATOM 5753 C C . HIS A 1 721 ? -9.858 -11.837 -25.614 1.00 94.06 721 HIS A C 1
ATOM 5755 O O . HIS A 1 721 ? -9.723 -10.933 -26.440 1.00 94.06 721 HIS A O 1
ATOM 5761 N N . GLN A 1 722 ? -10.944 -11.929 -24.838 1.00 94.06 722 GLN A N 1
ATOM 5762 C CA . GLN A 1 722 ? -12.049 -10.980 -24.941 1.00 94.06 722 GLN A CA 1
ATOM 5763 C C . GLN A 1 722 ? -11.586 -9.591 -24.501 1.00 94.06 722 GLN A C 1
ATOM 5765 O O . GLN A 1 722 ? -11.809 -8.619 -25.232 1.00 94.06 722 GLN A O 1
ATOM 5770 N N . PHE A 1 723 ? -10.901 -9.496 -23.360 1.00 97.06 723 PHE A N 1
ATOM 5771 C CA . PHE A 1 723 ? -10.286 -8.251 -22.915 1.00 97.06 723 PHE A CA 1
ATOM 5772 C C . PHE A 1 723 ? -9.246 -7.751 -23.921 1.00 97.06 723 PHE A C 1
ATOM 5774 O O . PHE A 1 723 ? -9.282 -6.582 -24.317 1.00 97.06 723 PHE A O 1
ATOM 5781 N N . MET A 1 724 ? -8.332 -8.622 -24.359 1.00 96.31 724 MET A N 1
ATOM 5782 C CA . MET A 1 724 ? -7.217 -8.215 -25.215 1.00 96.31 724 MET A CA 1
ATOM 5783 C C . MET A 1 724 ? -7.704 -7.671 -26.563 1.00 96.31 724 MET A C 1
ATOM 5785 O O . MET A 1 724 ? -7.250 -6.618 -27.005 1.00 96.31 724 MET A O 1
ATOM 5789 N N . TYR A 1 725 ? -8.677 -8.315 -27.206 1.00 94.06 725 TYR A N 1
ATOM 5790 C CA . TYR A 1 725 ? -9.177 -7.864 -28.509 1.00 94.06 725 TYR A CA 1
ATOM 5791 C C . TYR A 1 725 ? -10.152 -6.685 -28.415 1.00 94.06 725 TYR A C 1
ATOM 5793 O O . TYR A 1 725 ? -10.212 -5.879 -29.341 1.00 94.06 725 TYR A O 1
ATOM 5801 N N . SER A 1 726 ? -10.878 -6.542 -27.302 1.00 93.44 726 SER A N 1
ATOM 5802 C CA . SER A 1 726 ? -11.857 -5.455 -27.138 1.00 93.44 726 SER A CA 1
ATOM 5803 C C . SER A 1 726 ? -11.255 -4.170 -26.566 1.00 93.44 726 SER A C 1
ATOM 5805 O O . SER A 1 726 ? -11.732 -3.086 -26.891 1.00 93.44 726 SER A O 1
ATOM 5807 N N . PHE A 1 727 ? -10.231 -4.279 -25.713 1.00 97.75 727 PHE A N 1
ATOM 5808 C CA . PHE A 1 727 ? -9.699 -3.155 -24.932 1.00 97.75 727 PHE A CA 1
ATOM 5809 C C . PHE A 1 727 ? -8.168 -3.078 -24.968 1.00 97.75 727 PHE A C 1
ATOM 5811 O O . PHE A 1 727 ? -7.610 -2.024 -25.277 1.00 97.75 727 PHE A O 1
ATOM 5818 N N . GLY A 1 728 ? -7.482 -4.184 -24.657 1.00 97.88 728 GLY A N 1
ATOM 5819 C CA . GLY A 1 728 ? -6.027 -4.201 -24.462 1.00 97.88 728 GLY A CA 1
ATOM 5820 C C . GLY A 1 728 ? -5.236 -3.820 -25.714 1.00 97.88 728 GLY A C 1
ATOM 5821 O O . GLY A 1 728 ? -4.337 -2.986 -25.652 1.00 97.88 728 GLY A O 1
ATOM 5822 N N . SER A 1 729 ? -5.616 -4.377 -26.861 1.00 97.62 729 SER A N 1
ATOM 5823 C CA . SER A 1 729 ? -4.969 -4.153 -28.156 1.00 97.62 729 SER A CA 1
ATOM 5824 C C . SER A 1 729 ? -5.024 -2.697 -28.606 1.00 97.62 729 SER A C 1
ATOM 5826 O O . SER A 1 729 ? -4.014 -2.161 -29.048 1.00 97.62 729 SER A O 1
ATOM 5828 N N . GLU A 1 730 ? -6.163 -2.026 -28.438 1.00 98.38 730 GLU A N 1
ATOM 5829 C CA . GLU A 1 730 ? -6.295 -0.611 -28.783 1.00 98.38 730 GLU A CA 1
ATOM 5830 C C . GLU A 1 730 ? -5.433 0.275 -27.888 1.00 98.38 730 GLU A C 1
ATOM 5832 O O . GLU A 1 730 ? -4.727 1.140 -28.401 1.00 98.38 730 GLU A O 1
ATOM 5837 N N . MET A 1 731 ? -5.442 0.046 -26.571 1.00 98.69 731 MET A N 1
ATOM 5838 C CA . MET A 1 731 ? -4.570 0.793 -25.662 1.00 98.69 731 MET A CA 1
ATOM 5839 C C . MET A 1 731 ? -3.095 0.573 -26.005 1.00 98.69 731 MET A C 1
ATOM 5841 O O . MET A 1 731 ? -2.351 1.542 -26.127 1.00 98.69 731 MET A O 1
ATOM 5845 N N . LEU A 1 732 ? -2.680 -0.681 -26.207 1.00 98.56 732 LEU A N 1
ATOM 5846 C CA . LEU A 1 732 ? -1.294 -1.026 -26.521 1.00 98.56 732 LEU A CA 1
ATOM 5847 C C . LEU A 1 732 ? -0.829 -0.383 -27.838 1.00 98.56 732 LEU A C 1
ATOM 5849 O O . LEU A 1 732 ? 0.255 0.196 -27.888 1.00 98.56 732 LEU A O 1
ATOM 5853 N N . MET A 1 733 ? -1.654 -0.439 -28.889 1.00 98.69 733 MET A N 1
ATOM 5854 C CA . MET A 1 733 ? -1.341 0.152 -30.196 1.00 98.69 733 MET A CA 1
ATOM 5855 C C . MET A 1 733 ? -1.315 1.681 -30.154 1.00 98.69 733 MET A C 1
ATOM 5857 O O . MET A 1 733 ? -0.436 2.290 -30.758 1.00 98.69 733 MET A O 1
ATOM 5861 N N . GLU A 1 734 ? -2.228 2.322 -29.424 1.00 98.88 734 GLU A N 1
ATOM 5862 C CA . GLU A 1 734 ? -2.223 3.784 -29.296 1.00 98.88 734 GLU A CA 1
ATOM 5863 C C . GLU A 1 734 ? -1.033 4.280 -28.463 1.00 98.88 734 GLU A C 1
ATOM 5865 O O . GLU A 1 734 ? -0.460 5.322 -28.783 1.00 98.88 734 GLU A O 1
ATOM 5870 N N . ILE A 1 735 ? -0.597 3.533 -27.444 1.00 98.88 735 ILE A N 1
ATOM 5871 C CA . ILE A 1 735 ? 0.641 3.843 -26.712 1.00 98.88 735 ILE A CA 1
ATOM 5872 C C . ILE A 1 735 ? 1.871 3.654 -27.616 1.00 98.88 735 ILE A C 1
ATOM 5874 O O . ILE A 1 735 ? 2.757 4.510 -27.646 1.00 98.88 735 ILE A O 1
ATOM 5878 N N . ALA A 1 736 ? 1.932 2.565 -28.391 1.00 98.88 736 ALA A N 1
ATOM 5879 C CA . ALA A 1 736 ? 3.010 2.340 -29.356 1.00 98.88 736 ALA A CA 1
ATOM 5880 C C . ALA A 1 736 ? 3.082 3.470 -30.396 1.00 98.88 736 ALA A C 1
ATOM 5882 O O . ALA A 1 736 ? 4.158 4.016 -30.645 1.00 98.88 736 ALA A O 1
ATOM 5883 N N . ARG A 1 737 ? 1.930 3.889 -30.934 1.00 98.81 737 ARG A N 1
ATOM 5884 C CA . ARG A 1 737 ? 1.807 5.046 -31.829 1.00 98.81 737 ARG A CA 1
ATOM 5885 C C . ARG A 1 737 ? 2.319 6.329 -31.180 1.00 98.81 737 ARG A C 1
ATOM 5887 O O . ARG A 1 737 ? 2.985 7.117 -31.856 1.00 98.81 737 ARG A O 1
ATOM 5894 N N . PHE A 1 738 ? 2.031 6.544 -29.896 1.00 98.88 738 PHE A N 1
ATOM 5895 C CA . PHE A 1 738 ? 2.555 7.691 -29.161 1.00 98.88 738 PHE A CA 1
ATOM 5896 C C . PHE A 1 738 ? 4.075 7.687 -29.133 1.00 98.88 738 PHE A C 1
ATOM 5898 O O . PHE A 1 738 ? 4.676 8.631 -29.639 1.00 98.88 738 PHE A O 1
ATOM 5905 N N . PHE A 1 739 ? 4.709 6.615 -28.661 1.00 98.81 739 PHE A N 1
ATOM 5906 C CA . PHE A 1 739 ? 6.170 6.551 -28.641 1.00 98.81 739 PHE A CA 1
ATOM 5907 C C . PHE A 1 739 ? 6.789 6.676 -30.039 1.00 98.81 739 PHE A C 1
ATOM 5909 O O . PHE A 1 739 ? 7.734 7.444 -30.215 1.00 98.81 739 PHE A O 1
ATOM 5916 N N . ALA A 1 740 ? 6.229 5.992 -31.040 1.00 98.69 740 ALA A N 1
ATOM 5917 C CA . ALA A 1 740 ? 6.744 6.015 -32.408 1.00 98.69 740 ALA A CA 1
ATOM 5918 C C . ALA A 1 740 ? 6.670 7.403 -33.064 1.00 98.69 740 ALA A C 1
ATOM 5920 O O . ALA A 1 740 ? 7.536 7.750 -33.860 1.00 98.69 740 ALA A O 1
ATOM 5921 N N . THR A 1 741 ? 5.650 8.202 -32.738 1.00 98.44 741 THR A N 1
ATOM 5922 C CA . THR A 1 741 ? 5.470 9.548 -33.316 1.00 98.44 741 THR A CA 1
ATOM 5923 C C . THR A 1 741 ? 6.014 10.673 -32.440 1.00 98.44 741 THR A C 1
ATOM 5925 O O . THR A 1 741 ? 6.236 11.774 -32.940 1.00 98.44 741 THR A O 1
ATOM 5928 N N . TYR A 1 742 ? 6.244 10.414 -31.151 1.00 98.50 742 TYR A N 1
ATOM 5929 C CA . TYR A 1 742 ? 6.916 11.339 -30.242 1.00 98.50 742 TYR A CA 1
ATOM 5930 C C . TYR A 1 742 ? 8.438 11.323 -30.433 1.00 98.50 742 TYR A C 1
ATOM 5932 O O . TYR A 1 742 ? 9.083 12.371 -30.334 1.00 98.50 742 TYR A O 1
ATOM 5940 N N . ALA A 1 743 ? 9.011 10.154 -30.736 1.00 98.50 743 ALA A N 1
ATOM 5941 C CA . ALA A 1 743 ? 10.433 10.012 -31.011 1.00 98.50 743 ALA A CA 1
ATOM 5942 C C . ALA A 1 743 ? 10.839 10.772 -32.286 1.00 98.50 743 ALA A C 1
ATOM 5944 O O . ALA A 1 743 ? 10.133 10.764 -33.296 1.00 98.50 743 ALA A O 1
ATOM 5945 N N . ARG A 1 744 ? 12.000 11.432 -32.254 1.00 97.94 744 ARG A N 1
ATOM 5946 C CA . ARG A 1 744 ? 12.506 12.249 -33.368 1.00 97.94 744 ARG A CA 1
ATOM 5947 C C . ARG A 1 744 ? 13.775 11.651 -33.938 1.00 97.94 744 ARG A C 1
ATOM 5949 O O . ARG A 1 744 ? 14.694 11.353 -33.186 1.00 97.94 744 ARG A O 1
ATOM 5956 N N . TYR A 1 745 ? 13.839 11.502 -35.257 1.00 98.31 745 TYR A N 1
ATOM 5957 C CA . TYR A 1 745 ? 15.050 11.020 -35.911 1.00 98.31 745 TYR A CA 1
ATOM 5958 C C . TYR A 1 745 ? 16.150 12.086 -35.870 1.00 98.31 745 TYR A C 1
ATOM 5960 O O . TYR A 1 745 ? 15.935 13.230 -36.274 1.00 98.31 745 TYR A O 1
ATOM 5968 N N . ASN A 1 746 ? 17.325 11.699 -35.390 1.00 98.06 746 ASN A N 1
ATOM 5969 C CA . ASN A 1 746 ? 18.539 12.494 -35.386 1.00 98.06 746 ASN A CA 1
ATOM 5970 C C . ASN A 1 746 ? 19.456 11.985 -36.506 1.00 98.06 746 ASN A C 1
ATOM 5972 O O . ASN A 1 746 ? 19.988 10.877 -36.425 1.00 98.06 746 ASN A O 1
ATOM 5976 N N . GLU A 1 747 ? 19.639 12.800 -37.549 1.00 96.81 747 GLU A N 1
ATOM 5977 C CA . GLU A 1 747 ? 20.454 12.439 -38.717 1.00 96.81 747 GLU A CA 1
ATOM 5978 C C . GLU A 1 747 ? 21.936 12.240 -38.373 1.00 96.81 747 GLU A C 1
ATOM 5980 O O . GLU A 1 747 ? 22.588 11.402 -38.986 1.00 96.81 747 GLU A O 1
ATOM 5985 N N . GLU A 1 748 ? 22.470 12.958 -37.379 1.00 96.75 748 GLU A N 1
ATOM 5986 C CA . GLU A 1 748 ? 23.883 12.852 -36.988 1.00 96.75 748 GLU A CA 1
ATOM 5987 C C . GLU A 1 748 ? 24.173 11.551 -36.233 1.00 96.75 748 GLU A C 1
ATOM 5989 O O . GLU A 1 748 ? 25.237 10.955 -36.401 1.00 96.75 748 GLU A O 1
ATOM 5994 N N . LYS A 1 749 ? 23.223 11.106 -35.402 1.00 94.81 749 LYS A N 1
ATOM 5995 C CA . LYS A 1 749 ? 23.317 9.850 -34.640 1.00 94.81 749 LYS A CA 1
ATOM 5996 C C . LYS A 1 749 ? 22.763 8.641 -35.408 1.00 94.81 749 LYS A C 1
ATOM 5998 O O . LYS A 1 749 ? 22.901 7.522 -34.921 1.00 94.81 749 LYS A O 1
ATOM 6003 N N . GLU A 1 750 ? 22.114 8.872 -36.553 1.00 97.44 750 GLU A N 1
ATOM 6004 C CA . GLU A 1 750 ? 21.346 7.889 -37.339 1.00 97.44 750 GLU A CA 1
ATOM 6005 C C . GLU A 1 750 ? 20.351 7.072 -36.489 1.00 97.44 750 GLU A C 1
ATOM 6007 O O . GLU A 1 750 ? 20.157 5.867 -36.678 1.00 97.44 750 GLU A O 1
ATOM 6012 N N . ARG A 1 751 ? 19.740 7.726 -35.496 1.00 98.50 751 ARG A N 1
ATOM 6013 C CA . ARG A 1 751 ? 18.917 7.099 -34.451 1.00 98.50 751 ARG A CA 1
ATOM 6014 C C . ARG A 1 751 ? 17.762 8.003 -34.036 1.00 98.50 751 ARG A C 1
ATOM 6016 O O . ARG A 1 751 ? 17.819 9.212 -34.230 1.00 98.50 751 ARG A O 1
ATOM 6023 N N . TYR A 1 752 ? 16.722 7.426 -33.442 1.00 98.81 752 TYR A N 1
ATOM 6024 C CA . TYR A 1 752 ? 15.606 8.172 -32.860 1.00 98.81 752 TYR A CA 1
ATOM 6025 C C . TYR A 1 752 ? 15.890 8.564 -31.411 1.00 98.81 752 TYR A C 1
ATOM 6027 O O . TYR A 1 752 ? 16.446 7.782 -30.645 1.00 98.81 752 TYR A O 1
ATOM 6035 N N . GLU A 1 753 ? 15.450 9.751 -31.019 1.00 98.69 753 GLU A N 1
ATOM 6036 C CA . GLU A 1 753 ? 15.619 10.298 -29.676 1.00 98.69 753 GLU A CA 1
ATOM 6037 C C . GLU A 1 753 ? 14.267 10.618 -29.038 1.00 98.69 753 GLU A C 1
ATOM 6039 O O . GLU A 1 753 ? 13.334 11.075 -29.705 1.00 98.69 753 GLU A O 1
ATOM 6044 N N . ILE A 1 754 ? 14.183 10.415 -27.725 1.00 98.62 754 ILE A N 1
ATOM 6045 C CA . ILE A 1 754 ? 13.064 10.852 -26.886 1.00 98.62 754 ILE A CA 1
ATOM 6046 C C . ILE A 1 754 ? 13.634 11.882 -25.914 1.00 98.62 754 ILE A C 1
ATOM 6048 O O . ILE A 1 754 ? 14.480 11.575 -25.075 1.00 98.62 754 ILE A O 1
ATOM 6052 N N . THR A 1 755 ? 13.199 13.131 -26.055 1.00 97.88 755 THR A N 1
ATOM 6053 C CA . THR A 1 755 ? 13.804 14.289 -25.381 1.00 97.88 755 THR A CA 1
ATOM 6054 C C . THR A 1 755 ? 12.824 14.991 -24.449 1.00 97.88 755 THR A C 1
ATOM 6056 O O . THR A 1 755 ? 11.612 14.953 -24.677 1.00 97.88 755 THR A O 1
ATOM 6059 N N . GLY A 1 756 ? 13.343 15.704 -23.449 1.00 96.94 756 GLY A N 1
ATOM 6060 C CA . GLY A 1 756 ? 12.538 16.546 -22.562 1.00 96.94 756 GLY A CA 1
ATOM 6061 C C . GLY A 1 756 ? 11.626 15.769 -21.607 1.00 96.94 756 GLY A C 1
ATOM 6062 O O . GLY A 1 756 ? 10.545 16.258 -21.271 1.00 96.94 756 GLY A O 1
ATOM 6063 N N . VAL A 1 757 ? 12.039 14.573 -21.192 1.00 98.00 757 VAL A N 1
ATOM 6064 C CA . VAL A 1 757 ? 11.273 13.669 -20.317 1.00 98.00 757 VAL A CA 1
ATOM 6065 C C . VAL A 1 757 ? 11.820 13.674 -18.893 1.00 98.00 757 VAL A C 1
ATOM 6067 O O . VAL A 1 757 ? 12.853 14.282 -18.627 1.00 98.00 757 VAL A O 1
ATOM 6070 N N . ILE A 1 758 ? 11.134 13.002 -17.976 1.00 98.12 758 ILE A N 1
ATOM 6071 C CA . ILE A 1 758 ? 11.653 12.627 -16.656 1.00 98.12 758 ILE A CA 1
ATOM 6072 C C . ILE A 1 758 ? 11.541 11.099 -16.564 1.00 98.12 758 ILE A C 1
ATOM 6074 O O . ILE A 1 758 ? 10.549 10.531 -17.026 1.00 98.12 758 ILE A O 1
ATOM 6078 N N . GLY A 1 759 ? 12.594 10.435 -16.084 1.00 97.44 759 GLY A N 1
ATOM 6079 C CA . GLY A 1 759 ? 12.578 8.989 -15.830 1.00 97.44 759 GLY A CA 1
ATOM 6080 C C . GLY A 1 759 ? 11.956 8.664 -14.467 1.00 97.44 759 GLY A C 1
ATOM 6081 O O . GLY A 1 759 ? 11.545 9.581 -13.763 1.00 97.44 759 GLY A O 1
ATOM 6082 N N . PRO A 1 760 ? 11.929 7.390 -14.043 1.00 97.38 760 PRO A N 1
ATOM 6083 C CA . PRO A 1 760 ? 11.543 7.029 -12.678 1.00 97.38 760 PRO A CA 1
ATOM 6084 C C . PRO A 1 760 ? 12.306 7.805 -11.591 1.00 97.38 760 PRO A C 1
ATOM 6086 O O . PRO A 1 760 ? 11.789 8.025 -10.497 1.00 97.38 760 PRO A O 1
ATOM 6089 N N . ASP A 1 761 ? 13.546 8.211 -11.861 1.00 96.94 761 ASP A N 1
ATOM 6090 C CA . ASP A 1 761 ? 14.305 9.079 -10.972 1.00 96.94 761 ASP A CA 1
ATOM 6091 C C . ASP A 1 761 ? 13.881 10.558 -11.068 1.00 96.94 761 ASP A C 1
ATOM 6093 O O . ASP A 1 761 ? 14.436 11.355 -11.829 1.00 96.94 761 ASP A O 1
ATOM 6097 N N . GLU A 1 762 ? 12.938 10.948 -10.210 1.00 94.75 762 GLU A N 1
ATOM 6098 C CA . GLU A 1 762 ? 12.398 12.314 -10.169 1.00 94.75 762 GLU A CA 1
ATOM 6099 C C . GLU A 1 762 ? 13.365 13.379 -9.622 1.00 94.75 762 GLU A C 1
ATOM 6101 O O . GLU A 1 762 ? 13.061 14.575 -9.685 1.00 94.75 762 GLU A O 1
ATOM 6106 N N . PHE A 1 763 ? 14.531 13.003 -9.073 1.00 95.12 763 PHE A N 1
ATOM 6107 C CA . PHE A 1 763 ? 15.531 14.012 -8.700 1.00 95.12 763 PHE A CA 1
ATOM 6108 C C . PHE A 1 763 ? 16.102 14.729 -9.920 1.00 95.12 763 PHE A C 1
ATOM 6110 O O . PHE A 1 763 ? 16.532 15.878 -9.782 1.00 95.12 763 PHE A O 1
ATOM 6117 N N . HIS A 1 764 ? 16.063 14.079 -11.085 1.00 96.88 764 HIS A N 1
ATOM 6118 C CA . HIS A 1 764 ? 16.559 14.596 -12.350 1.00 96.88 764 HIS A CA 1
ATOM 6119 C C . HIS A 1 764 ? 15.413 15.088 -13.226 1.00 96.88 764 HIS A C 1
ATOM 6121 O O . HIS A 1 764 ? 14.890 14.372 -14.079 1.00 96.88 764 HIS A O 1
ATOM 6127 N N . ASN A 1 765 ? 15.044 16.352 -13.042 1.00 94.44 765 ASN A N 1
ATOM 6128 C CA . ASN A 1 765 ? 14.005 16.996 -13.839 1.00 94.44 765 ASN A CA 1
ATOM 6129 C C . ASN A 1 765 ? 14.538 17.986 -14.881 1.00 94.44 765 ASN A C 1
ATOM 6131 O O . ASN A 1 765 ? 13.738 18.539 -15.632 1.00 94.44 765 ASN A O 1
ATOM 6135 N N . ALA A 1 766 ? 15.846 18.260 -14.911 1.00 96.06 766 ALA A N 1
ATOM 6136 C CA . ALA A 1 766 ? 16.509 19.145 -15.869 1.00 96.06 766 ALA A CA 1
ATOM 6137 C C . ALA A 1 766 ? 18.036 18.943 -15.836 1.00 96.06 766 ALA A C 1
ATOM 6139 O O . ALA A 1 766 ? 18.579 18.399 -14.879 1.00 96.06 766 ALA A O 1
ATOM 6140 N N . TYR A 1 767 ? 18.752 19.464 -16.834 1.00 96.19 767 TYR A N 1
ATOM 6141 C CA . TYR A 1 767 ? 20.215 19.567 -16.772 1.00 96.19 767 TYR A CA 1
ATOM 6142 C C . TYR A 1 767 ? 20.677 20.722 -15.857 1.00 96.19 767 TYR A C 1
ATOM 6144 O O . TYR A 1 767 ? 19.981 21.741 -15.760 1.00 96.19 767 TYR A O 1
ATOM 6152 N N . PRO A 1 768 ? 21.871 20.637 -15.233 1.00 93.88 768 PRO A N 1
ATOM 6153 C CA . PRO A 1 768 ? 22.454 21.733 -14.458 1.00 93.88 768 PRO A CA 1
ATOM 6154 C C . PRO A 1 768 ? 22.449 23.076 -15.200 1.00 93.88 768 PRO A C 1
ATOM 6156 O O . PRO A 1 768 ? 23.030 23.224 -16.274 1.00 93.88 768 PRO A O 1
ATOM 6159 N N . GLY A 1 769 ? 21.787 24.082 -14.620 1.00 89.31 769 GLY A N 1
ATOM 6160 C CA . GLY A 1 769 ? 21.695 25.432 -15.191 1.00 89.31 769 GLY A CA 1
ATOM 6161 C C . GLY A 1 769 ? 20.786 25.572 -16.422 1.00 89.31 769 GLY A C 1
ATOM 6162 O O . GLY A 1 769 ? 20.745 26.656 -17.015 1.00 89.31 769 GLY A O 1
ATOM 6163 N N . ALA A 1 770 ? 20.051 24.526 -16.812 1.00 92.44 770 ALA A N 1
ATOM 6164 C CA . ALA A 1 770 ? 19.099 24.594 -17.914 1.00 92.44 770 ALA A CA 1
ATOM 6165 C C . ALA A 1 770 ? 17.922 25.530 -17.596 1.00 92.44 770 ALA A C 1
ATOM 6167 O O . ALA A 1 770 ? 17.475 25.656 -16.456 1.00 92.44 770 ALA A O 1
ATOM 6168 N N . LYS A 1 771 ? 17.411 26.201 -18.635 1.00 88.25 771 LYS A N 1
ATOM 6169 C CA . LYS A 1 771 ? 16.219 27.061 -18.530 1.00 88.25 771 LYS A CA 1
ATOM 6170 C C . LYS A 1 771 ? 14.912 26.285 -18.681 1.00 88.25 771 LYS A C 1
ATOM 6172 O O . LYS A 1 771 ? 13.877 26.757 -18.222 1.00 88.25 771 LYS A O 1
ATOM 6177 N N . GLU A 1 772 ? 14.966 25.143 -19.356 1.00 89.88 772 GLU A N 1
ATOM 6178 C CA . GLU A 1 772 ? 13.823 24.277 -19.623 1.00 89.88 772 GLU A CA 1
ATOM 6179 C C . GLU A 1 772 ? 13.989 22.958 -18.869 1.00 89.88 772 GLU A C 1
ATOM 6181 O O . GLU A 1 772 ? 15.107 22.471 -18.699 1.00 89.88 772 GLU A O 1
ATOM 6186 N N . ALA A 1 773 ? 12.866 22.415 -18.401 1.00 93.81 773 ALA A N 1
ATOM 6187 C CA . ALA A 1 773 ? 12.816 21.126 -17.728 1.00 93.81 773 ALA A CA 1
ATOM 6188 C C . ALA A 1 773 ? 12.786 19.970 -18.738 1.00 93.81 773 ALA A C 1
ATOM 6190 O O . ALA A 1 773 ? 12.251 20.101 -19.842 1.00 93.81 773 ALA A O 1
ATOM 6191 N N . GLY A 1 774 ? 13.292 18.828 -18.296 1.00 96.50 774 GLY A N 1
ATOM 6192 C CA . GLY A 1 774 ? 13.382 17.571 -19.014 1.00 96.50 774 GLY A CA 1
ATOM 6193 C C . GLY A 1 774 ? 14.828 17.177 -19.317 1.00 96.50 774 GLY A C 1
ATOM 6194 O O . GLY A 1 774 ? 15.670 18.018 -19.637 1.00 96.50 774 GLY A O 1
ATOM 6195 N N . ILE A 1 775 ? 15.092 15.880 -19.224 1.00 97.69 775 ILE A N 1
ATOM 6196 C CA . ILE A 1 775 ? 16.329 15.214 -19.633 1.00 97.69 775 ILE A CA 1
ATOM 6197 C C . ILE A 1 775 ? 16.114 14.487 -20.964 1.00 97.69 775 ILE A C 1
ATOM 6199 O O . ILE A 1 775 ? 14.979 14.204 -21.363 1.00 97.69 775 ILE A O 1
ATOM 6203 N N . ASN A 1 776 ? 17.201 14.197 -21.675 1.00 98.19 776 ASN A N 1
ATOM 6204 C CA . ASN A 1 776 ? 17.142 13.515 -22.963 1.00 98.19 776 ASN A CA 1
ATOM 6205 C C . ASN A 1 776 ? 17.549 12.052 -22.839 1.00 98.19 776 ASN A C 1
ATOM 6207 O O . ASN A 1 776 ? 18.487 11.714 -22.115 1.00 98.19 776 ASN A O 1
ATOM 6211 N N . ASN A 1 777 ? 16.869 11.204 -23.610 1.00 98.50 777 ASN A N 1
ATOM 6212 C CA . ASN A 1 777 ? 17.221 9.807 -23.822 1.00 98.50 777 ASN A CA 1
ATOM 6213 C C . ASN A 1 777 ? 17.383 9.026 -22.508 1.00 98.50 777 ASN A C 1
ATOM 6215 O O . ASN A 1 777 ? 18.369 8.312 -22.325 1.00 98.50 777 ASN A O 1
ATOM 6219 N N . ASN A 1 778 ? 16.421 9.173 -21.585 1.00 98.75 778 ASN A N 1
ATOM 6220 C CA . ASN A 1 778 ? 16.354 8.312 -20.405 1.00 98.75 778 ASN A CA 1
ATOM 6221 C C . ASN A 1 778 ? 16.244 6.850 -20.860 1.00 98.75 778 ASN A C 1
ATOM 6223 O O . ASN A 1 778 ? 15.327 6.484 -21.600 1.00 98.75 778 ASN A O 1
ATOM 6227 N N . ALA A 1 779 ? 17.197 6.022 -20.441 1.00 98.50 779 ALA A N 1
ATOM 6228 C CA . ALA A 1 779 ? 17.348 4.677 -20.974 1.00 98.50 779 ALA A CA 1
ATOM 6229 C C . ALA A 1 779 ? 16.165 3.772 -20.612 1.00 98.50 779 ALA A C 1
ATOM 6231 O O . ALA A 1 779 ? 15.700 3.029 -21.475 1.00 98.50 779 ALA A O 1
ATOM 6232 N N . TYR A 1 780 ? 15.621 3.884 -19.392 1.00 98.50 780 TYR A N 1
ATOM 6233 C CA . TYR A 1 780 ? 14.406 3.165 -18.999 1.00 98.50 780 TYR A CA 1
ATOM 6234 C C . TYR A 1 780 ? 13.237 3.482 -19.944 1.00 98.50 780 TYR A C 1
ATOM 6236 O O . TYR A 1 780 ? 12.635 2.574 -20.519 1.00 98.50 780 TYR A O 1
ATOM 6244 N N . THR A 1 781 ? 12.974 4.771 -20.182 1.00 98.69 781 THR A N 1
ATOM 6245 C CA . THR A 1 781 ? 11.909 5.238 -21.083 1.00 98.69 781 THR A CA 1
ATOM 6246 C C . THR A 1 781 ? 12.111 4.727 -22.510 1.00 98.69 781 THR A C 1
ATOM 6248 O O . THR A 1 781 ? 11.177 4.189 -23.102 1.00 98.69 781 THR A O 1
ATOM 6251 N N . ASN A 1 782 ? 13.322 4.842 -23.064 1.00 98.75 782 ASN A N 1
ATOM 6252 C CA . ASN A 1 782 ? 13.605 4.427 -24.442 1.00 98.75 782 ASN A CA 1
ATOM 6253 C C . ASN A 1 782 ? 13.491 2.906 -24.625 1.00 98.75 782 ASN A C 1
ATOM 6255 O O . ASN A 1 782 ? 12.932 2.442 -25.622 1.00 98.75 782 ASN A O 1
ATOM 6259 N N . ILE A 1 783 ? 13.971 2.117 -23.662 1.00 98.69 783 ILE A N 1
ATOM 6260 C CA . ILE A 1 783 ? 13.872 0.653 -23.715 1.00 98.69 783 ILE A CA 1
ATOM 6261 C C . ILE A 1 783 ? 12.412 0.213 -23.592 1.00 98.69 783 ILE A C 1
ATOM 6263 O O . ILE A 1 783 ? 11.963 -0.636 -24.364 1.00 98.69 783 ILE A O 1
ATOM 6267 N N . LEU A 1 784 ? 11.643 0.817 -22.684 1.00 98.31 784 LEU A N 1
ATOM 6268 C CA . LEU A 1 784 ? 10.234 0.475 -22.504 1.00 98.31 784 LEU A CA 1
ATOM 6269 C C . LEU A 1 784 ? 9.370 0.923 -23.695 1.00 98.31 784 LEU A C 1
ATOM 6271 O O . LEU A 1 784 ? 8.439 0.212 -24.081 1.00 98.31 784 LEU A O 1
ATOM 6275 N N . ALA A 1 785 ? 9.714 2.043 -24.337 1.00 98.81 785 ALA A N 1
ATOM 6276 C CA . ALA A 1 785 ? 9.122 2.479 -25.600 1.00 98.81 785 ALA A CA 1
ATOM 6277 C C . ALA A 1 785 ? 9.384 1.466 -26.727 1.00 98.81 785 ALA A C 1
ATOM 6279 O O . ALA A 1 785 ? 8.440 1.019 -27.381 1.00 98.81 785 ALA A O 1
ATOM 6280 N N . SER A 1 786 ? 10.642 1.040 -26.910 1.00 98.69 786 SER A N 1
ATOM 6281 C CA . SER A 1 786 ? 11.005 -0.010 -27.875 1.00 98.69 786 SER A CA 1
ATOM 6282 C C . SER A 1 786 ? 10.245 -1.309 -27.600 1.00 98.69 786 SER A C 1
ATOM 6284 O O . SER A 1 786 ? 9.609 -1.858 -28.504 1.00 98.69 786 SER A O 1
ATOM 6286 N N . TRP A 1 787 ? 10.235 -1.771 -26.345 1.00 98.62 787 TRP A N 1
ATOM 6287 C CA . TRP A 1 787 ? 9.507 -2.972 -25.937 1.00 98.62 787 TRP A CA 1
ATOM 6288 C C . TRP A 1 787 ? 8.011 -2.861 -26.257 1.00 98.62 787 TRP A C 1
ATOM 6290 O O . TRP A 1 787 ? 7.443 -3.779 -26.849 1.00 98.62 787 TRP A O 1
ATOM 6300 N N . THR A 1 788 ? 7.388 -1.720 -25.953 1.00 98.75 788 THR A N 1
ATOM 6301 C CA . THR A 1 788 ? 5.956 -1.487 -26.192 1.00 98.75 788 THR A CA 1
ATOM 6302 C C . THR A 1 788 ? 5.615 -1.541 -27.678 1.00 98.75 788 THR A C 1
ATOM 6304 O O . THR A 1 788 ? 4.686 -2.248 -28.073 1.00 98.75 788 THR A O 1
ATOM 6307 N N . ILE A 1 789 ? 6.396 -0.853 -28.516 1.00 98.81 789 ILE A N 1
ATOM 6308 C CA . ILE A 1 789 ? 6.195 -0.849 -29.970 1.00 98.81 789 ILE A CA 1
ATOM 6309 C C . ILE A 1 789 ? 6.330 -2.269 -30.532 1.00 98.81 789 ILE A C 1
ATOM 6311 O O . ILE A 1 789 ? 5.480 -2.722 -31.299 1.00 98.81 789 ILE A O 1
ATOM 6315 N N . ARG A 1 790 ? 7.344 -3.024 -30.093 1.00 98.19 790 ARG A N 1
ATOM 6316 C CA . ARG A 1 790 ? 7.535 -4.419 -30.519 1.00 98.19 790 ARG A CA 1
ATOM 6317 C C . ARG A 1 790 ? 6.386 -5.319 -30.083 1.00 98.19 790 ARG A C 1
ATOM 6319 O O . ARG A 1 790 ? 5.982 -6.185 -30.850 1.00 98.19 790 ARG A O 1
ATOM 6326 N N . ARG A 1 791 ? 5.836 -5.128 -28.882 1.00 97.75 791 ARG A N 1
ATOM 6327 C CA . ARG A 1 791 ? 4.678 -5.906 -28.414 1.00 97.75 791 ARG A CA 1
ATOM 6328 C C . ARG A 1 791 ? 3.409 -5.582 -29.191 1.00 97.75 791 ARG A C 1
ATOM 6330 O O . ARG A 1 791 ? 2.649 -6.502 -29.475 1.00 97.75 791 ARG A O 1
ATOM 6337 N N . ALA A 1 792 ? 3.213 -4.331 -29.604 1.00 98.19 792 ALA A N 1
ATOM 6338 C CA . ALA A 1 792 ? 2.127 -3.975 -30.515 1.00 98.19 792 ALA A CA 1
ATOM 6339 C C . ALA A 1 792 ? 2.279 -4.658 -31.888 1.00 98.19 792 ALA A C 1
ATOM 6341 O O . ALA A 1 792 ? 1.295 -5.181 -32.410 1.00 98.19 792 ALA A O 1
ATOM 6342 N N . LEU A 1 793 ? 3.500 -4.717 -32.437 1.00 97.94 793 LEU A N 1
ATOM 6343 C CA . LEU A 1 793 ? 3.795 -5.429 -33.690 1.00 97.94 793 LEU A CA 1
ATOM 6344 C C . LEU A 1 793 ? 3.534 -6.938 -33.572 1.00 97.94 793 LEU A C 1
ATOM 6346 O O . LEU A 1 793 ? 2.837 -7.500 -34.411 1.00 97.94 793 LEU A O 1
ATOM 6350 N N . VAL A 1 794 ? 4.026 -7.577 -32.504 1.00 96.25 794 VAL A N 1
ATOM 6351 C CA . VAL A 1 794 ? 3.771 -9.004 -32.227 1.00 96.25 794 VAL A CA 1
ATOM 6352 C C . VAL A 1 794 ? 2.271 -9.273 -32.110 1.00 96.25 794 VAL A C 1
ATOM 6354 O O . VAL A 1 794 ? 1.759 -10.197 -32.732 1.00 96.25 794 VAL A O 1
ATOM 6357 N N . LEU A 1 795 ? 1.539 -8.432 -31.373 1.00 95.44 795 LEU A N 1
ATOM 6358 C CA . LEU A 1 795 ? 0.096 -8.592 -31.221 1.00 95.44 795 LEU A CA 1
ATOM 6359 C C . LEU A 1 795 ? -0.654 -8.437 -32.553 1.00 95.44 795 LEU A C 1
ATOM 6361 O O . LEU A 1 795 ? -1.620 -9.159 -32.778 1.00 95.44 795 LEU A O 1
ATOM 6365 N N . LEU A 1 796 ? -0.241 -7.517 -33.432 1.00 94.75 796 LEU A N 1
ATOM 6366 C CA . LEU A 1 796 ? -0.850 -7.359 -34.761 1.00 94.75 796 LEU A CA 1
ATOM 6367 C C . LEU A 1 796 ? -0.670 -8.596 -35.649 1.00 94.75 796 LEU A C 1
ATOM 6369 O O . LEU A 1 796 ? -1.585 -8.903 -36.420 1.00 94.75 796 LEU A O 1
ATOM 6373 N N . ASP A 1 797 ? 0.482 -9.263 -35.541 1.00 94.12 797 ASP A N 1
ATOM 6374 C CA . ASP A 1 797 ? 0.839 -10.457 -36.317 1.00 94.12 797 ASP A CA 1
ATOM 6375 C C . ASP A 1 797 ? 0.143 -11.723 -35.790 1.00 94.12 797 ASP A C 1
ATOM 6377 O O . ASP A 1 797 ? -0.436 -12.491 -36.558 1.00 94.12 797 ASP A O 1
ATOM 6381 N N . GLU A 1 798 ? 0.125 -11.916 -34.468 1.00 91.69 798 GLU A N 1
ATOM 6382 C CA . GLU A 1 798 ? -0.441 -13.115 -33.833 1.00 91.69 798 GLU A CA 1
ATOM 6383 C C . GLU A 1 798 ? -1.976 -13.082 -33.714 1.00 91.69 798 GLU A C 1
ATOM 6385 O O . GLU A 1 798 ? -2.625 -14.124 -33.567 1.00 91.69 798 GLU A O 1
ATOM 6390 N N . MET A 1 799 ? -2.591 -11.896 -33.758 1.00 92.31 799 MET A N 1
ATOM 6391 C CA . MET A 1 799 ? -4.041 -11.742 -33.630 1.00 92.31 799 MET A CA 1
ATOM 6392 C C . MET A 1 799 ? -4.792 -12.381 -34.817 1.00 92.31 799 MET A C 1
ATOM 6394 O O . MET A 1 799 ? -4.380 -12.236 -35.970 1.00 92.31 799 MET A O 1
ATOM 6398 N N . PRO A 1 800 ? -5.963 -13.018 -34.589 1.00 94.31 800 PRO A N 1
ATOM 6399 C CA . PRO A 1 800 ? -6.783 -13.554 -35.671 1.00 94.31 800 PRO A CA 1
ATOM 6400 C C . PRO A 1 800 ? -7.075 -12.514 -36.759 1.00 94.31 800 PRO A C 1
ATOM 6402 O O . PRO A 1 800 ? -7.432 -11.373 -36.459 1.00 94.31 800 PRO A O 1
ATOM 6405 N N . SER A 1 801 ? -6.988 -12.926 -38.029 1.00 92.62 801 SER A N 1
ATOM 6406 C CA . SER A 1 801 ? -6.985 -11.990 -39.166 1.00 92.62 801 SER A CA 1
ATOM 6407 C C . SER A 1 801 ? -8.197 -11.050 -39.237 1.00 92.62 801 SER A C 1
ATOM 6409 O O . SER A 1 801 ? -8.055 -9.914 -39.687 1.00 92.62 801 SER A O 1
ATOM 6411 N N . ASP A 1 802 ? -9.372 -11.482 -38.768 1.00 93.19 802 ASP A N 1
ATOM 6412 C CA . ASP A 1 802 ? -10.573 -10.641 -38.731 1.00 93.19 802 ASP A CA 1
ATOM 6413 C C . ASP A 1 802 ? -10.452 -9.522 -37.688 1.00 93.19 802 ASP A C 1
ATOM 6415 O O . ASP A 1 802 ? -10.761 -8.368 -37.987 1.00 93.19 802 ASP A O 1
ATOM 6419 N N . HIS A 1 803 ? -9.923 -9.835 -36.501 1.00 93.44 803 HIS A N 1
ATOM 6420 C CA . HIS A 1 803 ? -9.685 -8.849 -35.446 1.00 93.44 803 HIS A CA 1
ATOM 6421 C C . HIS A 1 803 ? -8.558 -7.883 -35.837 1.00 93.44 803 HIS A C 1
ATOM 6423 O O . HIS A 1 803 ? -8.724 -6.673 -35.688 1.00 93.44 803 HIS A O 1
ATOM 6429 N N . SER A 1 804 ? -7.463 -8.389 -36.422 1.00 94.19 804 SER A N 1
ATOM 6430 C CA . SER A 1 804 ? -6.342 -7.559 -36.896 1.00 94.19 804 SER A CA 1
ATOM 6431 C C . SER A 1 804 ? -6.796 -6.564 -37.980 1.00 94.19 804 SER A C 1
ATOM 6433 O O . SER A 1 804 ? -6.533 -5.364 -37.890 1.00 94.19 804 SER A O 1
ATOM 6435 N N . LYS A 1 805 ? -7.605 -7.002 -38.958 1.00 94.56 805 LYS A N 1
ATOM 6436 C CA . LYS A 1 805 ? -8.209 -6.099 -39.960 1.00 94.56 805 LYS A CA 1
ATOM 6437 C C . LYS A 1 805 ? -9.159 -5.079 -39.336 1.00 94.56 805 LYS A C 1
ATOM 6439 O O . LYS A 1 805 ? -9.139 -3.912 -39.725 1.00 94.56 805 LYS A O 1
ATOM 6444 N N . GLN A 1 806 ? -9.989 -5.504 -38.384 1.00 94.94 806 GLN A N 1
ATOM 6445 C CA . GLN A 1 806 ? -10.943 -4.620 -37.722 1.00 94.94 806 GLN A CA 1
ATOM 6446 C C . GLN A 1 806 ? -10.232 -3.525 -36.925 1.00 94.94 806 GLN A C 1
ATOM 6448 O O . GLN A 1 806 ? -10.607 -2.358 -37.042 1.00 94.94 806 GLN A O 1
ATOM 6453 N N . ILE A 1 807 ? -9.207 -3.867 -36.139 1.00 95.88 807 ILE A N 1
ATOM 6454 C CA . ILE A 1 807 ? -8.486 -2.874 -35.339 1.00 95.88 807 ILE A CA 1
ATOM 6455 C C . ILE A 1 807 ? -7.655 -1.937 -36.212 1.00 95.88 807 ILE A C 1
ATOM 6457 O O . ILE A 1 807 ? -7.716 -0.728 -35.996 1.00 95.88 807 ILE A O 1
ATOM 6461 N N . ARG A 1 808 ? -6.988 -2.448 -37.258 1.00 96.81 808 ARG A N 1
ATOM 6462 C CA . ARG A 1 808 ? -6.287 -1.603 -38.236 1.00 96.81 808 ARG A CA 1
ATOM 6463 C C . ARG A 1 808 ? -7.234 -0.621 -38.916 1.00 96.81 808 ARG A C 1
ATOM 6465 O O . ARG A 1 808 ? -6.923 0.559 -38.983 1.00 96.81 808 ARG A O 1
ATOM 6472 N N . SER A 1 809 ? -8.410 -1.079 -39.350 1.00 96.75 809 SER A N 1
ATOM 6473 C CA . SER A 1 809 ? -9.417 -0.200 -39.954 1.00 96.75 809 SER A CA 1
ATOM 6474 C C . SER A 1 809 ? -9.978 0.821 -38.965 1.00 96.75 809 SER A C 1
ATOM 6476 O O . SER A 1 809 ? -10.256 1.946 -39.359 1.00 96.75 809 SER A O 1
ATOM 6478 N N . ARG A 1 810 ? -10.182 0.437 -37.701 1.00 95.88 810 ARG A N 1
ATOM 6479 C CA . ARG A 1 810 ? -10.768 1.305 -36.670 1.00 95.88 810 ARG A CA 1
ATOM 6480 C C . ARG A 1 810 ? -9.801 2.379 -36.180 1.00 95.88 810 ARG A C 1
ATOM 6482 O O . ARG A 1 810 ? -10.245 3.473 -35.850 1.00 95.88 810 ARG A O 1
ATOM 6489 N N . LEU A 1 811 ? -8.515 2.047 -36.099 1.00 96.75 811 LEU A N 1
ATOM 6490 C CA . LEU A 1 811 ? -7.454 2.956 -35.666 1.00 96.75 811 LEU A CA 1
ATOM 6491 C C . LEU A 1 811 ? -6.733 3.633 -36.832 1.00 96.75 811 LEU A C 1
ATOM 6493 O O . LEU A 1 811 ? -5.835 4.430 -36.571 1.00 96.75 811 LEU A O 1
ATOM 6497 N N . GLU A 1 812 ? -7.104 3.319 -38.075 1.00 97.50 812 GLU A N 1
ATOM 6498 C CA . GLU A 1 812 ? -6.466 3.829 -39.297 1.00 97.50 812 GLU A CA 1
ATOM 6499 C C . GLU A 1 812 ? -4.948 3.542 -39.307 1.00 97.50 812 GLU A C 1
ATOM 6501 O O . GLU A 1 812 ? -4.125 4.426 -39.529 1.00 97.50 812 GLU A O 1
ATOM 6506 N N . ILE A 1 813 ? -4.565 2.297 -38.981 1.00 97.56 813 ILE A N 1
ATOM 6507 C CA . ILE A 1 813 ? -3.164 1.840 -38.997 1.00 97.56 813 ILE A CA 1
ATOM 6508 C C . ILE A 1 813 ? -2.794 1.373 -40.410 1.00 97.56 813 ILE A C 1
ATOM 6510 O O . ILE A 1 813 ? -3.145 0.264 -40.844 1.00 97.56 813 ILE A O 1
ATOM 6514 N N . GLU A 1 814 ? -2.035 2.220 -41.091 1.00 95.94 814 GLU A N 1
ATOM 6515 C CA . GLU A 1 814 ? -1.494 2.003 -42.431 1.00 95.94 814 GLU A CA 1
ATOM 6516 C C . GLU A 1 814 ? -0.101 1.340 -42.394 1.00 95.94 814 GLU A C 1
ATOM 6518 O O . GLU A 1 814 ? 0.556 1.272 -41.352 1.00 95.94 814 GLU A O 1
ATOM 6523 N N . ASP A 1 815 ? 0.348 0.801 -43.531 1.00 96.81 815 ASP A N 1
ATOM 6524 C CA . ASP A 1 815 ? 1.616 0.054 -43.612 1.00 96.81 815 ASP A CA 1
ATOM 6525 C C . ASP A 1 815 ? 2.857 0.945 -43.376 1.00 96.81 815 ASP A C 1
ATOM 6527 O O . ASP A 1 815 ? 3.879 0.465 -42.887 1.00 96.81 815 ASP A O 1
ATOM 6531 N N . ASP A 1 816 ? 2.784 2.245 -43.676 1.00 97.75 816 ASP A N 1
ATOM 6532 C CA . ASP A 1 816 ? 3.854 3.213 -43.396 1.00 97.75 816 ASP A CA 1
ATOM 6533 C C . ASP A 1 816 ? 4.028 3.467 -41.891 1.00 97.75 816 ASP A C 1
ATOM 6535 O O . ASP A 1 816 ? 5.151 3.622 -41.408 1.00 97.75 816 ASP A O 1
ATOM 6539 N N . GLU A 1 817 ? 2.932 3.453 -41.133 1.00 98.25 817 GLU A N 1
ATOM 6540 C CA . GLU A 1 817 ? 2.961 3.532 -39.677 1.00 98.25 817 GLU A CA 1
ATOM 6541 C C . GLU A 1 817 ? 3.580 2.273 -39.058 1.00 98.25 817 GLU A C 1
ATOM 6543 O O . GLU A 1 817 ? 4.407 2.388 -38.156 1.00 98.25 817 GLU A O 1
ATOM 6548 N N . ILE A 1 818 ? 3.264 1.087 -39.588 1.00 98.19 818 ILE A N 1
ATOM 6549 C CA . ILE A 1 818 ? 3.913 -0.171 -39.183 1.00 98.19 818 ILE A CA 1
ATOM 6550 C C . ILE A 1 818 ? 5.418 -0.115 -39.485 1.00 98.19 818 ILE A C 1
ATOM 6552 O O . ILE A 1 818 ? 6.230 -0.467 -38.629 1.00 98.19 818 ILE A O 1
ATOM 6556 N N . GLN A 1 819 ? 5.811 0.399 -40.654 1.00 98.38 819 GLN A N 1
ATOM 6557 C CA . GLN A 1 819 ? 7.225 0.551 -41.000 1.00 98.38 819 GLN A CA 1
ATOM 6558 C C . GLN A 1 819 ? 7.951 1.525 -40.061 1.00 98.38 819 GLN A C 1
ATOM 6560 O O . GLN A 1 819 ? 9.097 1.269 -39.683 1.00 98.38 819 GLN A O 1
ATOM 6565 N N . LEU A 1 820 ? 7.292 2.620 -39.662 1.00 98.56 820 LEU A N 1
ATOM 6566 C CA . LEU A 1 820 ? 7.809 3.546 -38.654 1.00 98.56 820 LEU A CA 1
ATOM 6567 C C . LEU A 1 820 ? 7.978 2.848 -37.299 1.00 98.56 820 LEU A C 1
ATOM 6569 O O . LEU A 1 820 ? 8.987 3.055 -36.630 1.00 98.56 820 LEU A O 1
ATOM 6573 N N . TRP A 1 821 ? 7.019 2.019 -36.887 1.00 98.62 821 TRP A N 1
ATOM 6574 C CA . TRP A 1 821 ? 7.101 1.261 -35.636 1.00 98.62 821 TRP A CA 1
ATOM 6575 C C . TRP A 1 821 ? 8.304 0.312 -35.635 1.00 98.62 821 TRP A C 1
ATOM 6577 O O . TRP A 1 821 ? 9.078 0.294 -34.675 1.00 98.62 821 TRP A O 1
ATOM 6587 N N . GLU A 1 822 ? 8.511 -0.432 -36.720 1.00 98.38 822 GLU A N 1
ATOM 6588 C CA . GLU A 1 822 ? 9.688 -1.291 -36.889 1.00 98.38 822 GLU A CA 1
ATOM 6589 C C . GLU A 1 822 ? 10.997 -0.490 -36.798 1.00 98.38 822 GLU A C 1
ATOM 6591 O O . GLU A 1 822 ? 11.901 -0.863 -36.041 1.00 98.38 822 GLU A O 1
ATOM 6596 N N . ASP A 1 823 ? 11.080 0.639 -37.507 1.00 98.31 823 ASP A N 1
ATOM 6597 C CA . ASP A 1 823 ? 12.284 1.471 -37.570 1.00 98.31 823 ASP A CA 1
ATOM 6598 C C . ASP A 1 823 ? 12.602 2.123 -36.213 1.00 98.31 823 ASP A C 1
ATOM 6600 O O . ASP A 1 823 ? 13.709 1.972 -35.693 1.00 98.31 823 ASP A O 1
ATOM 6604 N N . VAL A 1 824 ? 11.620 2.762 -35.567 1.00 98.75 824 VAL A N 1
ATOM 6605 C CA . VAL A 1 824 ? 11.801 3.382 -34.241 1.00 98.75 824 VAL A CA 1
ATOM 6606 C C . VAL A 1 824 ? 12.181 2.332 -33.202 1.00 98.75 824 VAL A C 1
ATOM 6608 O O . VAL A 1 824 ? 13.121 2.537 -32.432 1.00 98.75 824 VAL A O 1
ATOM 6611 N N . SER A 1 825 ? 11.507 1.179 -33.190 1.00 98.12 825 SER A N 1
ATOM 6612 C CA . SER A 1 825 ? 11.739 0.155 -32.166 1.00 98.12 825 SER A CA 1
ATOM 6613 C C . SER A 1 825 ? 13.144 -0.455 -32.187 1.00 98.12 825 SER A C 1
ATOM 6615 O O . SER A 1 825 ? 13.565 -1.026 -31.181 1.00 98.12 825 SER A O 1
ATOM 6617 N N . THR A 1 826 ? 13.874 -0.328 -33.298 1.00 98.12 826 THR A N 1
ATOM 6618 C CA . THR A 1 826 ? 15.238 -0.856 -33.473 1.00 98.12 826 THR A CA 1
ATOM 6619 C C . THR A 1 826 ? 16.315 0.229 -33.477 1.00 98.12 826 THR A C 1
ATOM 6621 O O . THR A 1 826 ? 17.497 -0.081 -33.342 1.00 98.12 826 THR A O 1
ATOM 6624 N N . LYS A 1 827 ? 15.932 1.507 -33.589 1.00 98.31 827 LYS A N 1
ATOM 6625 C CA . LYS A 1 827 ? 16.870 2.633 -33.707 1.00 98.31 827 LYS A CA 1
ATOM 6626 C C . LYS A 1 827 ? 16.730 3.698 -32.623 1.00 98.31 827 LYS A C 1
ATOM 6628 O O . LYS A 1 827 ? 17.332 4.759 -32.764 1.00 98.31 827 LYS A O 1
ATOM 6633 N N . LEU A 1 828 ? 15.988 3.460 -31.542 1.00 98.56 828 LEU A N 1
ATOM 6634 C CA . LEU A 1 828 ? 16.021 4.363 -30.386 1.00 98.56 828 LEU A CA 1
ATOM 6635 C C . LEU A 1 828 ? 17.444 4.460 -29.811 1.00 98.56 828 LEU A C 1
ATOM 6637 O O . LEU A 1 828 ? 18.162 3.465 -29.687 1.00 98.56 828 LEU A O 1
ATOM 6641 N N . PHE A 1 829 ? 17.868 5.679 -29.494 1.00 98.75 829 PHE A N 1
ATOM 6642 C CA . PHE A 1 829 ? 19.187 5.964 -28.951 1.00 98.75 829 PHE A CA 1
ATOM 6643 C C . PHE A 1 829 ? 19.262 5.577 -27.473 1.00 98.75 829 PHE A C 1
ATOM 6645 O O . PHE A 1 829 ? 18.397 5.949 -26.682 1.00 98.75 829 PHE A O 1
ATOM 6652 N N . LEU A 1 830 ? 20.326 4.872 -27.096 1.00 98.44 830 LEU A N 1
ATOM 6653 C CA . LEU A 1 830 ? 20.703 4.603 -25.714 1.00 98.44 830 LEU A CA 1
ATOM 6654 C C . LEU A 1 830 ? 22.060 5.258 -25.412 1.00 98.44 830 LEU A C 1
ATOM 6656 O O . LEU A 1 830 ? 23.021 5.017 -26.155 1.00 98.44 830 LEU A O 1
ATOM 6660 N N . PRO A 1 831 ? 22.166 6.073 -24.347 1.00 97.50 831 PRO A N 1
ATOM 6661 C CA . PRO A 1 831 ? 23.436 6.654 -23.936 1.00 97.50 831 PRO A CA 1
ATOM 6662 C C . PRO A 1 831 ? 24.310 5.587 -23.265 1.00 97.50 831 PRO A C 1
ATOM 6664 O O . PRO A 1 831 ? 23.879 4.926 -22.324 1.00 97.50 831 PRO A O 1
ATOM 6667 N N . ILE A 1 832 ? 25.550 5.427 -23.727 1.00 97.69 832 ILE A N 1
ATOM 6668 C CA . ILE A 1 832 ? 26.532 4.495 -23.155 1.00 97.69 832 ILE A CA 1
ATOM 6669 C C . ILE A 1 832 ? 27.666 5.313 -22.538 1.00 97.69 832 ILE A C 1
ATOM 6671 O O . ILE A 1 832 ? 28.197 6.213 -23.187 1.00 97.69 832 ILE A O 1
ATOM 6675 N N . MET A 1 833 ? 28.012 5.009 -21.290 1.00 96.88 833 MET A N 1
ATOM 6676 C CA . MET A 1 833 ? 29.084 5.674 -20.550 1.00 96.88 833 MET A CA 1
ATOM 6677 C C . MET A 1 833 ? 30.467 5.253 -21.055 1.00 96.88 833 MET A C 1
ATOM 6679 O O . MET A 1 833 ? 30.630 4.215 -21.702 1.00 96.88 833 MET A O 1
ATOM 6683 N N . GLN A 1 834 ? 31.499 6.016 -20.696 1.00 94.88 834 GLN A N 1
ATOM 6684 C CA . GLN A 1 834 ? 32.888 5.732 -21.089 1.00 94.88 834 GLN A CA 1
ATOM 6685 C C . GLN A 1 834 ? 33.397 4.361 -20.620 1.00 94.88 834 GLN A C 1
ATOM 6687 O O . GLN A 1 834 ? 34.265 3.773 -21.262 1.00 94.88 834 GLN A O 1
ATOM 6692 N N . ASN A 1 835 ? 32.862 3.840 -19.512 1.00 93.44 835 ASN A N 1
ATOM 6693 C CA . ASN A 1 835 ? 33.187 2.506 -19.002 1.00 93.44 835 ASN A CA 1
ATOM 6694 C C . ASN A 1 835 ? 32.444 1.367 -19.731 1.00 93.44 835 ASN A C 1
ATOM 6696 O O . ASN A 1 835 ? 32.652 0.207 -19.391 1.00 93.44 835 ASN A O 1
ATOM 6700 N N . GLY A 1 836 ? 31.597 1.679 -20.716 1.00 96.06 836 GLY A N 1
ATOM 6701 C CA . GLY A 1 836 ? 30.841 0.710 -21.508 1.00 96.06 836 GLY A CA 1
ATOM 6702 C C . GLY A 1 836 ? 29.462 0.349 -20.952 1.00 96.06 836 GLY A C 1
ATOM 6703 O O . GLY A 1 836 ? 28.722 -0.344 -21.648 1.00 96.06 836 GLY A O 1
ATOM 6704 N N . LEU A 1 837 ? 29.090 0.823 -19.758 1.00 97.38 837 LEU A N 1
ATOM 6705 C CA . LEU A 1 837 ? 27.773 0.567 -19.165 1.00 97.38 837 LEU A CA 1
ATOM 6706 C C . LEU A 1 837 ? 26.703 1.515 -19.715 1.00 97.38 837 LEU A C 1
ATOM 6708 O O . LEU A 1 837 ? 26.983 2.655 -20.095 1.00 97.38 837 LEU A O 1
ATOM 6712 N N . LEU A 1 838 ? 25.458 1.047 -19.728 1.00 98.19 838 LEU A N 1
ATOM 6713 C CA . LEU A 1 838 ? 24.287 1.848 -20.062 1.00 98.19 838 LEU A CA 1
ATOM 6714 C C . LEU A 1 838 ? 24.152 3.015 -19.074 1.00 98.19 838 LEU A C 1
ATOM 6716 O O . LEU A 1 838 ? 24.159 2.812 -17.863 1.00 98.19 838 LEU A O 1
ATOM 6720 N N . SER A 1 839 ? 24.032 4.234 -19.597 1.00 98.31 839 SER A N 1
ATOM 6721 C CA . SER A 1 839 ? 23.811 5.440 -18.802 1.00 98.31 839 SER A CA 1
ATOM 6722 C C . SER A 1 839 ? 22.320 5.646 -18.530 1.00 98.31 839 SER A C 1
ATOM 6724 O O . SER A 1 839 ? 21.488 5.328 -19.376 1.00 98.31 839 SER A O 1
ATOM 6726 N N . GLN A 1 840 ? 21.969 6.240 -17.386 1.00 98.44 840 GLN A N 1
ATOM 6727 C CA . GLN A 1 840 ? 20.570 6.491 -17.016 1.00 98.44 840 GLN A CA 1
ATOM 6728 C C . GLN A 1 840 ? 19.893 7.465 -17.981 1.00 98.44 840 GLN A C 1
ATOM 6730 O O . GLN A 1 840 ? 18.738 7.276 -18.358 1.00 98.44 840 GLN A O 1
ATOM 6735 N N . PHE A 1 841 ? 20.619 8.498 -18.398 1.00 98.62 841 PHE A N 1
ATOM 6736 C CA . PHE A 1 841 ? 20.221 9.440 -19.436 1.00 98.62 841 PHE A CA 1
ATOM 6737 C C . PHE A 1 841 ? 21.460 10.099 -20.044 1.00 98.62 841 PHE A C 1
ATOM 6739 O O . PHE A 1 841 ? 22.569 9.989 -19.514 1.00 98.62 841 PHE A O 1
ATOM 6746 N N . GLU A 1 842 ? 21.291 10.783 -21.172 1.00 97.81 842 GLU A N 1
ATOM 6747 C CA . GLU A 1 842 ? 22.403 11.429 -21.870 1.00 97.81 842 GLU A CA 1
ATOM 6748 C C . GLU A 1 842 ? 23.032 12.522 -20.997 1.00 97.81 842 GLU A C 1
ATOM 6750 O O . GLU A 1 842 ? 22.344 13.465 -20.620 1.00 97.81 842 GLU A O 1
ATOM 6755 N N . GLY A 1 843 ? 24.324 12.400 -20.671 1.00 96.56 843 GLY A N 1
ATOM 6756 C CA . GLY A 1 843 ? 25.056 13.341 -19.809 1.00 96.56 843 GLY A CA 1
ATOM 6757 C C . GLY A 1 843 ? 25.042 13.016 -18.308 1.00 96.56 843 GLY A C 1
ATOM 6758 O O . GLY A 1 843 ? 25.593 13.784 -17.523 1.00 96.56 843 GLY A O 1
ATOM 6759 N N . PHE A 1 844 ? 24.463 11.887 -17.876 1.00 97.88 844 PHE A N 1
ATOM 6760 C CA . PHE A 1 844 ? 24.479 11.488 -16.458 1.00 97.88 844 PHE A CA 1
ATOM 6761 C C . PHE A 1 844 ? 25.905 11.279 -15.914 1.00 97.88 844 PHE A C 1
ATOM 6763 O O . PHE A 1 844 ? 26.201 11.618 -14.767 1.00 97.88 844 PHE A O 1
ATOM 6770 N N . GLU A 1 845 ? 26.824 10.755 -16.735 1.00 95.75 845 GLU A N 1
ATOM 6771 C CA . GLU A 1 845 ? 28.210 10.497 -16.317 1.00 95.75 845 GLU A CA 1
ATOM 6772 C C . GLU A 1 845 ? 29.004 11.770 -15.971 1.00 95.75 845 GLU A C 1
ATOM 6774 O O . GLU A 1 845 ? 29.958 11.688 -15.190 1.00 95.75 845 GLU A O 1
ATOM 6779 N N . ASP A 1 846 ? 28.569 12.926 -16.481 1.00 96.38 846 ASP A N 1
ATOM 6780 C CA . ASP A 1 846 ? 29.196 14.235 -16.270 1.00 96.38 846 ASP A CA 1
ATOM 6781 C C . ASP A 1 846 ? 28.747 14.918 -14.967 1.00 96.38 846 ASP A C 1
ATOM 6783 O O . ASP A 1 846 ? 29.331 15.925 -14.549 1.00 96.38 846 ASP A O 1
ATOM 6787 N N . LEU A 1 847 ? 27.712 14.390 -14.305 1.00 97.38 847 LEU A N 1
ATOM 6788 C CA . LEU A 1 847 ? 27.215 14.928 -13.041 1.00 97.38 847 LEU A CA 1
ATOM 6789 C C . LEU A 1 847 ? 28.199 14.669 -11.893 1.00 97.38 847 LEU A C 1
ATOM 6791 O O . LEU A 1 847 ? 29.056 13.782 -11.936 1.00 97.38 847 LEU A O 1
ATOM 6795 N N . LYS A 1 848 ? 28.083 15.452 -10.820 1.00 96.56 848 LYS A N 1
ATOM 6796 C CA . LYS A 1 848 ? 28.965 15.307 -9.656 1.00 96.56 848 LYS A CA 1
ATOM 6797 C C . LYS A 1 848 ? 28.576 14.064 -8.866 1.00 96.56 848 LYS A C 1
ATOM 6799 O O . LYS A 1 848 ? 27.400 13.757 -8.724 1.00 96.56 848 LYS A O 1
ATOM 6804 N N . GLU A 1 849 ? 29.540 13.375 -8.271 1.00 95.12 849 GLU A N 1
ATOM 6805 C CA . GLU A 1 849 ? 29.193 12.403 -7.230 1.00 95.12 849 GLU A CA 1
ATOM 6806 C C . GLU A 1 849 ? 28.552 13.121 -6.038 1.00 95.12 849 GLU A C 1
ATOM 6808 O O . GLU A 1 849 ? 28.901 14.267 -5.722 1.00 95.12 849 GLU A O 1
ATOM 6813 N N . PHE A 1 850 ? 27.608 12.455 -5.372 1.00 93.81 850 PHE A N 1
ATOM 6814 C CA . PHE A 1 850 ? 27.033 13.008 -4.151 1.00 93.81 850 PHE A CA 1
ATOM 6815 C C . PHE A 1 850 ? 28.115 13.071 -3.058 1.00 93.81 850 PHE A C 1
ATOM 6817 O O . PHE A 1 850 ? 28.925 12.148 -2.957 1.00 93.81 850 PHE A O 1
ATOM 6824 N N . PRO A 1 851 ? 28.164 14.124 -2.218 1.00 86.12 851 PRO A N 1
ATOM 6825 C CA . PRO A 1 851 ? 29.268 14.321 -1.270 1.00 86.12 851 PRO A CA 1
ATOM 6826 C C . PRO A 1 851 ? 29.448 13.210 -0.224 1.00 86.12 851 PRO A C 1
ATOM 6828 O O . PRO A 1 851 ? 30.479 13.168 0.446 1.00 86.12 851 PRO A O 1
ATOM 6831 N N . LYS A 1 852 ? 28.437 12.356 -0.044 1.00 82.44 852 LYS A N 1
ATOM 6832 C CA . LYS A 1 852 ? 28.428 11.210 0.868 1.00 82.44 852 LYS A CA 1
ATOM 6833 C C . LYS A 1 852 ? 27.827 9.997 0.167 1.00 82.44 852 LYS A C 1
ATOM 6835 O O . LYS A 1 852 ? 26.827 10.142 -0.528 1.00 82.44 852 LYS A O 1
ATOM 6840 N N . GLY A 1 853 ? 28.374 8.809 0.381 1.00 77.50 853 GLY A N 1
ATOM 6841 C CA . GLY A 1 853 ? 27.722 7.572 -0.044 1.00 77.50 853 GLY A CA 1
ATOM 6842 C C . GLY A 1 853 ? 26.409 7.347 0.713 1.00 77.50 853 GLY A C 1
ATOM 6843 O O . GLY A 1 853 ? 26.267 7.799 1.851 1.00 77.50 853 GLY A O 1
ATOM 6844 N N . ALA A 1 854 ? 25.464 6.617 0.112 1.00 67.94 854 ALA A N 1
ATOM 6845 C CA . ALA A 1 854 ? 24.176 6.287 0.737 1.00 67.94 854 ALA A CA 1
ATOM 6846 C C . ALA A 1 854 ? 24.323 5.596 2.112 1.00 67.94 854 ALA A C 1
ATOM 6848 O O . ALA A 1 854 ? 23.477 5.758 2.988 1.00 67.94 854 ALA A O 1
ATOM 6849 N N . HIS A 1 855 ? 25.438 4.888 2.328 1.00 68.31 855 HIS A N 1
ATOM 6850 C CA . HIS A 1 855 ? 25.759 4.181 3.573 1.00 68.31 855 HIS A CA 1
ATOM 6851 C C . HIS A 1 855 ? 26.613 5.000 4.566 1.00 68.31 855 HIS A C 1
ATOM 6853 O O . HIS A 1 855 ? 26.924 4.522 5.659 1.00 68.31 855 HIS A O 1
ATOM 6859 N N . ASP A 1 856 ? 27.000 6.234 4.226 1.00 76.75 856 ASP A N 1
ATOM 6860 C CA . ASP A 1 856 ? 27.844 7.063 5.087 1.00 76.75 856 ASP A CA 1
ATOM 6861 C C . ASP A 1 856 ? 27.060 7.686 6.252 1.00 76.75 856 ASP A C 1
ATOM 6863 O O . ASP A 1 856 ? 25.918 8.145 6.123 1.00 76.75 856 ASP A O 1
ATOM 6867 N N . LYS A 1 857 ? 27.722 7.833 7.412 1.00 78.44 857 LYS A N 1
ATOM 6868 C CA . LYS A 1 857 ? 27.137 8.534 8.566 1.00 78.44 857 LYS A CA 1
ATOM 6869 C C . LYS A 1 857 ? 26.691 9.950 8.187 1.00 78.44 857 LYS A C 1
ATOM 6871 O O . LYS A 1 857 ? 27.473 10.806 7.754 1.00 78.44 857 LYS A O 1
ATOM 6876 N N . GLY A 1 858 ? 25.420 10.239 8.450 1.00 82.06 858 GLY A N 1
ATOM 6877 C CA . GLY A 1 858 ? 24.824 11.541 8.173 1.00 82.06 858 GLY A CA 1
ATOM 6878 C C . GLY A 1 858 ? 24.506 11.783 6.697 1.00 82.06 858 GLY A C 1
ATOM 6879 O O . GLY A 1 858 ? 24.329 12.948 6.345 1.00 82.06 858 GLY A O 1
ATOM 6880 N N . PHE A 1 859 ? 24.428 10.733 5.868 1.00 85.31 859 PHE A N 1
ATOM 6881 C CA . PHE A 1 859 ? 23.872 10.796 4.514 1.00 85.31 859 PHE A CA 1
ATOM 6882 C C . PHE A 1 859 ? 22.486 11.452 4.511 1.00 85.31 859 PHE A C 1
ATOM 6884 O O . PHE A 1 859 ? 22.329 12.502 3.903 1.00 85.31 859 PHE A O 1
ATOM 6891 N N . HIS A 1 860 ? 21.519 10.952 5.291 1.00 84.88 860 HIS A N 1
ATOM 6892 C CA . HIS A 1 860 ? 20.162 11.527 5.330 1.00 84.88 860 HIS A CA 1
ATOM 6893 C C . HIS A 1 860 ? 20.123 13.005 5.748 1.00 84.88 860 HIS A C 1
ATOM 6895 O O . HIS A 1 860 ? 19.305 13.776 5.251 1.00 84.88 860 HIS A O 1
ATOM 6901 N N . LYS A 1 861 ? 21.013 13.427 6.658 1.00 87.19 861 LYS A N 1
ATOM 6902 C CA . LYS A 1 861 ? 21.118 14.837 7.060 1.00 87.19 861 LYS A CA 1
ATOM 6903 C C . LYS A 1 861 ? 21.615 15.704 5.902 1.00 87.19 861 LYS A C 1
ATOM 6905 O O . LYS A 1 861 ? 21.081 16.790 5.691 1.00 87.19 861 LYS A O 1
ATOM 6910 N N . GLU A 1 862 ? 22.616 15.218 5.171 1.00 90.19 862 GLU A N 1
ATOM 6911 C CA . GLU A 1 862 ? 23.146 15.883 3.980 1.00 90.19 862 GLU A CA 1
ATOM 6912 C C . GLU A 1 862 ? 22.102 15.913 2.860 1.00 90.19 862 GLU A C 1
ATOM 6914 O O . GLU A 1 862 ? 21.810 16.979 2.333 1.00 90.19 862 GLU A O 1
ATOM 6919 N N . LEU A 1 863 ? 21.456 14.782 2.573 1.00 90.12 863 LEU A N 1
ATOM 6920 C CA . LEU A 1 863 ? 20.374 14.664 1.599 1.00 90.12 863 LEU A CA 1
ATOM 6921 C C . LEU A 1 863 ? 19.261 15.681 1.862 1.00 90.12 863 LEU A C 1
ATOM 6923 O O . LEU A 1 863 ? 18.916 16.452 0.972 1.00 90.12 863 LEU A O 1
ATOM 6927 N N . LYS A 1 864 ? 18.751 15.763 3.098 1.00 87.94 864 LYS A N 1
ATOM 6928 C CA . LYS A 1 864 ? 17.729 16.757 3.472 1.00 87.94 864 LYS A CA 1
ATOM 6929 C C . LYS A 1 864 ? 18.215 18.195 3.261 1.00 87.94 864 LYS A C 1
ATOM 6931 O O . LYS A 1 864 ? 17.445 19.040 2.804 1.00 87.94 864 LYS A O 1
ATOM 6936 N N . ALA A 1 865 ? 19.480 18.486 3.570 1.00 89.56 865 ALA A N 1
ATOM 6937 C CA . ALA A 1 865 ? 20.062 19.807 3.346 1.00 89.56 865 ALA A CA 1
ATOM 6938 C C . ALA A 1 865 ? 20.169 20.141 1.848 1.00 89.56 865 ALA A C 1
ATOM 6940 O O . ALA A 1 865 ? 19.771 21.236 1.444 1.00 89.56 865 ALA A O 1
ATOM 6941 N N . GLN A 1 866 ? 20.629 19.192 1.028 1.00 92.00 866 GLN A N 1
ATOM 6942 C CA . GLN A 1 866 ? 20.758 19.352 -0.420 1.00 92.00 866 GLN A CA 1
ATOM 6943 C C . GLN A 1 866 ? 19.391 19.470 -1.100 1.00 92.00 866 GLN A C 1
ATOM 6945 O O . GLN A 1 866 ? 19.179 20.403 -1.869 1.00 92.00 866 GLN A O 1
ATOM 6950 N N . LEU A 1 867 ? 18.409 18.639 -0.740 1.00 89.88 867 LEU A N 1
ATOM 6951 C CA . LEU A 1 867 ? 17.034 18.762 -1.241 1.00 89.88 867 LEU A CA 1
ATOM 6952 C C . LEU A 1 867 ? 16.433 20.129 -0.903 1.00 89.88 867 LEU A C 1
ATOM 6954 O O . LEU A 1 867 ? 15.804 20.760 -1.749 1.00 89.88 867 LEU A O 1
ATOM 6958 N N . LYS A 1 868 ? 16.674 20.645 0.307 1.00 88.44 868 LYS A N 1
ATOM 6959 C CA . LYS A 1 868 ? 16.252 22.002 0.679 1.00 88.44 868 LYS A CA 1
ATOM 6960 C C . LYS A 1 868 ? 16.973 23.085 -0.128 1.00 88.44 868 LYS A C 1
ATOM 6962 O O . LYS A 1 868 ? 16.364 24.097 -0.482 1.00 88.44 868 LYS A O 1
ATOM 6967 N N . MET A 1 869 ? 18.266 22.923 -0.386 1.00 89.81 869 MET A N 1
ATOM 6968 C CA . MET A 1 869 ? 19.060 23.894 -1.139 1.00 89.81 869 MET A CA 1
ATOM 6969 C C . MET A 1 869 ? 18.663 23.926 -2.620 1.00 89.81 869 MET A C 1
ATOM 6971 O O . MET A 1 869 ? 18.496 25.009 -3.180 1.00 89.81 869 MET A O 1
ATOM 6975 N N . HIS A 1 870 ? 18.435 22.758 -3.213 1.00 87.88 870 HIS A N 1
ATOM 6976 C CA . HIS A 1 870 ? 18.126 22.575 -4.629 1.00 87.88 870 HIS A CA 1
ATOM 6977 C C . HIS A 1 870 ? 16.618 22.415 -4.913 1.00 87.88 870 HIS A C 1
ATOM 6979 O O . HIS A 1 870 ? 16.222 21.949 -5.977 1.00 87.88 870 HIS A O 1
ATOM 6985 N N . ARG A 1 871 ? 15.753 22.845 -3.980 1.00 88.38 871 ARG A N 1
ATOM 6986 C CA . ARG A 1 871 ? 14.284 22.889 -4.151 1.00 88.38 871 ARG A CA 1
ATOM 6987 C C . ARG A 1 871 ? 13.660 21.545 -4.567 1.00 88.38 871 ARG A C 1
ATOM 6989 O O . ARG A 1 871 ? 12.738 21.509 -5.373 1.00 88.38 871 ARG A O 1
ATOM 6996 N N . GLY A 1 872 ? 14.169 20.451 -4.010 1.00 83.94 872 GLY A N 1
ATOM 6997 C CA . GLY A 1 872 ? 13.663 19.093 -4.216 1.00 83.94 872 GLY A CA 1
ATOM 6998 C C . GLY A 1 872 ? 14.279 18.322 -5.386 1.00 83.94 872 GLY A C 1
ATOM 6999 O O . GLY A 1 872 ? 14.063 17.117 -5.452 1.00 83.94 872 GLY A O 1
ATOM 7000 N N . TYR A 1 873 ? 15.075 18.960 -6.249 1.00 90.19 873 TYR A N 1
ATOM 7001 C CA . TYR A 1 873 ? 15.672 18.323 -7.430 1.00 90.19 873 TYR A CA 1
ATOM 7002 C C . TYR A 1 873 ? 17.197 18.301 -7.317 1.00 90.19 873 TYR A C 1
ATOM 7004 O O . TYR A 1 873 ? 17.809 19.340 -7.094 1.00 90.19 873 TYR A O 1
ATOM 7012 N N . LEU A 1 874 ? 17.836 17.142 -7.478 1.00 93.94 874 LEU A N 1
ATOM 7013 C CA . LEU A 1 874 ? 19.291 16.981 -7.325 1.00 93.94 874 LEU A CA 1
ATOM 7014 C C . LEU A 1 874 ? 20.022 16.900 -8.670 1.00 93.94 874 LEU A C 1
ATOM 7016 O O . LEU A 1 874 ? 21.019 16.200 -8.782 1.00 93.94 874 LEU A O 1
ATOM 7020 N N . ASN A 1 875 ? 19.577 17.689 -9.653 1.00 95.50 875 ASN A N 1
ATOM 7021 C CA . ASN A 1 875 ? 20.087 17.727 -11.033 1.00 95.50 875 ASN A CA 1
ATOM 7022 C C . ASN A 1 875 ? 21.622 17.832 -11.180 1.00 95.50 875 ASN A C 1
ATOM 7024 O O . ASN A 1 875 ? 22.155 17.502 -12.233 1.00 95.50 875 ASN A O 1
ATOM 7028 N N . ASP A 1 876 ? 22.333 18.343 -10.169 1.00 95.00 876 ASP A N 1
ATOM 7029 C CA . ASP A 1 876 ? 23.794 18.495 -10.166 1.00 95.00 876 ASP A CA 1
ATOM 7030 C C . ASP A 1 876 ? 24.562 17.203 -9.826 1.00 95.00 876 ASP A C 1
ATOM 7032 O O . ASP A 1 876 ? 25.786 17.161 -10.012 1.00 95.00 876 ASP A O 1
ATOM 7036 N N . TYR A 1 877 ? 23.882 16.184 -9.292 1.00 96.38 877 TYR A N 1
ATOM 7037 C CA . TYR A 1 877 ? 24.494 15.011 -8.672 1.00 96.38 877 TYR A CA 1
ATOM 7038 C C . TYR A 1 877 ? 24.043 13.706 -9.319 1.00 96.38 877 TYR A C 1
ATOM 7040 O O . TYR A 1 877 ? 22.879 13.556 -9.632 1.00 96.38 877 TYR A O 1
ATOM 7048 N N . LYS A 1 878 ? 24.907 12.690 -9.363 1.00 96.25 878 LYS A N 1
ATOM 7049 C CA . LYS A 1 878 ? 24.573 11.316 -9.792 1.00 96.25 878 LYS A CA 1
ATOM 7050 C C . LYS A 1 878 ? 23.653 10.552 -8.826 1.00 96.25 878 LYS A C 1
ATOM 7052 O O . LYS A 1 878 ? 23.588 9.332 -8.901 1.00 96.25 878 LYS A O 1
ATOM 7057 N N . LEU A 1 879 ? 23.014 11.227 -7.870 1.00 95.81 879 LEU A N 1
ATOM 7058 C CA . LEU A 1 879 ? 22.174 10.582 -6.865 1.00 95.81 879 LEU A CA 1
ATOM 7059 C C . LEU A 1 879 ? 20.736 10.493 -7.367 1.00 95.81 879 LEU A C 1
ATOM 7061 O O . LEU A 1 879 ? 20.113 11.521 -7.616 1.00 95.81 879 LEU A O 1
ATOM 7065 N N . SER A 1 880 ? 20.205 9.280 -7.425 1.00 95.31 880 SER A N 1
ATOM 7066 C CA . SER A 1 880 ? 18.831 9.001 -7.820 1.00 95.31 880 SER A CA 1
ATOM 7067 C C . SER A 1 880 ? 17.875 8.929 -6.636 1.00 95.31 880 SER A C 1
ATOM 7069 O O . SER A 1 880 ? 18.230 8.450 -5.556 1.00 95.31 880 SER A O 1
ATOM 7071 N N . LYS A 1 881 ? 16.630 9.369 -6.833 1.00 94.19 881 LYS A N 1
ATOM 7072 C CA . LYS A 1 881 ? 15.538 9.256 -5.851 1.00 94.19 881 LYS A CA 1
ATOM 7073 C C . LYS A 1 881 ? 15.195 7.793 -5.578 1.00 94.19 881 LYS A C 1
ATOM 7075 O O . LYS A 1 881 ? 15.008 7.394 -4.424 1.00 94.19 881 LYS A O 1
ATOM 7080 N N . GLN A 1 882 ? 15.084 7.023 -6.655 1.00 94.31 882 GLN A N 1
ATOM 7081 C CA . GLN A 1 882 ? 14.601 5.647 -6.690 1.00 94.31 882 GLN A CA 1
ATOM 7082 C C . GLN A 1 882 ? 15.233 4.876 -7.855 1.00 94.31 882 GLN A C 1
ATOM 7084 O O . GLN A 1 882 ? 15.928 5.474 -8.674 1.00 94.31 882 GLN A O 1
ATOM 7089 N N . ALA A 1 883 ? 14.989 3.566 -7.927 1.00 95.81 883 ALA A N 1
ATOM 7090 C CA . ALA A 1 883 ? 15.413 2.741 -9.054 1.00 95.81 883 ALA A CA 1
ATOM 7091 C C . ALA A 1 883 ? 14.925 3.320 -10.403 1.00 95.81 883 ALA A C 1
ATOM 7093 O O . ALA A 1 883 ? 13.730 3.556 -10.579 1.00 95.81 883 ALA A O 1
ATOM 7094 N N . ASP A 1 884 ? 15.852 3.503 -11.351 1.00 97.56 884 ASP A N 1
ATOM 7095 C CA . ASP A 1 884 ? 15.590 3.925 -12.740 1.00 97.56 884 ASP A CA 1
ATOM 7096 C C . ASP A 1 884 ? 16.118 2.862 -13.717 1.00 97.56 884 ASP A C 1
ATOM 7098 O O . ASP A 1 884 ? 15.354 2.017 -14.175 1.00 97.56 884 ASP A O 1
ATOM 7102 N N . ILE A 1 885 ? 17.440 2.766 -13.918 1.00 96.94 885 ILE A N 1
ATOM 7103 C CA . ILE A 1 885 ? 18.044 1.671 -14.703 1.00 96.94 885 ILE A CA 1
ATOM 7104 C C . ILE A 1 885 ? 17.704 0.300 -14.110 1.00 96.94 885 ILE A C 1
ATOM 7106 O O . ILE A 1 885 ? 17.345 -0.628 -14.836 1.00 96.94 885 ILE A O 1
ATOM 7110 N N . LEU A 1 886 ? 17.757 0.174 -12.781 1.00 96.50 886 LEU A N 1
ATOM 7111 C CA . LEU A 1 886 ? 17.466 -1.088 -12.097 1.00 96.50 886 LEU A CA 1
ATOM 7112 C C . LEU A 1 886 ? 15.985 -1.493 -12.194 1.00 96.50 886 LEU A C 1
ATOM 7114 O O . LEU A 1 886 ? 15.674 -2.663 -11.984 1.00 96.50 886 LEU A O 1
ATOM 7118 N N . MET A 1 887 ? 15.080 -0.600 -12.623 1.00 97.12 887 MET A N 1
ATOM 7119 C CA . MET A 1 887 ? 13.709 -0.997 -12.965 1.00 97.12 887 MET A CA 1
ATOM 7120 C C . MET A 1 887 ? 13.654 -1.932 -14.178 1.00 97.12 887 MET A C 1
ATOM 7122 O O . MET A 1 887 ? 12.730 -2.736 -14.276 1.00 97.12 887 MET A O 1
ATOM 7126 N N . LEU A 1 888 ? 14.641 -1.911 -15.080 1.00 96.25 888 LEU A N 1
ATOM 7127 C CA . LEU A 1 888 ? 14.725 -2.898 -16.166 1.00 96.25 888 LEU A CA 1
ATOM 7128 C C . LEU A 1 888 ? 14.894 -4.308 -15.601 1.00 96.25 888 LEU A C 1
ATOM 7130 O O . LEU A 1 888 ? 14.165 -5.221 -15.984 1.00 96.25 888 LEU A O 1
ATOM 7134 N N . GLY A 1 889 ? 15.796 -4.446 -14.626 1.00 93.69 889 GLY A N 1
ATOM 7135 C CA . GLY A 1 889 ? 15.991 -5.667 -13.854 1.00 93.69 889 GLY A CA 1
ATOM 7136 C C . GLY A 1 889 ? 14.816 -6.000 -12.941 1.00 93.69 889 GLY A C 1
ATOM 7137 O O . GLY A 1 889 ? 14.779 -7.107 -12.419 1.00 93.69 889 GLY A O 1
ATOM 7138 N N . PHE A 1 890 ? 13.857 -5.089 -12.745 1.00 94.12 890 PHE A N 1
ATOM 7139 C CA . PHE A 1 890 ? 12.609 -5.399 -12.057 1.00 94.12 890 PHE A CA 1
ATOM 7140 C C . PHE A 1 890 ? 11.566 -6.017 -13.000 1.00 94.12 890 PHE A C 1
ATOM 7142 O O . PHE A 1 890 ? 10.899 -6.987 -12.630 1.00 94.12 890 PHE A O 1
ATOM 7149 N N . LEU A 1 891 ? 11.456 -5.478 -14.218 1.00 95.06 891 LEU A N 1
ATOM 7150 C CA . LEU A 1 891 ? 10.444 -5.854 -15.211 1.00 95.06 891 LEU A CA 1
ATOM 7151 C C . LEU A 1 891 ? 10.819 -7.073 -16.051 1.00 95.06 891 LEU A C 1
ATOM 7153 O O . LEU A 1 891 ? 9.964 -7.889 -16.371 1.00 95.06 891 LEU A O 1
ATOM 7157 N N . PHE A 1 892 ? 12.087 -7.205 -16.419 1.00 93.81 892 PHE A N 1
ATOM 7158 C CA . PHE A 1 892 ? 12.526 -8.182 -17.410 1.00 93.81 892 PHE A CA 1
ATOM 7159 C C . PHE A 1 892 ? 13.562 -9.122 -16.812 1.00 93.81 892 PHE A C 1
ATOM 7161 O O . PHE A 1 892 ? 14.334 -8.733 -15.931 1.00 93.81 892 PHE A O 1
ATOM 7168 N N . SER A 1 893 ? 13.582 -10.370 -17.273 1.00 90.38 893 SER A N 1
ATOM 7169 C CA . SER A 1 893 ? 14.704 -11.271 -17.006 1.00 90.38 893 SER A CA 1
ATOM 7170 C C . SER A 1 893 ? 15.990 -10.735 -17.669 1.00 90.38 893 SER A C 1
ATOM 7172 O O . SER A 1 893 ? 15.908 -9.985 -18.647 1.00 90.38 893 SER A O 1
ATOM 7174 N N . PRO A 1 894 ? 17.196 -11.113 -17.205 1.00 89.75 894 PRO A N 1
ATOM 7175 C CA . PRO A 1 894 ? 18.447 -10.641 -17.806 1.00 89.75 894 PRO A CA 1
ATOM 7176 C C . PRO A 1 894 ? 18.527 -10.952 -19.306 1.00 89.75 894 PRO A C 1
ATOM 7178 O O . PRO A 1 894 ? 18.888 -10.087 -20.100 1.00 89.75 894 PRO A O 1
ATOM 7181 N N . GLY A 1 895 ? 18.085 -12.148 -19.713 1.00 90.06 895 GLY A N 1
ATOM 7182 C CA . GLY A 1 895 ? 18.043 -12.546 -21.121 1.00 90.06 895 GLY A CA 1
ATOM 7183 C C . GLY A 1 895 ? 17.073 -11.712 -21.965 1.00 90.06 895 GLY A C 1
ATOM 7184 O O . GLY A 1 895 ? 17.356 -11.426 -23.130 1.00 90.06 895 GLY A O 1
ATOM 7185 N N . GLU A 1 896 ? 15.946 -11.271 -21.397 1.00 93.69 896 GLU A N 1
ATOM 7186 C CA . GLU A 1 896 ? 15.041 -10.336 -22.074 1.00 93.69 896 GLU A CA 1
ATOM 7187 C C . GLU A 1 896 ? 15.667 -8.948 -22.229 1.00 93.69 896 GLU A C 1
ATOM 7189 O O . GLU A 1 896 ? 15.544 -8.361 -23.305 1.00 93.69 896 GLU A O 1
ATOM 7194 N N . ILE A 1 897 ? 16.369 -8.442 -21.206 1.00 95.38 897 ILE A N 1
ATOM 7195 C CA . ILE A 1 897 ? 17.081 -7.156 -21.281 1.00 95.38 897 ILE A CA 1
ATOM 7196 C C . ILE A 1 897 ? 18.152 -7.226 -22.369 1.00 95.38 897 ILE A C 1
ATOM 7198 O O . ILE A 1 897 ? 18.149 -6.398 -23.276 1.00 95.38 897 ILE A O 1
ATOM 7202 N N . GLU A 1 898 ? 19.014 -8.244 -22.347 1.00 95.69 898 GLU A N 1
ATOM 7203 C CA . GLU A 1 898 ? 20.040 -8.452 -23.374 1.00 95.69 898 GLU A CA 1
ATOM 7204 C C . GLU A 1 898 ? 19.442 -8.469 -24.783 1.00 95.69 898 GLU A C 1
ATOM 7206 O O . GLU A 1 898 ? 19.927 -7.772 -25.674 1.00 95.69 898 GLU A O 1
ATOM 7211 N N . LYS A 1 899 ? 18.347 -9.214 -24.978 1.00 95.62 899 LYS A N 1
ATOM 7212 C CA . LYS A 1 899 ? 17.660 -9.293 -26.270 1.00 95.62 899 LYS A CA 1
ATOM 7213 C C . LYS A 1 899 ? 17.104 -7.934 -26.696 1.00 95.62 899 LYS A C 1
ATOM 7215 O O . LYS A 1 899 ? 17.151 -7.605 -27.880 1.00 95.62 899 LYS A O 1
ATOM 7220 N N . LEU A 1 900 ? 16.558 -7.137 -25.777 1.00 96.50 900 LEU A N 1
ATOM 7221 C CA . LEU A 1 900 ? 16.078 -5.783 -26.081 1.00 96.50 900 LEU A CA 1
ATOM 7222 C C . LEU A 1 900 ? 17.224 -4.863 -26.522 1.00 96.50 900 LEU A C 1
ATOM 7224 O O . LEU A 1 900 ? 17.083 -4.155 -27.518 1.00 96.50 900 LEU A O 1
ATOM 7228 N N . ILE A 1 901 ? 18.364 -4.925 -25.839 1.00 97.75 901 ILE A N 1
ATOM 7229 C CA . ILE A 1 901 ? 19.559 -4.130 -26.150 1.00 97.75 901 ILE A CA 1
ATOM 7230 C C . ILE A 1 901 ? 20.171 -4.524 -27.498 1.00 97.75 901 ILE A C 1
ATOM 7232 O O . ILE A 1 901 ? 20.491 -3.650 -28.307 1.00 97.75 901 ILE A O 1
ATOM 7236 N N . GLU A 1 902 ? 20.256 -5.821 -27.793 1.00 97.06 902 GLU A N 1
ATOM 7237 C CA . GLU A 1 902 ? 20.711 -6.304 -29.101 1.00 97.06 902 GLU A CA 1
ATOM 7238 C C . GLU A 1 902 ? 19.791 -5.856 -30.236 1.00 97.06 902 GLU A C 1
ATOM 7240 O O . GLU A 1 902 ? 20.271 -5.427 -31.285 1.00 97.06 902 GLU A O 1
ATOM 7245 N N . ASN A 1 903 ? 18.471 -5.903 -30.027 1.00 95.94 903 ASN A N 1
ATOM 7246 C CA . ASN A 1 903 ? 17.500 -5.432 -31.018 1.00 95.94 903 ASN A CA 1
ATOM 7247 C C . ASN A 1 903 ? 17.634 -3.929 -31.314 1.00 95.94 903 ASN A C 1
ATOM 7249 O O . ASN A 1 903 ? 17.294 -3.502 -32.415 1.00 95.94 903 ASN A O 1
ATOM 7253 N N . LEU A 1 904 ? 18.126 -3.141 -30.354 1.00 97.62 904 LEU A N 1
ATOM 7254 C CA . LEU A 1 904 ? 18.444 -1.718 -30.519 1.00 97.62 904 LEU A CA 1
ATOM 7255 C C . LEU A 1 904 ? 19.841 -1.480 -31.130 1.00 97.62 904 LEU A C 1
ATOM 7257 O O . LEU A 1 904 ? 20.263 -0.335 -31.326 1.00 97.62 904 LEU A O 1
ATOM 7261 N N . GLY A 1 905 ? 20.583 -2.549 -31.431 1.00 96.94 905 GLY A N 1
ATOM 7262 C CA . GLY A 1 905 ? 21.911 -2.492 -32.036 1.00 96.94 905 GLY A CA 1
ATOM 7263 C C . GLY A 1 905 ? 23.018 -2.079 -31.066 1.00 96.94 905 GLY A C 1
ATOM 7264 O O . GLY A 1 905 ? 23.962 -1.409 -31.487 1.00 96.94 905 GLY A O 1
ATOM 7265 N N . TYR A 1 906 ? 22.897 -2.433 -29.783 1.00 97.62 906 TYR A N 1
ATOM 7266 C CA . TYR A 1 906 ? 23.899 -2.176 -28.743 1.00 97.62 906 TYR A CA 1
ATOM 7267 C C . TYR A 1 906 ? 24.480 -3.490 -28.188 1.00 97.62 906 TYR A C 1
ATOM 7269 O O . TYR A 1 906 ? 23.828 -4.534 -28.257 1.00 97.62 906 TYR A O 1
ATOM 7277 N N . PRO A 1 907 ? 25.715 -3.479 -27.653 1.00 95.94 907 PRO A N 1
ATOM 7278 C CA . PRO A 1 907 ? 26.336 -4.682 -27.107 1.00 95.94 907 PRO A CA 1
ATOM 7279 C C . PRO A 1 907 ? 25.691 -5.094 -25.778 1.00 95.94 907 PRO A C 1
ATOM 7281 O O . PRO A 1 907 ? 25.556 -4.269 -24.881 1.00 95.94 907 PRO A O 1
ATOM 7284 N N . LYS A 1 908 ? 25.397 -6.390 -25.602 1.00 95.69 908 LYS A N 1
ATOM 7285 C CA . LYS A 1 908 ? 24.856 -6.955 -24.347 1.00 95.69 908 LYS A CA 1
ATOM 7286 C C . LYS A 1 908 ? 25.643 -6.562 -23.093 1.00 95.69 908 LYS A C 1
ATOM 7288 O O . LYS A 1 908 ? 25.064 -6.390 -22.030 1.00 95.69 908 LYS A O 1
ATOM 7293 N N . SER A 1 909 ? 26.959 -6.392 -23.222 1.00 94.44 909 SER A N 1
ATOM 7294 C CA . SER A 1 909 ? 27.835 -6.028 -22.106 1.00 94.44 909 SER A CA 1
ATOM 7295 C C . SER A 1 909 ? 27.489 -4.684 -21.464 1.00 94.44 909 SER A C 1
ATOM 7297 O O . SER A 1 909 ? 27.884 -4.457 -20.330 1.00 94.44 909 SER A O 1
ATOM 7299 N N . CYS A 1 910 ? 26.756 -3.788 -22.142 1.00 96.00 910 CYS A N 1
ATOM 7300 C CA . CYS A 1 910 ? 26.351 -2.524 -21.522 1.00 96.00 910 CYS A CA 1
ATOM 7301 C C . CYS A 1 910 ? 25.248 -2.680 -20.467 1.00 96.00 910 CYS A C 1
ATOM 7303 O O . CYS A 1 910 ? 24.996 -1.743 -19.711 1.00 96.00 910 CYS A O 1
ATOM 7305 N N . VAL A 1 911 ? 24.607 -3.850 -20.401 1.00 95.50 911 VAL A N 1
ATOM 7306 C CA . VAL A 1 911 ? 23.540 -4.176 -19.447 1.00 95.50 911 VAL A CA 1
ATOM 7307 C C . VAL A 1 911 ? 23.859 -5.402 -18.597 1.00 95.50 911 VAL A C 1
ATOM 7309 O O . VAL A 1 911 ? 22.947 -6.083 -18.130 1.00 95.50 911 VAL A O 1
ATOM 7312 N N . ALA A 1 912 ? 25.146 -5.683 -18.382 1.00 91.75 912 ALA A N 1
ATOM 7313 C CA . ALA A 1 912 ? 25.573 -6.672 -17.400 1.00 91.75 912 ALA A CA 1
ATOM 7314 C C . ALA A 1 912 ? 24.974 -6.309 -16.027 1.00 91.75 912 ALA A C 1
ATOM 7316 O O . ALA A 1 912 ? 25.251 -5.244 -15.472 1.00 91.75 912 ALA A O 1
ATOM 7317 N N . LEU A 1 913 ? 24.042 -7.137 -15.538 1.00 89.38 913 LEU A N 1
ATOM 7318 C CA . LEU A 1 913 ? 23.173 -6.774 -14.413 1.00 89.38 913 LEU A CA 1
ATOM 7319 C C . LEU A 1 913 ? 23.965 -6.570 -13.116 1.00 89.38 913 LEU A C 1
ATOM 7321 O O . LEU A 1 913 ? 23.620 -5.697 -12.325 1.00 89.38 913 LEU A O 1
ATOM 7325 N N . ASP A 1 914 ? 25.019 -7.354 -12.909 1.00 88.12 914 ASP A N 1
ATOM 7326 C CA . ASP A 1 914 ? 25.967 -7.190 -11.810 1.00 88.12 914 ASP A CA 1
ATOM 7327 C C . ASP A 1 914 ? 26.662 -5.827 -11.850 1.00 88.12 914 ASP A C 1
ATOM 7329 O O . ASP A 1 914 ? 26.599 -5.095 -10.863 1.00 88.12 914 ASP A O 1
ATOM 7333 N N . ASP A 1 915 ? 27.229 -5.445 -12.994 1.00 91.25 915 ASP A N 1
ATOM 7334 C CA . ASP A 1 915 ? 27.906 -4.154 -13.153 1.00 91.25 915 ASP A CA 1
ATOM 7335 C C . ASP A 1 915 ? 26.937 -2.969 -12.989 1.00 91.25 915 ASP A C 1
ATOM 7337 O O . ASP A 1 915 ? 27.279 -1.939 -12.398 1.00 91.25 915 ASP A O 1
ATOM 7341 N N . LEU A 1 916 ? 25.701 -3.101 -13.489 1.00 94.19 916 LEU A N 1
ATOM 7342 C CA . LEU A 1 916 ? 24.661 -2.086 -13.312 1.00 94.19 916 LEU A CA 1
ATOM 7343 C C . LEU A 1 916 ? 24.251 -1.942 -11.841 1.00 94.19 916 LEU A C 1
ATOM 7345 O O . LEU A 1 916 ? 24.093 -0.815 -11.367 1.00 94.19 916 LEU A O 1
ATOM 7349 N N . VAL A 1 917 ? 24.080 -3.050 -11.115 1.00 91.75 917 VAL A N 1
ATOM 7350 C CA . VAL A 1 917 ? 23.764 -3.032 -9.677 1.00 91.75 917 VAL A CA 1
ATOM 7351 C C . VAL A 1 917 ? 24.889 -2.360 -8.899 1.00 91.75 917 VAL A C 1
ATOM 7353 O O . VAL A 1 917 ? 24.621 -1.419 -8.149 1.00 91.75 917 VAL A O 1
ATOM 7356 N N . ASP A 1 918 ? 26.137 -2.762 -9.134 1.00 89.44 918 ASP A N 1
ATOM 7357 C CA . ASP A 1 918 ? 27.307 -2.211 -8.444 1.00 89.44 918 ASP A CA 1
ATOM 7358 C C . ASP A 1 918 ? 27.473 -0.702 -8.718 1.00 89.44 918 ASP A C 1
ATOM 7360 O O . ASP A 1 918 ? 27.924 0.057 -7.852 1.00 89.44 918 ASP A O 1
ATOM 7364 N N . TYR A 1 919 ? 27.060 -0.229 -9.899 1.00 92.94 919 TYR A N 1
ATOM 7365 C CA . TYR A 1 919 ? 27.111 1.187 -10.255 1.00 92.94 919 TYR A CA 1
ATOM 7366 C C . TYR A 1 919 ? 25.948 2.014 -9.676 1.00 92.94 919 TYR A C 1
ATOM 7368 O O . TYR A 1 919 ? 26.182 3.088 -9.106 1.00 92.94 919 TYR A O 1
ATOM 7376 N N . TYR A 1 920 ? 24.703 1.558 -9.832 1.00 94.62 920 TYR A N 1
ATOM 7377 C CA . TYR A 1 920 ? 23.506 2.360 -9.544 1.00 94.62 920 TYR A CA 1
ATOM 7378 C C . TYR A 1 920 ? 22.983 2.210 -8.115 1.00 94.62 920 TYR A C 1
ATOM 7380 O O . TYR A 1 920 ? 22.469 3.182 -7.552 1.00 94.62 920 TYR A O 1
ATOM 7388 N N . LEU A 1 921 ? 23.141 1.041 -7.487 1.00 90.38 921 LEU A N 1
ATOM 7389 C CA . LEU A 1 921 ? 22.621 0.809 -6.138 1.00 90.38 921 LEU A CA 1
ATOM 7390 C C . LEU A 1 921 ? 23.239 1.770 -5.098 1.00 90.38 921 LEU A C 1
ATOM 7392 O O . LEU A 1 921 ? 22.470 2.414 -4.381 1.00 90.38 921 LEU A O 1
ATOM 7396 N N . PRO A 1 922 ? 24.573 2.002 -5.056 1.00 89.44 922 PRO A N 1
ATOM 7397 C CA . PRO A 1 922 ? 25.174 2.958 -4.113 1.00 89.44 922 PRO A CA 1
ATOM 7398 C C . PRO A 1 922 ? 24.800 4.424 -4.387 1.00 89.44 922 PRO A C 1
ATOM 7400 O O . PRO A 1 922 ? 25.028 5.295 -3.545 1.00 89.44 922 PRO A O 1
ATOM 7403 N N . ARG A 1 923 ? 24.259 4.698 -5.580 1.00 93.00 923 ARG A N 1
ATOM 7404 C CA . ARG A 1 923 ? 23.840 6.017 -6.065 1.00 93.00 923 ARG A CA 1
ATOM 7405 C C . ARG A 1 923 ? 22.334 6.235 -5.955 1.00 93.00 923 ARG A C 1
ATOM 7407 O O . ARG A 1 923 ? 21.833 7.217 -6.487 1.00 93.00 923 ARG A O 1
ATOM 7414 N N . THR A 1 924 ? 21.614 5.378 -5.234 1.00 91.81 924 THR A N 1
ATOM 7415 C CA . THR A 1 924 ? 20.169 5.529 -5.037 1.00 91.81 924 THR A CA 1
ATOM 7416 C C . THR A 1 924 ? 19.831 5.853 -3.583 1.00 91.81 924 THR A C 1
ATOM 7418 O O . THR A 1 924 ? 20.224 5.144 -2.661 1.00 91.81 924 THR A O 1
ATOM 7421 N N . ALA A 1 925 ? 19.071 6.928 -3.368 1.00 89.75 925 ALA A N 1
ATOM 7422 C CA . ALA A 1 925 ? 18.714 7.435 -2.045 1.00 89.75 925 ALA A CA 1
ATOM 7423 C C . ALA A 1 925 ? 17.580 6.654 -1.354 1.00 89.75 925 ALA A C 1
ATOM 7425 O O . ALA A 1 925 ? 17.429 6.762 -0.139 1.00 89.75 925 ALA A O 1
ATOM 7426 N N . ASN A 1 926 ? 16.783 5.883 -2.107 1.00 86.44 926 ASN A N 1
ATOM 7427 C CA . ASN A 1 926 ? 15.601 5.154 -1.620 1.00 86.44 926 ASN A CA 1
ATOM 7428 C C . ASN A 1 926 ? 14.563 6.057 -0.910 1.00 86.44 926 ASN A C 1
ATOM 7430 O O . ASN A 1 926 ? 13.911 5.647 0.057 1.00 86.44 926 ASN A O 1
ATOM 7434 N N . GLU A 1 927 ? 14.378 7.286 -1.407 1.00 84.38 927 GLU A N 1
ATOM 7435 C CA . GLU A 1 927 ? 13.382 8.243 -0.884 1.00 84.38 927 GLU A CA 1
ATOM 7436 C C . GLU A 1 927 ? 11.944 7.884 -1.297 1.00 84.38 927 GLU A C 1
ATOM 7438 O O . GLU A 1 927 ? 10.985 8.384 -0.713 1.00 84.38 927 GLU A O 1
ATOM 7443 N N . SER A 1 928 ? 11.788 6.989 -2.277 1.00 85.12 928 SER A N 1
ATOM 7444 C CA . SER A 1 928 ? 10.519 6.347 -2.627 1.00 85.12 928 SER A CA 1
ATOM 7445 C C . SER A 1 928 ? 10.433 4.948 -2.029 1.00 85.12 928 SER A C 1
ATOM 7447 O O . SER A 1 928 ? 11.396 4.176 -2.093 1.00 85.12 928 SER A O 1
ATOM 7449 N N . THR A 1 929 ? 9.265 4.585 -1.498 1.00 82.12 929 THR A N 1
ATOM 7450 C CA . THR A 1 929 ? 9.010 3.230 -0.986 1.00 82.12 929 THR A CA 1
ATOM 7451 C C . THR A 1 929 ? 9.089 2.172 -2.094 1.00 82.12 929 THR A C 1
ATOM 7453 O O . THR A 1 929 ? 9.523 1.052 -1.831 1.00 82.12 929 THR A O 1
ATOM 7456 N N . LEU A 1 930 ? 8.797 2.541 -3.348 1.00 89.00 930 LEU A N 1
ATOM 7457 C CA . LEU A 1 930 ? 8.891 1.660 -4.521 1.00 89.00 930 LEU A CA 1
ATOM 7458 C C . LEU A 1 930 ? 10.336 1.245 -4.849 1.00 89.00 930 LEU A C 1
ATOM 7460 O O . LEU A 1 930 ? 10.572 0.165 -5.385 1.00 89.00 930 LEU A O 1
ATOM 7464 N N . SER A 1 931 ? 11.320 2.079 -4.493 1.00 91.50 931 SER A N 1
ATOM 7465 C CA . SER A 1 931 ? 12.738 1.817 -4.778 1.00 91.50 931 SER A CA 1
ATOM 7466 C C . SER A 1 931 ? 13.239 0.554 -4.082 1.00 91.50 931 SER A C 1
ATOM 7468 O O . SER A 1 931 ? 13.926 -0.269 -4.681 1.00 91.50 931 SER A O 1
ATOM 7470 N N . ARG A 1 932 ? 12.860 0.377 -2.809 1.00 89.38 932 ARG A N 1
ATOM 7471 C CA . ARG A 1 932 ? 13.270 -0.784 -2.010 1.00 89.38 932 ARG A CA 1
ATOM 7472 C C . ARG A 1 932 ? 12.664 -2.076 -2.553 1.00 89.38 932 ARG A C 1
ATOM 7474 O O . ARG A 1 932 ? 13.354 -3.083 -2.642 1.00 89.38 932 ARG A O 1
ATOM 7481 N N . VAL A 1 933 ? 11.407 -2.015 -2.992 1.00 91.62 933 VAL A N 1
ATOM 7482 C CA . VAL A 1 933 ? 10.734 -3.118 -3.690 1.00 91.62 933 VAL A CA 1
ATOM 7483 C C . VAL A 1 933 ? 11.535 -3.494 -4.941 1.00 91.62 933 VAL A C 1
ATOM 7485 O O . VAL A 1 933 ? 12.009 -4.621 -5.057 1.00 91.62 933 VAL A O 1
ATOM 7488 N N . ALA A 1 934 ? 11.814 -2.542 -5.833 1.00 93.44 934 ALA A N 1
ATOM 7489 C CA . ALA A 1 934 ? 12.585 -2.825 -7.043 1.00 93.44 934 ALA A CA 1
ATOM 7490 C C . ALA A 1 934 ? 13.966 -3.447 -6.753 1.00 93.44 934 ALA A C 1
ATOM 7492 O O . ALA A 1 934 ? 14.319 -4.473 -7.337 1.00 93.44 934 ALA A O 1
ATOM 7493 N N . HIS A 1 935 ? 14.723 -2.870 -5.817 1.00 91.44 935 HIS A N 1
ATOM 7494 C CA . HIS A 1 935 ? 16.050 -3.364 -5.454 1.00 91.44 935 HIS A CA 1
ATOM 7495 C C . HIS A 1 935 ? 16.034 -4.754 -4.814 1.00 91.44 935 HIS A C 1
ATOM 7497 O O . HIS A 1 935 ? 16.892 -5.562 -5.160 1.00 91.44 935 HIS A O 1
ATOM 7503 N N . SER A 1 936 ? 15.075 -5.062 -3.932 1.00 88.62 936 SER A N 1
ATOM 7504 C CA . SER A 1 936 ? 14.969 -6.391 -3.307 1.00 88.62 936 SER A CA 1
ATOM 7505 C C . SER A 1 936 ? 14.828 -7.489 -4.367 1.00 88.62 936 SER A C 1
ATOM 7507 O O . SER A 1 936 ? 15.583 -8.462 -4.354 1.00 88.62 936 SER A O 1
ATOM 7509 N N . TRP A 1 937 ? 13.959 -7.287 -5.362 1.00 89.94 937 TRP A N 1
ATOM 7510 C CA . TRP A 1 937 ? 13.801 -8.250 -6.452 1.00 89.94 937 TRP A CA 1
ATOM 7511 C C . TRP A 1 937 ? 15.055 -8.377 -7.328 1.00 89.94 937 TRP A C 1
ATOM 7513 O O . TRP A 1 937 ? 15.489 -9.490 -7.633 1.00 89.94 937 TRP A O 1
ATOM 7523 N N . VAL A 1 938 ? 15.668 -7.252 -7.706 1.00 91.00 938 VAL A N 1
ATOM 7524 C CA . VAL A 1 938 ? 16.889 -7.245 -8.531 1.00 91.00 938 VAL A CA 1
ATOM 7525 C C . VAL A 1 938 ? 18.042 -7.964 -7.825 1.00 91.00 938 VAL A C 1
ATOM 7527 O O . VAL A 1 938 ? 18.736 -8.769 -8.448 1.00 91.00 938 VAL A O 1
ATOM 7530 N N . LEU A 1 939 ? 18.231 -7.711 -6.527 1.00 87.94 939 LEU A N 1
ATOM 7531 C CA . LEU A 1 939 ? 19.278 -8.342 -5.722 1.00 87.94 939 LEU A CA 1
ATOM 7532 C C . LEU A 1 939 ? 19.039 -9.845 -5.546 1.00 87.94 939 LEU A C 1
ATOM 7534 O O . LEU A 1 939 ? 19.973 -10.625 -5.740 1.00 87.94 939 LEU A O 1
ATOM 7538 N N . SER A 1 940 ? 17.800 -10.261 -5.262 1.00 83.31 940 SER A N 1
ATOM 7539 C CA . SER A 1 940 ? 17.435 -11.683 -5.161 1.00 83.31 940 SER A CA 1
ATOM 7540 C C . SER A 1 940 ? 17.705 -12.428 -6.470 1.00 83.31 940 SER A C 1
ATOM 7542 O O . SER A 1 940 ? 18.320 -13.496 -6.481 1.00 83.31 940 SER A O 1
ATOM 7544 N N . ARG A 1 941 ? 17.324 -11.833 -7.604 1.00 84.56 941 ARG A N 1
ATOM 7545 C CA . ARG A 1 941 ? 17.596 -12.394 -8.930 1.00 84.56 941 ARG A CA 1
ATOM 7546 C C . ARG A 1 941 ? 19.096 -12.523 -9.198 1.00 84.56 941 ARG A C 1
ATOM 7548 O O . ARG A 1 941 ? 19.538 -13.565 -9.677 1.00 84.56 941 ARG A O 1
ATOM 7555 N N . LEU A 1 942 ? 19.885 -11.503 -8.861 1.00 82.75 942 LEU A N 1
ATOM 7556 C CA . LEU A 1 942 ? 21.340 -11.538 -9.019 1.00 82.75 942 LEU A CA 1
ATOM 7557 C C . LEU A 1 942 ? 21.992 -12.649 -8.177 1.00 82.75 942 LEU A C 1
ATOM 7559 O O . LEU A 1 942 ? 22.963 -13.264 -8.619 1.00 82.75 942 LEU A O 1
ATOM 7563 N N . GLU A 1 943 ? 21.448 -12.948 -6.994 1.00 78.00 943 GLU A N 1
ATOM 7564 C CA . GLU A 1 943 ? 21.917 -14.057 -6.154 1.00 78.00 943 GLU A CA 1
ATOM 7565 C C . GLU A 1 943 ? 21.732 -15.433 -6.818 1.00 78.00 943 GLU A C 1
ATOM 7567 O O . GLU A 1 943 ? 22.512 -16.346 -6.545 1.00 78.00 943 GLU A O 1
ATOM 7572 N N . ARG A 1 944 ? 20.720 -15.609 -7.679 1.00 76.94 944 ARG A N 1
ATOM 7573 C CA . ARG A 1 944 ? 20.513 -16.868 -8.424 1.00 76.94 944 ARG A CA 1
ATOM 7574 C C . ARG A 1 944 ? 21.459 -17.004 -9.613 1.00 76.94 944 ARG A C 1
ATOM 7576 O O . ARG A 1 944 ? 21.937 -18.092 -9.894 1.00 76.94 944 ARG A O 1
ATOM 7583 N N . LEU A 1 945 ? 21.774 -15.892 -10.277 1.00 73.81 945 LEU A N 1
ATOM 7584 C CA . LEU A 1 945 ? 22.630 -15.888 -11.471 1.00 73.81 945 LEU A CA 1
ATOM 7585 C C . LEU A 1 945 ? 24.116 -16.122 -11.160 1.00 73.81 945 LEU A C 1
ATOM 7587 O O . LEU A 1 945 ? 24.867 -16.556 -12.030 1.00 73.81 945 LEU A O 1
ATOM 7591 N N . ARG A 1 946 ? 24.574 -15.796 -9.947 1.00 71.19 946 ARG A N 1
ATOM 7592 C CA . ARG A 1 946 ? 25.988 -15.925 -9.566 1.00 71.19 946 ARG A CA 1
ATOM 7593 C C . ARG A 1 946 ? 26.309 -17.357 -9.122 1.00 71.19 946 ARG A C 1
ATOM 7595 O O . ARG A 1 946 ? 26.069 -17.697 -7.967 1.00 71.19 946 ARG A O 1
ATOM 7602 N N . THR A 1 947 ? 26.962 -18.141 -9.977 1.00 55.50 947 THR A N 1
ATOM 7603 C CA . THR A 1 947 ? 27.601 -19.426 -9.625 1.00 55.50 947 THR A CA 1
ATOM 7604 C C . THR A 1 947 ? 29.121 -19.245 -9.403 1.00 55.50 947 THR A C 1
ATOM 7606 O O . THR A 1 947 ? 29.756 -18.412 -10.052 1.00 55.50 947 THR A O 1
ATOM 7609 N N . GLY A 1 948 ? 29.737 -19.982 -8.464 1.00 52.03 948 GLY A N 1
ATOM 7610 C CA . GLY A 1 948 ? 31.206 -20.028 -8.276 1.00 52.03 948 GLY A CA 1
ATOM 7611 C C . GLY A 1 948 ? 31.836 -19.096 -7.210 1.00 52.03 948 GLY A C 1
ATOM 7612 O O . GLY A 1 948 ? 31.194 -18.689 -6.243 1.00 52.03 948 GLY A O 1
ATOM 7613 N N . ASN A 1 949 ? 33.138 -18.786 -7.370 1.00 41.66 949 ASN A N 1
ATOM 7614 C CA . ASN A 1 949 ? 34.095 -18.226 -6.377 1.00 41.66 949 ASN A CA 1
ATOM 7615 C C . ASN A 1 949 ? 33.787 -16.840 -5.745 1.00 41.66 949 ASN A C 1
ATOM 7617 O O . ASN A 1 949 ? 34.622 -16.305 -5.015 1.00 41.66 949 ASN A O 1
ATOM 7621 N N . HIS A 1 950 ? 32.601 -16.262 -5.943 1.00 53.91 950 HIS A N 1
ATOM 7622 C CA . HIS A 1 950 ? 32.205 -14.953 -5.396 1.00 53.91 950 HIS A CA 1
ATOM 7623 C C . HIS A 1 950 ? 31.375 -15.060 -4.102 1.00 53.91 950 HIS A C 1
ATOM 7625 O O . HIS A 1 950 ? 30.458 -14.267 -3.881 1.00 53.91 950 HIS A O 1
ATOM 7631 N N . LYS A 1 951 ? 31.684 -16.032 -3.229 1.00 56.88 951 LYS A N 1
ATOM 7632 C CA . LYS A 1 951 ? 30.927 -16.285 -1.983 1.00 56.88 951 LYS A CA 1
ATOM 7633 C C . LYS A 1 951 ? 30.798 -15.046 -1.083 1.00 56.88 951 LYS A C 1
ATOM 7635 O O . LYS A 1 951 ? 29.765 -14.848 -0.454 1.00 56.88 951 LYS A O 1
ATOM 7640 N N . GLU A 1 952 ? 31.820 -14.191 -1.045 1.00 53.50 952 GLU A N 1
ATOM 7641 C CA . GLU A 1 952 ? 31.815 -12.962 -0.237 1.00 53.50 952 GLU A CA 1
ATOM 7642 C C . GLU A 1 952 ? 30.853 -11.894 -0.796 1.00 53.50 952 GLU A C 1
ATOM 7644 O O . GLU A 1 952 ? 30.074 -11.309 -0.046 1.00 53.50 952 GLU A O 1
ATOM 7649 N N . CYS A 1 953 ? 30.822 -11.700 -2.120 1.00 55.97 953 CYS A N 1
ATOM 7650 C CA . CYS A 1 953 ? 29.875 -10.789 -2.774 1.00 55.97 953 CYS A CA 1
ATOM 7651 C C . CYS A 1 953 ? 28.427 -11.305 -2.716 1.00 55.97 953 CYS A C 1
ATOM 7653 O O . CYS A 1 953 ? 27.498 -10.505 -2.625 1.00 55.97 953 CYS A O 1
ATOM 7655 N N . GLN A 1 954 ? 28.219 -12.626 -2.753 1.00 61.59 954 GLN A N 1
ATOM 7656 C CA . GLN A 1 954 ? 26.895 -13.242 -2.590 1.00 61.59 954 GLN A CA 1
ATOM 7657 C C . GLN A 1 954 ? 26.315 -12.974 -1.198 1.00 61.59 954 GLN A C 1
ATOM 7659 O O . GLN A 1 954 ? 25.164 -12.568 -1.081 1.00 61.59 954 GLN A O 1
ATOM 7664 N N . GLU A 1 955 ? 27.116 -13.142 -0.145 1.00 63.31 955 GLU A N 1
ATOM 7665 C CA . GLU A 1 955 ? 26.671 -12.899 1.229 1.00 63.31 955 GLU A CA 1
ATOM 7666 C C . GLU A 1 955 ? 26.362 -11.414 1.486 1.00 63.31 955 GLU A C 1
ATOM 7668 O O . GLU A 1 955 ? 25.386 -11.093 2.162 1.00 63.31 955 GLU A O 1
ATOM 7673 N N . LEU A 1 956 ? 27.142 -10.493 0.908 1.00 59.97 956 LEU A N 1
ATOM 7674 C CA . LEU A 1 956 ? 26.860 -9.055 0.980 1.00 59.97 956 LEU A CA 1
ATOM 7675 C C . LEU A 1 956 ? 25.535 -8.690 0.300 1.00 59.97 956 LEU A C 1
ATOM 7677 O O . LEU A 1 956 ? 24.738 -7.954 0.878 1.00 59.97 956 LEU A O 1
ATOM 7681 N N . HIS A 1 957 ? 25.278 -9.220 -0.898 1.00 64.38 957 HIS A N 1
ATOM 7682 C CA . HIS A 1 957 ? 24.033 -8.948 -1.621 1.00 64.38 957 HIS A CA 1
ATOM 7683 C C . HIS A 1 957 ? 22.828 -9.604 -0.956 1.00 64.38 957 HIS A C 1
ATOM 7685 O O . HIS A 1 957 ? 21.775 -8.981 -0.904 1.00 64.38 957 HIS A O 1
ATOM 7691 N N . ARG A 1 958 ? 22.986 -10.802 -0.381 1.00 66.75 958 ARG A N 1
ATOM 7692 C CA . ARG A 1 958 ? 21.939 -11.458 0.411 1.00 66.75 958 ARG A CA 1
ATOM 7693 C C . ARG A 1 958 ? 21.568 -10.637 1.644 1.00 66.75 958 ARG A C 1
ATOM 7695 O O . ARG A 1 958 ? 20.394 -10.468 1.943 1.00 66.75 958 ARG A O 1
ATOM 7702 N N . ARG A 1 959 ? 22.558 -10.083 2.349 1.00 64.75 959 ARG A N 1
ATOM 7703 C CA . ARG A 1 959 ? 22.298 -9.172 3.476 1.00 64.75 959 ARG A CA 1
ATOM 7704 C C . ARG A 1 959 ? 21.608 -7.895 3.021 1.00 64.75 959 ARG A C 1
ATOM 7706 O O . ARG A 1 959 ? 20.645 -7.486 3.652 1.00 64.75 959 ARG A O 1
ATOM 7713 N N . ALA A 1 960 ? 22.071 -7.297 1.925 1.00 60.84 960 ALA A N 1
ATOM 7714 C CA . ALA A 1 960 ? 21.449 -6.103 1.364 1.00 60.84 960 ALA A CA 1
ATOM 7715 C C . ALA A 1 960 ? 20.004 -6.368 0.910 1.00 60.84 960 ALA A C 1
ATOM 7717 O O . ALA A 1 960 ? 19.130 -5.552 1.170 1.00 60.84 960 ALA A O 1
ATOM 7718 N N . GLU A 1 961 ? 19.735 -7.512 0.277 1.00 73.12 961 GLU A N 1
ATOM 7719 C CA . GLU A 1 961 ? 18.388 -7.949 -0.100 1.00 73.12 961 GLU A CA 1
ATOM 7720 C C . GLU A 1 961 ? 17.493 -8.076 1.129 1.00 73.12 961 GLU A C 1
ATOM 7722 O O . GLU A 1 961 ? 16.420 -7.476 1.152 1.00 73.12 961 GLU A O 1
ATOM 7727 N N . HIS A 1 962 ? 17.968 -8.771 2.164 1.00 71.62 962 HIS A N 1
ATOM 7728 C CA . HIS A 1 962 ? 17.229 -8.972 3.405 1.00 71.62 962 HIS A CA 1
ATOM 7729 C C . HIS A 1 962 ? 16.934 -7.640 4.105 1.00 71.62 962 HIS A C 1
ATOM 7731 O O . HIS A 1 962 ? 15.787 -7.353 4.433 1.00 71.62 962 HIS A O 1
ATOM 7737 N N . GLU A 1 963 ? 17.927 -6.764 4.254 1.00 71.38 963 GLU A N 1
ATOM 7738 C CA . GLU A 1 963 ? 17.736 -5.437 4.851 1.00 71.38 963 GLU A CA 1
ATOM 7739 C C . GLU A 1 963 ? 16.724 -4.596 4.054 1.00 71.38 963 GLU A C 1
ATOM 7741 O O . GLU A 1 963 ? 15.752 -4.082 4.616 1.00 71.38 963 GLU A O 1
ATOM 7746 N N . VAL A 1 964 ? 16.896 -4.509 2.732 1.00 76.25 964 VAL A N 1
ATOM 7747 C CA . VAL A 1 964 ? 16.030 -3.716 1.848 1.00 76.25 964 VAL A CA 1
ATOM 7748 C C . VAL A 1 964 ? 14.602 -4.269 1.812 1.00 76.25 964 VAL A C 1
ATOM 7750 O O . VAL A 1 964 ? 13.645 -3.489 1.825 1.00 76.25 964 VAL A O 1
ATOM 7753 N N . PHE A 1 965 ? 14.438 -5.593 1.802 1.00 82.38 965 PHE A N 1
ATOM 7754 C CA . PHE A 1 965 ? 13.132 -6.245 1.840 1.00 82.38 965 PHE A CA 1
ATOM 7755 C C . PHE A 1 965 ? 12.391 -5.944 3.144 1.00 82.38 965 PHE A C 1
ATOM 7757 O O . PHE A 1 965 ? 11.226 -5.556 3.101 1.00 82.38 965 PHE A O 1
ATOM 7764 N N . TYR A 1 966 ? 13.047 -6.065 4.301 1.00 79.25 966 TYR A N 1
ATOM 7765 C CA . TYR A 1 966 ? 12.400 -5.823 5.595 1.00 79.25 966 TYR A CA 1
ATOM 7766 C C . TYR A 1 966 ? 12.058 -4.346 5.805 1.00 79.25 966 TYR A C 1
ATOM 7768 O O . TYR A 1 966 ? 10.998 -4.036 6.354 1.00 79.25 966 TYR A O 1
ATOM 7776 N N . GLU A 1 967 ? 12.903 -3.428 5.330 1.00 78.19 967 GLU A N 1
ATOM 7777 C CA . GLU A 1 967 ? 12.572 -2.001 5.307 1.00 78.19 967 GLU A CA 1
ATOM 7778 C C . GLU A 1 967 ? 11.353 -1.710 4.422 1.00 78.19 967 GLU A C 1
ATOM 7780 O O . GLU A 1 967 ? 10.475 -0.932 4.808 1.00 78.19 967 GLU A O 1
ATOM 7785 N N . ALA A 1 968 ? 11.269 -2.334 3.242 1.00 83.75 968 ALA A N 1
ATOM 7786 C CA . ALA A 1 968 ? 10.102 -2.212 2.372 1.00 83.75 968 ALA A CA 1
ATOM 7787 C C . ALA A 1 968 ? 8.848 -2.783 3.054 1.00 83.75 968 ALA A C 1
ATOM 7789 O O . ALA A 1 968 ? 7.819 -2.113 3.126 1.00 83.75 968 ALA A O 1
ATOM 7790 N N . LEU A 1 969 ? 8.953 -3.993 3.608 1.00 85.69 969 LEU A N 1
ATOM 7791 C CA . LEU A 1 969 ? 7.860 -4.725 4.245 1.00 85.69 969 LEU A CA 1
ATOM 7792 C C . LEU A 1 969 ? 7.280 -3.964 5.443 1.00 85.69 969 LEU A C 1
ATOM 7794 O O . LEU A 1 969 ? 6.064 -3.908 5.613 1.00 85.69 969 LEU A O 1
ATOM 7798 N N . GLY A 1 970 ? 8.144 -3.348 6.248 1.00 83.50 970 GLY A N 1
ATOM 7799 C CA . GLY A 1 970 ? 7.766 -2.555 7.414 1.00 83.50 970 GLY A CA 1
ATOM 7800 C C . GLY A 1 970 ? 7.569 -1.062 7.147 1.00 83.50 970 GLY A C 1
ATOM 7801 O O . GLY A 1 970 ? 7.452 -0.311 8.116 1.00 83.50 970 GLY A O 1
ATOM 7802 N N . SER A 1 971 ? 7.546 -0.609 5.885 1.00 82.81 971 SER A N 1
ATOM 7803 C CA . SER A 1 971 ? 7.571 0.822 5.538 1.00 82.81 971 SER A CA 1
ATOM 7804 C C . SER A 1 971 ? 6.453 1.630 6.197 1.00 82.81 971 SER A C 1
ATOM 7806 O O . SER A 1 971 ? 6.744 2.665 6.789 1.00 82.81 971 SER A O 1
ATOM 7808 N N . ASP A 1 972 ? 5.205 1.156 6.151 1.00 86.12 972 ASP A N 1
ATOM 7809 C CA . ASP A 1 972 ? 4.069 1.837 6.791 1.00 86.12 972 ASP A CA 1
ATOM 7810 C C . ASP A 1 972 ? 4.003 1.600 8.307 1.00 86.12 972 ASP A C 1
ATOM 7812 O O . ASP A 1 972 ? 3.634 2.493 9.068 1.00 86.12 972 ASP A O 1
ATOM 7816 N N . TYR A 1 973 ? 4.390 0.406 8.766 1.00 83.81 973 TYR A N 1
ATOM 7817 C CA . TYR A 1 973 ? 4.312 0.036 10.181 1.00 83.81 973 TYR A CA 1
ATOM 7818 C C . TYR A 1 973 ? 5.328 0.816 11.036 1.00 83.81 973 TYR A C 1
ATOM 7820 O O . TYR A 1 973 ? 4.970 1.445 12.039 1.00 83.81 973 TYR A O 1
ATOM 7828 N N . TYR A 1 974 ? 6.591 0.830 10.602 1.00 75.56 974 TYR A N 1
ATOM 7829 C CA . TYR A 1 974 ? 7.681 1.560 11.257 1.00 75.56 974 TYR A CA 1
ATOM 7830 C C . TYR A 1 974 ? 7.825 3.007 10.766 1.00 75.56 974 TYR A C 1
ATOM 7832 O O . TYR A 1 974 ? 8.608 3.752 11.348 1.00 75.56 974 TYR A O 1
ATOM 7840 N N . ASP A 1 975 ? 7.067 3.410 9.739 1.00 68.19 975 ASP A N 1
ATOM 7841 C CA . ASP A 1 975 ? 7.131 4.737 9.108 1.00 68.19 975 ASP A CA 1
ATOM 7842 C C . ASP A 1 975 ? 8.547 5.075 8.591 1.00 68.19 975 ASP A C 1
ATOM 7844 O O . ASP A 1 975 ? 9.109 6.140 8.842 1.00 68.19 975 ASP A O 1
ATOM 7848 N N . VAL A 1 976 ? 9.153 4.115 7.878 1.00 52.97 976 VAL A N 1
ATOM 7849 C CA . VAL A 1 976 ? 10.549 4.171 7.383 1.00 52.97 976 VAL A CA 1
ATOM 7850 C C . VAL A 1 976 ? 10.715 5.169 6.229 1.00 52.97 976 VAL A C 1
ATOM 7852 O O . VAL A 1 976 ? 11.829 5.586 5.904 1.00 52.97 976 VAL A O 1
ATOM 7855 N N . ALA A 1 977 ? 9.616 5.584 5.590 1.00 50.53 977 ALA A N 1
ATOM 7856 C CA . ALA A 1 977 ? 9.655 6.604 4.552 1.00 50.53 977 ALA A CA 1
ATOM 7857 C C . ALA A 1 977 ? 10.228 7.910 5.130 1.00 50.53 977 ALA A C 1
ATOM 7859 O O . ALA A 1 977 ? 9.754 8.416 6.144 1.00 50.53 977 ALA A O 1
ATOM 7860 N N . ALA A 1 978 ? 11.213 8.508 4.451 1.00 39.88 978 ALA A N 1
ATOM 7861 C CA . ALA A 1 978 ? 11.988 9.660 4.934 1.00 39.88 978 ALA A CA 1
ATOM 7862 C C . ALA A 1 978 ? 11.165 10.910 5.339 1.00 39.88 978 ALA A C 1
ATOM 7864 O O . ALA A 1 978 ? 11.719 11.861 5.913 1.00 39.88 978 ALA A O 1
ATOM 7865 N N . ARG A 1 979 ? 9.856 10.906 5.040 1.00 49.34 979 ARG A N 1
ATOM 7866 C CA . ARG A 1 979 ? 8.884 11.984 5.254 1.00 49.34 979 ARG A CA 1
ATOM 7867 C C . ARG A 1 979 ? 7.762 11.678 6.259 1.00 49.34 979 ARG A C 1
ATOM 7869 O O . ARG A 1 979 ? 6.981 12.590 6.515 1.00 49.34 979 ARG A O 1
ATOM 7876 N N . GLY A 1 980 ? 7.671 10.475 6.832 1.00 59.06 980 GLY A N 1
ATOM 7877 C CA . GLY A 1 980 ? 6.647 10.166 7.842 1.00 59.06 980 GLY A CA 1
ATOM 7878 C C . GLY A 1 980 ? 5.205 10.321 7.332 1.00 59.06 980 GLY A C 1
ATOM 7879 O O . GLY A 1 980 ? 4.386 11.020 7.937 1.00 59.06 980 GLY A O 1
ATOM 7880 N N . THR A 1 981 ? 4.926 9.814 6.125 1.00 75.19 981 THR A N 1
ATOM 7881 C CA . THR A 1 981 ? 3.681 10.102 5.386 1.00 75.19 981 THR A CA 1
ATOM 7882 C C . THR A 1 981 ? 2.587 9.058 5.570 1.00 75.19 981 THR A C 1
ATOM 7884 O O . THR A 1 981 ? 1.493 9.272 5.062 1.00 75.19 981 THR A O 1
ATOM 7887 N N . ALA A 1 982 ? 2.821 7.974 6.320 1.00 82.06 982 ALA A N 1
ATOM 7888 C CA . ALA A 1 982 ? 1.800 6.946 6.562 1.00 82.06 982 ALA A CA 1
ATOM 7889 C C . ALA A 1 982 ? 0.522 7.516 7.220 1.00 82.06 982 ALA A C 1
ATOM 7891 O O . ALA A 1 982 ? -0.580 6.996 7.044 1.00 82.06 982 ALA A O 1
ATOM 7892 N N . LYS A 1 983 ? 0.630 8.651 7.922 1.00 86.19 983 LYS A N 1
ATOM 7893 C CA . LYS A 1 983 ? -0.516 9.391 8.474 1.00 86.19 983 LYS A CA 1
ATOM 7894 C C . LYS A 1 983 ? -1.513 9.917 7.431 1.00 86.19 983 LYS A C 1
ATOM 7896 O O . LYS A 1 983 ? -2.670 10.112 7.775 1.00 86.19 983 LYS A O 1
ATOM 7901 N N . THR A 1 984 ? -1.094 10.124 6.177 1.00 88.19 984 THR A N 1
ATOM 7902 C CA . THR A 1 984 ? -1.980 10.584 5.087 1.00 88.19 984 THR A CA 1
ATOM 7903 C C . THR A 1 984 ? -2.534 9.431 4.240 1.00 88.19 984 THR A C 1
ATOM 7905 O O . THR A 1 984 ? -3.300 9.667 3.308 1.00 88.19 984 THR A O 1
ATOM 7908 N N . GLY A 1 985 ? -2.174 8.188 4.576 1.00 92.38 985 GLY A N 1
ATOM 7909 C CA . GLY A 1 985 ? -2.603 6.947 3.932 1.00 92.38 985 GLY A CA 1
ATOM 7910 C C . GLY A 1 985 ? -1.448 5.945 3.811 1.00 92.38 985 GLY A C 1
ATOM 7911 O O . GLY A 1 985 ? -0.280 6.334 3.862 1.00 92.38 985 GLY A O 1
ATOM 7912 N N . ILE A 1 986 ? -1.774 4.660 3.650 1.00 93.88 986 ILE A N 1
ATOM 7913 C CA . ILE A 1 986 ? -0.802 3.564 3.438 1.00 93.88 986 ILE A CA 1
ATOM 7914 C C . ILE A 1 986 ? 0.001 3.743 2.138 1.00 93.88 986 ILE A C 1
ATOM 7916 O O . ILE A 1 986 ? -0.402 4.522 1.287 1.00 93.88 986 ILE A O 1
ATOM 7920 N N . HIS A 1 987 ? 1.080 2.998 1.893 1.00 94.12 987 HIS A N 1
ATOM 7921 C CA . HIS A 1 987 ? 1.797 3.017 0.608 1.00 94.12 987 HIS A CA 1
ATOM 7922 C C . HIS A 1 987 ? 1.424 1.796 -0.246 1.00 94.12 987 HIS A C 1
ATOM 7924 O O . HIS A 1 987 ? 2.107 0.773 -0.211 1.00 94.12 987 HIS A O 1
ATOM 7930 N N . MET A 1 988 ? 0.364 1.900 -1.055 1.00 95.19 988 MET A N 1
ATOM 7931 C CA . MET A 1 988 ? -0.244 0.741 -1.727 1.00 95.19 988 MET A CA 1
ATOM 7932 C C . MET A 1 988 ? 0.723 -0.011 -2.657 1.00 95.19 988 MET A C 1
ATOM 7934 O O . MET A 1 988 ? 0.830 -1.234 -2.575 1.00 95.19 988 MET A O 1
ATOM 7938 N N . GLY A 1 989 ? 1.476 0.704 -3.501 1.00 94.12 989 GLY A N 1
ATOM 7939 C CA . GLY A 1 989 ? 2.459 0.074 -4.390 1.00 94.12 989 GLY A CA 1
ATOM 7940 C C . GLY A 1 989 ? 3.556 -0.680 -3.625 1.00 94.12 989 GLY A C 1
ATOM 7941 O O . GLY A 1 989 ? 3.965 -1.763 -4.033 1.00 94.12 989 GLY A O 1
ATOM 7942 N N . ALA A 1 990 ? 3.980 -0.165 -2.466 1.00 92.00 990 ALA A N 1
ATOM 7943 C CA . ALA A 1 990 ? 4.976 -0.826 -1.624 1.00 92.00 990 ALA A CA 1
ATOM 7944 C C . ALA A 1 990 ? 4.398 -2.026 -0.861 1.00 92.00 990 ALA A C 1
ATOM 7946 O O . ALA A 1 990 ? 5.016 -3.091 -0.822 1.00 92.00 990 ALA A O 1
ATOM 7947 N N . MET A 1 991 ? 3.195 -1.886 -0.299 1.00 93.94 991 MET A N 1
ATOM 7948 C CA . MET A 1 991 ? 2.508 -2.982 0.381 1.00 93.94 991 MET A CA 1
ATOM 7949 C C . MET A 1 991 ? 2.277 -4.159 -0.571 1.00 93.94 991 MET A C 1
ATOM 7951 O O . MET A 1 991 ? 2.726 -5.264 -0.282 1.00 93.94 991 MET A O 1
ATOM 7955 N N . ALA A 1 992 ? 1.673 -3.934 -1.740 1.00 94.44 992 ALA A N 1
ATOM 7956 C CA . ALA A 1 992 ? 1.479 -5.011 -2.712 1.00 94.44 992 ALA A CA 1
ATOM 7957 C C . ALA A 1 992 ? 2.810 -5.557 -3.240 1.00 94.44 992 ALA A C 1
ATOM 7959 O O . ALA A 1 992 ? 2.995 -6.771 -3.310 1.00 94.44 992 ALA A O 1
ATOM 7960 N N . GLY A 1 993 ? 3.755 -4.664 -3.549 1.00 92.62 993 GLY A N 1
ATOM 7961 C CA . GLY A 1 993 ? 5.063 -5.033 -4.071 1.00 92.62 993 GLY A CA 1
ATOM 7962 C C . GLY A 1 993 ? 5.862 -5.919 -3.115 1.00 92.62 993 GLY A C 1
ATOM 7963 O O . GLY A 1 993 ? 6.529 -6.840 -3.561 1.00 92.62 993 GLY A O 1
ATOM 7964 N N . THR A 1 994 ? 5.775 -5.711 -1.801 1.00 91.00 994 THR A N 1
ATOM 7965 C CA . THR A 1 994 ? 6.470 -6.566 -0.815 1.00 91.00 994 THR A CA 1
ATOM 7966 C C . THR A 1 994 ? 5.850 -7.954 -0.689 1.00 91.00 994 THR A C 1
ATOM 7968 O O . THR A 1 994 ? 6.579 -8.932 -0.539 1.00 91.00 994 THR A O 1
ATOM 7971 N N . VAL A 1 995 ? 4.525 -8.066 -0.807 1.00 92.00 995 VAL A N 1
ATOM 7972 C CA . VAL A 1 995 ? 3.834 -9.365 -0.834 1.00 92.00 995 VAL A CA 1
ATOM 7973 C C . VAL A 1 995 ? 4.190 -10.132 -2.107 1.00 92.00 995 VAL A C 1
ATOM 7975 O O . VAL A 1 995 ? 4.545 -11.310 -2.056 1.00 92.00 995 VAL A O 1
ATOM 7978 N N . ASP A 1 996 ? 4.159 -9.451 -3.249 1.00 91.19 996 ASP A N 1
ATOM 7979 C CA . ASP A 1 996 ? 4.595 -10.007 -4.525 1.00 91.19 996 ASP A CA 1
ATOM 7980 C C . ASP A 1 996 ? 6.072 -10.420 -4.503 1.00 91.19 996 ASP A C 1
ATOM 7982 O O . ASP A 1 996 ? 6.412 -11.497 -4.976 1.00 91.19 996 ASP A O 1
ATOM 7986 N N . ILE A 1 997 ? 6.959 -9.624 -3.913 1.00 84.94 997 ILE A N 1
ATOM 7987 C CA . ILE A 1 997 ? 8.378 -9.968 -3.805 1.00 84.94 997 ILE A CA 1
ATOM 7988 C C . ILE A 1 997 ? 8.598 -11.160 -2.885 1.00 84.94 997 ILE A C 1
ATOM 7990 O O . ILE A 1 997 ? 9.397 -12.018 -3.236 1.00 84.94 997 ILE A O 1
ATOM 7994 N N . ALA A 1 998 ? 7.863 -11.309 -1.782 1.00 84.62 998 ALA A N 1
ATOM 7995 C CA . ALA A 1 998 ? 7.928 -12.543 -0.995 1.00 84.62 998 ALA A CA 1
ATOM 7996 C C . ALA A 1 998 ? 7.567 -13.776 -1.848 1.00 84.62 998 ALA A C 1
ATOM 7998 O O . ALA A 1 998 ? 8.197 -14.826 -1.738 1.00 84.62 998 ALA A O 1
ATOM 7999 N N . GLN A 1 999 ? 6.605 -13.639 -2.764 1.00 87.06 999 GLN A N 1
ATOM 8000 C CA . GLN A 1 999 ? 6.288 -14.672 -3.746 1.00 87.06 999 GLN A CA 1
ATOM 8001 C C . GLN A 1 999 ? 7.418 -14.833 -4.784 1.00 87.06 999 GLN A C 1
ATOM 8003 O O . GLN A 1 999 ? 7.947 -15.931 -4.931 1.00 87.06 999 GLN A O 1
ATOM 8008 N N . ARG A 1 1000 ? 7.838 -13.780 -5.495 1.00 88.19 1000 ARG A N 1
ATOM 8009 C CA . ARG A 1 1000 ? 8.817 -13.851 -6.599 1.00 88.19 1000 ARG A CA 1
ATOM 8010 C C . ARG A 1 1000 ? 10.252 -14.134 -6.140 1.00 88.19 1000 ARG A C 1
ATOM 8012 O O . ARG A 1 1000 ? 10.919 -14.969 -6.750 1.00 88.19 1000 ARG A O 1
ATOM 8019 N N . CYS A 1 1001 ? 10.746 -13.507 -5.071 1.00 83.94 1001 CYS A N 1
ATOM 8020 C CA . CYS A 1 1001 ? 12.104 -13.710 -4.538 1.00 83.94 1001 CYS A CA 1
ATOM 8021 C C . CYS A 1 1001 ? 12.334 -15.125 -4.016 1.00 83.94 1001 CYS A C 1
ATOM 8023 O O . CYS A 1 1001 ? 13.409 -15.682 -4.215 1.00 83.94 1001 CYS A O 1
ATOM 8025 N N . TYR A 1 1002 ? 11.341 -15.749 -3.391 1.00 84.12 1002 TYR A N 1
ATOM 8026 C CA . TYR A 1 1002 ? 11.535 -17.099 -2.859 1.00 84.12 1002 TYR A CA 1
ATOM 8027 C C . TYR A 1 1002 ? 11.300 -18.187 -3.904 1.00 84.12 1002 TYR A C 1
ATOM 8029 O O . TYR A 1 1002 ? 11.872 -19.268 -3.799 1.00 84.12 1002 TYR A O 1
ATOM 8037 N N . THR A 1 1003 ? 10.501 -17.911 -4.937 1.00 88.88 1003 THR A N 1
ATOM 8038 C CA . THR A 1 1003 ? 10.107 -18.935 -5.922 1.00 88.88 1003 THR A CA 1
ATOM 8039 C C . THR A 1 1003 ? 10.714 -18.766 -7.308 1.00 88.88 1003 THR A C 1
ATOM 8041 O O . THR A 1 1003 ? 10.589 -19.667 -8.132 1.00 88.88 1003 THR A O 1
ATOM 8044 N N . GLY A 1 1004 ? 11.328 -17.618 -7.595 1.00 88.81 1004 GLY A N 1
ATOM 8045 C CA . GLY A 1 1004 ? 11.775 -17.267 -8.943 1.00 88.81 1004 GLY A CA 1
ATOM 8046 C C . GLY A 1 1004 ? 10.634 -17.089 -9.942 1.00 88.81 1004 GLY A C 1
ATOM 8047 O O . GLY A 1 1004 ? 10.864 -17.206 -11.138 1.00 88.81 1004 GLY A O 1
ATOM 8048 N N . LEU A 1 1005 ? 9.413 -16.831 -9.459 1.00 92.00 1005 LEU A N 1
ATOM 8049 C CA . LEU A 1 1005 ? 8.216 -16.786 -10.290 1.00 92.00 1005 LEU A CA 1
ATOM 8050 C C . LEU A 1 1005 ? 8.282 -15.705 -11.375 1.00 92.00 1005 LEU A C 1
ATOM 8052 O O . LEU A 1 1005 ? 8.376 -14.512 -11.073 1.00 92.00 1005 LEU A O 1
ATOM 8056 N N . GLU A 1 1006 ? 8.124 -16.123 -12.630 1.00 92.00 1006 GLU A N 1
ATOM 8057 C CA . GLU A 1 1006 ? 8.011 -15.241 -13.794 1.00 92.00 1006 GLU A CA 1
ATOM 8058 C C . GLU A 1 1006 ? 6.930 -15.728 -14.769 1.00 92.00 1006 GLU A C 1
ATOM 8060 O O . GLU A 1 1006 ? 6.748 -16.926 -14.993 1.00 92.00 1006 GLU A O 1
ATOM 8065 N N . THR A 1 1007 ? 6.227 -14.788 -15.400 1.00 92.25 1007 THR A N 1
ATOM 8066 C CA . THR A 1 1007 ? 5.205 -15.062 -16.420 1.00 92.25 1007 THR A CA 1
ATOM 8067 C C . THR A 1 1007 ? 5.681 -14.551 -17.773 1.00 92.25 1007 THR A C 1
ATOM 8069 O O . THR A 1 1007 ? 5.578 -13.362 -18.076 1.00 92.25 1007 THR A O 1
ATOM 8072 N N . ARG A 1 1008 ? 6.209 -15.447 -18.611 1.00 91.12 1008 ARG A N 1
ATOM 8073 C CA . ARG A 1 1008 ? 6.702 -15.100 -19.954 1.00 91.12 1008 ARG A CA 1
ATOM 8074 C C . ARG A 1 1008 ? 6.560 -16.260 -20.930 1.00 91.12 1008 ARG A C 1
ATOM 8076 O O . ARG A 1 1008 ? 6.578 -17.419 -20.531 1.00 91.12 1008 ARG A O 1
ATOM 8083 N N . ASP A 1 1009 ? 6.422 -15.923 -22.210 1.00 88.81 1009 ASP A N 1
ATOM 8084 C CA . ASP A 1 1009 ? 6.356 -16.882 -23.321 1.00 88.81 1009 ASP A CA 1
ATOM 8085 C C . ASP A 1 1009 ? 5.308 -18.000 -23.130 1.00 88.81 1009 ASP A C 1
ATOM 8087 O O . ASP A 1 1009 ? 5.568 -19.160 -23.440 1.00 88.81 1009 ASP A O 1
ATOM 8091 N N . ASP A 1 1010 ? 4.122 -17.663 -22.601 1.00 91.75 1010 ASP A N 1
ATOM 8092 C CA . ASP A 1 1010 ? 3.046 -18.620 -22.286 1.00 91.75 1010 ASP A CA 1
ATOM 8093 C C . ASP A 1 1010 ? 3.410 -19.704 -21.247 1.00 91.75 1010 ASP A C 1
ATOM 8095 O O . ASP A 1 1010 ? 2.791 -20.774 -21.215 1.00 91.75 1010 ASP A O 1
ATOM 8099 N N . VAL A 1 1011 ? 4.412 -19.444 -20.402 1.00 94.94 1011 VAL A N 1
ATOM 8100 C CA . VAL A 1 1011 ? 4.906 -20.363 -19.367 1.00 94.94 1011 VAL A CA 1
ATOM 8101 C C . VAL A 1 1011 ? 4.971 -19.654 -18.009 1.00 94.94 1011 VAL A C 1
ATOM 8103 O O . VAL A 1 1011 ? 5.328 -18.475 -17.916 1.00 94.94 1011 VAL A O 1
ATOM 8106 N N . LEU A 1 1012 ? 4.632 -20.393 -16.949 1.00 95.06 1012 LEU A N 1
ATOM 8107 C CA . LEU A 1 1012 ? 4.862 -20.003 -15.559 1.00 95.06 1012 LEU A CA 1
ATOM 8108 C C . LEU A 1 1012 ? 6.221 -20.557 -15.106 1.00 95.06 1012 LEU A C 1
ATOM 8110 O O . LEU A 1 1012 ? 6.326 -21.742 -14.792 1.00 95.06 1012 LEU A O 1
ATOM 8114 N N . TRP A 1 1013 ? 7.261 -19.728 -15.140 1.00 94.00 1013 TRP A N 1
ATOM 8115 C CA . TRP A 1 1013 ? 8.632 -20.116 -14.794 1.00 94.00 1013 TRP A CA 1
ATOM 8116 C C . TRP A 1 1013 ? 8.876 -20.031 -13.290 1.00 94.00 1013 TRP A C 1
ATOM 8118 O O . TRP A 1 1013 ? 8.366 -19.126 -12.630 1.00 94.00 1013 TRP A O 1
ATOM 8128 N N . LEU A 1 1014 ? 9.660 -20.974 -12.771 1.00 92.88 1014 LEU A N 1
ATOM 8129 C CA . LEU A 1 1014 ? 10.018 -21.116 -11.365 1.00 92.88 1014 LEU A CA 1
ATOM 8130 C C . LEU A 1 1014 ? 11.519 -21.396 -11.246 1.00 92.88 1014 LEU A C 1
ATOM 8132 O O . LEU A 1 1014 ? 12.071 -22.222 -11.973 1.00 92.88 1014 LEU A O 1
ATOM 8136 N N . ASP A 1 1015 ? 12.144 -20.743 -10.276 1.00 89.81 1015 ASP A N 1
ATOM 8137 C CA . ASP A 1 1015 ? 13.529 -20.957 -9.858 1.00 89.81 1015 ASP A CA 1
ATOM 8138 C C . ASP A 1 1015 ? 13.628 -20.733 -8.333 1.00 89.81 1015 ASP A C 1
ATOM 8140 O O . ASP A 1 1015 ? 14.097 -19.686 -7.865 1.00 89.81 1015 ASP A O 1
ATOM 8144 N N . PRO A 1 1016 ? 13.020 -21.635 -7.533 1.00 89.44 1016 PRO A N 1
ATOM 8145 C CA . PRO A 1 1016 ? 12.859 -21.440 -6.101 1.00 89.44 1016 PRO A CA 1
ATOM 8146 C C . PRO A 1 1016 ? 14.187 -21.518 -5.351 1.00 89.44 1016 PRO A C 1
ATOM 8148 O O . PRO A 1 1016 ? 14.952 -22.467 -5.498 1.00 89.44 1016 PRO A O 1
ATOM 8151 N N . LYS A 1 1017 ? 14.401 -20.536 -4.474 1.00 84.62 1017 LYS A N 1
ATOM 8152 C CA . LYS A 1 1017 ? 15.538 -20.446 -3.557 1.00 84.62 1017 LYS A CA 1
ATOM 8153 C C . LYS A 1 1017 ? 15.046 -19.854 -2.241 1.00 84.62 1017 LYS A C 1
ATOM 8155 O O . LYS A 1 1017 ? 14.909 -18.639 -2.105 1.00 84.62 1017 LYS A O 1
ATOM 8160 N N . LEU A 1 1018 ? 14.709 -20.725 -1.290 1.00 83.12 1018 LEU A N 1
ATOM 8161 C CA . LEU A 1 1018 ? 14.226 -20.298 0.022 1.00 83.12 1018 LEU A CA 1
ATOM 8162 C C . LEU A 1 1018 ? 15.405 -19.848 0.901 1.00 83.12 1018 LEU A C 1
ATOM 8164 O O . LEU A 1 1018 ? 16.454 -20.493 0.890 1.00 83.12 1018 LEU A O 1
ATOM 8168 N N . PRO A 1 1019 ? 15.259 -18.786 1.712 1.00 78.06 1019 PRO A N 1
ATOM 8169 C CA . PRO A 1 1019 ? 16.274 -18.451 2.704 1.00 78.06 1019 PRO A CA 1
ATOM 8170 C C . PRO A 1 1019 ? 16.388 -19.586 3.741 1.00 78.06 1019 PRO A C 1
ATOM 8172 O O . PRO A 1 1019 ? 15.366 -20.189 4.073 1.00 78.06 1019 PRO A O 1
ATOM 8175 N N . PRO A 1 1020 ? 17.573 -19.852 4.329 1.00 74.81 1020 PRO A N 1
ATOM 8176 C CA . PRO A 1 1020 ? 17.766 -20.970 5.267 1.00 74.81 1020 PRO A CA 1
ATOM 8177 C C . PRO A 1 1020 ? 16.821 -20.971 6.480 1.00 74.81 1020 PRO A C 1
ATOM 8179 O O . PRO A 1 1020 ? 16.528 -22.018 7.050 1.00 74.81 1020 PRO A O 1
ATOM 8182 N N . ALA A 1 1021 ? 16.325 -19.797 6.879 1.00 74.62 1021 ALA A N 1
ATOM 8183 C CA . ALA A 1 1021 ? 15.378 -19.650 7.983 1.00 74.62 1021 ALA A CA 1
ATOM 8184 C C . ALA A 1 1021 ? 13.954 -20.149 7.656 1.00 74.62 1021 ALA A C 1
ATOM 8186 O O . ALA A 1 1021 ? 13.170 -20.384 8.577 1.00 74.62 1021 ALA A O 1
ATOM 8187 N N . LEU A 1 1022 ? 13.603 -20.298 6.373 1.00 79.44 1022 LEU A N 1
ATOM 8188 C CA . LEU A 1 1022 ? 12.268 -20.670 5.906 1.00 79.44 1022 LEU A CA 1
ATOM 8189 C C . LEU A 1 1022 ? 12.241 -22.147 5.492 1.00 79.44 1022 LEU A C 1
ATOM 8191 O O . LEU A 1 1022 ? 12.781 -22.527 4.460 1.00 79.44 1022 LEU A O 1
ATOM 8195 N N . VAL A 1 1023 ? 11.595 -22.994 6.287 1.00 85.12 1023 VAL A N 1
ATOM 8196 C CA . VAL A 1 1023 ? 11.493 -24.445 6.058 1.00 85.12 102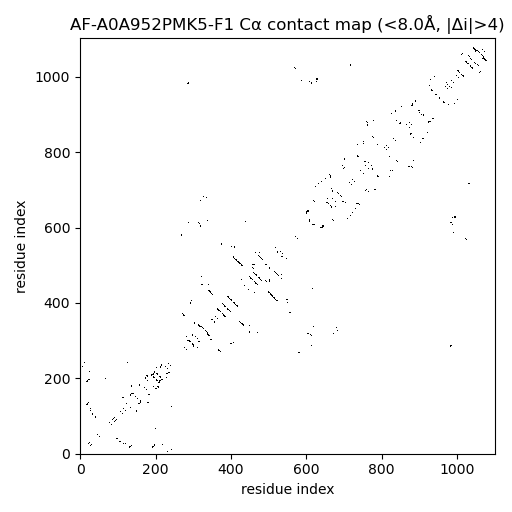3 VAL A CA 1
ATOM 8197 C C . VAL A 1 1023 ? 10.533 -24.766 4.916 1.00 85.12 1023 VAL A C 1
ATOM 8199 O O . VAL A 1 1023 ? 10.784 -25.687 4.134 1.00 85.12 1023 VAL A O 1
ATOM 8202 N N . ARG A 1 1024 ? 9.431 -24.016 4.819 1.00 88.12 1024 ARG A N 1
ATOM 8203 C CA . ARG A 1 1024 ? 8.400 -24.223 3.802 1.00 88.12 1024 ARG A CA 1
ATOM 8204 C C . ARG A 1 1024 ? 7.715 -22.916 3.423 1.00 88.12 1024 ARG A C 1
ATOM 8206 O O . ARG A 1 1024 ? 7.381 -22.107 4.287 1.00 88.12 1024 ARG A O 1
ATOM 8213 N N . LEU A 1 1025 ? 7.441 -22.767 2.132 1.00 89.94 1025 LEU A N 1
ATOM 8214 C CA . LEU A 1 1025 ? 6.551 -21.760 1.562 1.00 89.94 1025 LEU A CA 1
ATOM 8215 C C . LEU A 1 1025 ? 5.383 -22.470 0.865 1.00 89.94 1025 LEU A C 1
ATOM 8217 O O . LEU A 1 1025 ? 5.602 -23.352 0.033 1.00 89.94 1025 LEU A O 1
ATOM 8221 N N . SER A 1 1026 ? 4.146 -22.092 1.190 1.00 90.12 1026 SER A N 1
ATOM 8222 C CA . SER A 1 1026 ? 2.941 -22.659 0.574 1.00 90.12 1026 SER A CA 1
ATOM 8223 C C . SER A 1 1026 ? 1.935 -21.578 0.189 1.00 90.12 1026 SER A C 1
ATOM 8225 O O . SER A 1 1026 ? 1.603 -20.718 1.000 1.00 90.12 1026 SER A O 1
ATOM 8227 N N . PHE A 1 1027 ? 1.418 -21.637 -1.038 1.00 92.44 1027 PHE A N 1
ATOM 8228 C CA . PHE A 1 1027 ? 0.425 -20.685 -1.557 1.00 92.44 1027 PHE A CA 1
ATOM 8229 C C . PHE A 1 1027 ? -0.305 -21.241 -2.791 1.00 92.44 1027 PHE A C 1
ATOM 8231 O O . PHE A 1 1027 ? -0.032 -22.353 -3.243 1.00 92.44 1027 PHE A O 1
ATOM 8238 N N . SER A 1 1028 ? -1.275 -20.500 -3.338 1.00 91.94 1028 SER A N 1
ATOM 8239 C CA . SER A 1 1028 ? -2.025 -20.893 -4.542 1.00 91.94 1028 SER A CA 1
ATOM 8240 C C . SER A 1 1028 ? -2.166 -19.743 -5.536 1.00 91.94 1028 SER A C 1
ATOM 8242 O O . SER A 1 1028 ? -2.540 -18.647 -5.152 1.00 91.94 1028 SER A O 1
ATOM 8244 N N . LEU A 1 1029 ? -1.939 -19.993 -6.822 1.00 94.56 1029 LEU A N 1
ATOM 8245 C CA . LEU A 1 1029 ? -2.120 -19.014 -7.894 1.00 94.56 1029 LEU A CA 1
ATOM 8246 C C . LEU A 1 1029 ? -3.301 -19.382 -8.791 1.00 94.56 1029 LEU A C 1
ATOM 8248 O O . LEU A 1 1029 ? -3.695 -20.544 -8.886 1.00 94.56 1029 LEU A O 1
ATOM 8252 N N . HIS A 1 1030 ? -3.827 -18.385 -9.487 1.00 93.94 1030 HIS A N 1
ATOM 8253 C CA . HIS A 1 1030 ? -4.722 -18.523 -10.617 1.00 93.94 1030 HIS A CA 1
ATOM 8254 C C . HIS A 1 1030 ? -3.961 -18.160 -11.898 1.00 93.94 1030 HIS A C 1
ATOM 8256 O O . HIS A 1 1030 ? -3.517 -17.026 -12.063 1.00 93.94 1030 HIS A O 1
ATOM 8262 N N . TYR A 1 1031 ? -3.792 -19.122 -12.803 1.00 95.44 1031 TYR A N 1
ATOM 8263 C CA . TYR A 1 1031 ? -3.068 -18.935 -14.061 1.00 95.44 1031 TYR A CA 1
ATOM 8264 C C . TYR A 1 1031 ? -3.835 -19.611 -15.197 1.00 95.44 1031 TYR A C 1
ATOM 8266 O O . TYR A 1 1031 ? -4.067 -20.821 -15.165 1.00 95.44 1031 TYR A O 1
ATOM 8274 N N . ARG A 1 1032 ? -4.262 -18.823 -16.191 1.00 93.94 1032 ARG A N 1
ATOM 8275 C CA . ARG A 1 1032 ? -5.003 -19.267 -17.389 1.00 93.94 1032 ARG A CA 1
ATOM 8276 C C . ARG A 1 1032 ? -6.205 -20.169 -17.075 1.00 93.94 1032 ARG A C 1
ATOM 8278 O O . ARG A 1 1032 ? -6.406 -21.209 -17.701 1.00 93.94 1032 ARG A O 1
ATOM 8285 N N . GLY A 1 1033 ? -6.988 -19.789 -16.064 1.00 91.38 1033 GLY A N 1
ATOM 8286 C CA . GLY A 1 1033 ? -8.169 -20.531 -15.612 1.00 91.38 1033 GLY A CA 1
ATOM 8287 C C . GLY A 1 1033 ? -7.883 -21.674 -14.629 1.00 91.38 1033 GLY A C 1
ATOM 8288 O O . GLY A 1 1033 ? -8.823 -22.201 -14.033 1.00 91.38 1033 GLY A O 1
ATOM 8289 N N . GLN A 1 1034 ? -6.620 -22.067 -14.427 1.00 92.44 1034 GLN A N 1
ATOM 8290 C CA . GLN A 1 1034 ? -6.238 -23.104 -13.464 1.00 92.44 1034 GLN A CA 1
ATOM 8291 C C . GLN A 1 1034 ? -5.935 -22.506 -12.091 1.00 92.44 1034 GLN A C 1
ATOM 8293 O O . GLN A 1 1034 ? -5.219 -21.514 -11.986 1.00 92.44 1034 GLN A O 1
ATOM 8298 N N . SER A 1 1035 ? -6.405 -23.166 -11.029 1.00 92.94 1035 SER A N 1
ATOM 8299 C CA . SER A 1 1035 ? -5.929 -22.915 -9.665 1.00 92.94 1035 SER A CA 1
ATOM 8300 C C . SER A 1 1035 ? -4.787 -23.879 -9.348 1.00 92.94 1035 SER A C 1
ATOM 8302 O O . SER A 1 1035 ? -4.986 -25.097 -9.352 1.00 92.94 1035 SER A O 1
ATOM 8304 N N . ILE A 1 1036 ? -3.599 -23.335 -9.104 1.00 94.69 1036 ILE A N 1
ATOM 8305 C CA . ILE A 1 1036 ? -2.342 -24.071 -8.961 1.00 94.69 1036 ILE A CA 1
ATOM 8306 C C . ILE A 1 1036 ? -1.803 -23.846 -7.552 1.00 94.69 1036 ILE A C 1
ATOM 8308 O O . ILE A 1 1036 ? -1.509 -22.715 -7.180 1.00 94.69 1036 ILE A O 1
ATOM 8312 N N . GLY A 1 1037 ? -1.685 -24.907 -6.762 1.00 94.12 1037 GLY A N 1
ATOM 8313 C CA . GLY A 1 1037 ? -1.070 -24.876 -5.441 1.00 94.12 1037 GLY A CA 1
ATOM 8314 C C . GLY A 1 1037 ? 0.421 -25.204 -5.496 1.00 94.12 1037 GLY A C 1
ATOM 8315 O O . GLY A 1 1037 ? 0.850 -26.078 -6.255 1.00 94.12 1037 GLY A O 1
ATOM 8316 N N . PHE A 1 1038 ? 1.189 -24.521 -4.654 1.00 94.69 1038 PHE A N 1
ATOM 8317 C CA . PHE A 1 1038 ? 2.632 -24.668 -4.512 1.00 94.69 1038 PHE A CA 1
ATOM 8318 C C . PHE A 1 1038 ? 2.964 -25.062 -3.079 1.00 94.69 1038 PHE A C 1
ATOM 8320 O O . PHE A 1 1038 ? 2.508 -24.412 -2.143 1.00 94.69 1038 PHE A O 1
ATOM 8327 N N . ASP A 1 1039 ? 3.789 -26.093 -2.927 1.00 94.12 1039 ASP A N 1
ATOM 8328 C CA . ASP A 1 1039 ? 4.432 -26.465 -1.671 1.00 94.12 1039 ASP A CA 1
ATOM 8329 C C . ASP A 1 1039 ? 5.938 -26.550 -1.921 1.00 94.12 1039 ASP A C 1
ATOM 8331 O O . ASP A 1 1039 ? 6.415 -27.484 -2.571 1.00 94.12 1039 ASP A O 1
ATOM 8335 N N . ILE A 1 1040 ? 6.682 -25.563 -1.436 1.00 94.06 1040 ILE A N 1
ATOM 8336 C CA . ILE A 1 1040 ? 8.118 -25.417 -1.680 1.00 94.06 1040 ILE A CA 1
ATOM 8337 C C . ILE A 1 1040 ? 8.845 -25.614 -0.356 1.00 94.06 1040 ILE A C 1
ATOM 8339 O O . ILE A 1 1040 ? 8.511 -24.974 0.639 1.00 94.06 1040 ILE A O 1
ATOM 8343 N N . PHE A 1 1041 ? 9.823 -26.506 -0.357 1.00 92.38 1041 PHE A N 1
ATOM 8344 C CA . PHE A 1 1041 ? 10.751 -26.777 0.736 1.00 92.38 1041 PHE A CA 1
ATOM 8345 C C . PHE A 1 1041 ? 12.173 -26.442 0.265 1.00 92.38 1041 PHE A C 1
ATOM 8347 O O . PHE A 1 1041 ? 12.371 -26.075 -0.890 1.00 92.38 1041 PHE A O 1
ATOM 8354 N N . GLN A 1 1042 ? 13.165 -26.596 1.140 1.00 87.75 1042 GLN A N 1
ATOM 8355 C CA . GLN A 1 1042 ? 14.576 -26.360 0.801 1.00 87.75 1042 GLN A CA 1
ATOM 8356 C C . GLN A 1 1042 ? 15.085 -27.268 -0.336 1.00 87.75 1042 GLN A C 1
ATOM 8358 O O . GLN A 1 1042 ? 15.823 -26.816 -1.198 1.00 87.75 1042 GLN A O 1
ATOM 8363 N N . ASP A 1 1043 ? 14.655 -28.532 -0.365 1.00 91.94 1043 ASP A N 1
ATOM 8364 C CA . ASP A 1 1043 ? 15.183 -29.585 -1.247 1.00 91.94 1043 ASP A CA 1
ATOM 8365 C C . ASP A 1 1043 ? 14.216 -30.014 -2.362 1.00 91.94 1043 ASP A C 1
ATOM 8367 O O . ASP A 1 1043 ? 14.557 -30.821 -3.231 1.00 91.94 1043 ASP A O 1
ATOM 8371 N N . LYS A 1 1044 ? 12.968 -29.539 -2.331 1.00 94.50 1044 LYS A N 1
ATOM 8372 C CA . LYS A 1 1044 ? 11.923 -29.980 -3.262 1.00 94.50 1044 LYS A CA 1
ATOM 8373 C C . LYS A 1 1044 ? 10.800 -28.969 -3.413 1.00 94.50 1044 LYS A C 1
ATOM 8375 O O . LYS A 1 1044 ? 10.452 -28.242 -2.486 1.00 94.50 1044 LYS A O 1
ATOM 8380 N N . MET A 1 1045 ? 10.137 -29.033 -4.557 1.00 95.44 1045 MET A N 1
ATOM 8381 C CA . MET A 1 1045 ? 8.921 -28.286 -4.849 1.00 95.44 1045 MET A CA 1
ATOM 8382 C C . MET A 1 1045 ? 7.841 -29.226 -5.380 1.00 95.44 1045 MET A C 1
ATOM 8384 O O . MET A 1 1045 ? 8.081 -30.033 -6.278 1.00 95.44 1045 MET A O 1
ATOM 8388 N N . LYS A 1 1046 ? 6.622 -29.096 -4.855 1.00 95.31 1046 LYS A N 1
ATOM 8389 C CA . LYS A 1 1046 ? 5.419 -29.718 -5.405 1.00 95.31 1046 LYS A CA 1
ATOM 8390 C C . LYS A 1 1046 ? 4.517 -28.646 -5.999 1.00 95.31 1046 LYS A C 1
ATOM 8392 O O . LYS A 1 1046 ? 4.113 -27.717 -5.305 1.00 95.31 1046 LYS A O 1
ATOM 8397 N N . VAL A 1 1047 ? 4.137 -28.841 -7.254 1.00 96.44 1047 VAL A N 1
ATOM 8398 C CA . VAL A 1 1047 ? 3.151 -28.016 -7.959 1.00 96.44 1047 VAL A CA 1
ATOM 8399 C C . VAL A 1 1047 ? 1.938 -28.888 -8.249 1.00 96.44 1047 VAL A C 1
ATOM 8401 O O . VAL A 1 1047 ? 2.099 -29.998 -8.750 1.00 96.44 1047 VAL A O 1
ATOM 8404 N N . HIS A 1 1048 ? 0.729 -28.445 -7.916 1.00 94.69 1048 HIS A N 1
ATOM 8405 C CA . HIS A 1 1048 ? -0.487 -29.230 -8.151 1.00 94.69 1048 HIS A CA 1
ATOM 8406 C C . HIS A 1 1048 ? -1.636 -28.373 -8.674 1.00 94.69 1048 HIS A C 1
ATOM 8408 O O . HIS A 1 1048 ? -1.900 -27.296 -8.151 1.00 94.69 1048 HIS A O 1
ATOM 8414 N N . ALA A 1 1049 ? -2.357 -28.859 -9.681 1.00 94.31 1049 ALA A N 1
ATOM 8415 C CA . ALA A 1 1049 ? -3.534 -28.183 -10.215 1.00 94.31 1049 ALA A CA 1
ATOM 8416 C C . ALA A 1 1049 ? -4.809 -28.736 -9.571 1.00 94.31 1049 ALA A C 1
ATOM 8418 O O . ALA A 1 1049 ? -5.023 -29.949 -9.514 1.00 94.31 1049 ALA A O 1
ATOM 8419 N N . ARG A 1 1050 ? -5.703 -27.854 -9.118 1.00 89.94 1050 ARG A N 1
ATOM 8420 C CA . ARG A 1 1050 ? -7.028 -28.259 -8.628 1.00 89.94 1050 ARG A CA 1
ATOM 8421 C C . ARG A 1 1050 ? -7.894 -28.787 -9.780 1.00 89.94 1050 ARG A C 1
ATOM 8423 O O . ARG A 1 1050 ? -7.717 -28.417 -10.943 1.00 89.94 1050 ARG A O 1
ATOM 8430 N N . HIS A 1 1051 ? -8.861 -29.645 -9.451 1.00 88.69 1051 HIS A N 1
ATOM 8431 C CA . HIS A 1 1051 ? -9.838 -30.129 -10.428 1.00 88.69 1051 HIS A CA 1
ATOM 8432 C C . HIS A 1 1051 ? -10.699 -28.974 -10.973 1.00 88.69 1051 HIS A C 1
ATOM 8434 O O . HIS A 1 1051 ? -11.271 -28.201 -10.208 1.00 88.69 1051 HIS A O 1
ATOM 8440 N N . SER A 1 1052 ? -10.769 -28.861 -12.297 1.00 89.50 1052 SER A N 1
ATOM 8441 C CA . SER A 1 1052 ? -11.366 -27.770 -13.064 1.00 89.50 1052 SER A CA 1
ATOM 8442 C C . SER A 1 1052 ? -11.598 -28.217 -14.521 1.00 89.50 1052 SER A C 1
ATOM 8444 O O . SER A 1 1052 ? -11.188 -29.302 -14.938 1.00 89.50 1052 SER A O 1
ATOM 8446 N N . SER A 1 1053 ? -12.264 -27.371 -15.305 1.00 89.19 1053 SER A N 1
ATOM 8447 C CA . SER A 1 1053 ? -12.458 -27.537 -16.752 1.00 89.19 1053 SER A CA 1
ATOM 8448 C C . SER A 1 1053 ? -11.423 -26.780 -17.594 1.00 89.19 1053 SER A C 1
ATOM 8450 O O . SER A 1 1053 ? -11.540 -26.752 -18.819 1.00 89.19 1053 SER A O 1
ATOM 8452 N N . ALA A 1 1054 ? -10.430 -26.151 -16.959 1.00 90.31 1054 ALA A N 1
ATOM 8453 C CA . ALA A 1 1054 ? -9.441 -25.340 -17.654 1.00 90.31 1054 ALA A CA 1
ATOM 8454 C C . ALA A 1 1054 ? -8.459 -26.201 -18.467 1.00 90.31 1054 ALA A C 1
ATOM 8456 O O . ALA A 1 1054 ? -8.216 -27.378 -18.175 1.00 90.31 1054 ALA A O 1
ATOM 8457 N N . MET A 1 1055 ? -7.894 -25.592 -19.510 1.00 92.19 1055 MET A N 1
ATOM 8458 C CA . MET A 1 1055 ? -6.913 -26.230 -20.387 1.00 92.19 1055 MET A CA 1
ATOM 8459 C C . MET A 1 1055 ? -5.594 -26.502 -19.643 1.00 92.19 1055 MET A C 1
ATOM 8461 O O . MET A 1 1055 ? -5.329 -25.867 -18.617 1.00 92.19 1055 MET A O 1
ATOM 8465 N N . PRO A 1 1056 ? -4.759 -27.438 -20.127 1.00 94.19 1056 PRO A N 1
ATOM 8466 C CA . PRO A 1 1056 ? -3.420 -27.630 -19.582 1.00 94.19 1056 PRO A CA 1
ATOM 8467 C C . PRO A 1 1056 ? -2.583 -26.349 -19.646 1.00 94.19 1056 PRO A C 1
ATOM 8469 O O . PRO A 1 1056 ? -2.674 -25.590 -20.613 1.00 94.19 1056 PRO A O 1
ATOM 8472 N N . VAL A 1 1057 ? -1.752 -26.133 -18.630 1.00 95.69 1057 VAL A N 1
ATOM 8473 C CA . VAL A 1 1057 ? -0.833 -24.988 -18.533 1.00 95.69 1057 VAL A CA 1
ATOM 8474 C C . VAL A 1 1057 ? 0.615 -25.460 -18.552 1.00 95.69 1057 VAL A C 1
ATOM 8476 O O . VAL A 1 1057 ? 0.895 -26.618 -18.248 1.00 95.69 1057 VAL A O 1
ATOM 8479 N N . LYS A 1 1058 ? 1.543 -24.572 -18.912 1.00 96.44 1058 LYS A N 1
ATOM 8480 C CA . LYS A 1 1058 ? 2.977 -24.871 -18.935 1.00 96.44 1058 LYS A CA 1
ATOM 8481 C C . LYS A 1 1058 ? 3.666 -24.321 -17.690 1.00 96.44 1058 LYS A C 1
ATOM 8483 O O . LYS A 1 1058 ? 3.540 -23.132 -17.400 1.00 96.44 1058 LYS A O 1
ATOM 8488 N N . ILE A 1 1059 ? 4.412 -25.177 -17.002 1.00 96.06 1059 ILE A N 1
ATOM 8489 C CA . ILE A 1 1059 ? 5.252 -24.845 -15.849 1.00 96.06 1059 ILE A CA 1
ATOM 8490 C C . ILE A 1 1059 ? 6.712 -25.021 -16.256 1.00 96.06 1059 ILE A C 1
ATOM 8492 O O . ILE A 1 1059 ? 7.086 -26.089 -16.736 1.00 96.06 1059 ILE A O 1
ATOM 8496 N N . GLY A 1 1060 ? 7.516 -23.978 -16.086 1.00 94.62 1060 GLY A N 1
ATOM 8497 C CA . GLY A 1 1060 ? 8.952 -24.008 -16.335 1.00 94.62 1060 GLY A CA 1
ATOM 8498 C C . GLY A 1 1060 ? 9.736 -24.167 -15.034 1.00 94.62 1060 GLY A C 1
ATOM 8499 O O . GLY A 1 1060 ? 9.430 -23.474 -14.067 1.00 94.62 1060 GLY A O 1
ATOM 8500 N N . TYR A 1 1061 ? 10.740 -25.038 -15.003 1.00 91.25 1061 TYR A N 1
ATOM 8501 C CA . TYR A 1 1061 ? 11.724 -25.124 -13.919 1.00 91.25 1061 TYR A CA 1
ATOM 8502 C C . TYR A 1 1061 ? 13.125 -25.244 -14.522 1.00 91.25 1061 TYR A C 1
ATOM 8504 O O . TYR A 1 1061 ? 13.365 -26.130 -15.344 1.00 91.25 1061 TYR A O 1
ATOM 8512 N N . LYS A 1 1062 ? 14.039 -24.339 -14.139 1.00 81.50 1062 LYS A N 1
ATOM 8513 C CA . LYS A 1 1062 ? 15.319 -24.127 -14.841 1.00 81.50 1062 LYS A CA 1
ATOM 8514 C C . LYS A 1 1062 ? 15.063 -23.925 -16.349 1.00 81.50 1062 LYS A C 1
ATOM 8516 O O . LYS A 1 1062 ? 14.332 -23.008 -16.713 1.00 81.50 1062 LYS A O 1
ATOM 8521 N N . ASP A 1 1063 ? 15.591 -24.798 -17.207 1.00 79.44 1063 ASP A N 1
ATOM 8522 C CA . ASP A 1 1063 ? 15.404 -24.757 -18.666 1.00 79.44 1063 ASP A CA 1
ATOM 8523 C C . ASP A 1 1063 ? 14.347 -25.757 -19.183 1.00 79.44 1063 ASP A C 1
ATOM 8525 O O . ASP A 1 1063 ? 14.125 -25.866 -20.393 1.00 79.44 1063 ASP A O 1
ATOM 8529 N N . GLU A 1 1064 ? 13.677 -26.498 -18.294 1.00 90.12 1064 GLU A N 1
ATOM 8530 C CA . GLU A 1 1064 ? 12.679 -27.505 -18.664 1.00 90.12 1064 GLU A CA 1
ATOM 8531 C C . GLU A 1 1064 ? 11.251 -26.965 -18.562 1.00 90.12 1064 GLU A C 1
ATOM 8533 O O . GLU A 1 1064 ? 10.905 -26.229 -17.641 1.00 90.12 1064 GLU A O 1
ATOM 8538 N N . VAL A 1 1065 ? 10.394 -27.365 -19.508 1.00 95.88 1065 VAL A N 1
ATOM 8539 C CA . VAL A 1 1065 ? 8.974 -26.995 -19.537 1.00 95.88 1065 VAL A CA 1
ATOM 8540 C C . VAL A 1 1065 ? 8.115 -28.247 -19.463 1.00 95.88 1065 VAL A C 1
ATOM 8542 O O . VAL A 1 1065 ? 8.256 -29.168 -20.269 1.00 95.88 1065 VAL A O 1
ATOM 8545 N N . HIS A 1 1066 ? 7.166 -28.241 -18.536 1.00 94.56 1066 HIS A N 1
ATOM 8546 C CA . HIS A 1 1066 ? 6.248 -29.338 -18.280 1.00 94.56 1066 HIS A CA 1
ATOM 8547 C C . HIS A 1 1066 ? 4.800 -28.890 -18.444 1.00 94.56 1066 HIS A C 1
ATOM 8549 O O . HIS A 1 1066 ? 4.443 -27.751 -18.150 1.00 94.56 1066 HIS A O 1
ATOM 8555 N N . GLU A 1 1067 ? 3.949 -29.797 -18.912 1.00 95.69 1067 GLU A N 1
ATOM 8556 C CA . GLU A 1 1067 ? 2.515 -29.555 -19.024 1.00 95.69 1067 GLU A CA 1
ATOM 8557 C C . GLU A 1 1067 ? 1.804 -30.059 -17.762 1.00 95.69 1067 GLU A C 1
ATOM 8559 O O . GLU A 1 1067 ? 1.951 -31.221 -17.387 1.00 95.69 1067 GLU A O 1
ATOM 8564 N N . LEU A 1 1068 ? 1.010 -29.194 -17.131 1.00 94.44 1068 LEU A N 1
ATOM 8565 C CA . LEU A 1 1068 ? 0.212 -29.498 -15.948 1.00 94.44 1068 LEU A CA 1
ATOM 8566 C C . LEU A 1 1068 ? -1.276 -29.449 -16.313 1.00 94.44 1068 LEU A C 1
ATOM 8568 O O . LEU A 1 1068 ? -1.797 -28.394 -16.693 1.00 94.44 1068 LEU A O 1
ATOM 8572 N N . ARG A 1 1069 ? -1.972 -30.586 -16.211 1.00 94.44 1069 ARG A N 1
ATOM 8573 C CA . ARG A 1 1069 ? -3.419 -30.675 -16.460 1.00 94.44 1069 ARG A CA 1
ATOM 8574 C C . ARG A 1 1069 ? -4.192 -30.591 -15.157 1.00 94.44 1069 ARG A C 1
ATOM 8576 O O . ARG A 1 1069 ? -3.652 -30.724 -14.065 1.00 94.44 1069 ARG A O 1
ATOM 8583 N N . SER A 1 1070 ? -5.496 -30.382 -15.275 1.00 91.56 1070 SER A N 1
ATOM 8584 C CA . SER A 1 1070 ? -6.365 -30.330 -14.109 1.00 91.56 1070 SER A CA 1
ATOM 8585 C C . SER A 1 1070 ? -6.326 -31.631 -13.292 1.00 91.56 1070 SER A C 1
ATOM 8587 O O . SER A 1 1070 ? -6.562 -32.712 -13.831 1.00 91.56 1070 SER A O 1
ATOM 8589 N N . GLY A 1 1071 ? -6.075 -31.515 -11.984 1.00 90.44 1071 GLY A N 1
ATOM 8590 C CA . GLY A 1 1071 ? -5.922 -32.649 -11.068 1.00 90.44 1071 GLY A CA 1
ATOM 8591 C C . GLY A 1 1071 ? -4.520 -33.265 -11.039 1.00 90.44 1071 GLY A C 1
ATOM 8592 O O . GLY A 1 1071 ? -4.256 -34.099 -10.171 1.00 90.44 1071 GLY A O 1
ATOM 8593 N N . ASP A 1 1072 ? -3.625 -32.858 -11.943 1.00 94.00 1072 ASP A N 1
ATOM 8594 C CA . ASP A 1 1072 ? -2.249 -33.346 -11.969 1.00 94.00 1072 ASP A CA 1
ATOM 8595 C C . ASP A 1 1072 ? -1.401 -32.681 -10.879 1.00 94.00 1072 ASP A C 1
ATOM 8597 O O . ASP A 1 1072 ? -1.719 -31.615 -10.337 1.00 94.00 1072 ASP A O 1
ATOM 8601 N N . TYR A 1 1073 ? -0.265 -33.307 -10.586 1.00 95.06 1073 TYR A N 1
ATOM 8602 C CA . TYR A 1 1073 ? 0.803 -32.695 -9.815 1.00 95.06 1073 TYR A CA 1
ATOM 8603 C C . TYR A 1 1073 ? 2.162 -33.039 -10.416 1.00 95.06 1073 TYR A C 1
ATOM 8605 O O . TYR A 1 1073 ? 2.337 -34.086 -11.039 1.00 95.06 1073 TYR A O 1
ATOM 8613 N N . GLN A 1 1074 ? 3.135 -32.176 -10.155 1.00 94.06 1074 GLN A N 1
ATOM 8614 C CA . GLN A 1 1074 ? 4.534 -32.393 -10.461 1.00 94.06 1074 GLN A CA 1
ATOM 8615 C C . GLN A 1 1074 ? 5.389 -32.210 -9.209 1.00 94.06 1074 GLN A C 1
ATOM 8617 O O . GLN A 1 1074 ? 5.102 -31.369 -8.355 1.00 94.06 1074 GLN A O 1
ATOM 8622 N N . LEU A 1 1075 ? 6.427 -33.035 -9.101 1.00 93.69 1075 LEU A N 1
ATOM 8623 C CA . LEU A 1 1075 ? 7.457 -32.942 -8.077 1.00 93.69 1075 LEU A CA 1
ATOM 8624 C C . LEU A 1 1075 ? 8.778 -32.590 -8.749 1.00 93.69 1075 LEU A C 1
ATOM 8626 O O . LEU A 1 1075 ? 9.150 -33.217 -9.740 1.00 93.69 1075 LEU A O 1
ATOM 8630 N N . PHE A 1 1076 ? 9.469 -31.618 -8.178 1.00 93.19 1076 PHE A N 1
ATOM 8631 C CA . PHE A 1 1076 ? 10.791 -31.172 -8.584 1.00 93.19 1076 PHE A CA 1
ATOM 8632 C C . PHE A 1 1076 ? 11.737 -31.349 -7.401 1.00 93.19 1076 PHE A C 1
ATOM 8634 O O . PHE A 1 1076 ? 11.383 -30.984 -6.277 1.00 93.19 1076 PHE A O 1
ATOM 8641 N N . THR A 1 1077 ? 12.919 -31.903 -7.649 1.00 90.81 1077 THR A N 1
ATOM 8642 C CA . THR A 1 1077 ? 14.026 -31.889 -6.686 1.00 90.81 1077 THR A CA 1
ATOM 8643 C C . THR A 1 1077 ? 14.818 -30.609 -6.914 1.00 90.81 1077 THR A C 1
ATOM 8645 O O . THR A 1 1077 ? 15.157 -30.310 -8.058 1.00 90.81 1077 THR A O 1
ATOM 8648 N N . LEU A 1 1078 ? 15.080 -29.855 -5.851 1.00 87.56 1078 LEU A N 1
ATOM 8649 C CA . LEU A 1 1078 ? 15.897 -28.648 -5.898 1.00 87.56 1078 LEU A CA 1
ATOM 8650 C C . LEU A 1 1078 ? 17.339 -29.061 -5.586 1.00 87.56 1078 LEU A C 1
ATOM 8652 O O . LEU A 1 1078 ? 17.611 -29.594 -4.515 1.00 87.56 1078 LEU A O 1
ATOM 8656 N N . GLU A 1 1079 ? 18.236 -28.917 -6.557 1.00 68.62 1079 GLU A N 1
ATOM 8657 C CA . GLU A 1 1079 ? 19.650 -29.277 -6.400 1.00 68.62 1079 GLU A CA 1
ATOM 8658 C C . GLU A 1 1079 ? 20.409 -28.176 -5.647 1.00 68.62 1079 GLU A C 1
ATOM 8660 O O . GLU A 1 1079 ? 20.250 -26.996 -5.958 1.00 68.62 1079 GLU A O 1
ATOM 8665 N N . ASP A 1 1080 ? 21.276 -28.561 -4.705 1.00 54.53 1080 ASP A N 1
ATOM 8666 C CA . ASP A 1 1080 ? 22.291 -27.663 -4.153 1.00 54.53 1080 ASP A CA 1
ATOM 8667 C C . ASP A 1 1080 ? 23.409 -27.498 -5.194 1.00 54.53 1080 ASP A C 1
ATOM 8669 O O . ASP A 1 1080 ? 24.230 -28.396 -5.397 1.00 54.53 1080 ASP A O 1
ATOM 8673 N N . ASP A 1 1081 ? 23.499 -26.325 -5.824 1.00 47.38 1081 ASP A N 1
ATOM 8674 C CA . ASP A 1 1081 ? 24.546 -25.986 -6.808 1.00 47.38 1081 ASP A CA 1
ATOM 8675 C C . ASP A 1 1081 ? 25.988 -26.023 -6.232 1.00 47.38 1081 ASP A C 1
ATOM 8677 O O . ASP A 1 1081 ? 26.951 -25.676 -6.913 1.00 47.38 1081 ASP A O 1
ATOM 8681 N N . CYS A 1 1082 ? 26.178 -26.442 -4.974 1.00 37.47 1082 CYS A N 1
ATOM 8682 C CA . CYS A 1 1082 ? 27.481 -26.531 -4.316 1.00 37.47 1082 CYS A CA 1
ATOM 8683 C C . CYS A 1 1082 ? 28.226 -27.865 -4.514 1.00 37.47 1082 CYS A C 1
ATOM 8685 O O . CYS A 1 1082 ? 29.424 -27.899 -4.230 1.00 37.47 1082 CYS A O 1
ATOM 8687 N N . GLU A 1 1083 ? 27.588 -28.946 -4.981 1.00 33.31 1083 GLU A N 1
ATOM 8688 C CA . GLU A 1 1083 ? 28.248 -30.270 -5.049 1.00 33.31 1083 GLU A CA 1
ATOM 8689 C C . GLU A 1 1083 ? 28.726 -30.691 -6.453 1.00 33.31 1083 GLU A C 1
ATOM 8691 O O . GLU A 1 1083 ? 29.640 -31.510 -6.568 1.00 33.31 1083 GLU A O 1
ATOM 8696 N N . ASN A 1 1084 ? 28.226 -30.074 -7.528 1.00 31.42 1084 ASN A N 1
ATOM 8697 C CA . ASN A 1 1084 ? 28.483 -30.547 -8.897 1.00 31.42 1084 ASN A CA 1
ATOM 8698 C C . ASN A 1 1084 ? 29.840 -30.148 -9.520 1.00 31.42 1084 ASN A C 1
ATOM 8700 O O . ASN A 1 1084 ? 30.151 -30.595 -10.626 1.00 31.42 1084 ASN A O 1
ATOM 8704 N N . GLU A 1 1085 ? 30.690 -29.372 -8.838 1.00 37.09 1085 GLU A N 1
ATOM 8705 C CA . GLU A 1 1085 ? 32.036 -29.052 -9.355 1.00 37.09 1085 GLU A CA 1
ATOM 8706 C C . GLU A 1 1085 ? 33.113 -30.091 -8.985 1.00 37.09 1085 GLU A C 1
ATOM 8708 O O . GLU A 1 1085 ? 34.159 -30.126 -9.627 1.00 37.09 1085 GLU A O 1
ATOM 8713 N N . ASN A 1 1086 ? 32.867 -31.005 -8.035 1.00 35.97 1086 ASN A N 1
ATOM 8714 C CA . ASN A 1 1086 ? 33.892 -31.977 -7.611 1.00 35.97 1086 ASN A CA 1
ATOM 8715 C C . ASN A 1 1086 ? 33.842 -33.337 -8.335 1.00 35.97 1086 ASN A C 1
ATOM 8717 O O . ASN A 1 1086 ? 34.831 -34.073 -8.303 1.00 35.97 1086 ASN A O 1
ATOM 8721 N N . GLU A 1 1087 ? 32.745 -33.683 -9.016 1.00 34.47 1087 GLU A N 1
ATOM 8722 C CA . GLU A 1 1087 ? 32.620 -34.990 -9.689 1.00 34.47 1087 GLU A CA 1
ATOM 8723 C C . GLU A 1 1087 ? 32.978 -34.965 -11.186 1.00 34.47 1087 GLU A C 1
ATOM 8725 O O . GLU A 1 1087 ? 33.315 -36.005 -11.754 1.00 34.47 1087 GLU A O 1
ATOM 8730 N N . ASN A 1 1088 ? 33.031 -33.790 -11.826 1.00 33.34 1088 ASN A N 1
ATOM 8731 C CA . ASN A 1 1088 ? 33.387 -33.683 -13.249 1.00 33.34 1088 ASN A CA 1
ATOM 8732 C C . ASN A 1 1088 ? 34.897 -33.532 -13.533 1.00 33.34 1088 ASN A C 1
ATOM 8734 O O . ASN A 1 1088 ? 35.305 -33.659 -14.689 1.00 33.34 1088 ASN A O 1
ATOM 8738 N N . GLU A 1 1089 ? 35.753 -33.358 -12.516 1.00 36.06 1089 GLU A N 1
ATOM 8739 C CA . GLU A 1 1089 ? 37.218 -33.305 -12.698 1.00 36.06 1089 GLU A CA 1
ATOM 8740 C C . GLU A 1 1089 ? 37.944 -34.653 -12.499 1.00 36.06 1089 GLU A C 1
ATOM 8742 O O . GLU A 1 1089 ? 39.130 -34.765 -12.810 1.00 36.06 1089 GLU A O 1
ATOM 8747 N N . THR A 1 1090 ? 37.266 -35.725 -12.068 1.00 33.91 1090 THR A N 1
ATOM 8748 C CA . THR A 1 1090 ? 37.921 -37.025 -11.783 1.00 33.91 1090 THR A CA 1
ATOM 8749 C C . THR A 1 1090 ? 37.737 -38.119 -12.845 1.00 33.91 1090 THR A C 1
ATOM 8751 O O . THR A 1 1090 ? 38.272 -39.217 -12.686 1.00 33.91 1090 THR A O 1
ATOM 8754 N N . HIS A 1 1091 ? 37.104 -37.829 -13.990 1.00 36.41 1091 HIS A N 1
ATOM 8755 C CA . HIS A 1 1091 ? 36.920 -38.811 -15.076 1.00 36.41 1091 HIS A CA 1
ATOM 8756 C C . HIS A 1 1091 ? 37.502 -38.441 -16.457 1.00 36.41 1091 HIS A C 1
ATOM 8758 O O . HIS A 1 1091 ? 37.160 -39.073 -17.455 1.00 36.41 1091 HIS A O 1
ATOM 8764 N N . GLN A 1 1092 ? 38.464 -37.510 -16.537 1.00 33.00 1092 GLN A N 1
ATOM 8765 C CA . GLN A 1 1092 ? 39.187 -37.204 -17.792 1.00 33.00 1092 GLN A CA 1
ATOM 8766 C C . GLN A 1 1092 ? 40.720 -37.351 -17.747 1.00 33.00 1092 GLN A C 1
ATOM 8768 O O . GLN A 1 1092 ? 41.428 -36.842 -18.618 1.00 33.00 1092 GLN A O 1
ATOM 8773 N N . HIS A 1 1093 ? 41.262 -38.128 -16.810 1.00 34.72 1093 HIS A N 1
ATOM 8774 C CA . HIS A 1 1093 ? 42.679 -38.505 -16.815 1.00 34.72 1093 HIS A CA 1
ATOM 8775 C C . HIS A 1 1093 ? 42.867 -40.004 -16.597 1.00 34.72 1093 HIS A C 1
ATOM 8777 O O . HIS A 1 1093 ? 43.330 -40.427 -15.553 1.00 34.72 1093 HIS A O 1
ATOM 8783 N N . ASP A 1 1094 ? 42.499 -40.801 -17.602 1.00 35.41 1094 ASP A N 1
ATOM 8784 C CA . ASP A 1 1094 ? 43.194 -42.055 -17.917 1.00 35.41 1094 ASP A CA 1
ATOM 8785 C C . ASP A 1 1094 ? 42.665 -42.623 -19.237 1.00 35.41 1094 ASP A C 1
ATOM 8787 O O . ASP A 1 1094 ? 41.666 -43.333 -19.272 1.00 35.41 1094 ASP A O 1
ATOM 8791 N N . THR A 1 1095 ? 43.305 -42.252 -20.351 1.00 33.78 1095 THR A N 1
ATOM 8792 C CA . THR A 1 1095 ? 43.477 -43.061 -21.579 1.00 33.78 1095 THR A CA 1
ATOM 8793 C C . THR A 1 1095 ? 44.074 -42.185 -22.683 1.00 33.78 1095 THR A C 1
ATOM 8795 O O . THR A 1 1095 ? 43.346 -41.529 -23.415 1.00 33.78 1095 THR A O 1
ATOM 8798 N N . ASN A 1 1096 ? 45.408 -42.161 -22.813 1.00 29.72 1096 ASN A N 1
ATOM 8799 C CA . ASN A 1 1096 ? 46.093 -42.029 -24.112 1.00 29.72 1096 ASN A CA 1
ATOM 8800 C C . ASN A 1 1096 ? 47.622 -42.107 -23.967 1.00 29.72 1096 ASN A C 1
ATOM 8802 O O . ASN A 1 1096 ? 48.313 -41.093 -23.965 1.00 29.72 1096 ASN A O 1
ATOM 8806 N N . VAL A 1 1097 ? 48.167 -43.328 -23.925 1.00 35.38 1097 VAL A N 1
ATOM 8807 C CA . VAL A 1 1097 ? 49.543 -43.605 -24.373 1.00 35.38 1097 VAL A CA 1
ATOM 8808 C C . VAL A 1 1097 ? 49.576 -44.977 -25.050 1.00 35.38 1097 VAL A C 1
ATOM 8810 O O . VAL A 1 1097 ? 49.669 -45.991 -24.368 1.00 35.38 1097 VAL A O 1
ATOM 8813 N N . ALA A 1 1098 ? 49.530 -45.015 -26.386 1.00 31.09 1098 ALA A N 1
ATOM 8814 C CA . ALA A 1 1098 ? 50.138 -46.088 -27.185 1.00 31.09 1098 ALA A CA 1
ATOM 8815 C C . ALA A 1 1098 ? 50.212 -45.729 -28.685 1.00 31.09 1098 ALA A C 1
ATOM 8817 O O . ALA A 1 1098 ? 49.279 -45.955 -29.444 1.00 31.09 1098 ALA A O 1
ATOM 8818 N N . GLY A 1 1099 ? 51.375 -45.212 -29.092 1.00 28.62 1099 GLY A N 1
ATOM 8819 C CA . GLY A 1 1099 ? 52.162 -45.756 -30.206 1.00 28.62 1099 GLY A CA 1
ATOM 8820 C C . GLY A 1 1099 ? 51.616 -45.673 -31.634 1.00 28.62 1099 GLY A C 1
ATOM 8821 O O . GLY A 1 1099 ? 50.956 -46.586 -32.119 1.00 28.62 1099 GLY A O 1
ATOM 8822 N N . THR A 1 1100 ? 52.088 -44.671 -32.373 1.00 32.25 1100 THR A N 1
ATOM 8823 C CA . THR A 1 1100 ? 52.277 -44.745 -33.824 1.00 32.25 1100 THR A CA 1
ATOM 8824 C C . THR A 1 1100 ? 53.477 -45.640 -34.161 1.00 32.25 1100 THR A C 1
ATOM 8826 O O . THR A 1 1100 ? 54.585 -45.411 -33.680 1.00 32.25 1100 THR A O 1
ATOM 8829 N N . ASN A 1 1101 ? 53.279 -46.641 -35.024 1.00 32.97 1101 ASN A N 1
ATOM 8830 C CA . ASN A 1 1101 ? 54.347 -47.218 -35.843 1.00 32.97 1101 ASN A CA 1
ATOM 8831 C C . ASN A 1 1101 ? 53.783 -47.795 -37.157 1.00 32.97 1101 ASN A C 1
ATOM 8833 O O . ASN A 1 1101 ? 53.000 -48.738 -37.142 1.00 32.97 1101 ASN A O 1
ATOM 8837 N N . SER A 1 1102 ? 54.241 -47.198 -38.263 1.00 37.59 1102 SER A N 1
ATOM 8838 C CA . SER A 1 1102 ? 54.401 -47.730 -39.631 1.00 37.59 1102 SER A CA 1
ATOM 8839 C C . SER A 1 1102 ? 53.253 -48.500 -40.311 1.00 37.59 1102 SER A C 1
ATOM 8841 O O . SER A 1 1102 ? 53.080 -49.691 -40.059 1.00 37.59 1102 SER A O 1
ATOM 8843 N N . ALA A 1 1103 ? 52.618 -47.878 -41.311 1.00 34.78 1103 ALA A N 1
ATOM 8844 C CA . ALA A 1 1103 ? 52.806 -48.141 -42.753 1.00 34.78 1103 ALA A CA 1
ATOM 8845 C C . ALA A 1 1103 ? 51.880 -47.239 -43.580 1.00 34.78 1103 ALA A C 1
ATOM 8847 O O . ALA A 1 1103 ? 50.692 -47.130 -43.203 1.00 34.78 1103 ALA A O 1
#

Sequence (1103 aa):
MEQISKVTPQQISPEKFDAVLFDMDGVVTRTAAVHFHAWKQTFDEFLEKYKTGEKPFTQQDYLTYVDGKPREDGVRDFLSSRKILLPEEGDESVESVAKQKNQRFLELIHEKGVEPYETTVAFINQLRKANIKTALVTASKNGVEILKVTKLSSLFDTYVTGVETAELHLKGKPAPDTFLQAAEQLGVKPDRAIVVEDAEAGVESGKKGGFGMVIGVARSGNGKALAEHGADIVVRDLAEVLPELTDLSNCGKNELPQMAMSDLDVTKANWIVSYNKYDPETEMKRESLCALGNGYFFTRGAASDAVADDVHYPGTYIAGAYNSSRLGPSSEEFDREELVNLPNWLPLTFSIDDGNWFSIDEVEIEDFSQKLNLQQGILYREVKFKDKEGHETTLRERRFVHMHFSHLAGQEIEIEARNWSGKLKVKTEIDGSVTNSGDSVDPNYKHTKHLKVVECEAQDNELFLKVATNDSGLIVALATRTTIPSHPDVEWNGRCEEERAISEITLDFTQGEKVSIQKICAVYTSRDNGIYEPGSATREEVDDAPSFDDLVESQIDTWRSLWQQFDLFLEASEEHSKLIPSLLLHLNSFHCLQTASSHTVDLDTGIPARGWTGEGYQGHIFWDDLFVFPFINLRMPDISAALLKYRYRRLPEARKIALKYGARGACFPWQSASDGKERTPNYWWMKERHEWIKDHTHREIHVNGAIAYNIWQYYQVALDHQFMYSFGSEMLMEIARFFATYARYNEEKERYEITGVIGPDEFHNAYPGAKEAGINNNAYTNILASWTIRRALVLLDEMPSDHSKQIRSRLEIEDDEIQLWEDVSTKLFLPIMQNGLLSQFEGFEDLKEFPKGAHDKGFHKELKAQLKMHRGYLNDYKLSKQADILMLGFLFSPGEIEKLIENLGYPKSCVALDDLVDYYLPRTANESTLSRVAHSWVLSRLERLRTGNHKECQELHRRAEHEVFYEALGSDYYDVAARGTAKTGIHMGAMAGTVDIAQRCYTGLETRDDVLWLDPKLPPALVRLSFSLHYRGQSIGFDIFQDKMKVHARHSSAMPVKIGYKDEVHELRSGDYQLFTLEDDCENENENETHQHDTNVAGTNSA

Radius of gyration: 35.59 Å; Cα contacts (8 Å, |Δi|>4): 2250; chains: 1; bounding box: 93×86×102 Å

pLDDT: mean 87.27, std 15.79, range [26.14, 98.88]

Nearest PDB structures (foldseek):
  3wir-assembly2_D  TM=9.045E-01  e=1.427E-56  Caldicellulosiruptor saccharolyticus DSM 8903
  4ktr-assembly1_A  TM=9.052E-01  e=2.071E-52  [Bacillus] selenitireducens MLS10
  4ktp-assembly1_B  TM=9.028E-01  e=3.370E-51  [Bacillus] selenitireducens MLS10
  6w0p-assembly2_C  TM=8.724E-01  e=2.863E-42  gut metagenome
  8h5s-assembly1_A  TM=9.225E-01  e=1.384E-19  Mycobacterium tuberculosis H37Rv